Protein AF-A0A933ZPY0-F1 (afdb_monomer)

Sequence (881 aa):
MPQLWRAPANLLLAVTLLSCSQNVPHQPPVSADPLRFASFPVLHASAGERWSYRPVLDLSGKTEWTLAAAPDGAQVIDGVVSWTPGEQPAAAGEAFKLQARLGDRSAEQSFEVLVARHRVQAQTVVDPRRSDGTTVAVDAPLSPIHGAAVHLPADALSSSAGTVELRISSVENAPVPLSAKLAGLSASDLRPVELGPTGLAFRRPARLVLPVTPAVLATGSLVVQTFDFATGRWLSLVPRSVDSAAGLVVVEVSHFSTYVATPAVQGHAVCAADHLRVACDAIAAVPLAETCNGIDDDCNGTVDDQEPTTTGDVDNCGQCGLACPTAPNALAACVQGGCTLACAAGFANPNASTADGCECSLAEGGLEDCNGRDDDCDGQTDEGLDSQALYRGPPATAGIGECRIGERDCLVAGWVPVAPEVFPQPEQCDGLDNDCNGLTDDGNACPVTLADGGAVPHEYEYPCDDGLDGDHDGRTDCLDADCSGGEVYSRSCRVAGAPGFCTPGGTCVTCAAGASCGPGCTCHEAGLPAETDCADGLDNDFNGKVDCGEQECRGAPCHALTGPGICGVHFECVDCAAAADGTDCGPGCACAGGLRTEVFCGGGADDDGDGLTDCLDPDCAFQPCQGAGPGLCDDQGACLPNPLNCSPEGSSCGVGCTCVWGAMIEVDCTDGIDNNDNGKADCADRACFDKDCGPLCRCVQGVALELHCTDGLDNDRDQLADCADSDCDGHDCGAPGAGTFCAAGACLDCATAPDRASCGPSCYCFDGEKHEMDCTDGVDNDRNGVTDCVDPDCEGYQSLVEGWRCSNGVRAEVLCGDGLDNDGDGATDCLDSDCPCPEICHSGEDEDSDGLTDCADPDCEGVRCSQDPLEACHAGVCTTG

Mean predicted aligned error: 24.41 Å

Radius of gyration: 44.77 Å; Cα contacts (8 Å, |Δi|>4): 1896; chains: 1; bounding box: 102×98×114 Å

pLDDT: mean 73.52, std 14.95, range [20.89, 96.88]

Solvent-accessible surface area (backbone atoms only — not comparable to full-atom values): 50254 Å² total; per-residue (Å²): 139,88,89,86,91,83,87,84,92,83,93,91,88,91,83,84,95,76,87,86,81,81,90,84,87,90,82,86,92,89,79,80,86,77,52,44,72,67,51,80,81,78,49,64,41,48,50,74,40,84,40,74,46,72,75,41,55,75,65,91,75,81,62,51,73,45,77,78,38,59,58,88,81,51,47,72,57,96,63,26,40,36,33,53,45,64,90,70,90,65,99,57,57,53,54,37,27,41,35,41,33,50,84,96,39,63,28,75,50,74,52,52,29,33,60,23,38,79,44,80,68,33,72,50,80,44,57,35,82,43,82,68,52,50,76,52,62,26,81,50,86,84,45,91,47,38,66,23,29,40,38,39,49,54,58,17,42,61,66,87,50,69,72,44,65,42,33,39,21,40,46,45,66,49,86,71,52,65,49,29,48,75,71,72,46,54,65,88,52,49,47,41,38,30,37,37,60,70,81,46,69,39,78,38,63,27,41,37,35,40,34,45,40,73,70,35,56,72,62,64,51,63,33,32,36,36,48,40,82,89,80,73,41,74,42,66,40,57,57,74,46,75,39,80,89,81,27,35,37,32,32,75,39,52,56,32,37,40,36,31,58,30,33,55,60,80,63,46,85,35,70,33,99,82,64,83,44,77,32,68,78,55,72,75,80,72,68,47,75,32,51,86,73,89,42,52,54,48,66,81,86,52,66,46,76,56,64,85,61,22,31,58,33,42,60,23,21,54,41,64,77,38,48,41,74,76,35,58,55,34,40,52,37,24,56,82,28,39,70,43,77,42,52,36,94,60,31,37,52,63,85,73,52,77,87,72,24,17,77,31,59,69,83,60,65,47,74,62,52,71,62,58,42,47,47,48,63,81,57,55,64,38,60,94,64,76,70,43,84,44,69,91,56,66,82,88,30,66,66,25,57,67,14,33,63,12,32,29,36,68,56,92,56,28,79,38,76,78,36,76,59,36,60,66,37,82,48,50,78,78,79,43,16,37,48,13,81,74,56,61,47,81,47,97,78,72,81,90,91,88,88,86,93,91,90,91,91,76,91,62,65,74,71,70,64,74,76,57,48,59,54,67,84,80,48,41,35,79,68,34,74,87,76,69,80,75,87,94,81,71,61,60,32,59,62,95,85,41,67,22,34,58,43,101,85,53,45,73,47,71,46,55,56,76,38,71,71,46,84,41,13,36,13,41,88,86,23,45,57,33,57,68,44,33,57,76,78,47,48,48,44,70,82,83,48,45,26,22,54,39,82,79,21,50,55,33,63,21,72,30,100,87,45,78,16,17,6,12,90,86,36,39,54,35,35,33,75,78,48,58,70,71,39,59,46,18,75,43,17,26,15,47,95,46,33,64,29,41,73,49,26,45,73,82,47,47,53,47,67,86,80,44,39,20,25,63,21,80,68,16,53,70,33,63,17,55,68,106,50,76,21,30,12,38,100,84,34,43,70,38,74,52,95,87,56,67,81,64,90,82,48,71,76,48,82,39,20,39,44,55,97,45,42,62,37,44,69,43,25,58,78,78,45,45,48,49,72,79,85,40,34,21,25,56,23,77,68,20,54,78,33,60,38,46,79,59,15,39,10,53,97,48,37,55,34,37,71,56,25,60,75,79,46,47,46,45,67,84,81,40,37,18,21,56,21,77,65,18,54,28,35,56,32,80,52,102,57,96,24,30,17,8,48,95,57,32,73,44,40,20,72,76,48,59,74,67,39,70,41,26,76,50,14,26,17,50,99,35,32,54,30,48,66,52,53,76,78,75,47,50,51,47,66,85,84,45,38,18,27,54,21,79,68,24,58,69,44,67,44,84,88,61,26,20,25,20,52,95,48,33,61,28,35,69,49,52,76,76,83,47,51,49,47,68,87,79,41,41,19,50,72,23,90,58,20,88,36,80,62,56,22,62,71,77,48,49,45,67,68,85,81,44,39,19,22,57,23,79,88,16,59,71,37,58,33,53,95,49,93,62,28,20,10,52,94,52,34,68,38,74,120

Secondary structure (DSSP, 8-state):
--------------S---------------S-PPP-B-SPPP-EEETTSPEEE---BSS-S-EEEEEEE--TT-EEETTEEEE---SSPPSS-EEEEEEEEETTEEEEEEEEEEEEEEEEEEEEEE-TT-SS-EEEE---TT-TTTT-EEEE-TT-S-TTS--EEEEEEEEETPPPPHHHHHTT--GGG---EEEESTT-EEEEEEEEEEE--HHHHTTS-EEEEEEETTTTEEEEE-EEEEETTTTEEEEEEEE--EEEEEE-PPP-EEE-TTSSSEEES--SS-PPPP-SSSS-SS-SSSTT---GGGGT-SSSSSSTT-PPPP-TTEEEEEETTEEEEEEPTTEE-SS--TTT-S-EETTS-----SSSS-SS-SSSSSTT---EEE--S-TTTTTSTT---EEEEE-SSSEEEEEPPPPP-PPPSSSS-SS-SS-SS-STT------------------TTSS--SS-SS--GGG-SGGG-SSSS--EEEETTEEEEE-TTS-EE---TT-EEETTEEE-TTS-EEE--TTSSS-SS-SS--GGGSSTTTT-EEEETTEEEEE-TTSSEE-TTTSPTT-B-STTEEEETTEEEE--TTSSS-SSSSS--GGGSGGGTT-EEEESEEEEE-TTS-EEEPTT---STT---BTTEEEETTEEEE---SSSS-TT-SS--GGGSGGGTTSEEETTEEEETTEEEE--TTSSS-SSSSS--GGGSSTTTTS----SSTTEEEETTEEEETTTSPTT-EEETTEEEETTEEEE--SSSS--SS-SS--GGGSGGGTT-EETTTTEEEETTEEEE--TTSSS-SSSSS--GGGSTT--PPP-TTSSS-SS-SS--GGGSGGGBTSB-SSSTTEEEETTEEEE-

Foldseek 3Di:
DDDDDDDDDDDDDDDDDDAPDDDDDDDDDDDDDAKEWPDDDDAEDEAQDKDKDAIDIPDDDDKDKDWPDWDPQWDADPRMIIDHHHPDDDVFFTKTKMKMDDPPHIYIDIHGHFYKYWAFQWKDKAQLPDQQWDKIARCPPPDLWHGKMKIGHRQQADNPDGIDMKTKIWIDRDDDAPLCVVLVHDPVQKTKIFIDDFDDWTPFWMKIKTAHGPSQVVLPAKWKWWADPRVRHIATFAFPDDDSVRRMTIGTHGGTTIMIMHHDDQFDQDQPPVSPGTDTSDDDDAQDFADLPQDNSRPPPDHQDGDPPLAWDQCAALHRRPRQDDAPQWDWTGHGRDIAIHGHPQFADLQRDSPHHRPGGNPQQDDADLAQDPSNSPSDHRPPDDKDWAEPEDPLLDPAWPFHTWIWDRDHGDTHTPGDGQYQDAADQPQTRRNSPNDHRPDPDDDDDDDDDDDDDDADDPDLADQDPRRPPPDGHLGDPRVVDDDDPDLWYDDVNQIFGQDPVSDTDFADDQDAPDVQWGAHNSRQIDGRPLAPQDPRRPSPAGRLQDPVQFQPWYADPVGIFGRFPVSDGDQLLPDDFQPGRGVQWTRDPRAIAGQAQADQDPSRPPPAGRLRDPSQQQHWYDDVHIAGRHPVSDGDRHPLWDDDAPDDLDPQWHHDPGATAGRQLADQDPSRPPPAGRLLDPSQAQHDNAPQWHRHPNFIAHRDQAPQDPGRPPPAGRLLDPSQQLPAHPPPAQQWGRDPRDIDWLLPDDFQDRSHVQWTRDPRAIAGRPLDPQDPSRPPPDGRLLDPSQQQPDDPPLAWGRHPNATAGHNQPPQDPSRPPPAGRLSGQSHPDQAPQAPQDPSNPPPAHHLLDPSQDQPAHDPPPQWGRHPRDTDGD

Nearest PDB structures (foldseek):
  2kxs-assembly1_A  TM=6.446E-01  e=4.195E-05  Homo sapiens
  4oia-assembly1_A  TM=3.778E-01  e=1.079E-03  Homo sapiens
  7y9a-assembly1_A-2  TM=3.844E-01  e=1.272E-03  Chelicerata
  6fwx-assembly2_B  TM=3.186E-01  e=1.204E-03  Homo sapiens
  6dld-assembly2_C  TM=2.608E-01  e=5.367E-02  Homo sapiens

Structure (mmCIF, N/CA/C/O backbone):
data_AF-A0A933ZPY0-F1
#
_entry.id   AF-A0A933ZPY0-F1
#
loop_
_atom_site.group_PDB
_atom_site.id
_atom_site.type_symbol
_atom_site.label_atom_id
_atom_site.label_alt_id
_atom_site.label_comp_id
_atom_site.label_asym_id
_atom_site.label_entity_id
_atom_site.label_seq_id
_atom_site.pdbx_PDB_ins_code
_atom_site.Cartn_x
_atom_site.Cartn_y
_atom_site.Cartn_z
_atom_site.occupancy
_atom_site.B_iso_or_equiv
_atom_site.auth_seq_id
_atom_site.auth_comp_id
_atom_site.auth_asym_id
_atom_site.auth_atom_id
_atom_site.pdbx_PDB_model_num
ATOM 1 N N . MET A 1 1 ? -29.623 -4.542 26.012 1.00 21.50 1 MET A N 1
ATOM 2 C CA . MET A 1 1 ? -29.787 -3.214 26.655 1.00 21.50 1 MET A CA 1
ATOM 3 C C . MET A 1 1 ? -28.677 -3.035 27.686 1.00 21.50 1 MET A C 1
ATOM 5 O O . MET A 1 1 ? -28.411 -3.995 28.394 1.00 21.50 1 MET A O 1
ATOM 9 N N . PRO A 1 2 ? -28.019 -1.866 27.723 1.00 43.31 2 PRO A N 1
ATOM 10 C CA . PRO A 1 2 ? -26.689 -1.710 27.110 1.00 43.31 2 PRO A CA 1
ATOM 11 C C . PRO A 1 2 ? -25.679 -0.933 27.993 1.00 43.31 2 PRO A C 1
ATOM 13 O O . PRO A 1 2 ? -26.022 -0.563 29.113 1.00 43.31 2 PRO A O 1
ATOM 16 N N . GLN A 1 3 ? -24.519 -0.608 27.389 1.00 27.08 3 GLN A N 1
ATOM 17 C CA . GLN A 1 3 ? -23.587 0.520 27.645 1.00 27.08 3 GLN A CA 1
ATOM 18 C C . GLN A 1 3 ? -22.258 0.172 28.342 1.00 27.08 3 GLN A C 1
ATOM 20 O O . GLN A 1 3 ? -22.283 -0.504 29.359 1.00 27.08 3 GLN A O 1
ATOM 25 N N . LEU A 1 4 ? -21.071 0.679 27.971 1.00 23.70 4 LEU A N 1
ATOM 26 C CA . LEU A 1 4 ? -20.461 1.383 26.815 1.00 23.70 4 LEU A CA 1
ATOM 27 C C . LEU A 1 4 ? -19.043 1.809 27.326 1.00 23.70 4 LEU A C 1
ATOM 29 O O . LEU A 1 4 ? -18.942 2.188 28.491 1.00 23.70 4 LEU A O 1
ATOM 33 N N . TRP A 1 5 ? -18.021 1.826 26.447 1.00 22.45 5 TRP A N 1
ATOM 34 C CA . TRP A 1 5 ? -16.805 2.697 26.423 1.00 22.45 5 TRP A CA 1
ATOM 35 C C . TRP A 1 5 ? -15.392 2.198 26.856 1.00 22.45 5 TRP A C 1
ATOM 37 O O . TRP A 1 5 ? -15.130 1.996 28.038 1.00 22.45 5 TRP A O 1
ATOM 47 N N . ARG A 1 6 ? -14.482 2.297 25.848 1.00 22.11 6 ARG A N 1
ATOM 48 C CA . ARG A 1 6 ? -13.057 2.763 25.783 1.00 22.11 6 ARG A CA 1
ATOM 49 C C . ARG A 1 6 ? -11.867 1.766 25.884 1.00 22.11 6 ARG A C 1
ATOM 51 O O . ARG A 1 6 ? -11.531 1.347 26.984 1.00 22.11 6 ARG A O 1
ATOM 58 N N . ALA A 1 7 ? -11.233 1.483 24.721 1.00 24.78 7 ALA A N 1
ATOM 59 C CA . ALA A 1 7 ? -9.877 1.857 24.189 1.00 24.78 7 ALA A CA 1
ATOM 60 C C . ALA A 1 7 ? -8.703 2.152 25.178 1.00 24.78 7 ALA A C 1
ATOM 62 O O . ALA A 1 7 ? -9.030 2.585 26.287 1.00 24.78 7 ALA A O 1
ATOM 63 N N . PRO A 1 8 ? -7.374 2.093 24.811 1.00 37.00 8 PRO A N 1
ATOM 64 C CA . PRO A 1 8 ? -6.778 2.402 23.469 1.00 37.00 8 PRO A CA 1
ATOM 65 C C . PRO A 1 8 ? -5.405 1.755 23.012 1.00 37.00 8 PRO A C 1
ATOM 67 O O . PRO A 1 8 ? -4.689 1.214 23.841 1.00 37.00 8 PRO A O 1
ATOM 70 N N . ALA A 1 9 ? -5.037 1.963 21.717 1.00 27.86 9 ALA A N 1
ATOM 71 C CA . ALA A 1 9 ? -3.733 2.393 21.091 1.00 27.86 9 ALA A CA 1
ATOM 72 C C . ALA A 1 9 ? -2.393 1.616 21.320 1.00 27.86 9 ALA A C 1
ATOM 74 O O . ALA A 1 9 ? -2.123 1.250 22.453 1.00 27.86 9 ALA A O 1
ATOM 75 N N . ASN A 1 10 ? -1.388 1.486 20.418 1.00 27.72 10 ASN A N 1
ATOM 76 C CA . ASN A 1 10 ? -1.059 1.948 19.040 1.00 27.72 10 ASN A CA 1
ATOM 77 C C . ASN A 1 10 ? 0.332 1.370 18.581 1.00 27.72 10 ASN A C 1
ATOM 79 O O . ASN A 1 10 ? 1.282 1.532 19.340 1.00 27.72 10 ASN A O 1
ATOM 83 N N . LEU A 1 11 ? 0.440 0.872 17.330 1.00 23.89 11 LEU A N 1
ATOM 84 C CA . LEU A 1 11 ? 1.402 1.149 16.211 1.00 23.89 11 LEU A CA 1
ATOM 85 C C . LEU A 1 11 ? 2.968 1.139 16.371 1.00 23.89 11 LEU A C 1
ATOM 87 O O . LEU A 1 11 ? 3.465 1.886 17.218 1.00 23.89 11 LEU A O 1
ATOM 91 N N . LEU A 1 12 ? 3.685 0.495 15.392 1.00 26.00 12 LEU A N 1
ATOM 92 C CA . LEU A 1 12 ? 4.885 0.917 14.555 1.00 26.00 12 LEU A CA 1
ATOM 93 C C . LEU A 1 12 ? 6.113 -0.052 14.522 1.00 26.00 12 LEU A C 1
ATOM 95 O O . LEU A 1 12 ? 6.401 -0.632 15.556 1.00 26.00 12 LEU A O 1
ATOM 99 N N . LEU A 1 13 ? 6.947 -0.257 13.468 1.00 24.09 13 LEU A N 1
ATOM 100 C CA . LEU A 1 13 ? 7.345 0.435 12.203 1.00 24.09 13 LEU A CA 1
ATOM 101 C C . LEU A 1 13 ? 8.231 -0.511 11.320 1.00 24.09 13 LEU A C 1
ATOM 103 O O . LEU A 1 13 ? 8.953 -1.309 11.909 1.00 24.09 13 LEU A O 1
ATOM 107 N N . ALA A 1 14 ? 8.384 -0.282 9.997 1.00 22.39 14 ALA A N 1
ATOM 108 C CA . ALA A 1 14 ? 9.712 -0.354 9.335 1.00 22.39 14 ALA A CA 1
ATOM 109 C C . ALA A 1 14 ? 9.839 0.516 8.053 1.00 22.39 14 ALA A C 1
ATOM 111 O O . ALA A 1 14 ? 9.242 0.186 7.041 1.00 22.39 14 ALA A O 1
ATOM 112 N N . VAL A 1 15 ? 10.671 1.575 8.084 1.00 20.89 15 VAL A N 1
ATOM 113 C CA . VAL A 1 15 ? 11.518 2.059 6.963 1.00 20.89 15 VAL A CA 1
ATOM 114 C C . VAL A 1 15 ? 12.810 2.638 7.572 1.00 20.89 15 VAL A C 1
ATOM 116 O O . VAL A 1 15 ? 12.760 3.501 8.446 1.00 20.89 15 VAL A O 1
ATOM 119 N N . THR A 1 16 ? 13.941 2.073 7.133 1.00 23.84 16 THR A N 1
ATOM 120 C CA . THR A 1 16 ? 15.375 2.427 7.278 1.00 23.84 16 THR A CA 1
ATOM 121 C C . THR A 1 16 ? 15.908 3.126 8.543 1.00 23.84 16 THR A C 1
ATOM 123 O O . THR A 1 16 ? 15.573 4.252 8.906 1.00 23.84 16 THR A O 1
ATOM 126 N N . LEU A 1 17 ? 16.897 2.455 9.139 1.00 31.16 17 LEU A N 1
ATOM 127 C CA . LEU A 1 17 ? 17.724 2.851 10.278 1.00 31.16 17 LEU A CA 1
ATOM 128 C C . LEU A 1 17 ? 18.525 4.153 10.055 1.00 31.16 17 LEU A C 1
ATOM 130 O O . LEU A 1 17 ? 19.536 4.151 9.357 1.00 31.16 17 LEU A O 1
ATOM 134 N N . LEU A 1 18 ? 18.198 5.210 10.807 1.00 26.81 18 LEU A N 1
ATOM 135 C CA . LEU A 1 18 ? 19.181 6.191 11.293 1.00 26.81 18 LEU A CA 1
ATOM 136 C C . LEU A 1 18 ? 18.946 6.475 12.788 1.00 26.81 18 LEU A C 1
ATOM 138 O O . LEU A 1 18 ? 17.935 7.040 13.199 1.00 26.81 18 LEU A O 1
ATOM 142 N N . SER A 1 19 ? 19.888 6.040 13.629 1.00 31.17 19 SER A N 1
ATOM 143 C CA . SER A 1 19 ? 19.777 6.053 15.093 1.00 31.17 19 SER A CA 1
ATOM 144 C C . SER A 1 19 ? 19.835 7.458 15.722 1.00 31.17 19 SER A C 1
ATOM 146 O O . SER A 1 19 ? 20.788 8.211 15.529 1.00 31.17 19 SER A O 1
ATOM 148 N N . CYS A 1 20 ? 18.874 7.757 16.603 1.00 26.64 20 CYS A N 1
ATOM 149 C CA . CYS A 1 20 ? 18.792 8.956 17.452 1.00 26.64 20 CYS A CA 1
ATOM 150 C C . CYS A 1 20 ? 19.506 8.680 18.804 1.00 26.64 20 CYS A C 1
ATOM 152 O O . CYS A 1 20 ? 18.873 8.308 19.788 1.00 26.64 20 CYS A O 1
ATOM 154 N N . SER A 1 21 ? 20.846 8.764 18.865 1.00 32.59 21 SER A N 1
ATOM 155 C CA . SER A 1 21 ? 21.636 8.365 20.056 1.00 32.59 21 SER A CA 1
ATOM 156 C C . SER A 1 21 ? 22.007 9.528 20.992 1.00 32.59 21 SER A C 1
ATOM 158 O O . SER A 1 21 ? 22.633 10.502 20.569 1.00 32.59 21 SER A O 1
ATOM 160 N N . GLN A 1 22 ? 21.742 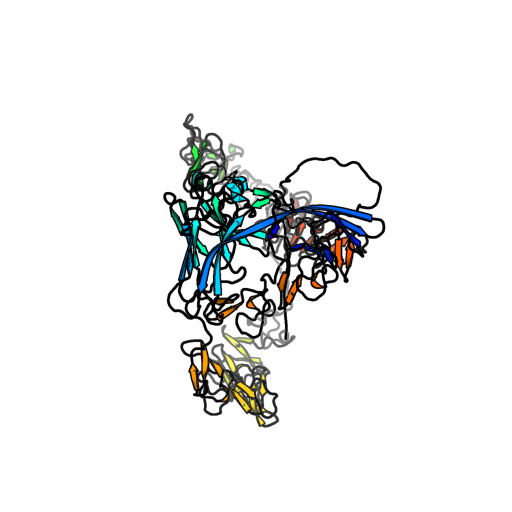9.373 22.301 1.00 29.62 22 GLN A N 1
ATOM 161 C CA . GLN A 1 22 ? 22.549 9.985 23.369 1.00 29.62 22 GLN A CA 1
ATOM 162 C C . GLN A 1 22 ? 22.972 8.954 24.439 1.00 29.62 22 GLN A C 1
ATOM 164 O O . GLN A 1 22 ? 22.213 8.599 25.333 1.00 29.62 22 GLN A O 1
ATOM 169 N N . ASN A 1 23 ? 24.231 8.515 24.318 1.00 28.88 23 ASN A N 1
ATOM 170 C CA . ASN A 1 23 ? 25.191 8.034 25.329 1.00 28.88 23 ASN A CA 1
ATOM 171 C C . ASN A 1 23 ? 24.744 7.877 26.803 1.00 28.88 23 ASN A C 1
ATOM 173 O O . ASN A 1 23 ? 24.579 8.897 27.462 1.00 28.88 23 ASN A O 1
ATOM 177 N N . VAL A 1 24 ? 24.841 6.650 27.361 1.00 26.58 24 VAL A N 1
ATOM 178 C CA . VAL A 1 24 ? 25.554 6.277 28.626 1.00 26.58 24 VAL A CA 1
ATOM 179 C C . VAL A 1 24 ? 25.913 4.759 28.576 1.00 26.58 24 VAL A C 1
ATOM 181 O O . VAL A 1 24 ? 25.113 3.987 28.057 1.00 26.58 24 VAL A O 1
ATOM 184 N N . PRO A 1 25 ? 27.096 4.301 29.061 1.00 30.88 25 PRO A N 1
ATOM 185 C CA . PRO A 1 25 ? 27.708 3.022 28.664 1.00 30.88 25 PRO A CA 1
ATOM 186 C C . PRO A 1 25 ? 27.317 1.789 29.505 1.00 30.88 25 PRO A C 1
ATOM 188 O O . PRO A 1 25 ? 27.103 1.877 30.714 1.00 30.88 25 PRO A O 1
ATOM 191 N N . HIS A 1 26 ? 27.341 0.616 28.858 1.00 28.20 26 HIS A N 1
ATOM 192 C CA . HIS A 1 26 ? 27.188 -0.716 29.458 1.00 28.20 26 HIS A CA 1
ATOM 193 C C . HIS A 1 26 ? 28.440 -1.193 30.229 1.00 28.20 26 HIS A C 1
ATOM 195 O O . HIS A 1 26 ? 29.573 -1.042 29.771 1.00 28.20 26 HIS A O 1
ATOM 201 N N . GLN A 1 27 ? 28.215 -1.867 31.365 1.00 29.44 27 GLN A N 1
ATOM 202 C CA . GLN A 1 27 ? 29.125 -2.850 31.981 1.00 29.44 27 GLN A CA 1
ATOM 203 C C . GLN A 1 27 ? 28.376 -4.187 32.218 1.00 29.44 27 GLN A C 1
ATOM 205 O O . GLN A 1 27 ? 27.147 -4.159 32.293 1.00 29.44 27 GLN A O 1
ATOM 210 N N . PRO A 1 28 ? 29.074 -5.344 32.315 1.00 32.03 28 PRO A N 1
ATOM 211 C CA . PRO A 1 28 ? 28.488 -6.683 32.138 1.00 32.03 28 PRO A CA 1
ATOM 212 C C . PRO A 1 28 ? 28.188 -7.394 33.496 1.00 32.03 28 PRO A C 1
ATOM 214 O O . PRO A 1 28 ? 28.361 -6.778 34.550 1.00 32.03 28 PRO A O 1
ATOM 217 N N . PRO A 1 29 ? 27.666 -8.643 33.509 1.00 49.94 29 PRO A N 1
ATOM 218 C CA . PRO A 1 29 ? 26.384 -9.025 34.108 1.00 49.94 29 PRO A CA 1
ATOM 219 C C . PRO A 1 29 ? 26.478 -9.520 35.566 1.00 49.94 29 PRO A C 1
ATOM 221 O O . PRO A 1 29 ? 27.530 -9.984 35.988 1.00 49.94 29 PRO A O 1
ATOM 224 N N . VAL A 1 30 ? 25.358 -9.459 36.305 1.00 37.59 30 VAL A N 1
ATOM 225 C CA . VAL A 1 30 ? 24.802 -10.450 37.267 1.00 37.59 30 VAL A CA 1
ATOM 226 C C . VAL A 1 30 ? 23.598 -9.787 37.962 1.00 37.59 30 VAL A C 1
ATOM 228 O O . VAL A 1 30 ? 23.767 -8.722 38.550 1.00 37.59 30 VAL A O 1
ATOM 231 N N . SER A 1 31 ? 22.443 -10.474 37.972 1.00 38.69 31 SER A N 1
ATOM 232 C CA . SER A 1 31 ? 21.227 -10.271 38.800 1.00 38.69 31 SER A CA 1
ATOM 233 C C . SER A 1 31 ? 19.970 -9.962 37.980 1.00 38.69 31 SER A C 1
ATOM 235 O O . SER A 1 31 ? 19.943 -8.978 37.258 1.00 38.69 31 SER A O 1
ATOM 237 N N . ALA A 1 32 ? 18.943 -10.799 38.179 1.00 51.31 32 ALA A N 1
ATOM 238 C CA . ALA A 1 32 ? 17.551 -10.688 37.729 1.00 51.31 32 ALA A CA 1
ATOM 239 C C . ALA A 1 32 ? 17.081 -9.275 37.341 1.00 51.31 32 ALA A C 1
ATOM 241 O O . ALA A 1 32 ? 17.255 -8.341 38.128 1.00 51.31 32 ALA A O 1
ATOM 242 N N . ASP A 1 33 ? 16.416 -9.163 36.186 1.00 57.84 33 ASP A N 1
ATOM 243 C CA . ASP A 1 33 ? 15.955 -7.882 35.648 1.00 57.84 33 ASP A CA 1
ATOM 244 C C . ASP A 1 33 ? 15.131 -7.085 36.676 1.00 57.84 33 ASP A C 1
ATOM 246 O O . ASP A 1 33 ? 14.178 -7.614 37.276 1.00 57.84 33 ASP A O 1
ATOM 250 N N . PRO A 1 34 ? 15.513 -5.823 36.948 1.00 72.12 34 PRO A N 1
ATOM 251 C CA . PRO A 1 34 ? 14.782 -4.977 37.877 1.00 72.12 34 PRO A CA 1
ATOM 252 C C . PRO A 1 34 ? 13.421 -4.622 37.275 1.00 72.12 34 PRO A C 1
ATOM 254 O O . PRO A 1 34 ? 13.359 -4.262 36.110 1.00 72.12 34 PRO A O 1
ATOM 257 N N . LEU A 1 35 ? 12.360 -4.679 38.087 1.00 80.81 35 LEU A N 1
ATOM 258 C CA . LEU A 1 35 ? 11.010 -4.244 37.709 1.00 80.81 35 LEU A CA 1
ATOM 259 C C . LEU A 1 35 ? 11.024 -2.758 37.308 1.00 80.81 35 LEU A C 1
ATOM 261 O O . LEU A 1 35 ? 11.547 -1.930 38.064 1.00 80.81 35 LEU A O 1
ATOM 265 N N . ARG A 1 36 ? 10.421 -2.410 36.170 1.00 82.62 36 ARG A N 1
ATOM 266 C CA . ARG A 1 36 ? 10.315 -1.035 35.651 1.00 82.62 36 ARG A CA 1
ATOM 267 C C . ARG A 1 36 ? 8.892 -0.724 35.203 1.00 82.62 36 ARG A C 1
ATOM 269 O O . ARG A 1 36 ? 8.067 -1.599 34.978 1.00 82.62 36 ARG A O 1
ATOM 276 N N . PHE A 1 37 ? 8.610 0.567 35.078 1.00 77.44 37 PHE A N 1
ATOM 277 C CA . PHE A 1 37 ? 7.400 1.044 34.421 1.00 77.44 37 PHE A CA 1
ATOM 278 C C . PHE A 1 37 ? 7.626 1.102 32.911 1.00 77.44 37 PHE A C 1
ATOM 280 O O . PHE A 1 37 ? 8.591 1.728 32.478 1.00 77.44 37 PHE A O 1
ATOM 287 N N . ALA A 1 38 ? 6.728 0.486 32.145 1.00 69.81 38 ALA A N 1
ATOM 288 C CA . ALA A 1 38 ? 6.700 0.527 30.684 1.00 69.81 38 ALA A CA 1
ATOM 289 C C . ALA A 1 38 ? 5.769 1.634 30.149 1.00 69.81 38 ALA A C 1
ATOM 291 O O . ALA A 1 38 ? 5.954 2.121 29.040 1.00 69.81 38 ALA A O 1
ATOM 292 N N . SER A 1 39 ? 4.786 2.081 30.941 1.00 61.69 39 SER A N 1
ATOM 293 C CA . SER A 1 39 ? 3.880 3.165 30.542 1.00 61.69 39 SER A CA 1
ATOM 294 C C . SER A 1 39 ? 4.465 4.553 30.787 1.00 61.69 39 SER A C 1
ATOM 296 O O . SER A 1 39 ? 5.048 4.825 31.844 1.00 61.69 39 SER A O 1
ATOM 298 N N . PHE A 1 40 ? 4.179 5.480 29.874 1.00 63.62 40 PHE A N 1
ATOM 299 C CA . PHE A 1 40 ? 4.427 6.904 30.080 1.00 63.62 40 PHE A CA 1
ATOM 300 C C . PHE A 1 40 ? 3.226 7.597 30.749 1.00 63.62 40 PHE A C 1
ATOM 302 O O . PHE A 1 40 ? 2.074 7.300 30.426 1.00 63.62 40 PHE A O 1
ATOM 309 N N . PRO A 1 41 ? 3.466 8.532 31.680 1.00 64.75 41 PRO A N 1
ATOM 310 C CA . PRO A 1 41 ? 2.409 9.212 32.413 1.00 64.75 41 PRO A CA 1
ATOM 311 C C . PRO A 1 41 ? 1.679 10.259 31.569 1.00 64.75 41 PRO A C 1
ATOM 313 O O . PRO A 1 41 ? 2.288 11.007 30.807 1.00 64.75 41 PRO A O 1
ATOM 316 N N . VAL A 1 42 ? 0.363 10.371 31.766 1.00 64.12 42 VAL A N 1
ATOM 317 C CA . VAL A 1 42 ? -0.439 11.469 31.208 1.00 64.12 42 VAL A CA 1
ATOM 318 C C . VAL A 1 42 ? -0.135 12.744 31.996 1.00 64.12 42 VAL A C 1
ATOM 320 O O . VAL A 1 42 ? -0.370 12.808 33.199 1.00 64.12 42 VAL A O 1
ATOM 323 N N . LEU A 1 43 ? 0.385 13.773 31.328 1.00 69.69 43 LEU A N 1
ATOM 324 C CA . LEU A 1 43 ? 0.907 14.977 31.993 1.00 69.69 43 LEU A CA 1
ATOM 325 C C . LEU A 1 43 ? -0.086 16.151 32.049 1.00 69.69 43 LEU A C 1
ATOM 327 O O . LEU A 1 43 ? 0.327 17.283 32.287 1.00 69.69 43 LEU A O 1
ATOM 331 N N . HIS A 1 44 ? -1.380 15.928 31.807 1.00 72.00 44 HIS A N 1
ATOM 332 C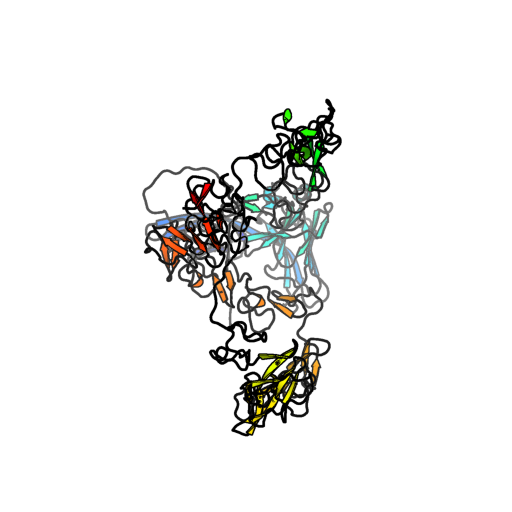 CA . HIS A 1 44 ? -2.387 16.995 31.802 1.00 72.00 44 HIS A CA 1
ATOM 333 C C . HIS A 1 44 ? -3.740 16.552 32.381 1.00 72.00 44 HIS A C 1
ATOM 335 O O . HIS A 1 44 ? -4.108 15.382 32.285 1.00 72.00 44 HIS A O 1
ATOM 341 N N . ALA A 1 45 ? -4.476 17.497 32.975 1.00 72.75 45 ALA A N 1
ATOM 342 C CA . ALA A 1 45 ? -5.818 17.316 33.534 1.00 72.75 45 ALA A CA 1
ATOM 343 C C . ALA A 1 45 ? -6.630 18.625 33.490 1.00 72.75 45 ALA A C 1
ATOM 345 O O . ALA A 1 45 ? -6.050 19.709 33.477 1.00 72.75 45 ALA A O 1
ATOM 346 N N . SER A 1 46 ? -7.961 18.538 33.547 1.00 75.31 46 SER A N 1
ATOM 347 C CA . SER A 1 46 ? -8.858 19.699 33.674 1.00 75.31 46 SER A CA 1
ATOM 348 C C . SER A 1 46 ? -9.327 19.870 35.121 1.00 75.31 46 SER A C 1
ATOM 350 O O . SER A 1 46 ? -9.689 18.898 35.790 1.00 75.31 46 SER A O 1
ATOM 352 N N . ALA A 1 47 ? -9.355 21.106 35.623 1.00 78.56 47 ALA A N 1
ATOM 353 C CA . ALA A 1 47 ? -9.861 21.390 36.966 1.00 78.56 47 ALA A CA 1
ATOM 354 C C . ALA A 1 47 ? -11.340 20.990 37.119 1.00 78.56 47 ALA A C 1
ATOM 356 O O . ALA A 1 47 ? -12.180 21.379 36.312 1.00 78.56 47 ALA A O 1
ATOM 357 N N . GLY A 1 48 ? -11.662 20.242 38.180 1.00 74.81 48 GLY A N 1
ATOM 358 C CA . GLY A 1 48 ? -13.019 19.768 38.471 1.00 74.81 48 GLY A CA 1
ATOM 359 C C . GLY A 1 48 ? -13.450 18.495 37.731 1.00 74.81 48 GLY A C 1
ATOM 360 O O . GLY A 1 48 ? -14.489 17.933 38.079 1.00 74.81 48 GLY A O 1
ATOM 361 N N . GLU A 1 49 ? -12.663 17.997 36.773 1.00 77.12 49 GLU A N 1
ATOM 362 C CA . GLU A 1 49 ? -12.947 16.750 36.054 1.00 77.12 49 GLU A CA 1
ATOM 363 C C . GLU A 1 49 ? -12.170 15.567 36.643 1.00 77.12 49 GLU A C 1
ATOM 365 O O . GLU A 1 49 ? -11.078 15.715 37.194 1.00 77.12 49 GLU A O 1
ATOM 370 N N . ARG A 1 50 ? -12.737 14.357 36.558 1.00 81.00 50 ARG A N 1
ATOM 371 C CA . ARG A 1 50 ? -12.040 13.157 37.035 1.00 81.00 50 ARG A CA 1
ATOM 372 C C . ARG A 1 50 ? -10.920 12.801 36.061 1.00 81.00 50 ARG A C 1
ATOM 374 O O . ARG A 1 50 ? -11.183 12.417 34.929 1.00 81.00 50 ARG A O 1
ATOM 381 N N . TRP A 1 51 ? -9.693 12.845 36.555 1.00 83.38 51 TRP A N 1
ATOM 382 C CA . TRP A 1 51 ? -8.491 12.387 35.878 1.00 83.38 51 TRP A CA 1
ATOM 383 C C . TRP A 1 51 ? -8.159 10.942 36.279 1.00 83.38 51 TRP A C 1
ATOM 385 O O . TRP A 1 51 ? -8.373 10.538 37.432 1.00 83.38 51 TRP A O 1
ATOM 395 N N . SER A 1 52 ? -7.646 10.152 35.334 1.00 82.44 52 SER A N 1
ATOM 396 C CA . SER A 1 52 ? -7.240 8.762 35.563 1.00 82.44 52 SER A CA 1
ATOM 397 C C . SER A 1 52 ? -6.005 8.370 34.753 1.00 82.44 52 SER A C 1
ATOM 399 O O . SER A 1 52 ? -5.912 8.723 33.582 1.00 82.44 52 SER A O 1
ATOM 401 N N . TYR A 1 53 ? -5.114 7.576 35.348 1.00 82.06 53 TYR A N 1
ATOM 402 C CA . TYR A 1 53 ? -3.906 7.039 34.719 1.00 82.06 53 TYR A CA 1
ATOM 403 C C . TYR A 1 53 ? -3.709 5.566 35.089 1.00 82.06 53 TYR A C 1
ATOM 405 O O . TYR A 1 53 ? -3.694 5.222 36.273 1.00 82.06 53 TYR A O 1
ATOM 413 N N . ARG A 1 54 ? -3.553 4.697 34.082 1.00 84.31 54 ARG A N 1
ATOM 414 C CA . ARG A 1 54 ? -3.265 3.269 34.264 1.00 84.31 54 ARG A CA 1
ATOM 415 C C . ARG A 1 54 ? -1.775 2.997 33.989 1.00 84.31 54 ARG A C 1
ATOM 417 O O . ARG A 1 54 ? -1.391 2.931 32.827 1.00 84.31 54 ARG A O 1
ATOM 424 N N . PRO A 1 55 ? -0.936 2.857 35.025 1.00 80.00 55 PRO A N 1
ATOM 425 C CA . PRO A 1 55 ? 0.446 2.411 34.882 1.00 80.00 55 PRO A CA 1
ATOM 426 C C . PRO A 1 55 ? 0.564 0.974 34.338 1.00 80.00 55 PRO A C 1
ATOM 428 O O . PRO A 1 55 ? -0.216 0.100 34.715 1.00 80.00 55 PRO A O 1
ATOM 431 N N . VAL A 1 56 ? 1.595 0.722 33.531 1.00 80.38 56 VAL A N 1
ATOM 432 C CA . VAL A 1 56 ? 1.996 -0.593 33.000 1.00 80.38 56 VAL A CA 1
ATOM 433 C C . VAL A 1 56 ? 3.434 -0.882 33.435 1.00 80.38 56 VAL A C 1
ATOM 435 O O . VAL 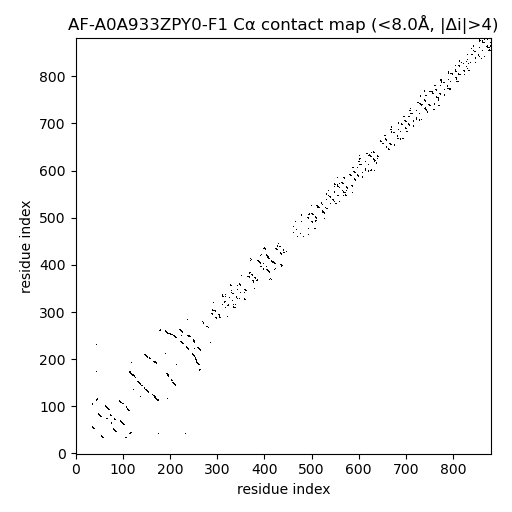A 1 56 ? 4.270 0.025 33.455 1.00 80.38 56 VAL A O 1
ATOM 438 N N . LEU A 1 57 ? 3.718 -2.129 33.817 1.00 80.31 57 LEU A N 1
ATOM 439 C CA . LEU A 1 57 ? 5.057 -2.602 34.187 1.00 80.31 57 LEU A CA 1
ATOM 440 C C . LEU A 1 57 ? 5.628 -3.492 33.085 1.00 80.31 57 LEU A C 1
ATOM 442 O O . LEU A 1 57 ? 4.871 -4.102 32.342 1.00 80.31 57 LEU A O 1
ATOM 446 N N . ASP A 1 58 ? 6.951 -3.591 33.038 1.00 78.69 58 ASP A N 1
ATOM 447 C CA . ASP A 1 58 ? 7.688 -4.490 32.140 1.00 78.69 58 ASP A CA 1
ATOM 448 C C . ASP A 1 58 ? 7.500 -5.986 32.456 1.00 78.69 58 ASP A C 1
ATOM 450 O O . ASP A 1 58 ? 7.833 -6.839 31.641 1.00 78.69 58 ASP A O 1
ATOM 454 N N . LEU A 1 59 ? 6.959 -6.317 33.634 1.00 80.19 59 LEU A N 1
ATOM 455 C CA . LEU A 1 59 ? 6.668 -7.684 34.057 1.00 80.19 59 LEU A CA 1
ATOM 456 C C . LEU A 1 59 ? 5.216 -7.826 34.525 1.00 80.19 59 LEU A C 1
ATOM 458 O O . LEU A 1 59 ? 4.741 -7.086 35.395 1.00 80.19 59 LEU A O 1
ATOM 462 N N . SER A 1 60 ? 4.541 -8.848 34.004 1.00 76.88 60 SER A N 1
ATOM 463 C CA . SER A 1 60 ? 3.158 -9.192 34.339 1.00 76.88 60 SER A CA 1
ATOM 464 C C . SER A 1 60 ? 3.060 -9.991 35.643 1.00 76.88 60 SER A C 1
ATOM 466 O O . SER A 1 60 ? 3.829 -10.919 35.895 1.00 76.88 60 SER A O 1
ATOM 468 N N . GLY A 1 61 ? 2.077 -9.670 36.488 1.00 79.75 61 GLY A N 1
ATOM 469 C CA . GLY A 1 61 ? 1.757 -10.469 37.671 1.00 79.75 61 GLY A CA 1
ATOM 470 C C . GLY A 1 61 ? 0.943 -9.728 38.733 1.00 79.75 61 GLY A C 1
ATOM 471 O O . GLY A 1 61 ? 0.445 -8.625 38.516 1.00 79.75 61 GLY A O 1
ATOM 472 N N . LYS A 1 62 ? 0.766 -10.359 39.905 1.00 82.56 62 LYS A N 1
ATOM 473 C CA . LYS A 1 62 ? 0.028 -9.762 41.032 1.00 82.56 62 LYS A CA 1
ATOM 474 C C . LYS A 1 62 ? 0.826 -8.619 41.656 1.00 82.56 62 LYS A C 1
ATOM 476 O O . LYS A 1 62 ? 1.703 -8.858 42.484 1.00 82.56 62 LYS A O 1
ATOM 481 N N . THR A 1 63 ? 0.464 -7.399 41.286 1.00 85.94 63 THR A N 1
ATOM 482 C CA . THR A 1 63 ? 1.172 -6.184 41.687 1.00 85.94 63 THR A CA 1
ATOM 483 C C . THR A 1 63 ? 0.424 -5.422 42.777 1.00 85.94 63 THR A C 1
ATOM 485 O O . THR A 1 63 ? -0.767 -5.135 42.653 1.00 85.94 63 THR A O 1
ATOM 488 N N . GLU A 1 64 ? 1.137 -5.044 43.834 1.00 90.12 64 GLU A N 1
ATOM 489 C CA . GLU A 1 64 ? 0.661 -4.079 44.822 1.00 90.12 64 GLU A CA 1
ATOM 490 C C . GLU A 1 64 ? 1.013 -2.655 44.377 1.00 90.12 64 GLU A C 1
ATOM 492 O O . GLU A 1 64 ? 2.174 -2.352 44.092 1.00 90.12 64 GLU A O 1
ATOM 497 N N . TRP A 1 65 ? 0.015 -1.769 44.349 1.00 90.69 65 TRP A N 1
ATOM 498 C CA . TRP A 1 65 ? 0.165 -0.380 43.917 1.00 90.69 65 TRP A CA 1
ATOM 499 C C . TRP A 1 65 ? -0.020 0.586 45.084 1.00 90.69 65 TRP A C 1
ATOM 501 O O . TRP A 1 65 ? -1.010 0.512 45.813 1.00 90.69 65 TRP A O 1
ATOM 511 N N . THR A 1 66 ? 0.904 1.531 45.244 1.00 91.81 66 THR A N 1
ATOM 512 C CA . THR A 1 66 ? 0.837 2.548 46.303 1.00 91.81 66 THR A CA 1
ATOM 513 C C . THR A 1 66 ? 1.245 3.921 45.789 1.00 91.81 66 THR A C 1
ATOM 515 O O . THR A 1 66 ? 2.259 4.056 45.106 1.00 91.81 66 THR A O 1
ATOM 518 N N . LEU A 1 67 ? 0.485 4.958 46.149 1.00 89.88 67 LEU A N 1
ATOM 519 C CA . LEU A 1 67 ? 0.897 6.347 45.939 1.00 89.88 67 LEU A CA 1
ATOM 520 C C . LEU A 1 67 ? 1.883 6.740 47.040 1.00 89.88 67 LEU A C 1
ATOM 522 O O . LEU A 1 67 ? 1.507 6.858 48.205 1.00 89.88 67 LEU A O 1
ATOM 526 N N . ALA A 1 68 ? 3.146 6.928 46.670 1.00 85.62 68 ALA A N 1
ATOM 527 C CA . ALA A 1 68 ? 4.197 7.391 47.571 1.00 85.62 68 ALA A CA 1
ATOM 528 C C . ALA A 1 68 ? 4.147 8.916 47.781 1.00 85.62 68 ALA A C 1
ATOM 530 O O . ALA A 1 68 ? 4.532 9.409 48.840 1.00 85.62 68 ALA A O 1
ATOM 531 N N . ALA A 1 69 ? 3.658 9.659 46.788 1.00 88.81 69 ALA A N 1
ATOM 532 C CA . ALA A 1 69 ? 3.285 11.067 46.888 1.00 88.81 69 ALA A CA 1
ATOM 533 C C . ALA A 1 69 ? 2.210 11.361 45.838 1.00 88.81 69 ALA A C 1
ATOM 535 O O . ALA A 1 69 ? 2.304 10.881 44.712 1.00 88.81 69 ALA A O 1
ATOM 536 N N . ALA A 1 70 ? 1.181 12.114 46.198 1.00 87.69 70 ALA A N 1
ATOM 537 C CA . ALA A 1 70 ? 0.144 12.535 45.269 1.00 87.69 70 ALA A CA 1
ATOM 538 C C . ALA A 1 70 ? -0.605 13.746 45.847 1.00 87.69 70 ALA A C 1
ATOM 540 O O . ALA A 1 70 ? -0.519 13.986 47.057 1.00 87.69 70 ALA A O 1
ATOM 541 N N . PRO A 1 71 ? -1.351 14.484 45.016 1.00 85.31 71 PRO A N 1
ATOM 542 C CA . PRO A 1 71 ? -2.266 15.524 45.463 1.00 85.31 71 PRO A CA 1
ATOM 543 C C . PRO A 1 71 ? -3.360 15.032 46.412 1.00 85.31 71 PRO A C 1
ATOM 545 O O . PRO A 1 71 ? -3.738 13.856 46.410 1.00 85.31 71 PRO A O 1
ATOM 548 N N . ASP A 1 72 ? -3.931 15.960 47.182 1.00 83.31 72 ASP A N 1
ATOM 549 C CA . ASP A 1 72 ? -5.045 15.667 48.083 1.00 83.31 72 ASP A CA 1
ATOM 550 C C . ASP A 1 72 ? -6.238 15.071 47.310 1.00 83.31 72 ASP A C 1
ATOM 552 O O . ASP A 1 72 ? -6.710 15.621 46.313 1.00 83.31 72 ASP A O 1
ATOM 556 N N . GLY A 1 73 ? -6.739 13.927 47.785 1.00 84.19 73 GLY A N 1
ATOM 557 C CA . GLY A 1 73 ? -7.863 13.209 47.173 1.00 84.19 73 GLY A CA 1
ATOM 558 C C . GLY A 1 73 ? -7.489 12.256 46.033 1.00 84.19 73 GLY A C 1
ATOM 559 O O . GLY A 1 73 ? -8.379 11.594 45.499 1.00 84.19 73 GLY A O 1
ATOM 560 N N . ALA A 1 74 ? -6.208 12.149 45.667 1.00 88.06 74 ALA A N 1
ATOM 561 C CA . ALA A 1 74 ? -5.740 11.124 44.741 1.00 88.06 74 ALA A CA 1
ATOM 562 C C . ALA A 1 74 ? -5.749 9.730 45.390 1.00 88.06 74 ALA A C 1
ATOM 564 O O . ALA A 1 74 ? -5.379 9.558 46.552 1.00 88.06 74 ALA A O 1
ATOM 565 N N . GLN A 1 75 ? -6.144 8.720 44.622 1.00 92.12 75 GLN A N 1
ATOM 566 C CA . GLN A 1 75 ? -6.225 7.328 45.063 1.00 92.12 75 GLN A CA 1
ATOM 567 C C . GLN A 1 75 ? -5.811 6.374 43.942 1.00 92.12 75 GLN A C 1
ATOM 569 O O . GLN A 1 75 ? -5.882 6.731 42.772 1.00 92.12 75 GLN A O 1
ATOM 574 N N . VAL A 1 76 ? -5.402 5.154 44.291 1.00 89.19 76 VAL A N 1
ATOM 575 C CA . VAL A 1 76 ? -5.210 4.066 43.322 1.00 89.19 76 VAL A CA 1
ATOM 576 C C . VAL A 1 76 ? -6.256 2.994 43.581 1.00 89.19 76 VAL A C 1
ATOM 578 O O . VAL A 1 76 ? -6.346 2.485 44.696 1.00 89.19 76 VAL A O 1
ATOM 581 N N . ILE A 1 77 ? -7.049 2.676 42.560 1.00 84.44 77 ILE A N 1
ATOM 582 C CA . ILE A 1 77 ? -8.099 1.652 42.591 1.00 84.44 77 ILE A CA 1
ATOM 583 C C . ILE A 1 77 ? -7.827 0.700 41.426 1.00 84.44 77 ILE A C 1
ATOM 585 O O . ILE A 1 77 ? -7.727 1.151 40.289 1.00 84.44 77 ILE A O 1
ATOM 589 N N . ASP A 1 78 ? -7.659 -0.593 41.707 1.00 82.00 78 ASP A N 1
ATOM 590 C CA . ASP A 1 78 ? -7.422 -1.646 40.702 1.00 82.00 78 ASP A CA 1
ATOM 591 C C . ASP A 1 78 ? -6.289 -1.329 39.705 1.00 82.00 78 ASP A C 1
ATOM 593 O O . ASP A 1 78 ? -6.398 -1.530 38.493 1.00 82.00 78 ASP A O 1
ATOM 597 N N . GLY A 1 79 ? -5.186 -0.786 40.232 1.00 79.62 79 GLY A N 1
ATOM 598 C CA . GLY A 1 79 ? -4.018 -0.405 39.436 1.00 79.62 79 GLY A CA 1
ATOM 599 C C . GLY A 1 79 ? -4.216 0.851 38.586 1.00 79.62 79 GLY A C 1
ATOM 600 O O . GLY A 1 79 ? -3.377 1.130 37.743 1.00 79.62 79 GLY A O 1
ATOM 601 N N . VAL A 1 80 ? -5.287 1.622 38.801 1.00 85.88 80 VAL A N 1
ATOM 602 C CA . VAL A 1 80 ? -5.535 2.914 38.144 1.00 85.88 80 VAL A CA 1
ATOM 603 C C . VAL A 1 80 ? -5.420 4.037 39.167 1.00 85.88 80 VAL A C 1
ATOM 605 O O . VAL A 1 80 ? -6.153 4.065 40.157 1.00 85.88 80 VAL A O 1
ATOM 608 N N . VAL A 1 81 ? -4.520 4.988 38.925 1.00 87.50 81 VAL A N 1
ATOM 609 C CA . VAL A 1 81 ? -4.464 6.252 39.667 1.00 87.50 81 VAL A CA 1
ATOM 610 C C . VAL A 1 81 ? -5.668 7.091 39.250 1.00 87.50 81 VAL A C 1
ATOM 612 O O . VAL A 1 81 ? -5.872 7.318 38.064 1.00 87.50 81 VAL A O 1
ATOM 615 N N . SER A 1 82 ? -6.462 7.573 40.200 1.00 87.50 82 SER A N 1
ATOM 616 C CA . SER A 1 82 ? -7.588 8.471 39.955 1.00 87.50 82 SER A CA 1
ATOM 617 C C . SER A 1 82 ? -7.538 9.671 40.888 1.00 87.50 82 SER A C 1
ATOM 619 O O . SER A 1 82 ? -7.250 9.540 42.079 1.00 87.50 82 SER A O 1
ATOM 621 N N . TRP A 1 83 ? -7.834 10.846 40.343 1.00 89.31 83 TRP A N 1
ATOM 622 C CA . TRP A 1 83 ? -7.810 12.109 41.067 1.00 89.31 83 TRP A CA 1
ATOM 623 C C . TRP A 1 83 ? -8.789 13.111 40.440 1.00 89.31 83 TRP A C 1
ATOM 625 O O . TRP A 1 83 ? -9.174 12.982 39.283 1.00 89.31 83 TRP A O 1
ATOM 635 N N . THR A 1 84 ? -9.260 14.092 41.206 1.00 86.75 84 THR A N 1
ATOM 636 C CA . THR A 1 84 ? -10.115 15.179 40.705 1.00 86.75 84 THR A CA 1
ATOM 637 C C . THR A 1 84 ? -9.477 16.500 41.124 1.00 86.75 84 THR A C 1
ATOM 639 O O . THR A 1 84 ? -9.514 16.815 42.317 1.00 86.75 84 THR A O 1
ATOM 642 N N . PRO A 1 85 ? -8.863 17.252 40.192 1.00 82.06 85 PRO A N 1
ATOM 643 C CA . PRO A 1 85 ? -8.126 18.459 40.531 1.00 82.06 85 PRO A CA 1
ATOM 644 C C . PRO A 1 85 ? -9.028 19.547 41.108 1.00 82.06 85 PRO A C 1
ATOM 646 O O . PRO A 1 85 ? -10.122 19.804 40.600 1.00 82.06 85 PRO A O 1
ATOM 649 N N . GLY A 1 86 ? -8.561 20.206 42.168 1.00 74.69 86 GLY A N 1
ATOM 650 C CA . GLY A 1 86 ? -9.278 21.310 42.804 1.00 74.69 86 GLY A CA 1
ATOM 651 C C . GLY A 1 86 ? -9.141 22.639 42.049 1.00 74.69 86 GLY A C 1
ATOM 652 O O . GLY A 1 86 ? -8.217 22.855 41.271 1.00 74.69 86 GLY A O 1
ATOM 653 N N . GLU A 1 87 ? -10.033 23.593 42.331 1.00 66.25 87 GLU A N 1
ATOM 654 C CA . GLU A 1 87 ? -10.016 24.922 41.691 1.00 66.25 87 GLU A CA 1
ATOM 655 C C . GLU A 1 87 ? -8.929 25.883 42.236 1.00 66.25 87 GLU A C 1
ATOM 657 O O . GLU A 1 87 ? -8.717 26.958 41.672 1.00 66.25 87 GLU A O 1
ATOM 662 N N . GLN A 1 88 ? -8.223 25.534 43.322 1.00 58.44 88 GLN A N 1
ATOM 663 C CA . GLN A 1 88 ? -7.211 26.381 43.987 1.00 58.44 88 GLN A CA 1
ATOM 664 C C . GLN A 1 88 ? -5.838 26.357 43.270 1.00 58.44 88 GLN A C 1
ATOM 666 O O . GLN A 1 88 ? -5.519 25.380 42.591 1.00 58.44 88 GLN A O 1
ATOM 671 N N . PRO A 1 89 ? -5.023 27.428 43.356 1.00 49.88 89 PRO A N 1
ATOM 672 C CA . PRO A 1 89 ? -3.854 27.615 42.498 1.00 49.88 89 PRO A CA 1
ATOM 673 C C . PRO A 1 89 ? -2.668 26.730 42.907 1.00 49.88 89 PRO A C 1
ATOM 675 O O . PRO A 1 89 ? -2.084 26.930 43.969 1.00 49.88 89 PRO A O 1
ATOM 678 N N . ALA A 1 90 ? -2.239 25.842 42.014 1.00 51.09 90 ALA A N 1
ATOM 679 C CA . ALA A 1 90 ? -0.856 25.392 41.961 1.00 51.09 90 ALA A CA 1
ATOM 680 C C . ALA A 1 90 ? -0.200 26.159 40.803 1.00 51.09 90 ALA A C 1
ATOM 682 O O . ALA A 1 90 ? -0.680 26.125 39.670 1.00 51.09 90 ALA A O 1
ATOM 683 N N . ALA A 1 91 ? 0.825 26.955 41.115 1.00 49.22 91 ALA A N 1
ATOM 684 C CA . ALA A 1 91 ? 1.594 27.728 40.133 1.00 49.22 91 ALA A CA 1
ATOM 685 C C . ALA A 1 91 ? 2.579 26.852 39.324 1.00 49.22 91 ALA A C 1
ATOM 687 O O . ALA A 1 91 ? 3.220 27.344 38.402 1.00 49.22 91 ALA A O 1
ATOM 688 N N . ALA A 1 92 ? 2.687 25.575 39.690 1.00 58.25 92 ALA A N 1
ATOM 689 C CA . ALA A 1 92 ? 3.434 24.504 39.042 1.00 58.25 92 ALA A CA 1
ATOM 690 C C . ALA A 1 92 ? 2.504 23.281 38.960 1.00 58.25 92 ALA A C 1
ATOM 692 O O . ALA A 1 92 ? 1.491 23.249 39.666 1.00 58.25 92 ALA A O 1
ATOM 693 N N . GLY A 1 93 ? 2.796 22.321 38.087 1.00 67.19 93 GLY A N 1
ATOM 694 C CA . GLY A 1 93 ? 1.993 21.113 37.965 1.00 67.19 93 GLY A CA 1
ATOM 695 C C . GLY A 1 93 ? 1.981 20.286 39.251 1.00 67.19 93 GLY A C 1
ATOM 696 O O . GLY A 1 93 ? 2.743 20.500 40.198 1.00 67.19 93 GLY A O 1
ATOM 697 N N . GLU A 1 94 ? 1.042 19.353 39.304 1.00 81.00 94 GLU A N 1
ATOM 698 C CA . GLU A 1 94 ? 0.778 18.541 40.479 1.00 81.00 94 GLU A CA 1
ATOM 699 C C . GLU A 1 94 ? 1.541 17.218 40.388 1.00 81.00 94 GLU A C 1
ATOM 701 O O . GLU A 1 94 ? 1.336 16.417 39.476 1.00 81.00 94 GLU A O 1
ATOM 706 N N . ALA A 1 95 ? 2.478 17.015 41.314 1.00 85.25 95 ALA A N 1
ATOM 707 C CA . ALA A 1 95 ? 3.405 15.894 41.268 1.00 85.25 95 ALA A CA 1
ATOM 708 C C . ALA A 1 95 ? 2.792 14.610 41.844 1.00 85.25 95 ALA A C 1
ATOM 710 O O . ALA A 1 95 ? 2.275 14.585 42.964 1.00 85.25 95 ALA A O 1
ATOM 711 N N . PHE A 1 96 ? 2.946 13.523 41.097 1.00 87.38 96 PHE A N 1
ATOM 712 C CA . PHE A 1 96 ? 2.618 12.166 41.498 1.00 87.38 96 PHE A CA 1
ATOM 713 C C . PHE A 1 96 ? 3.880 11.324 41.584 1.00 87.38 96 PHE A C 1
ATOM 715 O O . PHE A 1 96 ? 4.831 11.473 40.816 1.00 87.38 96 PHE A O 1
ATOM 722 N N . LYS A 1 97 ? 3.857 10.395 42.527 1.00 90.19 97 LYS A N 1
ATOM 723 C CA . LYS A 1 97 ? 4.893 9.409 42.752 1.00 90.19 97 LYS A CA 1
ATOM 724 C C . LYS A 1 97 ? 4.228 8.081 43.060 1.00 90.19 97 LYS A C 1
ATOM 726 O O . LYS A 1 97 ? 3.607 7.910 44.111 1.00 90.19 97 LYS A O 1
ATOM 731 N N . LEU A 1 98 ? 4.344 7.154 42.126 1.00 91.75 98 LEU A N 1
ATOM 732 C CA . LEU A 1 98 ? 3.713 5.849 42.168 1.00 91.75 98 LEU A CA 1
ATOM 733 C C . LEU A 1 98 ? 4.770 4.779 42.418 1.00 91.75 98 LEU A C 1
ATOM 735 O O . LEU A 1 98 ? 5.819 4.769 41.780 1.00 91.75 98 LEU A O 1
ATOM 739 N N . GLN A 1 99 ? 4.476 3.866 43.335 1.00 91.50 99 GLN A N 1
ATOM 740 C CA . GLN A 1 99 ? 5.312 2.715 43.631 1.00 91.50 99 GLN A CA 1
ATOM 741 C C . GLN A 1 99 ? 4.534 1.431 43.351 1.00 91.50 99 GLN A C 1
ATOM 743 O O . GLN A 1 99 ? 3.393 1.283 43.798 1.00 91.50 99 GLN A O 1
ATOM 748 N N . ALA A 1 100 ? 5.176 0.509 42.637 1.00 91.19 100 ALA A N 1
ATOM 749 C CA . ALA A 1 100 ? 4.647 -0.806 42.315 1.00 91.19 100 ALA A CA 1
ATOM 750 C C . ALA A 1 100 ? 5.524 -1.898 42.934 1.00 91.19 100 ALA A C 1
ATOM 752 O O . ALA A 1 100 ? 6.753 -1.780 42.924 1.00 91.19 100 ALA A O 1
ATOM 753 N N . ARG A 1 101 ? 4.913 -2.953 43.478 1.00 90.56 101 ARG A N 1
ATOM 754 C CA . ARG A 1 101 ? 5.620 -4.125 44.015 1.00 90.56 101 ARG A CA 1
ATOM 755 C C . ARG A 1 101 ? 5.078 -5.413 43.422 1.00 90.56 101 ARG A C 1
ATOM 757 O O . ARG A 1 101 ? 3.881 -5.663 43.505 1.00 90.56 101 ARG A O 1
ATOM 764 N N . LEU A 1 102 ? 5.973 -6.241 42.894 1.00 88.75 102 LEU A N 1
ATOM 765 C CA . LEU A 1 102 ? 5.678 -7.562 42.346 1.00 88.75 102 LEU A CA 1
ATOM 766 C C . LEU A 1 102 ? 6.599 -8.582 43.034 1.00 88.75 102 LEU A C 1
ATOM 768 O O . LEU A 1 102 ? 7.791 -8.666 42.731 1.00 88.75 102 LEU A O 1
ATOM 772 N N . GLY A 1 103 ? 6.066 -9.319 44.013 1.00 86.31 103 GLY A N 1
ATOM 773 C CA . GLY A 1 103 ? 6.875 -10.183 44.884 1.00 86.31 103 GLY A CA 1
ATOM 774 C C . GLY A 1 103 ? 7.924 -9.383 45.670 1.00 86.31 103 GLY A C 1
ATOM 775 O O . GLY A 1 103 ? 7.583 -8.419 46.353 1.00 86.31 103 GLY A O 1
ATOM 776 N N . ASP A 1 104 ? 9.200 -9.760 45.545 1.00 84.06 104 ASP A N 1
ATOM 777 C CA . ASP A 1 104 ? 10.334 -9.070 46.186 1.00 84.06 104 ASP A CA 1
ATOM 778 C C . ASP A 1 104 ? 10.876 -7.878 45.367 1.00 84.06 104 ASP A C 1
ATOM 780 O O . ASP A 1 104 ? 11.807 -7.195 45.800 1.00 84.06 104 ASP A O 1
ATOM 784 N N . ARG A 1 105 ? 10.319 -7.614 44.176 1.00 85.75 105 ARG A N 1
ATOM 785 C CA . ARG A 1 105 ? 10.764 -6.532 43.282 1.00 85.75 105 ARG A CA 1
ATOM 786 C C . ARG A 1 105 ? 9.892 -5.291 43.460 1.00 85.75 105 ARG A C 1
ATOM 788 O O . ARG A 1 105 ? 8.686 -5.397 43.679 1.00 85.75 105 ARG A O 1
ATOM 795 N N . SER A 1 106 ? 10.487 -4.105 43.331 1.00 88.56 106 SER A N 1
ATOM 796 C CA . SER A 1 106 ? 9.755 -2.835 43.397 1.00 88.56 106 SER A CA 1
ATOM 797 C C . SER A 1 106 ? 10.243 -1.829 42.364 1.00 88.56 106 SER A C 1
ATOM 799 O O . SER A 1 106 ? 11.452 -1.675 42.207 1.00 88.56 106 SER A O 1
ATOM 801 N N . ALA A 1 107 ? 9.312 -1.096 41.759 1.00 88.81 107 ALA A N 1
ATOM 802 C CA . ALA A 1 107 ? 9.570 -0.007 40.825 1.00 88.81 107 ALA A CA 1
ATOM 803 C C . ALA A 1 107 ? 8.941 1.295 41.335 1.00 88.81 107 ALA A C 1
ATOM 805 O O . ALA A 1 107 ? 7.956 1.271 42.079 1.00 88.81 107 ALA A O 1
ATOM 806 N N . GLU A 1 108 ? 9.476 2.437 40.905 1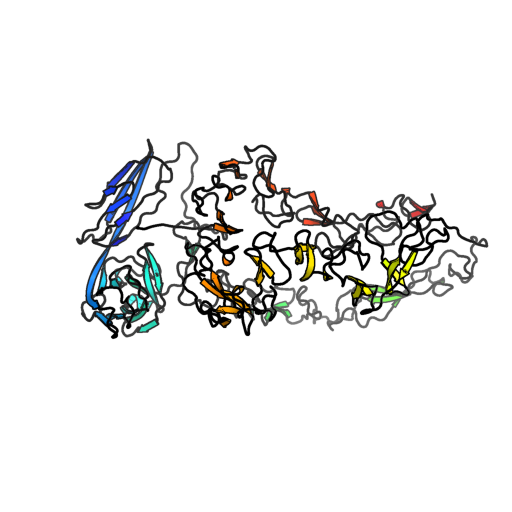.00 90.81 108 GLU A N 1
ATOM 807 C CA . GLU A 1 108 ? 8.950 3.761 41.240 1.00 90.81 108 GLU A CA 1
ATOM 808 C C . GLU A 1 108 ? 8.907 4.660 39.998 1.00 90.81 108 GLU A C 1
ATOM 810 O O . GLU A 1 108 ? 9.873 4.712 39.240 1.00 90.81 108 GLU A O 1
ATOM 815 N N . GLN A 1 109 ? 7.805 5.385 39.806 1.00 87.44 109 GLN A N 1
ATOM 816 C CA . GLN A 1 109 ? 7.635 6.362 38.732 1.00 87.44 109 GLN A CA 1
ATOM 817 C C . GLN A 1 109 ? 7.178 7.698 39.317 1.00 87.44 109 GLN A C 1
ATOM 819 O O . GLN A 1 109 ? 6.240 7.747 40.113 1.00 87.44 109 GLN A O 1
ATOM 824 N N . SER A 1 110 ? 7.848 8.783 38.926 1.00 87.31 110 SER A N 1
ATOM 825 C CA . SER A 1 110 ? 7.484 10.154 39.302 1.00 87.31 110 SER A CA 1
ATOM 826 C C . SER A 1 110 ? 7.103 10.947 38.060 1.00 87.31 110 SER A C 1
ATOM 828 O O . SER A 1 110 ? 7.774 10.828 37.037 1.00 87.31 110 SER A O 1
ATOM 830 N N . PHE A 1 111 ? 6.051 11.753 38.151 1.00 78.62 111 PHE A N 1
ATOM 831 C CA . PHE A 1 111 ? 5.584 12.592 37.050 1.00 78.62 111 PHE A CA 1
ATOM 832 C C . PHE A 1 111 ? 4.789 13.795 37.550 1.00 78.62 111 PHE A C 1
ATOM 834 O O . PHE A 1 111 ? 4.358 13.830 38.699 1.00 78.62 111 PHE A O 1
ATOM 841 N N . GLU A 1 112 ? 4.611 14.793 36.690 1.00 82.06 112 GLU A N 1
ATOM 842 C CA . GLU A 1 112 ? 3.942 16.052 37.016 1.00 82.06 112 GLU A CA 1
ATOM 843 C C . GLU A 1 112 ? 2.754 16.272 36.075 1.00 82.06 112 GLU A C 1
ATOM 845 O O . GLU A 1 112 ? 2.900 16.208 34.857 1.00 82.06 112 GLU A O 1
ATOM 850 N N . VAL A 1 113 ? 1.569 16.519 36.638 1.00 78.19 113 VAL A N 1
ATOM 851 C CA . VAL A 1 113 ? 0.328 16.728 35.882 1.00 78.19 113 VAL A CA 1
ATOM 852 C C . VAL A 1 113 ? 0.000 18.218 35.833 1.00 78.19 113 VAL A C 1
ATOM 854 O O . VAL A 1 113 ? -0.242 18.851 36.860 1.00 78.19 113 VAL A O 1
ATOM 857 N N . LEU A 1 114 ? -0.040 18.798 34.635 1.00 76.12 114 LEU A N 1
ATOM 858 C CA . LEU A 1 114 ? -0.457 20.181 34.417 1.00 76.12 114 LEU A CA 1
ATOM 859 C C . LEU A 1 114 ? -1.986 20.293 34.451 1.00 76.12 114 LEU A C 1
ATOM 861 O O . LEU A 1 114 ? -2.681 19.653 33.666 1.00 76.12 114 LEU A O 1
ATOM 865 N N . VAL A 1 115 ? -2.515 21.132 35.342 1.00 78.69 115 VAL A N 1
ATOM 866 C CA . VAL A 1 115 ? -3.965 21.336 35.485 1.00 78.69 115 VAL A CA 1
ATOM 867 C C . VAL A 1 115 ? -4.411 22.581 34.716 1.00 78.69 115 VAL A C 1
ATOM 869 O O . VAL A 1 115 ? -4.118 23.710 35.132 1.00 78.69 115 VAL A O 1
ATOM 872 N N . ALA A 1 116 ? -5.149 22.369 33.626 1.00 78.62 116 ALA A N 1
ATOM 873 C CA . ALA A 1 116 ? -5.806 23.415 32.854 1.00 78.62 116 ALA A CA 1
ATOM 874 C C . ALA A 1 116 ? -7.067 23.916 33.579 1.00 78.62 116 ALA A C 1
ATOM 876 O O . ALA A 1 116 ? -7.821 23.140 34.174 1.00 78.62 116 ALA A O 1
ATOM 877 N N . ARG A 1 117 ? -7.301 25.233 33.551 1.00 79.12 117 ARG A N 1
ATOM 878 C CA . ARG A 1 117 ? -8.480 25.862 34.171 1.00 79.12 117 ARG A CA 1
ATOM 879 C C . ARG A 1 117 ? -9.270 26.644 33.145 1.00 79.12 117 ARG A C 1
ATOM 881 O O . ARG A 1 117 ? -8.710 27.438 32.396 1.00 79.12 117 ARG A O 1
ATOM 888 N N . HIS A 1 118 ? -10.582 26.505 33.207 1.00 84.56 118 HIS A N 1
ATOM 889 C CA . HIS A 1 118 ? -11.494 27.085 32.237 1.00 84.56 118 HIS A CA 1
ATOM 890 C C . HIS A 1 118 ? -12.286 28.214 32.898 1.00 84.56 118 HIS A C 1
ATOM 892 O O . HIS A 1 118 ? -13.005 28.000 33.874 1.00 84.56 118 HIS A O 1
ATOM 898 N N . ARG A 1 119 ? -12.148 29.444 32.394 1.00 86.00 119 ARG A N 1
ATOM 899 C CA . ARG A 1 119 ? -12.960 30.587 32.842 1.00 86.00 119 ARG A CA 1
ATOM 900 C C . ARG A 1 119 ? -13.926 30.991 31.748 1.00 86.00 119 ARG A C 1
ATOM 902 O O . ARG A 1 119 ? -13.489 31.497 30.718 1.00 86.00 119 ARG A O 1
ATOM 909 N N . VAL A 1 120 ? -15.221 30.835 32.005 1.00 89.38 120 VAL A N 1
ATOM 910 C CA . VAL A 1 120 ? -16.285 31.261 31.085 1.00 89.38 120 VAL A CA 1
ATOM 911 C C . VAL A 1 120 ? -16.219 32.776 30.878 1.00 89.38 120 VAL A C 1
ATOM 913 O O . VAL A 1 120 ? -16.280 33.545 31.837 1.00 89.38 120 VAL A O 1
ATOM 916 N N . GLN A 1 121 ? -16.101 33.199 29.622 1.00 92.75 121 GLN A N 1
ATOM 917 C CA . GLN A 1 121 ? -16.027 34.603 29.202 1.00 92.75 121 GLN A CA 1
ATOM 918 C C . GLN A 1 121 ? -17.324 35.069 28.532 1.00 92.75 121 GLN A C 1
ATOM 920 O O . GLN A 1 121 ? -17.718 36.223 28.685 1.00 92.75 121 GLN A O 1
ATOM 925 N N . ALA A 1 122 ? -18.009 34.167 27.827 1.00 91.75 122 ALA A N 1
ATOM 926 C CA . ALA A 1 122 ? -19.341 34.385 27.275 1.00 91.75 122 ALA A CA 1
ATOM 927 C C . ALA A 1 122 ? -20.143 33.080 27.318 1.00 91.75 122 ALA A C 1
ATOM 929 O O . ALA A 1 122 ? -19.578 31.995 27.187 1.00 91.75 122 ALA A O 1
ATOM 930 N N . GLN A 1 123 ? -21.460 33.177 27.494 1.00 91.38 123 GLN A N 1
ATOM 931 C CA . GLN A 1 123 ? -22.351 32.018 27.454 1.00 91.38 123 GLN A CA 1
ATOM 932 C C . GLN A 1 123 ? -23.746 32.402 26.962 1.00 91.38 123 GLN A C 1
ATOM 934 O O . GLN A 1 123 ? -24.210 33.519 27.201 1.00 91.38 123 GLN A O 1
ATOM 939 N N . THR A 1 124 ? -24.422 31.469 26.300 1.00 90.06 124 THR A N 1
ATOM 940 C CA . THR A 1 124 ? -25.825 31.609 25.898 1.00 90.06 124 THR A CA 1
ATOM 941 C C . THR A 1 124 ? -26.513 30.249 25.853 1.00 90.06 124 THR A C 1
ATOM 943 O O . THR A 1 124 ? -25.861 29.211 25.771 1.00 90.06 124 THR A O 1
ATOM 946 N N . VAL A 1 125 ? -27.843 30.253 25.850 1.00 87.88 125 VAL A N 1
ATOM 947 C CA . VAL A 1 125 ? -28.646 29.046 25.637 1.00 87.88 125 VAL A CA 1
ATOM 948 C C . VAL A 1 125 ? -29.156 29.045 24.200 1.00 87.88 125 VAL A C 1
ATOM 950 O O . VAL A 1 125 ? -29.868 29.963 23.788 1.00 87.88 125 VAL A O 1
ATOM 953 N N . VAL A 1 126 ? -28.795 28.011 23.446 1.00 83.88 126 VAL A N 1
ATOM 954 C CA . VAL A 1 126 ? -29.163 27.813 22.041 1.00 83.88 126 VAL A CA 1
ATOM 955 C C . VAL A 1 126 ? -30.297 26.793 21.965 1.00 83.88 126 VAL A C 1
ATOM 957 O O . VAL A 1 126 ? -30.210 25.720 22.559 1.00 83.88 126 VAL A O 1
ATOM 960 N N . ASP A 1 127 ? -31.373 27.119 21.244 1.00 82.00 127 ASP A N 1
ATOM 961 C CA . ASP A 1 127 ? -32.443 26.166 20.921 1.00 82.00 127 ASP A CA 1
ATOM 962 C C . ASP A 1 127 ? -32.194 25.602 19.512 1.00 82.00 127 ASP A C 1
ATOM 964 O O . ASP A 1 127 ? -32.345 26.354 18.547 1.00 82.00 127 ASP A O 1
ATOM 968 N N . PRO A 1 128 ? -31.837 24.311 19.360 1.00 73.06 128 PRO A N 1
ATOM 969 C CA . PRO A 1 128 ? -31.545 23.704 18.057 1.00 73.06 128 PRO A CA 1
ATOM 970 C C . PRO A 1 128 ? -32.721 23.724 17.070 1.00 73.06 128 PRO A C 1
ATOM 972 O O . PRO A 1 128 ? -32.533 23.467 15.888 1.00 73.06 128 PRO A O 1
ATOM 975 N N . ARG A 1 129 ? -33.946 23.999 17.542 1.00 75.06 129 ARG A N 1
ATOM 976 C CA . ARG A 1 129 ? -35.171 24.025 16.721 1.00 75.06 129 ARG A CA 1
ATOM 977 C C . ARG A 1 129 ? -35.424 25.379 16.060 1.00 75.06 129 ARG A C 1
ATOM 979 O O . ARG A 1 129 ? -36.417 25.543 15.350 1.00 75.06 129 ARG A O 1
ATOM 986 N N . ARG A 1 130 ? -34.588 26.373 16.349 1.00 69.50 130 ARG A N 1
ATOM 987 C CA . ARG A 1 130 ? -34.669 27.698 15.745 1.00 69.50 130 ARG A CA 1
ATOM 988 C C . ARG A 1 130 ? -33.974 27.717 14.387 1.00 69.50 130 ARG A C 1
ATOM 990 O O . ARG A 1 130 ? -32.880 27.190 14.231 1.00 69.50 130 ARG A O 1
ATOM 997 N N . SER A 1 131 ? -34.625 28.345 13.411 1.00 63.75 131 SER A N 1
ATOM 998 C CA . SER A 1 131 ? -34.117 28.476 12.041 1.00 63.75 131 SER A CA 1
ATOM 999 C C . SER A 1 131 ? -33.107 29.617 11.875 1.00 63.75 131 SER A C 1
ATOM 1001 O O . SER A 1 131 ? -32.516 29.763 10.808 1.00 63.75 131 SER A O 1
ATOM 1003 N N . ASP A 1 132 ? -32.945 30.474 12.884 1.00 71.25 132 ASP A N 1
ATOM 1004 C CA . ASP A 1 132 ? -31.940 31.528 12.929 1.00 71.25 132 ASP A CA 1
ATOM 1005 C C . ASP A 1 132 ? -30.643 31.005 13.566 1.00 71.25 132 ASP A C 1
ATOM 1007 O O . ASP A 1 132 ? -30.629 30.519 14.695 1.00 71.25 132 ASP A O 1
ATOM 1011 N N . GLY A 1 133 ? -29.534 31.094 12.823 1.00 78.00 133 GLY A N 1
ATOM 1012 C CA . GLY A 1 133 ? -28.203 30.805 13.360 1.00 78.00 133 GLY A CA 1
ATOM 1013 C C . GLY A 1 133 ? -27.875 31.699 14.562 1.00 78.00 133 GLY A C 1
ATOM 1014 O O . GLY A 1 133 ? -28.428 32.788 14.718 1.00 78.00 133 GLY A O 1
ATOM 1015 N N . THR A 1 134 ? -26.961 31.255 15.420 1.00 87.44 134 THR A N 1
ATOM 1016 C CA . THR A 1 134 ? -26.610 31.954 16.665 1.00 87.44 134 THR A CA 1
ATOM 1017 C C . THR A 1 134 ? -25.154 32.402 16.643 1.00 87.44 134 THR A C 1
ATOM 1019 O O . THR A 1 134 ? -24.266 31.610 16.347 1.00 87.44 134 THR A O 1
ATOM 1022 N N . THR A 1 135 ? -24.896 33.658 17.012 1.00 89.88 135 THR A N 1
ATOM 1023 C CA . THR A 1 135 ? -23.536 34.172 17.225 1.00 89.88 135 THR A CA 1
ATOM 1024 C C . THR A 1 135 ? -23.327 34.493 18.698 1.00 89.88 135 THR A C 1
ATOM 1026 O O . THR A 1 135 ? -24.159 35.164 19.310 1.00 89.88 135 THR A O 1
ATOM 1029 N N . VAL A 1 136 ? -22.201 34.052 19.252 1.00 91.06 136 VAL A N 1
ATOM 1030 C CA . VAL A 1 136 ? -21.744 34.397 20.603 1.00 91.06 136 VAL A CA 1
ATOM 1031 C C . VAL A 1 136 ? -20.354 34.993 20.489 1.00 91.06 136 VAL A C 1
ATOM 1033 O O . VAL A 1 136 ? -19.502 34.410 19.828 1.00 91.06 136 VAL A O 1
ATOM 1036 N N . ALA A 1 137 ? -20.124 36.142 21.117 1.00 92.62 137 ALA A N 1
ATOM 1037 C CA . ALA A 1 137 ? -18.851 36.851 21.066 1.00 92.62 137 ALA A CA 1
ATOM 1038 C C . ALA A 1 137 ? -18.409 37.300 22.462 1.00 92.62 137 ALA A C 1
ATOM 1040 O O . ALA A 1 137 ? -19.231 37.549 23.348 1.00 92.62 137 ALA A O 1
ATOM 1041 N N . VAL A 1 138 ? -17.096 37.396 22.649 1.00 93.12 138 VAL A N 1
ATOM 1042 C CA . VAL A 1 138 ? -16.459 37.923 23.853 1.00 93.12 138 VAL A CA 1
ATOM 1043 C C . VAL A 1 138 ? -16.110 39.394 23.624 1.00 93.12 138 VAL A C 1
ATOM 1045 O O . VAL A 1 138 ? -15.022 39.729 23.156 1.00 93.12 138 VAL A O 1
ATOM 1048 N N . ASP A 1 139 ? -17.032 40.276 24.010 1.00 88.12 139 ASP A N 1
ATOM 1049 C CA . ASP A 1 139 ? -16.890 41.733 23.843 1.00 88.12 139 ASP A CA 1
ATOM 1050 C C . ASP A 1 139 ? -16.223 42.426 25.047 1.00 88.12 139 ASP A C 1
ATOM 1052 O O . ASP A 1 139 ? -16.047 43.644 25.065 1.00 88.12 139 ASP A O 1
ATOM 1056 N N . ALA A 1 140 ? -15.873 41.677 26.098 1.00 87.12 140 ALA A N 1
ATOM 1057 C CA . ALA A 1 140 ? -15.279 42.231 27.311 1.00 87.12 140 ALA A CA 1
ATOM 1058 C C . ALA A 1 140 ? -13.829 42.700 27.045 1.00 87.12 140 ALA A C 1
ATOM 1060 O O . ALA A 1 140 ? -12.957 41.850 26.860 1.00 87.12 140 ALA A O 1
ATOM 1061 N N . PRO A 1 141 ? -13.508 44.013 27.097 1.00 81.12 141 PRO A N 1
ATOM 1062 C CA . PRO A 1 141 ? -12.204 44.532 26.650 1.00 81.12 141 PRO A CA 1
ATOM 1063 C C . PRO A 1 141 ? -11.005 44.080 27.491 1.00 81.12 141 PRO A C 1
ATOM 1065 O O . PRO A 1 141 ? -9.864 44.168 27.054 1.00 81.12 141 PRO A O 1
ATOM 1068 N N . LEU A 1 142 ? -11.261 43.641 28.726 1.00 85.88 142 LEU A N 1
ATOM 1069 C CA . LEU A 1 142 ? -10.245 43.116 29.641 1.00 85.88 142 LEU A CA 1
ATOM 1070 C C . LEU A 1 142 ? -10.142 41.585 29.589 1.00 85.88 142 LEU A C 1
ATOM 1072 O O . LEU A 1 142 ? -9.363 41.007 30.345 1.00 85.88 142 LEU A O 1
ATOM 1076 N N . SER A 1 143 ? -10.945 40.922 28.751 1.00 89.56 143 SER A N 1
ATOM 1077 C CA . SER A 1 143 ? -10.870 39.475 28.594 1.00 89.56 143 SER A CA 1
ATOM 1078 C C . SER A 1 143 ? -9.556 39.092 27.911 1.00 89.56 143 SER A C 1
ATOM 1080 O O . SER A 1 143 ? -9.189 39.718 26.913 1.00 89.56 143 SER A O 1
ATOM 1082 N N . PRO A 1 144 ? -8.855 38.045 28.383 1.00 87.19 144 PRO A N 1
ATOM 1083 C CA . PRO A 1 144 ? -7.648 37.558 27.718 1.00 87.19 144 PRO A CA 1
ATOM 1084 C C . PRO A 1 144 ? -7.922 37.055 26.294 1.00 87.19 144 PRO A C 1
ATOM 1086 O O . PRO A 1 144 ? -6.997 37.011 25.490 1.00 87.19 144 PRO A O 1
ATOM 1089 N N . ILE A 1 145 ? -9.177 36.710 25.986 1.00 92.75 145 ILE A N 1
ATOM 1090 C CA . ILE A 1 145 ? -9.629 36.238 24.673 1.00 92.75 145 ILE A CA 1
ATOM 1091 C C . ILE A 1 145 ? -10.625 37.215 24.021 1.00 92.75 145 ILE A C 1
ATOM 1093 O O . ILE A 1 145 ? -11.535 36.801 23.306 1.00 92.75 145 ILE A O 1
ATOM 1097 N N . HIS A 1 146 ? -10.493 38.517 24.296 1.00 92.19 146 HIS A N 1
ATOM 1098 C CA . HIS A 1 146 ? -11.317 39.550 23.663 1.00 92.19 146 HIS A CA 1
ATOM 1099 C C . HIS A 1 146 ? -11.299 39.422 22.130 1.00 92.19 146 HIS A C 1
ATOM 1101 O O . HIS A 1 146 ? -10.234 39.292 21.528 1.00 92.19 146 HIS A O 1
ATOM 1107 N N . GLY A 1 147 ? -12.480 39.476 21.509 1.00 89.44 147 GLY A N 1
ATOM 1108 C CA . GLY A 1 147 ? -12.654 39.264 20.070 1.00 89.44 147 GLY A CA 1
ATOM 1109 C C . GLY A 1 147 ? -12.894 37.805 19.664 1.00 89.44 147 GLY A C 1
ATOM 1110 O O . GLY A 1 147 ? -13.255 37.562 18.515 1.00 89.44 147 GLY A O 1
ATOM 1111 N N . ALA A 1 148 ? -12.766 36.840 20.587 1.00 95.56 148 ALA A N 1
ATOM 1112 C CA . ALA A 1 148 ? -13.186 35.465 20.334 1.00 95.56 148 ALA A CA 1
ATOM 1113 C C . ALA A 1 148 ? -14.698 35.404 20.080 1.00 95.56 148 ALA A C 1
ATOM 1115 O O . ALA A 1 148 ? -15.485 35.975 20.840 1.00 95.56 148 ALA A O 1
ATOM 1116 N N . ALA A 1 149 ? -15.117 34.692 19.038 1.00 95.00 149 ALA A N 1
ATOM 1117 C CA . ALA A 1 149 ? -16.528 34.546 18.703 1.00 95.00 149 ALA A CA 1
ATOM 1118 C C . ALA A 1 149 ? -16.810 33.216 18.011 1.00 95.00 149 ALA A C 1
ATOM 1120 O O . ALA A 1 149 ? -15.987 32.719 17.255 1.00 95.00 149 ALA A O 1
ATOM 1121 N N . VAL A 1 150 ? -18.000 32.660 18.212 1.00 94.50 150 VAL A N 1
ATOM 1122 C CA . VAL A 1 150 ? -18.486 31.494 17.472 1.00 94.50 150 VAL A CA 1
ATOM 1123 C C . VAL A 1 150 ? -19.800 31.833 16.789 1.00 94.50 150 VAL A C 1
ATOM 1125 O O . VAL A 1 150 ? -20.700 32.425 17.388 1.00 94.50 150 VAL A O 1
ATOM 1128 N N . HIS A 1 151 ? -19.909 31.455 15.523 1.00 92.75 151 HIS A N 1
ATOM 1129 C CA . HIS A 1 151 ? -21.125 31.533 14.738 1.00 92.75 151 HIS A CA 1
ATOM 1130 C C . HIS A 1 151 ? -21.591 30.122 14.382 1.00 92.75 151 HIS A C 1
ATOM 1132 O O . HIS A 1 151 ? -20.969 29.426 13.576 1.00 92.75 151 HIS A O 1
ATOM 1138 N N . LEU A 1 152 ? -22.710 29.729 14.979 1.00 89.69 152 LEU A N 1
ATOM 1139 C CA . LEU A 1 152 ? -23.412 28.485 14.710 1.00 89.69 152 LEU A CA 1
ATOM 1140 C C . LEU A 1 152 ? -24.444 28.722 13.596 1.00 89.69 152 LEU A C 1
ATOM 1142 O O . LEU A 1 152 ? -25.378 29.504 13.810 1.00 89.69 152 LEU A O 1
ATOM 1146 N N . PRO A 1 153 ? -24.316 28.085 12.416 1.00 88.31 153 PRO A N 1
ATOM 1147 C CA . PRO A 1 153 ? -25.357 28.157 11.396 1.00 88.31 153 PRO A CA 1
ATOM 1148 C C . PRO A 1 153 ? -26.644 27.448 11.852 1.00 88.31 153 PRO A C 1
ATOM 1150 O O . PRO A 1 153 ? -26.643 26.667 12.806 1.00 88.31 153 PRO A O 1
ATOM 1153 N N . ALA A 1 154 ? -27.754 27.709 11.156 1.00 82.06 154 ALA A N 1
ATOM 1154 C CA . ALA A 1 154 ? -28.988 26.952 11.362 1.00 82.06 154 ALA A CA 1
ATOM 1155 C C . ALA A 1 154 ? -28.736 25.451 11.124 1.00 82.06 154 ALA A C 1
ATOM 1157 O O . ALA A 1 154 ? -27.972 25.078 10.225 1.00 82.06 154 ALA A O 1
ATOM 1158 N N . ASP A 1 155 ? -29.359 24.610 11.949 1.00 80.06 155 ASP A N 1
ATOM 1159 C CA . ASP A 1 155 ? -29.213 23.147 11.945 1.00 80.06 155 ASP A CA 1
ATOM 1160 C C . ASP A 1 155 ? -27.807 22.622 12.307 1.00 80.06 155 ASP A C 1
ATOM 1162 O O . ASP A 1 155 ? -27.522 21.439 12.123 1.00 80.06 155 ASP A O 1
ATOM 1166 N N . ALA A 1 156 ? -26.913 23.464 12.849 1.00 82.06 156 ALA A N 1
ATOM 1167 C CA . ALA A 1 156 ? -25.591 23.015 13.310 1.00 82.06 156 ALA A CA 1
ATOM 1168 C C . ALA A 1 156 ? -25.670 22.008 14.470 1.00 82.06 156 ALA A C 1
ATOM 1170 O O . ALA A 1 156 ? -24.785 21.170 14.626 1.00 82.06 156 ALA A O 1
ATOM 1171 N N . LEU A 1 157 ? -26.729 22.077 15.280 1.00 79.81 157 LEU A N 1
ATOM 1172 C CA . LEU A 1 157 ? -26.982 21.189 16.414 1.00 79.81 157 LEU A CA 1
ATOM 1173 C C . LEU A 1 157 ? -28.170 20.269 16.106 1.00 79.81 157 LEU A C 1
ATOM 1175 O O . LEU A 1 157 ? -29.106 20.659 15.413 1.00 79.81 157 LEU A O 1
ATOM 1179 N N . SER A 1 158 ? -28.155 19.045 16.640 1.00 71.00 158 SER A N 1
ATOM 1180 C CA . SER A 1 158 ? -29.242 18.079 16.429 1.00 71.00 158 SER A CA 1
ATOM 1181 C C . SER A 1 158 ? -30.576 18.583 16.997 1.00 71.00 158 SER A C 1
ATOM 1183 O O . SER A 1 158 ? -30.656 18.912 18.178 1.00 71.00 158 SER A O 1
ATOM 1185 N N . SER A 1 159 ? -31.644 18.553 16.193 1.00 58.94 159 SER A N 1
ATOM 1186 C CA . SER A 1 159 ? -33.009 18.953 16.592 1.00 58.94 159 SER A CA 1
ATOM 1187 C C . SER A 1 159 ? -33.649 18.039 17.647 1.00 58.94 159 SER A C 1
ATOM 1189 O O . SER A 1 159 ? -34.647 18.411 18.266 1.00 58.94 159 SER A O 1
ATOM 1191 N N . SER A 1 160 ? -33.069 16.854 17.867 1.00 57.56 160 SER A N 1
ATOM 1192 C CA . SER A 1 160 ? -33.438 15.914 18.931 1.00 57.56 160 SER A CA 1
ATOM 1193 C C . SER A 1 160 ? -32.883 16.292 20.309 1.00 57.56 160 SER A C 1
ATOM 1195 O O . SER A 1 160 ? -33.382 15.795 21.319 1.00 57.56 160 SER A O 1
ATOM 1197 N N . ALA A 1 161 ? -31.868 17.161 20.371 1.00 55.31 161 ALA A N 1
ATOM 1198 C CA . ALA A 1 161 ? -31.332 17.666 21.626 1.00 55.31 161 ALA A CA 1
ATOM 1199 C C . ALA A 1 161 ? -32.248 18.771 22.177 1.00 55.31 161 ALA A C 1
ATOM 1201 O O . ALA A 1 161 ? -32.813 19.571 21.429 1.00 55.31 161 ALA A O 1
ATOM 1202 N N . GLY A 1 162 ? -32.400 18.831 23.502 1.00 71.50 162 GLY A N 1
ATOM 1203 C CA . GLY A 1 162 ? -32.994 19.996 24.157 1.00 71.50 162 GLY A CA 1
ATOM 1204 C C . GLY A 1 162 ? -32.161 21.267 23.930 1.00 71.50 162 GLY A C 1
ATOM 1205 O O . GLY A 1 162 ? -31.232 21.304 23.128 1.00 71.50 162 GLY A O 1
ATOM 1206 N N . THR A 1 163 ? -32.463 22.333 24.666 1.00 79.25 163 THR A N 1
ATOM 1207 C CA . THR A 1 163 ? -31.631 23.544 24.637 1.00 79.25 163 THR A CA 1
ATOM 1208 C C . THR A 1 163 ? -30.195 23.239 25.085 1.00 79.25 163 THR A C 1
ATOM 1210 O O . THR A 1 163 ? -30.016 22.626 26.138 1.00 79.25 163 THR A O 1
ATOM 1213 N N . VAL A 1 164 ? -29.194 23.697 24.329 1.00 81.94 164 VAL A N 1
ATOM 1214 C CA . VAL A 1 164 ? -27.759 23.508 24.613 1.00 81.94 164 VAL A CA 1
ATOM 1215 C C . VAL A 1 164 ? -27.177 24.806 25.168 1.00 81.94 164 VAL A C 1
ATOM 1217 O O . VAL A 1 164 ? -27.385 25.876 24.599 1.00 81.94 164 VAL A O 1
ATOM 1220 N N . GLU A 1 165 ? -26.444 24.736 26.278 1.00 84.44 165 GLU A N 1
ATOM 1221 C CA . GLU A 1 165 ? -25.726 25.890 26.826 1.00 84.44 165 GLU A CA 1
ATOM 1222 C C . GLU A 1 165 ? -24.346 26.009 26.169 1.00 84.44 165 GLU A C 1
ATOM 1224 O O . GLU A 1 165 ? -23.431 25.259 26.495 1.00 84.44 165 GLU A O 1
ATOM 1229 N N . LEU A 1 166 ? -24.202 26.953 25.241 1.00 87.25 166 LEU A N 1
ATOM 1230 C CA . LEU A 1 166 ? -22.942 27.245 24.564 1.00 87.25 166 LEU A CA 1
ATOM 1231 C C . LEU A 1 166 ? -22.088 28.168 25.440 1.00 87.25 166 LEU A C 1
ATOM 1233 O O . LEU A 1 166 ? -22.558 29.232 25.856 1.00 87.25 166 LEU A O 1
ATOM 1237 N N . ARG A 1 167 ? -20.824 27.797 25.665 1.00 89.25 167 ARG A N 1
ATOM 1238 C CA . ARG A 1 167 ? -19.858 28.573 26.460 1.00 89.25 167 ARG A CA 1
ATOM 1239 C C . ARG A 1 167 ? -18.578 28.827 25.671 1.00 89.25 167 ARG A C 1
ATOM 1241 O O . ARG A 1 167 ? -18.075 27.921 25.016 1.00 89.25 167 ARG A O 1
ATOM 1248 N N . ILE A 1 168 ? -18.049 30.045 25.775 1.00 94.06 168 ILE A N 1
ATOM 1249 C CA . ILE A 1 168 ? -16.708 30.415 25.313 1.00 94.06 168 ILE A CA 1
ATOM 1250 C C . ILE A 1 168 ? -15.869 30.694 26.554 1.00 94.06 168 ILE A C 1
ATOM 1252 O O . ILE A 1 168 ? -16.168 31.632 27.303 1.00 94.06 168 ILE A O 1
ATOM 1256 N N . SER A 1 169 ? -14.832 29.894 26.772 1.00 91.88 169 SER A N 1
ATOM 1257 C CA . SER A 1 169 ? -13.968 29.977 27.947 1.00 91.88 169 SER A CA 1
ATOM 1258 C C . SER A 1 169 ? -12.531 30.303 27.556 1.00 91.88 169 SER A C 1
ATOM 1260 O O . SER A 1 169 ? -12.022 29.827 26.545 1.00 91.88 169 SER A O 1
ATOM 1262 N N . SER A 1 170 ? -11.849 31.096 28.379 1.00 91.50 170 SER A N 1
ATOM 1263 C CA . SER A 1 170 ? -10.390 31.216 28.323 1.00 91.50 170 SER A CA 1
ATOM 1264 C C . SER A 1 170 ? -9.755 30.087 29.124 1.00 91.50 170 SER A C 1
ATOM 1266 O O . SER A 1 170 ? -10.216 29.825 30.241 1.00 91.50 170 SER A O 1
ATOM 1268 N N . VAL A 1 171 ? -8.678 29.495 28.608 1.00 87.94 171 VAL A N 1
ATOM 1269 C CA . VAL A 1 171 ? -7.969 28.404 29.292 1.00 87.94 171 VAL A CA 1
ATOM 1270 C C . VAL A 1 171 ? -6.662 28.909 29.912 1.00 87.94 171 VAL A C 1
ATOM 1272 O O . VAL A 1 171 ? -5.768 29.387 29.216 1.00 87.94 171 VAL A O 1
ATOM 1275 N N . GLU A 1 172 ? -6.542 28.822 31.234 1.00 82.31 172 GLU A N 1
ATOM 1276 C CA . GLU A 1 172 ? -5.293 29.065 31.966 1.00 82.31 172 GLU A CA 1
ATOM 1277 C C . GLU A 1 172 ? -4.505 27.751 32.072 1.00 82.31 172 GLU A C 1
ATOM 1279 O O . GLU A 1 172 ? -5.100 26.700 32.305 1.00 82.31 172 GLU A O 1
ATOM 1284 N N . ASN A 1 173 ? -3.174 27.807 31.931 1.00 75.94 173 ASN A N 1
ATOM 1285 C CA . ASN A 1 173 ? -2.281 26.635 31.942 1.00 75.94 173 ASN A CA 1
ATOM 1286 C C . ASN A 1 173 ? -2.641 25.557 30.901 1.00 75.94 173 ASN A C 1
ATOM 1288 O O . ASN A 1 173 ? -2.471 24.365 31.158 1.00 75.94 173 ASN A O 1
ATOM 1292 N N . ALA A 1 174 ? -3.144 25.961 29.731 1.00 76.94 174 ALA A N 1
ATOM 1293 C CA . ALA A 1 174 ? -3.399 25.016 28.650 1.00 76.94 174 ALA A CA 1
ATOM 1294 C C . ALA A 1 174 ? -2.100 24.312 28.211 1.00 76.94 174 ALA A C 1
ATOM 1296 O O . ALA A 1 174 ? -1.033 24.943 28.226 1.00 76.94 174 ALA A O 1
ATOM 1297 N N . PRO A 1 175 ? -2.176 23.044 27.769 1.00 77.06 175 PRO A N 1
ATOM 1298 C CA . PRO A 1 175 ? -1.055 22.378 27.121 1.00 77.06 175 PRO A CA 1
ATOM 1299 C C . PRO A 1 175 ? -0.516 23.233 25.968 1.00 77.06 175 PRO A C 1
ATOM 1301 O O . PRO A 1 175 ? -1.282 23.746 25.159 1.00 77.06 175 PRO A O 1
ATOM 1304 N N . VAL A 1 176 ? 0.801 23.410 25.880 1.00 83.50 176 VAL A N 1
ATOM 1305 C CA . VAL A 1 176 ? 1.406 24.188 24.787 1.00 83.50 176 VAL A CA 1
ATOM 1306 C C . VAL A 1 176 ? 1.584 23.267 23.573 1.00 83.50 176 VAL A C 1
ATOM 1308 O O . VAL A 1 176 ? 2.283 22.256 23.724 1.00 83.50 176 VAL A O 1
ATOM 1311 N N . PRO A 1 177 ? 0.999 23.584 22.400 1.00 84.25 177 PRO A N 1
ATOM 1312 C CA . PRO A 1 177 ? 1.214 22.814 21.177 1.00 84.25 177 PRO A CA 1
ATOM 1313 C C . PRO A 1 177 ? 2.697 22.745 20.806 1.00 84.25 177 PRO A C 1
ATOM 1315 O O . PRO A 1 177 ? 3.449 23.690 21.057 1.00 84.25 177 PRO A O 1
ATOM 1318 N N . LEU A 1 178 ? 3.122 21.636 20.199 1.00 76.31 178 LEU A N 1
ATOM 1319 C CA . LEU A 1 178 ? 4.520 21.438 19.809 1.00 76.31 178 LEU A CA 1
ATOM 1320 C C . LEU A 1 178 ? 4.987 22.502 18.804 1.00 76.31 178 LEU A C 1
ATOM 1322 O O . LEU A 1 178 ? 6.051 23.082 19.000 1.00 76.31 178 LEU A O 1
ATOM 1326 N N . SER A 1 179 ? 4.135 22.862 17.840 1.00 75.56 179 SER A N 1
ATOM 1327 C CA . SER A 1 179 ? 4.376 23.946 16.876 1.00 75.56 179 SER A CA 1
ATOM 1328 C C . SER A 1 179 ? 4.734 25.279 17.542 1.00 75.56 179 SER A C 1
ATOM 1330 O O . SER A 1 179 ? 5.662 25.973 17.130 1.00 75.56 179 SER A O 1
ATOM 1332 N N . ALA A 1 180 ? 4.050 25.625 18.634 1.00 81.81 180 ALA A N 1
ATOM 1333 C CA . ALA A 1 180 ? 4.362 26.813 19.417 1.00 81.81 180 ALA A CA 1
ATOM 1334 C C . ALA A 1 180 ? 5.699 26.669 20.162 1.00 81.81 180 ALA A C 1
ATOM 1336 O O . ALA A 1 180 ? 6.491 27.609 20.164 1.00 81.81 180 ALA A O 1
ATOM 1337 N N . LYS A 1 181 ? 5.984 25.496 20.748 1.00 80.62 181 LYS A N 1
ATOM 1338 C CA . LYS A 1 181 ? 7.263 25.239 21.437 1.00 80.62 181 LYS A CA 1
ATOM 1339 C C . LYS A 1 181 ? 8.459 25.354 20.490 1.00 80.62 181 LYS A C 1
ATOM 1341 O O . LYS A 1 181 ? 9.454 25.967 20.866 1.00 80.62 181 LYS A O 1
ATOM 1346 N N . LEU A 1 182 ? 8.357 24.801 19.281 1.00 74.94 182 LEU A N 1
ATOM 1347 C CA . LEU A 1 182 ? 9.414 24.868 18.265 1.00 74.94 182 LEU A CA 1
ATOM 1348 C C . LEU A 1 182 ? 9.650 26.290 17.762 1.00 74.94 182 LEU A C 1
ATOM 1350 O O . LEU A 1 182 ? 10.792 26.699 17.577 1.00 74.94 182 LEU A O 1
ATOM 1354 N N . ALA A 1 183 ? 8.588 27.088 17.660 1.00 76.19 183 ALA A N 1
ATOM 1355 C CA . ALA A 1 183 ? 8.691 28.518 17.386 1.00 76.19 183 ALA A CA 1
ATOM 1356 C C . ALA A 1 183 ? 9.207 29.347 18.587 1.00 76.19 183 ALA A C 1
ATOM 1358 O O . ALA A 1 183 ? 9.204 30.578 18.537 1.00 76.19 183 ALA A O 1
ATOM 1359 N N . GLY A 1 184 ? 9.627 28.702 19.683 1.00 82.94 184 GLY A N 1
ATOM 1360 C CA . GLY A 1 184 ? 10.135 29.359 20.888 1.00 82.94 184 GLY A CA 1
ATOM 1361 C C . GLY A 1 184 ? 9.062 30.071 21.717 1.00 82.94 184 GLY A C 1
ATOM 1362 O O . GLY A 1 184 ? 9.399 30.890 22.573 1.00 82.94 184 GLY A O 1
ATOM 1363 N N . LEU A 1 185 ? 7.781 29.782 21.475 1.00 85.62 185 LEU A N 1
ATOM 1364 C CA . LEU A 1 185 ? 6.658 30.372 22.195 1.00 85.62 185 LEU A CA 1
ATOM 1365 C C . LEU A 1 185 ? 6.326 29.578 23.461 1.00 85.62 185 LEU A C 1
ATOM 1367 O O . LEU A 1 185 ? 6.407 28.349 23.520 1.00 85.62 185 LEU A O 1
ATOM 1371 N N . SER A 1 186 ? 5.898 30.303 24.488 1.00 84.44 186 SER A N 1
ATOM 1372 C CA . SER A 1 186 ? 5.478 29.760 25.778 1.00 84.44 186 SER A CA 1
ATOM 1373 C C . SER A 1 186 ? 3.958 29.837 25.955 1.00 84.44 186 SER A C 1
ATOM 1375 O O . SER A 1 186 ? 3.255 30.497 25.191 1.00 84.44 186 SER A O 1
ATOM 1377 N N . ALA A 1 187 ? 3.422 29.218 27.012 1.00 81.94 187 ALA A N 1
ATOM 1378 C CA . ALA A 1 187 ? 1.988 29.283 27.321 1.00 81.94 187 ALA A CA 1
ATOM 1379 C C . ALA A 1 187 ? 1.455 30.727 27.438 1.00 81.94 187 ALA A C 1
ATOM 1381 O O . ALA A 1 187 ? 0.309 30.992 27.080 1.00 81.94 187 ALA A O 1
ATOM 1382 N N . SER A 1 188 ? 2.276 31.681 27.899 1.00 83.81 188 SER A N 1
ATOM 1383 C CA . SER A 1 188 ? 1.878 33.093 28.007 1.00 83.81 188 SER A CA 1
ATOM 1384 C C . SER A 1 188 ? 1.757 33.814 26.665 1.00 83.81 188 SER A C 1
ATOM 1386 O O . SER A 1 188 ? 1.086 34.849 26.591 1.00 83.81 188 SER A O 1
ATOM 1388 N N . ASP A 1 189 ? 2.359 33.270 25.610 1.00 89.69 189 ASP A N 1
ATOM 1389 C CA . ASP A 1 189 ? 2.317 33.831 24.258 1.00 89.69 189 ASP A CA 1
ATOM 1390 C C . ASP A 1 189 ? 1.084 33.366 23.478 1.00 89.69 189 ASP A C 1
ATOM 1392 O O . ASP A 1 189 ? 0.788 33.896 22.409 1.00 89.69 189 ASP A O 1
ATOM 1396 N N . LEU A 1 190 ? 0.323 32.420 24.031 1.00 91.56 190 LEU A N 1
ATOM 1397 C CA . LEU A 1 190 ? -0.854 31.825 23.411 1.00 91.56 190 LEU A CA 1
ATOM 1398 C C . LEU A 1 190 ? -2.153 32.303 24.070 1.00 91.56 190 LEU A C 1
ATOM 1400 O O . LEU A 1 190 ? -2.172 32.759 25.217 1.00 91.56 190 LEU A O 1
ATOM 1404 N N . ARG A 1 191 ? -3.264 32.214 23.333 1.00 93.31 191 ARG A N 1
ATOM 1405 C CA . ARG A 1 191 ? -4.620 32.531 23.817 1.00 93.31 191 ARG A CA 1
ATOM 1406 C C . ARG A 1 191 ? -5.593 31.401 23.470 1.00 93.31 191 ARG A C 1
ATOM 1408 O O . ARG A 1 191 ? -6.381 31.547 22.541 1.00 93.31 191 ARG A O 1
ATOM 1415 N N . PRO A 1 192 ? -5.520 30.266 24.182 1.00 93.00 192 PRO A N 1
ATOM 1416 C CA . PRO A 1 192 ? -6.429 29.146 23.973 1.00 93.00 192 PRO A CA 1
ATOM 1417 C C . PRO A 1 192 ? -7.870 29.520 24.353 1.00 93.00 192 PRO A C 1
ATOM 1419 O O . PRO A 1 192 ? -8.128 30.098 25.416 1.00 93.00 192 PRO A O 1
ATOM 1422 N N . VAL A 1 193 ? -8.802 29.167 23.472 1.00 94.50 193 VAL A N 1
ATOM 1423 C CA . VAL A 1 193 ? -10.246 29.357 23.607 1.00 94.50 193 VAL A CA 1
ATOM 1424 C C . VAL A 1 193 ? -10.907 27.992 23.600 1.00 94.50 193 VAL A C 1
ATOM 1426 O O . VAL A 1 193 ? -10.776 27.238 22.644 1.00 94.50 193 VAL A O 1
ATOM 1429 N N . GLU A 1 194 ? -11.661 27.685 24.639 1.00 91.56 194 GLU A N 1
ATOM 1430 C CA . GLU A 1 194 ? -12.478 26.480 24.683 1.00 91.56 194 GLU A CA 1
ATOM 1431 C C . GLU A 1 194 ? -13.928 26.808 24.324 1.00 91.56 194 GLU A C 1
ATOM 1433 O O . GLU A 1 194 ? -14.515 27.765 24.843 1.00 91.56 194 GLU A O 1
ATOM 1438 N N . LEU A 1 195 ? -14.499 25.987 23.444 1.00 90.38 195 LEU A N 1
ATOM 1439 C CA . LEU A 1 195 ? -15.923 25.955 23.147 1.00 90.38 195 LEU A CA 1
ATOM 1440 C C . LEU A 1 195 ? -16.562 24.766 23.862 1.00 90.38 195 LEU A C 1
ATOM 1442 O O . LEU A 1 195 ? -16.260 23.622 23.535 1.00 90.38 195 LEU A O 1
ATOM 1446 N N . GLY A 1 196 ? -17.476 25.042 24.794 1.00 81.56 196 GLY A N 1
ATOM 1447 C CA . GLY A 1 196 ? -18.208 24.024 25.555 1.00 81.56 196 GLY A CA 1
ATOM 1448 C C . GLY A 1 196 ? -19.700 23.939 25.189 1.00 81.56 196 GLY A C 1
ATOM 1449 O O . GLY A 1 196 ? -20.264 24.942 24.729 1.00 81.56 196 GLY A O 1
ATOM 1450 N N . PRO A 1 197 ? -20.351 22.780 25.425 1.00 74.25 197 PRO A N 1
ATOM 1451 C CA . PRO A 1 197 ? -19.846 21.637 26.197 1.00 74.25 197 PRO A CA 1
ATOM 1452 C C . PRO A 1 197 ? -19.037 20.637 25.351 1.00 74.25 197 PRO A C 1
ATOM 1454 O O . PRO A 1 197 ? -19.427 20.296 24.238 1.00 74.25 197 PRO A O 1
ATOM 1457 N N . THR A 1 198 ? -17.926 20.151 25.902 1.00 63.38 198 THR A N 1
ATOM 1458 C CA . THR A 1 198 ? -16.970 19.245 25.245 1.00 63.38 198 THR A CA 1
ATOM 1459 C C . THR A 1 198 ? -17.615 17.916 24.831 1.00 63.38 198 THR A C 1
ATOM 1461 O O . THR A 1 198 ? -18.464 17.380 25.543 1.00 63.38 198 THR A O 1
ATOM 1464 N N . GLY A 1 199 ? -17.206 17.367 23.682 1.00 53.84 199 GLY A N 1
ATOM 1465 C CA . GLY A 1 199 ? -17.624 16.033 23.221 1.00 53.84 199 GLY A CA 1
ATOM 1466 C C . GLY A 1 199 ? -18.924 15.977 22.410 1.00 53.84 199 GLY A C 1
ATOM 1467 O O . GLY A 1 199 ? -19.340 14.895 22.004 1.00 53.84 199 GLY A O 1
ATOM 1468 N N . LEU A 1 200 ? -19.564 17.116 22.134 1.00 66.94 200 LEU A N 1
ATOM 1469 C CA . LEU A 1 200 ? -20.612 17.194 21.114 1.00 66.94 200 LEU A CA 1
ATOM 1470 C C . LEU A 1 200 ? -19.989 17.464 19.731 1.00 66.94 200 LEU A C 1
ATOM 1472 O O . LEU A 1 200 ? -19.011 18.203 19.610 1.00 66.94 200 LEU A O 1
ATOM 1476 N N . ALA A 1 201 ? -20.576 16.890 18.682 1.00 74.75 201 ALA A N 1
ATOM 1477 C CA . ALA A 1 201 ? -20.239 17.190 17.291 1.00 74.75 201 ALA A CA 1
ATOM 1478 C C . ALA A 1 201 ? -21.327 18.068 16.654 1.00 74.75 201 ALA A C 1
ATOM 1480 O O . ALA A 1 201 ? -22.513 17.965 16.992 1.00 74.75 201 ALA A O 1
ATOM 1481 N N . PHE A 1 202 ? -20.932 18.935 15.726 1.00 81.44 202 PHE A N 1
ATOM 1482 C CA . PHE A 1 202 ? -21.845 19.736 14.925 1.00 81.44 202 PHE A CA 1
ATOM 1483 C C . PHE A 1 202 ? -22.246 18.971 13.658 1.00 81.44 202 PHE A C 1
ATOM 1485 O O . PHE A 1 202 ? -21.404 18.394 12.980 1.00 81.44 202 PHE A O 1
ATOM 1492 N N . ARG A 1 203 ? -23.528 19.023 13.278 1.00 81.62 203 ARG A N 1
ATOM 1493 C CA . ARG A 1 203 ? -24.011 18.498 11.982 1.00 81.62 203 ARG A CA 1
ATOM 1494 C C . ARG A 1 203 ? -23.581 19.364 10.797 1.00 81.62 203 ARG A C 1
ATOM 1496 O O . ARG A 1 203 ? -23.584 18.910 9.659 1.00 81.62 203 ARG A O 1
ATOM 1503 N N . ARG A 1 204 ? -23.263 20.631 11.064 1.00 82.62 204 ARG A N 1
ATOM 1504 C CA . ARG A 1 204 ? -22.681 21.573 10.108 1.00 82.62 204 ARG A CA 1
ATOM 1505 C C . ARG A 1 204 ? -21.549 22.335 10.782 1.00 82.62 204 ARG A C 1
ATOM 1507 O O . ARG A 1 204 ? -21.747 22.753 11.923 1.00 82.62 204 ARG A O 1
ATOM 1514 N N . PRO A 1 205 ? -20.423 22.579 10.094 1.00 86.94 205 PRO A N 1
ATOM 1515 C CA . PRO A 1 205 ? -19.297 23.288 10.681 1.00 86.94 205 PRO A CA 1
ATOM 1516 C C . PRO A 1 205 ? -19.696 24.650 11.258 1.00 86.94 205 PRO A C 1
ATOM 1518 O O . PRO A 1 205 ? -20.389 25.451 10.620 1.00 86.94 205 PRO A O 1
ATOM 1521 N N . ALA A 1 206 ? -19.251 24.917 12.481 1.00 90.06 206 ALA A N 1
ATOM 1522 C CA . ALA A 1 206 ? -19.352 26.225 13.105 1.00 90.06 206 ALA A CA 1
ATOM 1523 C C . ALA A 1 206 ? -18.175 27.099 12.665 1.00 90.06 206 ALA A C 1
ATOM 1525 O O . ALA A 1 206 ? -17.064 26.608 12.484 1.00 90.06 206 ALA A O 1
ATOM 1526 N N . ARG A 1 207 ? -18.387 28.411 12.535 1.00 94.38 207 ARG A N 1
ATOM 1527 C CA . ARG A 1 207 ? -17.285 29.354 12.295 1.00 94.38 207 ARG A CA 1
ATOM 1528 C C . ARG A 1 207 ? -16.785 29.904 13.616 1.00 94.38 207 ARG A C 1
ATOM 1530 O O . ARG A 1 207 ? -17.551 30.552 14.327 1.00 94.38 207 ARG A O 1
ATOM 1537 N N . LEU A 1 208 ? -15.514 29.683 13.914 1.00 95.94 208 LEU A N 1
ATOM 1538 C CA . LEU A 1 208 ? -14.849 30.165 15.116 1.00 95.94 208 LEU A CA 1
ATOM 1539 C C . LEU A 1 208 ? -13.857 31.271 14.755 1.00 95.94 208 LEU A C 1
ATOM 1541 O O . LEU A 1 208 ? -13.078 31.142 13.815 1.00 95.94 208 LEU A O 1
ATOM 1545 N N . VAL A 1 209 ? -13.903 32.358 15.513 1.00 96.69 209 VAL A N 1
ATOM 1546 C CA . VAL A 1 209 ? -12.966 33.477 15.475 1.00 96.69 209 VAL A CA 1
ATOM 1547 C C . VAL A 1 209 ? -12.106 33.392 16.727 1.00 96.69 209 VAL A C 1
ATOM 1549 O O . VAL A 1 209 ? -12.638 33.381 17.839 1.00 96.69 209 VAL A O 1
ATOM 1552 N N . LEU A 1 210 ? -10.790 33.333 16.549 1.00 96.88 210 LEU A N 1
ATOM 1553 C CA . LEU A 1 210 ? -9.815 33.248 17.632 1.00 96.88 210 LEU A CA 1
ATOM 1554 C C . LEU A 1 210 ? -8.913 34.486 17.646 1.00 96.88 210 LEU A C 1
ATOM 1556 O O . LEU A 1 210 ? -8.500 34.950 16.581 1.00 96.88 210 LEU A O 1
ATOM 1560 N N . PRO A 1 211 ? -8.561 35.001 18.834 1.00 94.62 211 PRO A N 1
ATOM 1561 C CA . PRO A 1 211 ? -7.552 36.035 18.970 1.00 94.62 211 PRO A CA 1
ATOM 1562 C C . PRO A 1 211 ? -6.151 35.458 18.755 1.00 94.62 211 PRO A C 1
ATOM 1564 O O . PRO A 1 211 ? -5.809 34.392 19.267 1.00 94.62 211 PRO A O 1
ATOM 1567 N N . VAL A 1 212 ? -5.318 36.206 18.039 1.00 93.44 212 VAL A N 1
ATOM 1568 C CA . VAL A 1 212 ? -3.920 35.880 17.757 1.00 93.44 212 VAL A CA 1
ATOM 1569 C C . VAL A 1 212 ? -3.037 36.921 18.433 1.00 93.44 212 VAL A C 1
ATOM 1571 O O . VAL A 1 212 ? -3.254 38.127 18.308 1.00 93.44 212 VAL A O 1
ATOM 1574 N N . THR A 1 213 ? -2.036 36.471 19.186 1.00 91.75 213 THR A N 1
ATOM 1575 C CA . THR A 1 213 ? -1.118 37.392 19.861 1.00 91.75 213 THR A CA 1
ATOM 1576 C C . THR A 1 213 ? -0.109 37.980 18.871 1.00 91.75 213 THR A C 1
ATOM 1578 O O . THR A 1 213 ? 0.220 37.345 17.868 1.00 91.75 213 THR A O 1
ATOM 1581 N N . PRO A 1 214 ? 0.470 39.161 19.160 1.00 91.19 214 PRO A N 1
ATOM 1582 C CA . PRO A 1 214 ? 1.551 39.713 18.344 1.00 91.19 214 PRO A CA 1
ATOM 1583 C C . PRO A 1 214 ? 2.762 38.779 18.212 1.00 91.19 214 PRO A C 1
ATOM 1585 O O . PRO A 1 214 ? 3.430 38.806 17.186 1.00 91.19 214 PRO A O 1
ATOM 1588 N N . ALA A 1 215 ? 3.029 37.948 19.228 1.00 89.44 215 ALA A N 1
ATOM 1589 C CA . ALA A 1 215 ? 4.106 36.961 19.198 1.00 89.44 215 ALA A CA 1
ATOM 1590 C C . ALA A 1 215 ? 3.856 35.870 18.145 1.00 89.44 215 ALA A C 1
ATOM 1592 O O . ALA A 1 215 ? 4.769 35.537 17.399 1.00 89.44 215 ALA A O 1
ATOM 1593 N N . VAL A 1 216 ? 2.617 35.376 18.033 1.00 90.12 216 VAL A N 1
ATOM 1594 C CA . VAL A 1 216 ? 2.231 34.404 16.996 1.00 90.12 216 VAL A CA 1
ATOM 1595 C C . VAL A 1 216 ? 2.156 35.064 15.615 1.00 90.12 216 VAL A C 1
ATOM 1597 O O . VAL A 1 216 ? 2.593 34.480 14.639 1.00 90.12 216 VAL A O 1
ATOM 1600 N N . LEU A 1 217 ? 1.667 36.304 15.500 1.00 89.06 217 LEU A N 1
ATOM 1601 C CA . LEU A 1 217 ? 1.632 37.008 14.205 1.00 89.06 217 LEU A CA 1
ATOM 1602 C C . LEU A 1 217 ? 3.031 37.304 13.645 1.00 89.06 217 LEU A C 1
ATOM 1604 O O . LEU A 1 217 ? 3.211 37.367 12.431 1.00 89.06 217 LEU A O 1
ATOM 1608 N N . ALA A 1 218 ? 4.022 37.503 14.518 1.00 85.69 218 ALA A N 1
ATOM 1609 C CA . ALA A 1 218 ? 5.391 37.813 14.114 1.00 85.69 218 ALA A CA 1
ATOM 1610 C C . ALA A 1 218 ? 6.099 36.650 13.398 1.00 85.69 218 ALA A C 1
ATOM 1612 O O . ALA A 1 218 ? 7.110 36.889 12.741 1.00 85.69 218 ALA A O 1
ATOM 1613 N N . THR A 1 219 ? 5.582 35.420 13.489 1.00 80.31 219 THR A N 1
ATOM 1614 C CA . THR A 1 219 ? 6.158 34.249 12.808 1.00 80.31 219 THR A CA 1
ATOM 1615 C C . THR A 1 219 ? 5.732 34.133 11.343 1.00 80.31 219 THR A C 1
ATOM 1617 O O . THR A 1 219 ? 6.245 33.280 10.628 1.00 80.31 219 THR A O 1
ATOM 1620 N N . GLY A 1 220 ? 4.813 34.986 10.875 1.00 78.81 220 GLY A N 1
ATOM 1621 C CA . GLY A 1 220 ? 4.318 34.972 9.499 1.00 78.81 220 GLY A CA 1
ATOM 1622 C C . GLY A 1 220 ? 3.115 34.046 9.331 1.00 78.81 220 GLY A C 1
ATOM 1623 O O . GLY A 1 220 ? 1.986 34.454 9.603 1.00 78.81 220 GLY A O 1
ATOM 1624 N N . SER A 1 221 ? 3.348 32.820 8.859 1.00 80.75 221 SER A N 1
ATOM 1625 C CA . SER A 1 221 ? 2.288 31.830 8.632 1.00 80.75 221 SER A CA 1
ATOM 1626 C C . SER A 1 221 ? 1.772 31.258 9.953 1.00 80.75 221 SER A C 1
ATOM 1628 O O . SER A 1 221 ? 2.538 31.048 10.896 1.00 80.75 221 SER A O 1
ATOM 1630 N N . LEU A 1 222 ? 0.465 31.000 10.028 1.00 86.06 222 LEU A N 1
ATOM 1631 C CA . LEU A 1 222 ? -0.189 30.474 11.225 1.00 86.06 222 LEU A CA 1
ATOM 1632 C C . LEU A 1 222 ? -1.211 29.392 10.884 1.00 86.06 222 LEU A C 1
ATOM 1634 O O . LEU A 1 222 ? -1.802 29.405 9.808 1.00 86.06 222 LEU A O 1
ATOM 1638 N N . VAL A 1 223 ? -1.423 28.486 11.831 1.00 88.88 223 VAL A N 1
ATOM 1639 C CA . VAL A 1 223 ? -2.442 27.430 11.812 1.00 88.88 223 VAL A CA 1
ATOM 1640 C C . VAL A 1 223 ? -3.291 27.526 13.078 1.00 88.88 223 VAL A C 1
ATOM 1642 O O . VAL A 1 223 ? -2.902 28.173 14.057 1.00 88.88 223 VAL A O 1
ATOM 1645 N N . VAL A 1 224 ? -4.462 26.892 13.082 1.00 91.69 224 VAL A N 1
ATOM 1646 C CA . VAL A 1 224 ? -5.230 26.695 14.317 1.00 91.69 224 VAL A CA 1
ATOM 1647 C C . VAL A 1 224 ? -5.004 25.273 14.804 1.00 91.69 224 VAL A C 1
ATOM 1649 O O . VAL A 1 224 ? -5.005 24.345 14.016 1.00 91.69 224 VAL A O 1
ATOM 1652 N N . GLN A 1 225 ? -4.811 25.093 16.101 1.00 89.94 225 GLN A N 1
ATOM 1653 C CA . GLN A 1 225 ? -4.694 23.792 16.746 1.00 89.94 225 GLN A CA 1
ATOM 1654 C C . GLN A 1 225 ? -5.980 23.510 17.525 1.00 89.94 225 GLN A C 1
ATOM 1656 O O . GLN A 1 225 ? -6.479 24.409 18.206 1.00 89.94 225 GLN A O 1
ATOM 1661 N N . THR A 1 226 ? -6.506 22.291 17.448 1.00 89.56 226 THR A N 1
ATOM 1662 C CA . THR A 1 226 ? -7.615 21.781 18.265 1.00 89.56 226 THR A CA 1
ATOM 1663 C C . THR A 1 226 ? -7.134 20.658 19.178 1.00 89.56 226 THR A C 1
ATOM 1665 O O . THR A 1 226 ? -6.269 19.882 18.788 1.00 89.56 226 THR A O 1
ATOM 1668 N N . PHE A 1 227 ? -7.622 20.592 20.414 1.00 83.00 227 PHE A N 1
ATOM 1669 C CA . PHE A 1 227 ? -7.161 19.606 21.392 1.00 83.00 227 PHE A CA 1
ATOM 1670 C C . PHE A 1 227 ? -8.058 18.367 21.401 1.00 83.00 227 PHE A C 1
ATOM 1672 O O . PHE A 1 227 ? -9.241 18.448 21.731 1.00 83.00 227 PHE A O 1
ATOM 1679 N N . ASP A 1 228 ? -7.503 17.206 21.084 1.00 78.00 228 ASP A N 1
ATOM 1680 C CA . ASP A 1 228 ? -8.195 15.939 21.263 1.00 78.00 228 ASP A CA 1
ATOM 1681 C C . ASP A 1 228 ? -8.031 15.460 22.711 1.00 78.00 228 ASP A C 1
ATOM 1683 O O . ASP A 1 228 ? -6.972 14.997 23.132 1.00 78.00 228 ASP A O 1
ATOM 1687 N N . PHE A 1 229 ? -9.113 15.557 23.483 1.00 67.44 229 PHE A N 1
ATOM 1688 C CA . PHE A 1 229 ? -9.157 15.129 24.881 1.00 67.44 229 PHE A CA 1
ATOM 1689 C C . PHE A 1 229 ? -9.085 13.604 25.067 1.00 67.44 229 PHE A C 1
ATOM 1691 O O . PHE A 1 229 ? -8.837 13.154 26.186 1.00 67.44 229 PHE A O 1
ATOM 1698 N N . ALA A 1 230 ? -9.328 12.799 24.026 1.00 59.50 230 ALA A N 1
ATOM 1699 C CA . ALA A 1 230 ? -9.219 11.343 24.110 1.00 59.50 230 ALA A CA 1
ATOM 1700 C C . ALA A 1 230 ? -7.758 10.891 24.037 1.00 59.50 230 ALA A C 1
ATOM 1702 O O . ALA A 1 230 ? -7.334 10.054 24.833 1.00 59.50 230 ALA A O 1
ATOM 1703 N N . THR A 1 231 ? -6.991 11.470 23.112 1.00 61.22 231 THR A N 1
ATOM 1704 C CA . THR A 1 231 ? -5.576 11.131 22.895 1.00 61.22 231 THR A CA 1
ATOM 1705 C C . THR A 1 231 ? -4.608 12.064 23.627 1.00 61.22 231 THR A C 1
ATOM 1707 O O . THR A 1 231 ? -3.429 11.742 23.775 1.00 61.22 231 THR A O 1
ATOM 1710 N N . GLY A 1 232 ? -5.082 13.219 24.102 1.00 66.00 232 GLY A N 1
ATOM 1711 C CA . GLY A 1 232 ? -4.266 14.248 24.743 1.00 66.00 232 GLY A CA 1
ATOM 1712 C C . GLY A 1 232 ? -3.359 15.012 23.774 1.00 66.00 232 GLY A C 1
ATOM 1713 O O . GLY A 1 232 ? -2.355 15.591 24.203 1.00 66.00 232 GLY A O 1
ATOM 1714 N N . ARG A 1 233 ? -3.662 14.969 22.471 1.00 72.12 233 ARG A N 1
ATOM 1715 C CA . ARG A 1 233 ? -2.844 15.547 21.395 1.00 72.12 233 ARG A CA 1
ATOM 1716 C C . ARG A 1 233 ? -3.497 16.791 20.798 1.00 72.12 233 ARG A C 1
ATOM 1718 O O . ARG A 1 233 ? -4.708 16.973 20.862 1.00 72.12 233 ARG A O 1
ATOM 1725 N N . TRP A 1 234 ? -2.674 17.651 20.206 1.00 79.62 234 TRP A N 1
ATOM 1726 C CA . TRP A 1 234 ? -3.146 18.755 19.372 1.00 79.62 234 TRP A CA 1
ATOM 1727 C C . TRP A 1 234 ? -3.244 18.292 17.917 1.00 79.62 234 TRP A C 1
ATOM 1729 O O . TRP A 1 234 ? -2.355 17.590 17.442 1.00 79.62 234 TRP A O 1
ATOM 1739 N N . LEU A 1 235 ? -4.312 18.689 17.232 1.00 79.12 235 LEU A N 1
ATOM 1740 C CA . LEU A 1 235 ? -4.562 18.444 15.815 1.00 79.12 235 LEU A CA 1
ATOM 1741 C C . LEU A 1 235 ? -4.619 19.783 15.076 1.00 79.12 235 LEU A C 1
ATOM 1743 O O . LEU A 1 235 ? -5.191 20.750 15.581 1.00 79.12 235 LEU A O 1
ATOM 1747 N N . SER A 1 236 ? -4.065 19.844 13.870 1.00 79.69 236 SER A N 1
ATOM 1748 C CA . SER A 1 236 ? -4.048 21.066 13.062 1.00 79.69 236 SER A CA 1
ATOM 1749 C C . SER A 1 236 ? -5.356 21.258 12.293 1.00 79.69 236 SER A C 1
ATOM 1751 O O . SER A 1 236 ? -5.938 20.320 11.760 1.00 79.69 236 SER A O 1
ATOM 1753 N N . LEU A 1 237 ? -5.804 22.505 12.209 1.00 83.31 237 LEU A N 1
ATOM 1754 C CA . LEU A 1 237 ? -6.930 22.972 11.415 1.00 83.31 237 LEU A CA 1
ATOM 1755 C C . LEU A 1 237 ? -6.467 24.128 10.535 1.00 83.31 237 LEU A C 1
ATOM 1757 O O . LEU A 1 237 ? -5.805 25.066 10.998 1.00 83.31 237 LEU A O 1
ATOM 1761 N N . VAL A 1 238 ? -6.878 24.086 9.271 1.00 80.88 238 VAL A N 1
ATOM 1762 C CA . VAL A 1 238 ? -6.544 25.122 8.296 1.00 80.88 238 VAL A CA 1
ATOM 1763 C C . VAL A 1 238 ? -7.364 26.384 8.580 1.00 80.88 238 VAL A C 1
ATOM 1765 O O . VAL A 1 238 ? -8.600 26.333 8.592 1.00 80.88 238 VAL A O 1
ATOM 1768 N N . PRO A 1 239 ? -6.719 27.542 8.800 1.00 87.56 239 PRO A N 1
ATOM 1769 C CA . PRO A 1 239 ? -7.425 28.808 8.887 1.00 87.56 239 PRO A CA 1
ATOM 1770 C C . PRO A 1 239 ? -8.176 29.110 7.594 1.00 87.56 239 PRO A C 1
ATOM 1772 O O . PRO A 1 239 ? -7.618 29.056 6.503 1.00 87.56 239 PRO A O 1
ATOM 1775 N N . ARG A 1 240 ? -9.428 29.538 7.715 1.00 88.81 240 ARG A N 1
ATOM 1776 C CA . ARG A 1 240 ? -10.206 30.034 6.579 1.00 88.81 240 ARG A CA 1
ATOM 1777 C C . ARG A 1 240 ? -9.778 31.439 6.159 1.00 88.81 240 ARG A C 1
ATOM 1779 O O . ARG A 1 240 ? -9.827 31.781 4.982 1.00 88.81 240 ARG A O 1
ATOM 1786 N N . SER A 1 241 ? -9.409 32.277 7.124 1.00 90.88 241 SER A N 1
ATOM 1787 C CA . SER A 1 241 ? -8.882 33.620 6.867 1.00 90.88 241 SER A CA 1
ATOM 1788 C C . SER A 1 241 ? -8.139 34.163 8.078 1.00 90.88 241 SER A C 1
ATOM 1790 O O . SER A 1 241 ? -8.532 33.893 9.214 1.00 90.88 241 SER A O 1
ATOM 1792 N N . VAL A 1 242 ? -7.134 35.002 7.837 1.00 90.25 242 VAL A N 1
ATOM 1793 C CA . VAL A 1 242 ? -6.349 35.681 8.873 1.00 90.25 242 VAL A CA 1
ATOM 1794 C C . VAL A 1 242 ? -6.473 37.191 8.691 1.00 90.25 242 VAL A C 1
ATOM 1796 O O . VAL A 1 242 ? -6.179 37.712 7.618 1.00 90.25 242 VAL A O 1
ATOM 1799 N N . ASP A 1 243 ? -6.875 37.897 9.744 1.00 90.06 243 ASP A N 1
ATOM 1800 C CA . ASP A 1 243 ? -6.815 39.356 9.826 1.00 90.06 243 ASP A CA 1
ATOM 1801 C C . ASP A 1 243 ? -5.689 39.747 10.789 1.00 90.06 243 ASP A C 1
ATOM 1803 O O . ASP A 1 243 ? -5.865 39.833 12.007 1.00 90.06 243 ASP A O 1
ATOM 1807 N N . SER A 1 244 ? -4.497 39.966 10.234 1.00 84.56 244 SER A N 1
ATOM 1808 C CA . SER A 1 244 ? -3.304 40.331 11.003 1.00 84.56 244 SER A CA 1
ATOM 1809 C C . SER A 1 244 ? -3.375 41.739 11.602 1.00 84.56 244 SER A C 1
ATOM 1811 O O . SER A 1 244 ? -2.691 42.010 12.588 1.00 84.56 244 SER A O 1
ATOM 1813 N N . ALA A 1 245 ? -4.214 42.629 11.057 1.00 86.31 245 ALA A N 1
ATOM 1814 C CA . ALA A 1 245 ? -4.399 43.983 11.577 1.00 86.31 245 ALA A CA 1
ATOM 1815 C C . ALA A 1 245 ? -5.317 43.992 12.806 1.00 86.31 245 ALA A C 1
ATOM 1817 O O . ALA A 1 245 ? -5.056 44.721 13.765 1.00 86.31 245 ALA A O 1
ATOM 1818 N N . ALA A 1 246 ? -6.372 43.172 12.789 1.00 85.69 246 ALA A N 1
ATOM 1819 C CA . ALA A 1 246 ? -7.252 42.961 13.936 1.00 85.69 246 ALA A CA 1
ATOM 1820 C C . ALA A 1 246 ? -6.689 41.948 14.949 1.00 85.69 246 ALA A C 1
ATOM 1822 O O . ALA A 1 246 ? -7.157 41.902 16.087 1.00 85.69 246 ALA A O 1
ATOM 1823 N N . GLY A 1 247 ? -5.697 41.149 14.547 1.00 91.50 247 GLY A N 1
ATOM 1824 C CA . GLY A 1 247 ? -5.149 40.057 15.346 1.00 91.50 247 GLY A CA 1
ATOM 1825 C C . GLY A 1 247 ? -6.155 38.929 15.545 1.00 91.50 247 GLY A C 1
ATOM 1826 O O . GLY A 1 247 ? -6.300 38.423 16.655 1.00 91.50 247 GLY A O 1
ATOM 1827 N N . LEU A 1 248 ? -6.881 38.566 14.486 1.00 93.44 248 LEU A N 1
ATOM 1828 C CA . LEU A 1 248 ? -7.930 37.550 14.514 1.00 93.44 248 LEU A CA 1
ATOM 1829 C C . LEU A 1 248 ? -7.696 36.499 13.428 1.00 93.44 248 LEU A C 1
ATOM 1831 O O . LEU A 1 248 ? -7.270 36.814 12.318 1.00 93.44 248 LEU A O 1
ATOM 1835 N N . VAL A 1 249 ? -8.037 35.251 13.728 1.00 94.81 249 VAL A N 1
ATOM 1836 C CA . VAL A 1 249 ? -8.081 34.154 12.756 1.00 94.81 249 VAL A CA 1
ATOM 1837 C C . VAL A 1 249 ? -9.465 33.519 12.752 1.00 94.81 249 VAL A C 1
ATOM 1839 O O . VAL A 1 249 ? -10.080 33.360 13.805 1.00 94.81 249 VAL A O 1
ATOM 1842 N N . VAL A 1 250 ? -9.965 33.172 11.568 1.00 95.00 250 VAL A N 1
ATOM 1843 C CA . VAL A 1 250 ? -11.251 32.492 11.383 1.00 95.00 250 VAL A CA 1
ATOM 1844 C C . VAL A 1 250 ? -10.992 31.068 10.915 1.00 95.00 250 VAL A C 1
ATOM 1846 O O . VAL A 1 250 ? -10.226 30.866 9.977 1.00 95.00 250 VAL A O 1
ATOM 1849 N N . VAL A 1 251 ? -11.658 30.094 11.527 1.00 94.19 251 VAL A N 1
ATOM 1850 C CA . VAL A 1 251 ? -11.554 28.660 11.213 1.00 94.19 251 VAL A CA 1
ATOM 1851 C C . VAL A 1 251 ? -12.941 28.013 11.247 1.00 94.19 251 VAL A C 1
ATOM 1853 O O . VAL A 1 251 ? -13.844 28.503 11.931 1.00 94.19 251 VAL A O 1
ATOM 1856 N N . GLU A 1 252 ? -13.133 26.935 10.489 1.00 93.19 252 GLU A N 1
ATOM 1857 C CA . GLU A 1 252 ? -14.342 26.108 10.567 1.00 93.19 252 GLU A CA 1
ATOM 1858 C C . GLU A 1 252 ? -14.088 24.888 11.450 1.00 93.19 252 GLU A C 1
ATOM 1860 O O . GLU A 1 252 ? -13.062 24.227 11.329 1.00 93.19 252 GLU A O 1
ATOM 1865 N N . VAL A 1 253 ? -15.008 24.621 12.378 1.00 89.56 253 VAL A N 1
ATOM 1866 C CA . VAL A 1 253 ? -14.851 23.581 13.399 1.00 89.56 253 VAL A CA 1
ATOM 1867 C C . VAL A 1 253 ? -16.063 22.658 13.426 1.00 89.56 253 VAL A C 1
ATOM 1869 O O . VAL A 1 253 ? -17.206 23.105 13.306 1.00 89.56 253 VAL A O 1
ATOM 1872 N N . SER A 1 254 ? -15.818 21.359 13.587 1.00 86.06 254 SER A N 1
ATOM 1873 C CA . SER A 1 254 ? -16.841 20.305 13.532 1.00 86.06 254 SER A CA 1
ATOM 1874 C C . SER A 1 254 ? -17.284 19.796 14.904 1.00 86.06 254 SER A C 1
ATOM 1876 O O . SER A 1 254 ? -18.249 19.043 14.984 1.00 86.06 254 SER A O 1
ATOM 1878 N N . HIS A 1 255 ? -16.639 20.216 15.993 1.00 83.62 255 HIS A N 1
ATOM 1879 C CA . HIS A 1 255 ? -16.959 19.746 17.341 1.00 83.62 255 HIS A CA 1
ATOM 1880 C C . HIS A 1 255 ? -16.592 20.769 18.425 1.00 83.62 255 HIS A C 1
ATOM 1882 O O . HIS A 1 255 ? -15.966 21.801 18.171 1.00 83.62 255 HIS A O 1
ATOM 1888 N N . PHE A 1 256 ? -17.013 20.506 19.656 1.00 84.75 256 PHE A N 1
ATOM 1889 C CA . PHE A 1 256 ? -16.656 21.309 20.825 1.00 84.75 256 PHE A CA 1
ATOM 1890 C C . PHE A 1 256 ? -15.300 20.859 21.381 1.00 84.75 256 PHE A C 1
ATOM 1892 O O . PHE A 1 256 ? -15.132 19.684 21.711 1.00 84.75 256 PHE A O 1
ATOM 1899 N N . SER A 1 257 ? -14.338 21.781 21.464 1.00 89.31 257 SER A N 1
ATOM 1900 C CA . SER A 1 257 ? -12.960 21.508 21.889 1.00 89.31 257 SER A CA 1
ATOM 1901 C C . SER A 1 257 ? -12.244 22.787 22.368 1.00 89.31 257 SER A C 1
ATOM 1903 O O . SER A 1 257 ? -12.832 23.873 22.394 1.00 89.31 257 SER A O 1
ATOM 1905 N N . THR A 1 258 ? -10.973 22.663 22.758 1.00 89.62 258 THR A N 1
ATOM 1906 C CA . THR A 1 258 ? -10.042 23.779 22.947 1.00 89.62 258 THR A CA 1
ATOM 1907 C C . THR A 1 258 ? -9.310 24.083 21.650 1.00 89.62 258 THR A C 1
ATOM 1909 O O . THR A 1 258 ? -8.784 23.184 21.005 1.00 89.62 258 THR A O 1
ATOM 1912 N N . TYR A 1 259 ? -9.239 25.364 21.305 1.00 93.56 259 TYR A N 1
ATOM 1913 C CA . TYR A 1 259 ? -8.640 25.867 20.082 1.00 93.56 259 TYR A CA 1
ATOM 1914 C C . TYR A 1 259 ? -7.611 26.951 20.375 1.00 93.56 259 TYR A C 1
ATOM 1916 O O . TYR A 1 259 ? -7.827 27.806 21.234 1.00 93.56 259 TYR A O 1
ATOM 1924 N N . VAL A 1 260 ? -6.500 26.966 19.646 1.00 94.56 260 VAL A N 1
ATOM 1925 C CA . VAL A 1 260 ? -5.467 27.997 19.800 1.00 94.56 260 VAL A CA 1
ATOM 1926 C C . VAL A 1 260 ? -4.770 28.269 18.474 1.00 94.56 260 VAL A C 1
ATOM 1928 O O . VAL A 1 260 ? -4.495 27.347 17.716 1.00 94.56 260 VAL A O 1
ATOM 1931 N N . ALA A 1 261 ? -4.485 29.535 18.177 1.00 93.81 261 ALA A N 1
ATOM 1932 C CA . ALA A 1 261 ? -3.668 29.891 17.021 1.00 93.81 261 ALA A CA 1
ATOM 1933 C C . ALA A 1 261 ? -2.181 29.705 17.350 1.00 93.81 261 ALA A C 1
ATOM 1935 O O . ALA A 1 261 ? -1.711 30.194 18.383 1.00 93.81 261 ALA A O 1
ATOM 1936 N N . THR A 1 262 ? -1.443 29.041 16.466 1.00 91.38 262 THR A N 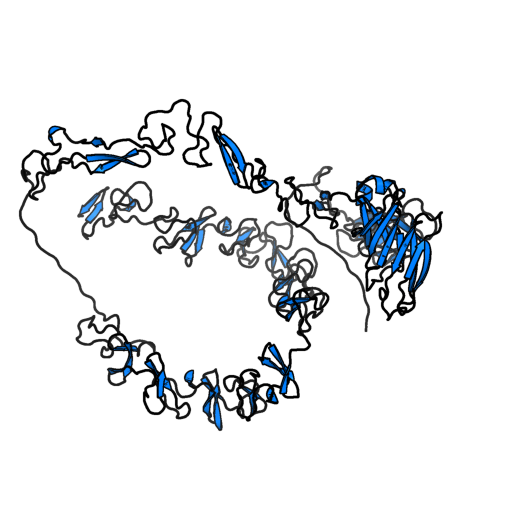1
ATOM 1937 C CA . THR A 1 262 ? 0.008 28.848 16.580 1.00 91.38 262 THR A CA 1
ATOM 1938 C C . THR A 1 262 ? 0.698 29.191 15.267 1.00 91.38 262 THR A C 1
ATOM 1940 O O . THR A 1 262 ? 0.049 29.191 14.221 1.00 91.38 262 THR A O 1
ATOM 1943 N N . PRO A 1 263 ? 2.015 29.441 15.284 1.00 86.50 263 PRO A N 1
ATOM 1944 C CA . PRO A 1 263 ? 2.810 29.492 14.066 1.00 86.50 263 PRO A CA 1
ATOM 1945 C C . PRO A 1 263 ? 2.623 28.222 13.238 1.00 86.50 263 PRO A C 1
ATOM 1947 O O . PRO A 1 263 ? 2.508 27.126 13.795 1.00 86.50 263 PRO A O 1
ATOM 1950 N N . ALA A 1 264 ? 2.595 28.380 11.919 1.00 74.38 264 ALA A N 1
ATOM 1951 C CA . ALA A 1 264 ? 2.830 27.275 11.011 1.00 74.38 264 ALA A CA 1
ATOM 1952 C C . ALA A 1 264 ? 4.337 27.009 11.044 1.00 74.38 264 ALA A C 1
ATOM 1954 O O . ALA A 1 264 ? 5.128 27.891 10.707 1.00 74.38 264 ALA A O 1
ATOM 1955 N N . VAL A 1 265 ? 4.727 25.835 11.520 1.00 60.41 265 VAL A N 1
ATOM 1956 C CA . VAL A 1 265 ? 6.110 25.361 11.447 1.00 60.41 265 VAL A CA 1
ATOM 1957 C C . VAL A 1 265 ? 6.182 24.322 10.333 1.00 60.41 265 VAL A C 1
ATOM 1959 O O . VAL A 1 265 ? 5.226 23.567 10.156 1.00 60.41 265 VAL A O 1
ATOM 1962 N N . GLN A 1 266 ? 7.272 24.325 9.562 1.00 53.03 266 GLN A N 1
ATOM 1963 C CA . GLN A 1 266 ? 7.590 23.214 8.659 1.00 53.03 266 GLN A CA 1
ATOM 1964 C C . GLN A 1 266 ? 7.719 21.940 9.500 1.00 53.03 266 GLN A C 1
ATOM 1966 O O . GLN A 1 266 ? 8.235 22.011 10.622 1.00 53.03 266 GLN A O 1
ATOM 1971 N N . GLY A 1 267 ? 7.214 20.818 8.987 1.00 50.19 267 GLY A N 1
ATOM 1972 C CA . GLY A 1 267 ? 7.380 19.526 9.642 1.00 50.19 267 GLY A CA 1
ATOM 1973 C C . GLY A 1 267 ? 8.866 19.243 9.811 1.00 50.19 267 GLY A C 1
ATOM 1974 O O . GLY A 1 267 ? 9.642 19.393 8.873 1.00 50.19 267 GLY A O 1
ATOM 1975 N N . HIS A 1 268 ? 9.281 18.920 11.028 1.00 44.28 268 HIS A N 1
ATOM 1976 C CA . HIS A 1 268 ? 10.625 18.431 11.282 1.00 44.28 268 HIS A CA 1
ATOM 1977 C C . HIS A 1 268 ? 10.545 16.937 11.561 1.00 44.28 268 HIS A C 1
ATOM 1979 O O . HIS A 1 268 ? 9.665 16.465 12.282 1.00 44.28 268 HIS A O 1
ATOM 1985 N N . ALA A 1 269 ? 11.533 16.211 11.046 1.00 43.53 269 ALA A N 1
ATOM 1986 C CA . ALA A 1 269 ? 11.879 14.886 11.520 1.00 43.53 269 ALA A CA 1
ATOM 1987 C C . ALA A 1 269 ? 12.179 14.955 13.028 1.00 43.53 269 ALA A C 1
ATOM 1989 O O . ALA A 1 269 ? 13.267 15.357 13.449 1.00 43.53 269 ALA A O 1
ATOM 1990 N N . VAL A 1 270 ? 11.203 14.595 13.861 1.00 46.09 270 VAL A N 1
ATOM 1991 C CA . VAL A 1 270 ? 11.385 14.454 15.307 1.00 46.09 270 VAL A CA 1
ATOM 1992 C C . VAL A 1 270 ? 11.421 12.978 15.656 1.00 46.09 270 VAL A C 1
ATOM 1994 O O . VAL A 1 270 ? 10.728 12.164 15.055 1.00 46.09 270 VAL A O 1
ATOM 1997 N N . CYS A 1 271 ? 12.217 12.603 16.653 1.00 43.16 271 CYS A N 1
ATOM 1998 C CA . CYS A 1 271 ? 12.144 11.245 17.177 1.00 43.16 271 CYS A CA 1
ATOM 1999 C C . CYS A 1 271 ? 10.737 11.082 17.777 1.00 43.16 271 CYS A C 1
ATOM 2001 O O . CYS A 1 271 ? 10.295 11.907 18.585 1.00 43.16 271 CYS A O 1
ATOM 2003 N N . ALA A 1 272 ? 9.995 10.084 17.300 1.00 45.66 272 ALA A N 1
ATOM 2004 C CA . ALA A 1 272 ? 8.650 9.825 17.784 1.00 45.66 272 ALA A CA 1
ATOM 2005 C C . ALA A 1 272 ? 8.676 9.564 19.295 1.00 45.66 272 ALA A C 1
ATOM 2007 O O . ALA A 1 272 ? 9.726 9.306 19.883 1.00 45.66 272 ALA A O 1
ATOM 2008 N N . ALA A 1 273 ? 7.514 9.645 19.946 1.00 39.69 273 ALA A N 1
ATOM 2009 C CA . ALA A 1 273 ? 7.416 9.549 21.405 1.00 39.69 273 ALA A CA 1
ATOM 2010 C C . ALA A 1 273 ? 8.014 8.255 22.001 1.00 39.69 273 ALA A C 1
ATOM 2012 O O . ALA A 1 273 ? 8.287 8.207 23.196 1.00 39.69 273 ALA A O 1
ATOM 2013 N N . ASP A 1 274 ? 8.221 7.226 21.183 1.00 42.69 274 ASP A N 1
ATOM 2014 C CA . ASP A 1 274 ? 8.833 5.951 21.542 1.00 42.69 274 ASP A CA 1
ATOM 2015 C C . ASP A 1 274 ? 10.339 5.860 21.233 1.00 42.69 274 ASP A C 1
ATOM 2017 O O . ASP A 1 274 ? 10.961 4.857 21.554 1.00 42.69 274 ASP A O 1
ATOM 2021 N N . HIS A 1 275 ? 10.948 6.906 20.666 1.00 41.44 275 HIS A N 1
ATOM 2022 C CA . HIS A 1 275 ? 12.377 7.014 20.345 1.00 41.44 275 HIS A CA 1
ATOM 2023 C C . HIS A 1 275 ? 12.927 5.964 19.359 1.00 41.44 275 HIS A C 1
ATOM 2025 O O . HIS A 1 275 ? 14.140 5.911 19.153 1.00 41.44 275 HIS A O 1
ATOM 2031 N N . LEU A 1 276 ? 12.063 5.168 18.724 1.00 39.12 276 LEU A N 1
ATOM 2032 C CA . LEU A 1 276 ? 12.448 4.077 17.819 1.00 39.12 276 LEU A CA 1
ATOM 2033 C C . LEU A 1 276 ? 12.344 4.453 16.334 1.00 39.12 276 LEU A C 1
ATOM 2035 O O . LEU A 1 276 ? 12.837 3.724 15.481 1.00 39.12 276 LEU A O 1
ATOM 2039 N N . ARG A 1 277 ? 11.737 5.604 16.021 1.00 41.59 277 ARG A N 1
ATOM 2040 C CA . ARG A 1 277 ? 11.521 6.083 14.649 1.00 41.59 277 ARG A CA 1
ATOM 2041 C C . ARG A 1 277 ? 11.603 7.598 14.534 1.00 41.59 277 ARG A C 1
ATOM 2043 O O . ARG A 1 277 ? 11.424 8.318 15.522 1.00 41.59 277 ARG A O 1
ATOM 2050 N N . VAL A 1 278 ? 11.759 8.069 13.305 1.00 38.41 278 VAL A N 1
ATOM 2051 C CA . VAL A 1 278 ? 11.512 9.460 12.925 1.00 38.41 278 VAL A CA 1
ATOM 2052 C C . VAL A 1 278 ? 10.018 9.619 12.615 1.00 38.41 278 VAL A C 1
ATOM 2054 O O . VAL A 1 278 ? 9.446 8.811 11.894 1.00 38.41 278 VAL A O 1
ATOM 2057 N N . ALA A 1 279 ? 9.364 10.618 13.201 1.00 46.25 279 ALA A N 1
ATOM 2058 C CA . ALA A 1 279 ? 7.994 11.019 12.893 1.00 46.25 279 ALA A CA 1
ATOM 2059 C C . ALA A 1 279 ? 7.978 12.480 12.438 1.00 46.25 279 ALA A C 1
ATOM 2061 O O . ALA A 1 279 ? 8.722 13.304 12.971 1.00 46.25 279 ALA A O 1
ATOM 2062 N N . CYS A 1 280 ? 7.107 12.800 11.484 1.00 48.31 280 CYS A N 1
ATOM 2063 C CA . CYS A 1 280 ? 6.807 14.182 11.134 1.00 48.31 280 CYS A CA 1
ATOM 2064 C C . CYS A 1 280 ? 5.897 14.779 12.214 1.00 48.31 280 CYS A C 1
ATOM 2066 O O . CYS A 1 280 ? 4.907 14.167 12.625 1.00 48.31 280 CYS A O 1
ATOM 2068 N N . ASP A 1 281 ? 6.237 15.961 12.719 1.00 57.56 281 ASP A N 1
ATOM 2069 C CA . ASP A 1 281 ? 5.458 16.629 13.760 1.00 57.56 281 ASP A CA 1
ATOM 2070 C C . ASP A 1 281 ? 4.349 17.559 13.232 1.00 57.56 281 ASP A C 1
ATOM 2072 O O . ASP A 1 281 ? 3.681 18.231 14.025 1.00 57.56 281 ASP A O 1
ATOM 2076 N N . ALA A 1 282 ? 4.099 17.562 11.918 1.00 44.59 282 ALA A N 1
ATOM 2077 C CA . ALA A 1 282 ? 3.032 18.321 11.266 1.00 44.59 282 ALA A CA 1
ATOM 2078 C C . ALA A 1 282 ? 2.227 17.445 10.289 1.00 44.59 282 ALA A C 1
ATOM 2080 O O . ALA A 1 282 ? 2.828 16.649 9.585 1.00 44.59 282 ALA A O 1
ATOM 2081 N N . ILE A 1 283 ? 0.894 17.632 10.193 1.00 41.81 283 ILE A N 1
ATOM 2082 C CA . ILE A 1 283 ? 0.085 17.178 9.037 1.00 41.81 283 ILE A CA 1
ATOM 2083 C C . ILE A 1 283 ? -1.046 18.181 8.690 1.00 41.81 283 ILE A C 1
ATOM 2085 O O . ILE A 1 283 ? -1.744 18.684 9.577 1.00 41.81 283 ILE A O 1
ATOM 2089 N N . ALA A 1 284 ? -1.187 18.401 7.370 1.00 41.66 284 ALA A N 1
ATOM 2090 C CA . ALA A 1 284 ? -2.240 19.026 6.549 1.00 41.66 284 ALA A CA 1
ATOM 2091 C C . ALA A 1 284 ? -2.608 20.505 6.793 1.00 41.66 284 ALA A C 1
ATOM 2093 O O . ALA A 1 284 ? -3.578 20.830 7.480 1.00 41.66 284 ALA A O 1
ATOM 2094 N N . ALA A 1 285 ? -1.918 21.416 6.094 1.00 41.62 285 ALA A N 1
ATOM 2095 C CA . ALA A 1 285 ? -2.540 22.690 5.715 1.00 41.62 285 ALA A CA 1
ATOM 2096 C C . ALA A 1 285 ? -2.124 23.240 4.346 1.00 41.62 285 ALA A C 1
ATOM 2098 O O . ALA A 1 285 ? -2.937 23.937 3.749 1.00 41.62 285 ALA A O 1
ATOM 2099 N N . VAL A 1 286 ? -0.941 22.916 3.819 1.00 41.06 286 VAL A N 1
ATOM 2100 C CA . VAL A 1 286 ? -0.604 23.078 2.394 1.00 41.06 286 VAL A CA 1
ATOM 2101 C C . VAL A 1 286 ? 0.555 22.111 2.102 1.00 41.06 286 VAL A C 1
ATOM 2103 O O . VAL A 1 286 ? 1.586 22.295 2.746 1.00 41.06 286 VAL A O 1
ATOM 2106 N N . PRO A 1 287 ? 0.424 21.100 1.222 1.00 45.00 287 PRO A N 1
ATOM 2107 C CA . PRO A 1 287 ? 1.607 20.462 0.648 1.00 45.00 287 PRO A CA 1
ATOM 2108 C C . PRO A 1 287 ? 2.410 21.547 -0.081 1.00 45.00 287 PRO A C 1
ATOM 2110 O O . PRO A 1 287 ? 1.847 22.301 -0.885 1.00 45.00 287 PRO A O 1
ATOM 2113 N N . LEU A 1 288 ? 3.678 21.726 0.283 1.00 52.78 288 LEU A N 1
ATOM 2114 C CA . LEU A 1 288 ? 4.595 22.511 -0.543 1.00 52.78 288 LEU A CA 1
ATOM 2115 C C . LEU A 1 288 ? 4.990 21.635 -1.743 1.00 52.78 288 LEU A C 1
ATOM 2117 O O . LEU A 1 288 ? 4.802 20.432 -1.693 1.00 52.78 288 LEU A O 1
ATOM 2121 N N . ALA A 1 289 ? 5.438 22.233 -2.847 1.00 55.19 289 ALA A N 1
ATOM 2122 C CA . ALA A 1 289 ? 6.037 21.431 -3.916 1.00 55.19 289 ALA A CA 1
ATOM 2123 C C . ALA A 1 289 ? 7.345 20.818 -3.390 1.00 55.19 289 ALA A C 1
ATOM 2125 O O . ALA A 1 289 ? 8.036 21.501 -2.624 1.00 55.19 289 ALA A O 1
ATOM 2126 N N . GLU A 1 290 ? 7.643 19.581 -3.794 1.00 65.38 290 GLU A N 1
ATOM 2127 C CA . GLU A 1 290 ? 8.847 18.846 -3.393 1.00 65.38 290 GLU A CA 1
ATOM 2128 C C . GLU A 1 290 ? 10.131 19.641 -3.691 1.00 65.38 290 GLU A C 1
ATOM 2130 O O . GLU A 1 290 ? 10.150 20.597 -4.462 1.00 65.38 290 GLU A O 1
ATOM 2135 N N . THR A 1 291 ? 11.254 19.306 -3.072 1.00 63.59 291 THR A N 1
ATOM 2136 C CA . THR A 1 291 ? 12.569 19.842 -3.453 1.00 63.59 291 THR A CA 1
ATOM 2137 C C . THR A 1 291 ? 13.593 18.770 -3.152 1.00 63.59 291 THR A C 1
ATOM 2139 O O . THR A 1 291 ? 13.626 18.381 -2.003 1.00 63.59 291 THR A O 1
ATOM 2142 N N . CYS A 1 292 ? 14.479 18.396 -4.096 1.00 67.81 292 CYS A N 1
ATOM 2143 C CA . CYS A 1 292 ? 15.504 17.347 -3.914 1.00 67.81 292 CYS A CA 1
ATOM 2144 C C . CYS A 1 292 ? 16.442 17.608 -2.717 1.00 67.81 292 CYS A C 1
ATOM 2146 O O . CYS A 1 292 ? 17.575 18.085 -2.860 1.00 67.81 292 CYS A O 1
ATOM 2148 N N . ASN A 1 293 ? 15.964 17.338 -1.513 1.00 64.19 293 ASN A N 1
ATOM 2149 C CA . ASN A 1 293 ? 16.618 17.648 -0.252 1.00 64.19 293 ASN A CA 1
ATOM 2150 C C . ASN A 1 293 ? 16.578 16.434 0.696 1.00 64.19 293 ASN A C 1
ATOM 2152 O O . ASN A 1 293 ? 17.126 16.519 1.801 1.00 64.19 293 ASN A O 1
ATOM 2156 N N . GLY A 1 294 ? 16.013 15.306 0.237 1.00 58.06 294 GLY A N 1
ATOM 2157 C CA . GLY A 1 294 ? 15.864 14.072 1.000 1.00 58.06 294 GLY A CA 1
ATOM 2158 C C . GLY A 1 294 ? 14.768 14.151 2.062 1.00 58.06 294 GLY A C 1
ATOM 2159 O O . GLY A 1 294 ? 14.845 13.435 3.065 1.00 58.06 294 GLY A O 1
ATOM 2160 N N . ILE A 1 295 ? 13.801 15.054 1.889 1.00 55.72 295 ILE A N 1
ATOM 2161 C CA . ILE A 1 295 ? 12.674 15.296 2.787 1.00 55.72 295 ILE A CA 1
ATOM 2162 C C . ILE A 1 295 ? 11.396 15.246 1.948 1.00 55.72 295 ILE A C 1
ATOM 2164 O O . ILE A 1 295 ? 11.309 15.878 0.911 1.00 55.72 295 ILE A O 1
ATOM 2168 N N . ASP A 1 296 ? 10.410 14.500 2.437 1.00 56.12 296 ASP A N 1
ATOM 2169 C CA . ASP A 1 296 ? 9.045 14.445 1.901 1.00 56.12 296 ASP A CA 1
ATOM 2170 C C . ASP A 1 296 ? 8.302 15.750 2.281 1.00 56.12 296 ASP A C 1
ATOM 2172 O O . ASP A 1 296 ? 7.749 15.874 3.385 1.00 56.12 296 ASP A O 1
ATOM 2176 N N . ASP A 1 297 ? 8.420 16.774 1.425 1.00 61.53 297 ASP A N 1
ATOM 2177 C CA . ASP A 1 297 ? 7.990 18.167 1.656 1.00 61.53 297 ASP A CA 1
ATOM 2178 C C . ASP A 1 297 ? 6.454 18.350 1.531 1.00 61.53 297 ASP A C 1
ATOM 2180 O O . ASP A 1 297 ? 5.873 19.296 2.093 1.00 61.53 297 ASP A O 1
ATOM 2184 N N . ASP A 1 298 ? 5.787 17.432 0.834 1.00 59.78 298 ASP A N 1
ATOM 2185 C CA . ASP A 1 298 ? 4.352 17.370 0.570 1.00 59.78 298 ASP A CA 1
ATOM 2186 C C . ASP A 1 298 ? 3.632 16.262 1.371 1.00 59.78 298 ASP A C 1
ATOM 2188 O O . ASP A 1 298 ? 2.405 16.320 1.548 1.00 59.78 298 ASP A O 1
ATOM 2192 N N . CYS A 1 299 ? 4.411 15.369 1.990 1.00 51.84 299 CYS A N 1
ATOM 2193 C CA . CYS A 1 299 ? 4.001 14.316 2.916 1.00 51.84 299 CYS A CA 1
ATOM 2194 C C . CYS A 1 299 ? 3.091 13.252 2.289 1.00 51.84 299 CYS A C 1
ATOM 2196 O O . CYS A 1 299 ? 2.166 12.762 2.953 1.00 51.84 299 CYS A O 1
ATOM 2198 N N . ASN A 1 300 ? 3.317 12.904 1.025 1.00 55.94 300 ASN A N 1
ATOM 2199 C CA . ASN A 1 300 ? 2.552 11.875 0.326 1.00 55.94 300 ASN A CA 1
ATOM 2200 C C . ASN A 1 300 ? 3.095 10.444 0.533 1.00 55.94 300 ASN A C 1
ATOM 2202 O O . ASN A 1 300 ? 2.463 9.483 0.087 1.00 55.94 300 ASN A O 1
ATOM 2206 N N . GLY A 1 301 ? 4.193 10.286 1.283 1.00 52.75 301 GLY A N 1
ATOM 2207 C CA . GLY A 1 301 ? 4.796 8.992 1.602 1.00 52.75 301 GLY A CA 1
ATOM 2208 C C . GLY A 1 301 ? 5.887 8.557 0.625 1.00 52.75 301 GLY A C 1
ATOM 2209 O O . GLY A 1 301 ? 6.481 7.494 0.819 1.00 52.75 301 GLY A O 1
ATOM 2210 N N . THR A 1 302 ? 6.185 9.375 -0.382 1.00 53.00 302 THR A N 1
ATOM 2211 C CA . THR A 1 302 ? 7.331 9.222 -1.274 1.00 53.00 302 THR A CA 1
ATOM 2212 C C . THR A 1 302 ? 8.208 10.463 -1.174 1.00 53.00 302 THR A C 1
ATOM 2214 O O . THR A 1 302 ? 7.757 11.568 -1.421 1.00 53.00 302 THR A O 1
ATOM 2217 N N . VAL A 1 303 ? 9.467 10.287 -0.768 1.00 60.56 303 VAL A N 1
ATOM 2218 C CA . VAL A 1 303 ? 10.435 11.392 -0.686 1.00 60.56 303 VAL A CA 1
ATOM 2219 C C . VAL A 1 303 ? 10.779 11.858 -2.105 1.00 60.56 303 VAL A C 1
ATOM 2221 O O . VAL A 1 303 ? 11.201 11.024 -2.909 1.00 60.56 303 VAL A O 1
ATOM 2224 N N . ASP A 1 304 ? 10.678 13.165 -2.376 1.00 62.59 304 ASP A N 1
ATOM 2225 C CA . ASP A 1 304 ? 11.173 13.825 -3.590 1.00 62.59 304 ASP A CA 1
ATOM 2226 C C . ASP A 1 304 ? 10.465 13.410 -4.922 1.00 62.59 304 ASP A C 1
ATOM 2228 O O . ASP A 1 304 ? 11.117 13.256 -5.961 1.00 62.59 304 ASP A O 1
ATOM 2232 N N . ASP A 1 305 ? 9.136 13.220 -4.940 1.00 63.09 305 ASP A N 1
ATOM 2233 C CA . ASP A 1 305 ? 8.399 12.569 -6.049 1.00 63.09 305 ASP A CA 1
ATOM 2234 C C . ASP A 1 305 ? 7.742 13.498 -7.101 1.00 63.09 305 ASP A C 1
ATOM 2236 O O . ASP A 1 305 ? 7.404 13.040 -8.198 1.00 63.09 305 ASP A O 1
ATOM 2240 N N . GLN A 1 306 ? 7.574 14.799 -6.834 1.00 57.75 306 GLN A N 1
ATOM 2241 C CA . GLN A 1 306 ? 6.946 15.733 -7.785 1.00 57.75 306 GLN A CA 1
ATOM 2242 C C . GLN A 1 306 ? 7.614 17.116 -7.849 1.00 57.75 306 GLN A C 1
ATOM 2244 O O . GLN A 1 306 ? 7.214 18.051 -7.157 1.00 57.75 306 GLN A O 1
ATOM 2249 N N . GLU A 1 307 ? 8.555 17.300 -8.790 1.00 64.44 307 GLU A N 1
ATOM 2250 C CA . GLU A 1 307 ? 9.214 18.597 -9.035 1.00 64.44 307 GLU A CA 1
ATOM 2251 C C . GLU A 1 307 ? 9.349 18.997 -10.529 1.00 64.44 307 GLU A C 1
ATOM 2253 O O . GLU A 1 307 ? 9.726 18.173 -11.365 1.00 64.44 307 GLU A O 1
ATOM 2258 N N . PRO A 1 308 ? 9.115 20.280 -10.902 1.00 53.19 308 PRO A N 1
ATOM 2259 C CA . PRO A 1 308 ? 9.462 20.845 -12.216 1.00 53.19 308 PRO A CA 1
ATOM 2260 C C . PRO A 1 308 ? 10.968 21.110 -12.454 1.00 53.19 308 PRO A C 1
ATOM 2262 O O . PRO A 1 308 ? 11.352 21.402 -13.595 1.00 53.19 308 PRO A O 1
ATOM 2265 N N . THR A 1 309 ? 11.831 21.053 -11.431 1.00 57.34 309 THR A N 1
ATOM 2266 C CA . THR A 1 309 ? 13.267 21.409 -11.537 1.00 57.34 309 THR A CA 1
ATOM 2267 C C . THR A 1 309 ? 14.176 20.325 -12.120 1.00 57.34 309 THR A C 1
ATOM 2269 O O . THR A 1 309 ? 15.276 20.645 -12.581 1.00 57.34 309 THR A O 1
ATOM 2272 N N . THR A 1 310 ? 13.691 19.089 -12.256 1.00 61.97 310 THR A N 1
ATOM 2273 C CA . THR A 1 310 ? 14.431 17.979 -12.884 1.00 61.97 310 THR A CA 1
ATOM 2274 C C . THR A 1 310 ? 14.716 18.196 -14.372 1.00 61.97 310 THR A C 1
ATOM 2276 O O . THR A 1 310 ? 15.453 17.431 -14.984 1.00 61.97 310 THR A O 1
ATOM 2279 N N . THR A 1 311 ? 14.159 19.247 -14.987 1.00 66.94 311 THR A N 1
ATOM 2280 C CA . THR A 1 311 ? 14.305 19.519 -16.423 1.00 66.94 311 THR A CA 1
ATOM 2281 C C . THR A 1 311 ? 15.586 20.252 -16.828 1.00 66.94 311 THR A C 1
ATOM 2283 O O . THR A 1 311 ? 15.883 20.301 -18.027 1.00 66.94 311 THR A O 1
ATOM 2286 N N . GLY A 1 312 ? 16.332 20.819 -15.872 1.00 68.00 312 GLY A N 1
ATOM 2287 C CA . GLY A 1 312 ? 17.540 21.610 -16.146 1.00 68.00 312 GLY A CA 1
ATOM 2288 C C . GLY A 1 312 ? 18.633 21.564 -15.075 1.00 68.00 312 GLY A C 1
ATOM 2289 O O . GLY A 1 312 ? 19.671 22.200 -15.264 1.00 68.00 312 GLY A O 1
ATOM 2290 N N . ASP A 1 313 ? 18.422 20.838 -13.976 1.00 76.81 313 ASP A N 1
ATOM 2291 C CA . ASP A 1 313 ? 19.435 20.615 -12.944 1.00 76.81 313 ASP A CA 1
ATOM 2292 C C . ASP A 1 313 ? 20.308 19.405 -13.302 1.00 76.81 313 ASP A C 1
ATOM 2294 O O . ASP A 1 313 ? 19.807 18.317 -13.562 1.00 76.81 313 ASP A O 1
ATOM 2298 N N . VAL A 1 314 ? 21.623 19.607 -13.347 1.00 76.81 314 VAL A N 1
ATOM 2299 C CA . VAL A 1 314 ? 22.599 18.583 -13.749 1.00 76.81 314 VAL A CA 1
ATOM 2300 C C . VAL A 1 314 ? 22.850 17.572 -12.629 1.00 76.81 314 VAL A C 1
ATOM 2302 O O . VAL A 1 314 ? 23.264 16.454 -12.918 1.00 76.81 314 VAL A O 1
ATOM 2305 N N . ASP A 1 315 ? 22.570 17.945 -11.378 1.00 78.56 315 ASP A N 1
ATOM 2306 C CA . ASP A 1 315 ? 22.750 17.084 -10.206 1.00 78.56 315 ASP A CA 1
ATOM 2307 C C . ASP A 1 315 ? 21.463 16.300 -9.849 1.00 78.56 315 ASP A C 1
ATOM 2309 O O . ASP A 1 315 ? 21.509 15.398 -9.015 1.00 78.56 315 ASP A O 1
ATOM 2313 N N . ASN A 1 316 ? 20.330 16.611 -10.499 1.00 73.25 316 ASN A N 1
ATOM 2314 C CA . ASN A 1 316 ? 19.001 16.021 -10.262 1.00 73.25 316 ASN A CA 1
ATOM 2315 C C . ASN A 1 316 ? 18.190 15.890 -11.571 1.00 73.25 316 ASN A C 1
ATOM 2317 O O . ASN A 1 316 ? 17.036 16.319 -11.656 1.00 73.25 316 ASN A O 1
ATOM 2321 N N . CYS A 1 317 ? 18.810 15.394 -12.642 1.00 77.38 317 CYS A N 1
ATOM 2322 C CA . CYS A 1 317 ? 18.212 15.441 -13.974 1.00 77.38 317 CYS A CA 1
ATOM 2323 C C . CYS A 1 317 ? 17.231 14.289 -14.197 1.00 77.38 317 CYS A C 1
ATOM 2325 O O . CYS A 1 317 ? 17.605 13.130 -14.077 1.00 77.38 317 CYS A O 1
ATOM 2327 N N . GLY A 1 318 ? 15.980 14.588 -14.538 1.00 72.81 318 GLY A N 1
ATOM 2328 C CA . GLY A 1 318 ? 14.918 13.589 -14.733 1.00 72.81 318 GLY A CA 1
ATOM 2329 C C . GLY A 1 318 ? 14.343 12.992 -13.444 1.00 72.81 318 GLY A C 1
ATOM 2330 O O . GLY A 1 318 ? 13.139 12.770 -13.382 1.00 72.81 318 GLY A O 1
ATOM 2331 N N . GLN A 1 319 ? 15.165 12.810 -12.408 1.00 76.56 319 GLN A N 1
ATOM 2332 C CA . GLN A 1 319 ? 14.770 12.373 -11.063 1.00 76.56 319 GLN A CA 1
ATOM 2333 C C . GLN A 1 319 ? 15.772 12.885 -10.010 1.00 76.56 319 GLN A C 1
ATOM 2335 O O . GLN A 1 319 ? 16.934 13.160 -10.334 1.00 76.56 319 GLN A O 1
ATOM 2340 N N . CYS A 1 320 ? 15.351 13.005 -8.749 1.00 68.38 320 CYS A N 1
ATOM 2341 C CA . CYS A 1 320 ? 16.234 13.460 -7.672 1.00 68.38 320 CYS A CA 1
ATOM 2342 C C . CYS A 1 320 ? 17.396 12.484 -7.430 1.00 68.38 320 CYS A C 1
ATOM 2344 O O . CYS A 1 320 ? 17.236 11.265 -7.477 1.00 68.38 320 CYS A O 1
ATOM 2346 N N . GLY A 1 321 ? 18.598 13.028 -7.215 1.00 69.12 321 GLY A N 1
ATOM 2347 C CA . GLY A 1 321 ? 19.825 12.247 -7.028 1.00 69.12 321 GLY A CA 1
ATOM 2348 C C . GLY A 1 321 ? 20.425 11.641 -8.304 1.00 69.12 321 GLY A C 1
ATOM 2349 O O . GLY A 1 321 ? 21.529 11.093 -8.244 1.00 69.12 321 GLY A O 1
ATOM 2350 N N . LEU A 1 322 ? 19.765 11.764 -9.465 1.00 76.06 322 LEU A N 1
ATOM 2351 C CA . LEU A 1 322 ? 20.350 11.392 -10.754 1.00 76.06 322 LEU A CA 1
ATOM 2352 C C . LEU A 1 322 ? 21.254 12.520 -11.262 1.00 76.06 322 LEU A C 1
ATOM 2354 O O . LEU A 1 322 ? 20.880 13.332 -12.112 1.00 76.06 322 LEU A O 1
ATOM 2358 N N . ALA A 1 323 ? 22.469 12.562 -10.718 1.00 78.69 323 ALA A N 1
ATOM 2359 C CA . ALA A 1 323 ? 23.523 13.414 -11.239 1.00 78.69 323 ALA A CA 1
ATOM 2360 C C . ALA A 1 323 ? 23.941 12.913 -12.624 1.00 78.69 323 ALA A C 1
ATOM 2362 O O . ALA A 1 323 ? 24.321 11.749 -12.788 1.00 78.69 323 ALA A O 1
ATOM 2363 N N . CYS A 1 324 ? 23.880 13.786 -13.628 1.00 78.62 324 CYS A N 1
ATOM 2364 C CA . CYS A 1 324 ? 24.249 13.399 -14.976 1.00 78.62 324 CYS A CA 1
ATOM 2365 C C . CYS A 1 324 ? 25.722 12.976 -15.024 1.00 78.62 324 CYS A C 1
ATOM 2367 O O . CYS A 1 324 ? 26.595 13.726 -14.569 1.00 78.62 324 CYS A O 1
ATOM 2369 N N . PRO A 1 325 ? 26.017 11.794 -15.593 1.00 73.88 325 PRO A N 1
ATOM 2370 C CA . PRO A 1 325 ? 27.366 11.263 -15.621 1.00 73.88 325 PRO A CA 1
ATOM 2371 C C . PRO A 1 325 ? 28.293 12.222 -16.368 1.00 73.88 325 PRO A C 1
ATOM 2373 O O . PRO A 1 325 ? 28.005 12.698 -17.467 1.00 73.88 325 PRO A O 1
ATOM 2376 N N . THR A 1 326 ? 29.436 12.519 -15.758 1.00 74.88 326 THR A N 1
ATOM 2377 C CA . THR A 1 326 ? 30.505 13.263 -16.419 1.00 74.88 326 THR A CA 1
ATOM 2378 C C . THR A 1 326 ? 31.310 12.309 -17.288 1.00 74.88 326 THR A C 1
ATOM 2380 O O . THR A 1 326 ? 31.861 11.336 -16.773 1.00 74.88 326 THR A O 1
ATOM 2383 N N . ALA A 1 327 ? 31.431 12.618 -18.575 1.00 74.56 327 ALA A N 1
ATOM 2384 C CA . ALA A 1 327 ? 32.205 11.829 -19.526 1.00 74.56 327 ALA A CA 1
ATOM 2385 C C . ALA A 1 327 ? 33.472 12.585 -19.984 1.00 74.56 327 ALA A C 1
ATOM 2387 O O . ALA A 1 327 ? 33.541 13.816 -19.862 1.00 74.56 327 ALA A O 1
ATOM 2388 N N . PRO A 1 328 ? 34.504 11.885 -20.492 1.00 77.56 328 PRO A N 1
ATOM 2389 C CA . PRO A 1 328 ? 35.733 12.516 -20.963 1.00 77.56 328 PRO A CA 1
ATOM 2390 C C . PRO A 1 328 ? 35.477 13.597 -22.026 1.00 77.56 328 PRO A C 1
ATOM 2392 O O . PRO A 1 328 ? 34.673 13.421 -22.937 1.00 77.56 328 PRO A O 1
ATOM 2395 N N . ASN A 1 329 ? 36.187 14.726 -21.901 1.00 77.94 329 ASN A N 1
ATOM 2396 C CA . ASN A 1 329 ? 36.133 15.885 -22.809 1.00 77.94 329 ASN A CA 1
ATOM 2397 C C . ASN A 1 329 ? 34.744 16.516 -23.000 1.00 77.94 329 ASN A C 1
ATOM 2399 O O . ASN A 1 329 ? 34.489 17.198 -23.996 1.00 77.94 329 ASN A O 1
ATOM 2403 N N . ALA A 1 330 ? 33.860 16.347 -22.022 1.00 80.81 330 ALA A N 1
ATOM 2404 C CA . ALA A 1 330 ? 32.493 16.808 -22.113 1.00 80.81 330 ALA A CA 1
ATOM 2405 C C . ALA A 1 330 ? 31.959 17.368 -20.789 1.00 80.81 330 ALA A C 1
ATOM 2407 O O . ALA A 1 330 ? 32.466 17.073 -19.707 1.00 80.81 330 ALA A O 1
ATOM 2408 N N . LEU A 1 331 ? 30.947 18.225 -20.887 1.00 82.00 331 LEU A N 1
ATOM 2409 C CA . LEU A 1 331 ? 30.218 18.806 -19.768 1.00 82.00 331 LEU A CA 1
ATOM 2410 C C . LEU A 1 331 ? 28.837 18.157 -19.704 1.00 82.00 331 LEU A C 1
ATOM 2412 O O . LEU A 1 331 ? 28.120 18.123 -20.704 1.00 82.00 331 LEU A O 1
ATOM 2416 N N . ALA A 1 332 ? 28.464 17.664 -18.527 1.00 79.75 332 ALA A N 1
ATOM 2417 C CA . ALA A 1 332 ? 27.121 17.163 -18.278 1.00 79.75 332 ALA A CA 1
ATOM 2418 C C . ALA A 1 332 ? 26.096 18.309 -18.399 1.00 79.75 332 ALA A C 1
ATOM 2420 O O . ALA A 1 332 ? 26.353 19.433 -17.956 1.00 79.75 332 ALA A O 1
ATOM 2421 N N . ALA A 1 333 ? 24.950 18.040 -19.021 1.00 81.38 333 ALA A N 1
ATOM 2422 C CA . ALA A 1 333 ? 23.875 19.006 -19.216 1.00 81.38 333 ALA A CA 1
ATOM 2423 C C . ALA A 1 333 ? 22.511 18.329 -19.056 1.00 81.38 333 ALA A C 1
ATOM 2425 O O . ALA A 1 333 ? 22.289 17.250 -19.588 1.00 81.38 333 ALA A O 1
ATOM 2426 N N . CYS A 1 334 ? 21.565 18.975 -18.382 1.00 81.75 334 CYS A N 1
ATOM 2427 C CA . CYS A 1 334 ? 20.200 18.469 -18.270 1.00 81.75 334 CYS A CA 1
ATOM 2428 C C . CYS A 1 334 ? 19.266 19.261 -19.188 1.00 81.75 334 CYS A C 1
ATOM 2430 O O . CYS A 1 334 ? 19.197 20.490 -19.089 1.00 81.75 334 CYS A O 1
ATOM 2432 N N . VAL A 1 335 ? 18.570 18.582 -20.102 1.00 81.75 335 VAL A N 1
ATOM 2433 C CA . VAL A 1 335 ? 17.630 19.225 -21.031 1.00 81.75 335 VAL A CA 1
ATOM 2434 C C . VAL A 1 335 ? 16.335 18.424 -21.070 1.00 81.75 335 VAL A C 1
ATOM 2436 O O . VAL A 1 335 ? 16.323 17.280 -21.507 1.00 81.75 335 VAL A O 1
ATOM 2439 N N . GLN A 1 336 ? 15.227 19.042 -20.640 1.00 80.81 336 GLN A N 1
ATOM 2440 C CA . GLN A 1 336 ? 13.889 18.420 -20.613 1.00 80.81 336 GLN A CA 1
ATOM 2441 C C . GLN A 1 336 ? 13.819 17.130 -19.773 1.00 80.81 336 GLN A C 1
ATOM 2443 O O . GLN A 1 336 ? 13.006 16.258 -20.053 1.00 80.81 336 GLN A O 1
ATOM 2448 N N . GLY A 1 337 ? 14.656 17.012 -18.741 1.00 76.56 337 GLY A N 1
ATOM 2449 C CA . GLY A 1 337 ? 14.653 15.858 -17.835 1.00 76.56 337 GLY A CA 1
ATOM 2450 C C . GLY A 1 337 ? 15.456 14.666 -18.344 1.00 76.56 337 GLY A C 1
ATOM 2451 O O . GLY A 1 337 ? 15.496 13.638 -17.685 1.00 76.56 337 GLY A O 1
ATOM 2452 N N . GLY A 1 338 ? 16.117 14.797 -19.496 1.00 81.12 338 GLY A N 1
ATOM 2453 C CA . GLY A 1 338 ? 17.108 13.837 -19.966 1.00 81.12 338 GLY A CA 1
ATOM 2454 C C . GLY A 1 338 ? 18.521 14.346 -19.710 1.00 81.12 338 GLY A C 1
ATOM 2455 O O . GLY A 1 338 ? 18.830 15.510 -19.998 1.00 81.12 338 GLY A O 1
ATOM 2456 N N . CYS A 1 339 ? 19.392 13.468 -19.209 1.00 81.06 339 CYS A N 1
ATOM 2457 C CA . CYS A 1 339 ? 20.821 13.740 -19.202 1.00 81.06 339 CYS A CA 1
ATOM 2458 C C . CYS A 1 339 ? 21.335 13.801 -20.638 1.00 81.06 339 CYS A C 1
ATOM 2460 O O . CYS A 1 339 ? 21.170 12.881 -21.431 1.00 81.06 339 CYS A O 1
ATOM 2462 N N . THR A 1 340 ? 21.963 14.919 -20.960 1.00 78.81 340 THR A N 1
ATOM 2463 C CA . THR A 1 340 ? 22.593 15.208 -22.242 1.00 78.81 340 THR A CA 1
ATOM 2464 C C . THR A 1 340 ? 24.043 15.608 -22.006 1.00 78.81 340 THR A C 1
ATOM 2466 O O . THR A 1 340 ? 24.468 15.908 -20.887 1.00 78.81 340 THR A O 1
ATOM 2469 N N . LEU A 1 341 ? 24.819 15.619 -23.078 1.00 80.62 341 LEU A N 1
ATOM 2470 C CA . LEU A 1 341 ? 26.238 15.903 -23.033 1.00 80.62 341 LEU A CA 1
ATOM 2471 C C . LEU A 1 341 ? 26.552 17.099 -23.940 1.00 80.62 341 LEU A C 1
ATOM 2473 O O . LEU A 1 341 ? 26.109 17.150 -25.085 1.00 80.62 341 LEU A O 1
ATOM 2477 N N . ALA A 1 342 ? 27.321 18.068 -23.442 1.00 80.56 342 ALA A N 1
ATOM 2478 C CA . ALA A 1 342 ? 27.835 19.186 -24.228 1.00 80.56 342 ALA A CA 1
ATOM 2479 C C . ALA A 1 342 ? 29.362 19.095 -24.335 1.00 80.56 342 ALA A C 1
ATOM 2481 O O . ALA A 1 342 ? 30.066 19.211 -23.332 1.00 80.56 342 ALA A O 1
ATOM 2482 N N . CYS A 1 343 ? 29.895 18.920 -25.544 1.00 81.06 343 CYS A N 1
ATOM 2483 C CA . CYS A 1 343 ? 31.337 18.766 -25.729 1.00 81.06 343 CYS A CA 1
ATOM 2484 C C . CYS A 1 343 ? 32.138 19.992 -25.290 1.00 81.06 343 CYS A C 1
ATOM 2486 O O . CYS A 1 343 ? 31.767 21.142 -25.551 1.00 81.06 343 CYS A O 1
ATOM 2488 N N . ALA A 1 344 ? 33.273 19.740 -24.633 1.00 81.06 344 ALA A N 1
ATOM 2489 C CA . ALA A 1 344 ? 34.237 20.780 -24.323 1.00 81.06 344 ALA A CA 1
ATOM 2490 C C . ALA A 1 344 ? 34.782 21.386 -25.627 1.00 81.06 344 ALA A C 1
ATOM 2492 O O . ALA A 1 344 ? 34.877 20.726 -26.660 1.00 81.06 344 ALA A O 1
ATOM 2493 N N . ALA A 1 345 ? 35.149 22.668 -25.595 1.00 77.94 345 ALA A N 1
ATOM 2494 C CA . ALA A 1 345 ? 35.613 23.369 -26.789 1.00 77.94 345 ALA A CA 1
ATOM 2495 C C . ALA A 1 345 ? 36.811 22.650 -27.443 1.00 77.94 345 ALA A C 1
ATOM 2497 O O . ALA A 1 345 ? 37.857 22.499 -26.812 1.00 77.94 345 ALA A O 1
ATOM 2498 N N . GLY A 1 346 ? 36.659 22.262 -28.713 1.00 75.00 346 GLY A N 1
ATOM 2499 C CA . GLY A 1 346 ? 37.654 21.487 -29.463 1.00 75.00 346 GLY A CA 1
ATOM 2500 C C . GLY A 1 346 ? 37.366 19.986 -29.539 1.00 75.00 346 GLY A C 1
ATOM 2501 O O . GLY A 1 346 ? 38.159 19.283 -30.153 1.00 75.00 346 GLY A O 1
ATOM 2502 N N . PHE A 1 347 ? 36.252 19.517 -28.972 1.00 76.19 347 PHE A N 1
ATOM 2503 C CA . PHE A 1 347 ? 35.818 18.125 -29.040 1.00 76.19 347 PHE A CA 1
ATOM 2504 C C . PHE A 1 347 ? 34.420 17.993 -29.655 1.00 76.19 347 PHE A C 1
ATOM 2506 O O . PHE A 1 347 ? 33.611 18.920 -29.555 1.00 76.19 347 PHE A O 1
ATOM 2513 N N . ALA A 1 348 ? 34.151 16.856 -30.289 1.00 76.44 348 ALA A N 1
ATOM 2514 C CA . ALA A 1 348 ? 32.864 16.482 -30.864 1.00 76.44 348 ALA A CA 1
ATOM 2515 C C . ALA A 1 348 ? 32.457 15.076 -30.396 1.00 76.44 348 ALA A C 1
ATOM 2517 O O . ALA A 1 348 ? 33.310 14.279 -30.013 1.00 76.44 348 ALA A O 1
ATOM 2518 N N . ASN A 1 349 ? 31.150 14.822 -30.422 1.00 75.19 349 ASN A N 1
ATOM 2519 C CA . ASN A 1 349 ? 30.515 13.527 -30.190 1.00 75.19 349 ASN A CA 1
ATOM 2520 C C . ASN A 1 349 ? 29.711 13.212 -31.465 1.00 75.19 349 ASN A C 1
ATOM 2522 O O . ASN A 1 349 ? 28.569 13.674 -31.591 1.00 75.19 349 ASN A O 1
ATOM 2526 N N . PRO A 1 350 ? 30.345 12.592 -32.474 1.00 72.75 350 PRO A N 1
ATOM 2527 C CA . PRO A 1 350 ? 29.721 12.345 -33.770 1.00 72.75 350 PRO A CA 1
ATOM 2528 C C . PRO A 1 350 ? 28.690 11.207 -33.730 1.00 72.75 350 PRO A C 1
ATOM 2530 O O . PRO A 1 350 ? 27.690 11.276 -34.445 1.00 72.75 350 PRO A O 1
ATOM 2533 N N . ASN A 1 351 ? 28.883 10.205 -32.862 1.00 71.62 351 ASN A N 1
ATOM 2534 C CA . ASN A 1 351 ? 28.000 9.036 -32.749 1.00 71.62 351 ASN A CA 1
ATOM 2535 C C . ASN A 1 351 ? 26.744 9.279 -31.875 1.00 71.62 351 ASN A C 1
ATOM 2537 O O . ASN A 1 351 ? 25.867 8.418 -31.795 1.00 71.62 351 ASN A O 1
ATOM 2541 N N . ALA A 1 352 ? 26.641 10.451 -31.237 1.00 70.00 352 ALA A N 1
ATOM 2542 C CA . ALA A 1 352 ? 25.590 10.856 -30.299 1.00 70.00 352 ALA A CA 1
ATOM 2543 C C . ALA A 1 352 ? 25.428 9.943 -29.064 1.00 70.00 352 ALA A C 1
ATOM 2545 O O . ALA A 1 352 ? 24.413 10.029 -28.364 1.00 70.00 352 ALA A O 1
ATOM 2546 N N . SER A 1 353 ? 26.416 9.096 -28.767 1.00 73.50 353 SER A N 1
ATOM 2547 C CA . SER A 1 353 ? 26.425 8.221 -27.596 1.00 73.50 353 SER A CA 1
ATOM 2548 C C . SER A 1 353 ? 26.858 8.998 -26.356 1.00 73.50 353 SER A C 1
ATOM 2550 O O . SER A 1 353 ? 27.859 9.708 -26.334 1.00 73.50 353 SER A O 1
ATOM 2552 N N . THR A 1 354 ? 26.097 8.872 -25.273 1.00 68.88 354 THR A N 1
ATOM 2553 C CA . THR A 1 354 ? 26.425 9.519 -23.995 1.00 68.88 354 THR A CA 1
ATOM 2554 C C . THR A 1 354 ? 27.384 8.695 -23.132 1.00 68.88 354 THR A C 1
ATOM 2556 O O . THR A 1 354 ? 27.855 9.205 -22.116 1.00 68.88 354 THR A O 1
ATOM 2559 N N . ALA A 1 355 ? 27.653 7.434 -23.494 1.00 70.38 355 ALA A N 1
ATOM 2560 C CA . ALA A 1 355 ? 28.411 6.485 -22.673 1.00 70.38 355 ALA A CA 1
ATOM 2561 C C . ALA A 1 355 ? 29.937 6.688 -22.748 1.00 70.38 355 ALA A C 1
ATOM 2563 O O . ALA A 1 355 ? 30.642 6.488 -21.760 1.00 70.38 355 ALA A O 1
ATOM 2564 N N . ASP A 1 356 ? 30.445 7.115 -23.901 1.00 73.12 356 ASP A N 1
ATOM 2565 C CA . ASP A 1 356 ? 31.868 7.261 -24.229 1.00 73.12 356 ASP A CA 1
ATOM 2566 C C . ASP A 1 356 ? 32.348 8.726 -24.295 1.00 73.12 356 ASP A C 1
ATOM 2568 O O . ASP A 1 356 ? 33.552 8.985 -24.213 1.00 73.12 356 ASP A O 1
ATOM 2572 N N . GLY A 1 357 ? 31.430 9.698 -24.279 1.00 78.75 357 GLY A N 1
ATOM 2573 C CA . GLY A 1 357 ? 31.730 11.113 -24.033 1.00 78.75 357 GLY A CA 1
ATOM 2574 C C . GLY A 1 357 ? 31.830 11.968 -25.293 1.00 78.75 357 GLY A C 1
ATOM 2575 O O . GLY A 1 357 ? 30.937 11.928 -26.121 1.00 78.75 357 GLY A O 1
ATOM 2576 N N . CYS A 1 358 ? 32.821 12.863 -25.369 1.00 82.19 358 CYS A N 1
ATOM 2577 C CA . CYS A 1 358 ? 33.152 13.581 -26.608 1.00 82.19 358 CYS A CA 1
ATOM 2578 C C . CYS A 1 358 ? 34.541 13.144 -27.061 1.00 82.19 358 CYS A C 1
ATOM 2580 O O . CYS A 1 358 ? 35.571 13.739 -26.729 1.00 82.19 358 CYS A O 1
ATOM 2582 N N . GLU A 1 359 ? 34.536 12.020 -27.748 1.00 77.81 359 GLU A N 1
ATOM 2583 C CA . GLU A 1 359 ? 35.657 11.181 -28.117 1.00 77.81 359 GLU A CA 1
ATOM 2584 C C . GLU A 1 359 ? 36.506 11.773 -29.247 1.00 77.81 359 GLU A C 1
ATOM 2586 O O . GLU A 1 359 ? 37.700 11.478 -29.322 1.00 77.81 359 GLU A O 1
ATOM 2591 N N . CYS A 1 360 ? 35.946 12.676 -30.060 1.00 72.75 360 CYS A N 1
ATOM 2592 C CA . CYS A 1 360 ? 36.629 13.210 -31.236 1.00 72.75 360 CYS A CA 1
ATOM 2593 C C . CYS A 1 360 ? 37.299 14.559 -30.952 1.00 72.75 360 CYS A C 1
ATOM 2595 O O . CYS A 1 360 ? 36.645 15.520 -30.549 1.00 72.75 360 CYS A O 1
ATOM 2597 N N . SER A 1 361 ? 38.613 14.665 -31.170 1.00 70.88 361 SER A N 1
ATOM 2598 C CA . SER A 1 361 ? 39.389 15.900 -30.984 1.00 70.88 361 SER A CA 1
ATOM 2599 C C . SER A 1 361 ? 39.525 16.666 -32.305 1.00 70.88 361 SER A C 1
ATOM 2601 O O . SER A 1 361 ? 40.369 16.342 -33.137 1.00 70.88 361 SER A O 1
ATOM 2603 N N . LEU A 1 362 ? 38.808 17.784 -32.448 1.00 66.56 362 LEU A N 1
ATOM 2604 C CA . LEU A 1 362 ? 38.775 18.647 -33.645 1.00 66.56 362 LEU A CA 1
ATOM 2605 C C . LEU A 1 362 ? 40.111 19.360 -33.962 1.00 66.56 362 LEU A C 1
ATOM 2607 O O . LEU A 1 362 ? 40.186 20.179 -34.881 1.00 66.56 362 LEU A O 1
ATOM 2611 N N . ALA A 1 363 ? 41.160 19.123 -33.170 1.00 61.53 363 ALA A N 1
ATOM 2612 C CA . ALA A 1 363 ? 42.479 19.727 -33.340 1.00 61.53 363 ALA A CA 1
ATOM 2613 C C . ALA A 1 363 ? 43.377 18.993 -34.359 1.00 61.53 363 ALA A C 1
ATOM 2615 O O . ALA A 1 363 ? 44.349 19.593 -34.820 1.00 61.53 363 ALA A O 1
ATOM 2616 N N . GLU A 1 364 ? 43.056 17.744 -34.720 1.00 58.94 364 GLU A N 1
ATOM 2617 C CA . GLU A 1 364 ? 43.906 16.858 -35.537 1.00 58.94 364 GLU A CA 1
ATOM 2618 C C . GLU A 1 364 ? 43.110 16.150 -36.656 1.00 58.94 364 GLU A C 1
ATOM 2620 O O . GLU A 1 364 ? 43.395 14.996 -36.923 1.00 58.94 364 GLU A O 1
ATOM 2625 N N . GLY A 1 365 ? 42.130 16.806 -37.303 1.00 55.44 365 GLY A N 1
ATOM 2626 C CA . GLY A 1 365 ? 41.306 16.196 -38.370 1.00 55.44 365 GLY A CA 1
ATOM 2627 C C . GLY A 1 365 ? 42.144 15.453 -39.422 1.00 55.44 365 GLY A C 1
ATOM 2628 O O . GLY A 1 365 ? 42.796 16.092 -40.262 1.00 55.44 365 GLY A O 1
ATOM 2629 N N . GLY A 1 366 ? 42.187 14.127 -39.276 1.00 62.09 366 GLY A N 1
ATOM 2630 C CA . GLY A 1 366 ? 43.079 13.210 -39.968 1.00 62.09 366 GLY A CA 1
ATOM 2631 C C . GLY A 1 366 ? 42.530 12.769 -41.317 1.00 62.09 366 GLY A C 1
ATOM 2632 O O . GLY A 1 366 ? 41.582 13.338 -41.833 1.00 62.09 366 GLY A O 1
ATOM 2633 N N . LEU A 1 367 ? 43.211 11.808 -41.935 1.00 64.19 367 LEU A N 1
ATOM 2634 C CA . LEU A 1 367 ? 42.663 10.973 -43.005 1.00 64.19 367 LEU A CA 1
ATOM 2635 C C . LEU A 1 367 ? 42.250 9.658 -42.334 1.00 64.19 367 LEU A C 1
ATOM 2637 O O . LEU A 1 367 ? 43.046 9.172 -41.531 1.00 64.19 367 LEU A O 1
ATOM 2641 N N . GLU A 1 368 ? 41.096 9.103 -42.699 1.00 70.19 368 GLU A N 1
ATOM 2642 C CA . GLU A 1 368 ? 40.567 7.843 -42.153 1.00 70.19 368 GLU A CA 1
ATOM 2643 C C . GLU A 1 368 ? 41.574 6.678 -42.208 1.00 70.19 368 GLU A C 1
ATOM 2645 O O . GLU A 1 368 ? 42.224 6.443 -43.237 1.00 70.19 368 GLU A O 1
ATOM 2650 N N . ASP A 1 369 ? 41.679 5.922 -41.110 1.00 75.44 369 ASP A N 1
ATOM 2651 C CA . ASP A 1 369 ? 42.413 4.658 -41.001 1.00 75.44 369 ASP A CA 1
ATOM 2652 C C . ASP A 1 369 ? 41.434 3.560 -40.552 1.00 75.44 369 ASP A C 1
ATOM 2654 O O . ASP A 1 369 ? 40.827 3.708 -39.508 1.00 75.44 369 ASP A O 1
ATOM 2658 N N . CYS A 1 370 ? 41.363 2.416 -41.255 1.00 77.06 370 CYS A N 1
ATOM 2659 C CA . CYS A 1 370 ? 40.449 1.296 -40.936 1.00 77.06 370 CYS A CA 1
ATOM 2660 C C . CYS A 1 370 ? 40.729 0.673 -39.551 1.00 77.06 370 CYS A C 1
ATOM 2662 O O . CYS A 1 370 ? 41.460 -0.324 -39.444 1.00 77.06 370 CYS A O 1
ATOM 2664 N N . ASN A 1 371 ? 40.205 1.280 -38.491 1.00 73.94 371 ASN A N 1
ATOM 2665 C CA . ASN A 1 371 ? 40.502 0.939 -37.104 1.00 73.94 371 ASN A CA 1
ATOM 2666 C C . ASN A 1 371 ? 39.274 1.028 -36.178 1.00 73.94 371 ASN A C 1
ATOM 2668 O O . ASN A 1 371 ? 39.398 0.746 -34.981 1.00 73.94 371 ASN A O 1
ATOM 2672 N N . GLY A 1 372 ? 38.097 1.339 -36.731 1.00 72.12 372 GLY A N 1
ATOM 2673 C CA . GLY A 1 372 ? 36.852 1.457 -35.979 1.00 72.12 372 GLY A CA 1
ATOM 2674 C C . GLY A 1 372 ? 36.737 2.769 -35.208 1.00 72.12 372 GLY A C 1
ATOM 2675 O O . GLY A 1 372 ? 36.030 2.815 -34.200 1.00 72.12 372 GLY A O 1
ATOM 2676 N N . ARG A 1 373 ? 37.453 3.815 -35.637 1.00 73.19 373 ARG A N 1
ATOM 2677 C CA . ARG A 1 373 ? 37.359 5.178 -35.099 1.00 73.19 373 ARG A CA 1
ATOM 2678 C C . ARG A 1 373 ? 37.090 6.142 -36.249 1.00 73.19 373 ARG A C 1
ATOM 2680 O O . ARG A 1 373 ? 37.616 5.955 -37.331 1.00 73.19 373 ARG A O 1
ATOM 2687 N N . ASP A 1 374 ? 36.271 7.147 -35.973 1.00 70.75 374 ASP A N 1
ATOM 2688 C CA . ASP A 1 374 ? 36.037 8.306 -36.841 1.00 70.75 374 ASP A CA 1
ATOM 2689 C C . ASP A 1 374 ? 37.238 9.262 -36.675 1.00 70.75 374 ASP A C 1
ATOM 2691 O O . ASP A 1 374 ? 37.316 10.009 -35.691 1.00 70.75 374 ASP A O 1
ATOM 2695 N N . ASP A 1 375 ? 38.252 9.124 -37.538 1.00 74.06 375 ASP A N 1
ATOM 2696 C CA . ASP A 1 375 ? 39.554 9.800 -37.401 1.00 74.06 375 ASP A CA 1
ATOM 2697 C C . ASP A 1 375 ? 39.539 11.246 -37.953 1.00 74.06 375 ASP A C 1
ATOM 2699 O O . ASP A 1 375 ? 40.410 12.067 -37.613 1.00 74.06 375 ASP A O 1
ATOM 2703 N N . ASP A 1 376 ? 38.543 11.595 -38.768 1.00 73.50 376 ASP A N 1
ATOM 2704 C CA . ASP A 1 376 ? 38.330 12.920 -39.348 1.00 73.50 376 ASP A CA 1
ATOM 2705 C C . ASP A 1 376 ? 37.103 13.678 -38.788 1.00 73.50 376 ASP A C 1
ATOM 2707 O O . ASP A 1 376 ? 36.952 14.890 -39.023 1.00 73.50 376 ASP A O 1
ATOM 2711 N N . CYS A 1 377 ? 36.351 13.030 -37.896 1.00 73.62 377 CYS A N 1
ATOM 2712 C CA . CYS A 1 377 ? 35.192 13.536 -37.165 1.00 73.62 377 CYS A CA 1
ATOM 2713 C C . CYS A 1 377 ? 34.000 13.921 -38.065 1.00 73.62 377 CYS A C 1
ATOM 2715 O O . CYS A 1 377 ? 33.282 14.881 -37.730 1.00 73.62 377 CYS A O 1
ATOM 2717 N N . ASP A 1 378 ? 33.789 13.255 -39.205 1.00 72.94 378 ASP A N 1
ATOM 2718 C CA . ASP A 1 378 ? 32.671 13.550 -40.111 1.00 72.94 378 ASP A CA 1
ATOM 2719 C C . ASP A 1 378 ? 31.339 12.871 -39.729 1.00 72.94 378 ASP A C 1
ATOM 2721 O O . ASP A 1 378 ? 30.278 13.239 -40.259 1.00 72.94 378 ASP A O 1
ATOM 2725 N N . GLY A 1 379 ? 31.363 11.989 -38.723 1.00 71.31 379 GLY A N 1
ATOM 2726 C CA . GLY A 1 379 ? 30.203 11.248 -38.232 1.00 71.31 379 GLY A CA 1
ATOM 2727 C C . GLY A 1 379 ? 29.960 9.921 -38.944 1.00 71.31 379 GLY A C 1
ATOM 2728 O O . GLY A 1 379 ? 28.939 9.276 -38.688 1.00 71.31 379 GLY A O 1
ATOM 2729 N N . GLN A 1 380 ? 30.863 9.510 -39.825 1.00 73.25 380 GLN A N 1
ATOM 2730 C CA . GLN A 1 380 ? 30.971 8.150 -40.328 1.00 73.25 380 GLN A CA 1
ATOM 2731 C C . GLN A 1 380 ? 32.229 7.504 -39.730 1.00 73.25 380 GLN A C 1
ATOM 2733 O O . GLN A 1 380 ? 33.054 8.161 -39.113 1.00 73.25 380 GLN A O 1
ATOM 2738 N N . THR A 1 381 ? 32.293 6.176 -39.746 1.00 74.25 381 THR A N 1
ATOM 2739 C CA . THR A 1 381 ? 33.446 5.440 -39.216 1.00 74.25 381 THR A CA 1
ATOM 2740 C C . THR A 1 381 ? 34.086 4.686 -40.365 1.00 74.25 381 THR A C 1
ATOM 2742 O O . THR A 1 381 ? 33.394 3.899 -41.021 1.00 74.25 381 THR A O 1
ATOM 2745 N N . ASP A 1 382 ? 35.389 4.893 -40.564 1.00 72.25 382 ASP A N 1
ATOM 2746 C CA . ASP A 1 382 ? 36.212 4.242 -41.583 1.00 72.25 382 ASP A CA 1
ATOM 2747 C C . ASP A 1 382 ? 35.716 4.469 -43.041 1.00 72.25 382 ASP A C 1
ATOM 2749 O O . ASP A 1 382 ? 35.826 3.585 -43.904 1.00 72.25 382 ASP A O 1
ATOM 2753 N N . GLU A 1 383 ? 35.142 5.635 -43.356 1.00 74.94 383 GLU A N 1
ATOM 2754 C CA . GLU A 1 383 ? 34.609 5.953 -44.685 1.00 74.94 383 GLU A CA 1
ATOM 2755 C C . GLU A 1 383 ? 35.678 6.371 -45.711 1.00 74.94 383 GLU A C 1
ATOM 2757 O O . GLU A 1 383 ? 36.803 6.759 -45.418 1.00 74.94 383 GLU A O 1
ATOM 2762 N N . GLY A 1 384 ? 35.346 6.250 -47.001 1.00 69.62 384 GLY A N 1
ATOM 2763 C CA . GLY A 1 384 ? 36.261 6.649 -48.080 1.00 69.62 384 GLY A CA 1
ATOM 2764 C C . GLY A 1 384 ? 37.489 5.743 -48.269 1.00 69.62 384 GLY A C 1
ATOM 2765 O O . GLY A 1 384 ? 38.367 6.076 -49.071 1.00 69.62 384 GLY A O 1
ATOM 2766 N N . LEU A 1 385 ? 37.543 4.591 -47.593 1.00 74.00 385 LEU A N 1
ATOM 2767 C CA . LEU A 1 385 ? 38.571 3.568 -47.771 1.00 74.00 385 LEU A CA 1
ATOM 2768 C C . LEU A 1 385 ? 38.181 2.593 -48.898 1.00 74.00 385 LEU A C 1
ATOM 2770 O O . LEU A 1 385 ? 37.256 1.803 -48.762 1.00 74.00 385 LEU A O 1
ATOM 2774 N N . ASP A 1 386 ? 38.888 2.653 -50.034 1.00 68.50 386 ASP A N 1
ATOM 2775 C CA . ASP A 1 386 ? 38.666 1.742 -51.171 1.00 68.50 386 ASP A CA 1
ATOM 2776 C C . ASP A 1 386 ? 39.084 0.291 -50.841 1.00 68.50 386 ASP A C 1
ATOM 2778 O O . ASP A 1 386 ? 40.077 0.051 -50.139 1.00 68.50 386 ASP A O 1
ATOM 2782 N N . SER A 1 387 ? 38.390 -0.685 -51.441 1.00 68.06 387 SER A N 1
ATOM 2783 C CA . SER A 1 387 ? 38.701 -2.111 -51.317 1.00 68.06 387 SER A CA 1
ATOM 2784 C C . SER A 1 387 ? 40.125 -2.449 -51.788 1.00 68.06 387 SER A C 1
ATOM 2786 O O . SER A 1 387 ? 40.641 -1.938 -52.790 1.00 68.06 387 SER A O 1
ATOM 2788 N N . GLN A 1 388 ? 40.804 -3.329 -51.046 1.00 74.50 388 GLN A N 1
ATOM 2789 C CA . GLN A 1 388 ? 42.198 -3.697 -51.304 1.00 74.50 388 GLN A CA 1
ATOM 2790 C C . GLN A 1 388 ? 42.318 -5.145 -51.787 1.00 74.50 388 GLN A C 1
ATOM 2792 O O . GLN A 1 388 ? 41.803 -6.074 -51.167 1.00 74.50 388 GLN A O 1
ATOM 2797 N N . ALA A 1 389 ? 43.071 -5.361 -52.869 1.00 73.69 389 ALA A N 1
ATOM 2798 C CA . ALA A 1 389 ? 43.396 -6.704 -53.345 1.00 73.69 389 ALA A CA 1
ATOM 2799 C C . ALA A 1 389 ? 44.433 -7.374 -52.427 1.00 73.69 389 ALA A C 1
ATOM 2801 O O . ALA A 1 389 ? 45.490 -6.797 -52.148 1.00 73.69 389 ALA A O 1
ATOM 2802 N N . LEU A 1 390 ? 44.159 -8.608 -52.001 1.00 74.75 390 LEU A N 1
ATOM 2803 C CA . LEU A 1 390 ? 45.026 -9.393 -51.128 1.00 74.75 390 LEU A CA 1
ATOM 2804 C C . LEU A 1 390 ? 45.225 -10.803 -51.706 1.00 74.75 390 LEU A C 1
ATOM 2806 O O . LEU A 1 390 ? 44.277 -11.474 -52.098 1.00 74.75 390 LEU A O 1
ATOM 2810 N N . TYR A 1 391 ? 46.480 -11.245 -51.797 1.00 80.00 391 TYR A N 1
ATOM 2811 C CA . TYR A 1 391 ? 46.818 -12.624 -52.151 1.00 80.00 391 TYR A CA 1
ATOM 2812 C C . TYR A 1 391 ? 48.038 -13.070 -51.355 1.00 80.00 391 TYR A C 1
ATOM 2814 O O . TYR A 1 391 ? 49.153 -12.590 -51.580 1.00 80.00 391 TYR A O 1
ATOM 2822 N N . ARG A 1 392 ? 47.818 -13.964 -50.393 1.00 80.81 392 ARG A N 1
ATOM 2823 C CA . ARG A 1 392 ? 48.843 -14.460 -49.463 1.00 80.81 392 ARG A CA 1
ATOM 2824 C C . ARG A 1 392 ? 49.515 -15.751 -49.935 1.00 80.81 392 ARG A C 1
ATOM 2826 O O . ARG A 1 392 ? 50.452 -16.220 -49.291 1.00 80.81 392 ARG A O 1
ATOM 2833 N N . GLY A 1 393 ? 49.062 -16.313 -51.057 1.00 78.81 393 GLY A N 1
ATOM 2834 C CA . GLY A 1 393 ? 49.688 -17.462 -51.701 1.00 78.81 393 GLY A CA 1
ATOM 2835 C C . GLY A 1 393 ? 51.022 -17.106 -52.375 1.00 78.81 393 GLY A C 1
ATOM 2836 O O . GLY A 1 393 ? 51.374 -15.929 -52.504 1.00 78.81 393 GLY A O 1
ATOM 2837 N N . PRO A 1 394 ? 51.795 -18.106 -52.837 1.00 83.75 394 PRO A N 1
ATOM 2838 C CA . PRO A 1 394 ? 52.998 -17.862 -53.625 1.00 83.75 394 PRO A CA 1
ATOM 2839 C C . PRO A 1 394 ? 52.688 -16.931 -54.812 1.00 83.75 394 PRO A C 1
ATOM 2841 O O . PRO A 1 394 ? 51.802 -17.246 -55.599 1.00 83.75 394 PRO A O 1
ATOM 2844 N N . PRO A 1 395 ? 53.419 -15.820 -55.025 1.00 82.25 395 PRO A N 1
ATOM 2845 C CA . PRO A 1 395 ? 53.060 -14.828 -56.049 1.00 82.25 395 PRO A CA 1
ATOM 2846 C C . PRO A 1 395 ? 52.945 -15.383 -57.476 1.00 82.25 395 PRO A C 1
ATOM 2848 O O . PRO A 1 395 ? 52.326 -14.764 -58.333 1.00 82.25 395 PRO A O 1
ATOM 2851 N N . ALA A 1 396 ? 53.570 -16.535 -57.738 1.00 83.62 396 ALA A N 1
ATOM 2852 C CA . ALA A 1 396 ? 53.537 -17.211 -59.026 1.00 83.62 396 ALA A CA 1
ATOM 2853 C C . ALA A 1 396 ? 52.224 -17.959 -59.313 1.00 83.62 396 ALA A C 1
ATOM 2855 O O . ALA A 1 396 ? 52.017 -18.295 -60.470 1.00 83.62 396 ALA A O 1
ATOM 2856 N N . THR A 1 397 ? 51.371 -18.215 -58.315 1.00 86.31 397 THR A N 1
ATOM 2857 C CA . THR A 1 397 ? 50.093 -18.938 -58.482 1.00 86.31 397 THR A CA 1
ATOM 2858 C C . THR A 1 397 ? 48.877 -18.005 -58.517 1.00 86.31 397 THR A C 1
ATOM 2860 O O . THR A 1 397 ? 47.761 -18.446 -58.762 1.00 86.31 397 THR A O 1
ATOM 2863 N N . ALA A 1 398 ? 49.077 -16.702 -58.287 1.00 86.94 398 ALA A N 1
ATOM 2864 C CA . ALA A 1 398 ? 48.004 -15.713 -58.233 1.00 86.94 398 ALA A CA 1
ATOM 2865 C C . ALA A 1 398 ? 47.260 -15.606 -59.575 1.00 86.94 398 ALA A C 1
ATOM 2867 O O . ALA A 1 398 ? 47.844 -15.178 -60.574 1.00 86.94 398 ALA A O 1
ATOM 2868 N N . GLY A 1 399 ? 45.968 -15.948 -59.594 1.00 83.06 399 GLY A N 1
ATOM 2869 C CA . GLY A 1 399 ? 45.135 -15.872 -60.798 1.00 83.06 399 GLY A CA 1
ATOM 2870 C C . GLY A 1 399 ? 45.399 -16.974 -61.832 1.00 83.06 399 GLY A C 1
ATOM 2871 O O . GLY A 1 399 ? 45.061 -16.783 -63.001 1.00 83.06 399 GLY A O 1
ATOM 2872 N N . ILE A 1 400 ? 46.041 -18.080 -61.436 1.00 87.81 400 ILE A N 1
ATOM 2873 C CA . ILE A 1 400 ? 46.282 -19.268 -62.269 1.00 87.81 400 ILE A CA 1
ATOM 2874 C C . ILE A 1 400 ? 45.397 -20.408 -61.759 1.00 87.81 400 ILE A C 1
ATOM 2876 O O . ILE A 1 400 ? 45.295 -20.596 -60.551 1.00 87.81 400 ILE A O 1
ATOM 2880 N N . GLY A 1 401 ? 44.766 -21.155 -62.668 1.00 86.88 401 GLY A N 1
ATOM 2881 C CA . GLY A 1 401 ? 43.830 -22.218 -62.295 1.00 86.88 401 GLY A CA 1
ATOM 2882 C C . GLY A 1 401 ? 42.653 -21.671 -61.489 1.00 86.88 401 GLY A C 1
ATOM 2883 O O . GLY A 1 401 ? 42.103 -20.619 -61.828 1.00 86.88 401 GLY A O 1
ATOM 2884 N N . GLU A 1 402 ? 42.305 -22.356 -60.403 1.00 87.44 402 GLU A N 1
ATOM 2885 C CA . GLU A 1 402 ? 41.248 -21.923 -59.479 1.00 87.44 402 GLU A CA 1
ATOM 2886 C C . GLU A 1 402 ? 41.721 -20.875 -58.454 1.00 87.44 402 GLU A C 1
ATOM 2888 O O . GLU A 1 402 ? 40.901 -20.298 -57.733 1.00 87.44 402 GLU A O 1
ATOM 2893 N N . CYS A 1 403 ? 43.023 -20.561 -58.399 1.00 89.44 403 CYS A N 1
ATOM 2894 C CA . CYS A 1 403 ? 43.553 -19.606 -57.432 1.00 89.44 403 CYS A CA 1
ATOM 2895 C C . CYS A 1 403 ? 43.097 -18.178 -57.716 1.00 89.44 403 CYS A C 1
ATOM 2897 O O . CYS A 1 403 ? 43.434 -17.566 -58.735 1.00 89.44 403 CYS A O 1
ATOM 2899 N N . ARG A 1 404 ? 42.393 -17.597 -56.746 1.00 86.06 404 ARG A N 1
ATOM 2900 C CA . ARG A 1 404 ? 41.814 -16.257 -56.819 1.00 86.06 404 ARG A CA 1
ATOM 2901 C C . ARG A 1 404 ? 42.520 -15.315 -55.861 1.00 86.06 404 ARG A C 1
ATOM 2903 O O . ARG A 1 404 ? 42.749 -15.643 -54.700 1.00 86.06 404 ARG A O 1
ATOM 2910 N N . ILE A 1 405 ? 42.834 -14.129 -56.376 1.00 82.44 405 ILE A N 1
ATOM 2911 C CA . ILE A 1 405 ? 43.197 -12.971 -55.560 1.00 82.44 405 ILE A CA 1
ATOM 2912 C C . ILE A 1 405 ? 41.923 -12.542 -54.838 1.00 82.44 405 ILE A C 1
ATOM 2914 O O . ILE A 1 405 ? 40.905 -12.311 -55.489 1.00 82.44 405 ILE A O 1
ATOM 2918 N N . GLY A 1 406 ? 41.981 -12.495 -53.514 1.00 80.19 406 GLY A N 1
ATOM 2919 C CA . GLY A 1 406 ? 40.876 -12.047 -52.687 1.00 80.19 406 GLY A CA 1
ATOM 2920 C C . GLY A 1 406 ? 40.814 -10.530 -52.628 1.00 80.19 406 GLY A C 1
ATOM 2921 O O . GLY A 1 406 ? 41.734 -9.809 -53.031 1.00 80.19 406 GLY A O 1
ATOM 2922 N N . GLU A 1 407 ? 39.705 -10.051 -52.098 1.00 83.38 407 GLU A N 1
ATOM 2923 C CA . GLU A 1 407 ? 39.419 -8.636 -51.922 1.00 83.38 407 GLU A CA 1
ATOM 2924 C C . GLU A 1 407 ? 39.005 -8.439 -50.472 1.00 83.38 407 GLU A C 1
ATOM 2926 O O . GLU A 1 407 ? 38.216 -9.225 -49.943 1.00 83.38 407 GLU A O 1
ATOM 2931 N N . ARG A 1 408 ? 39.587 -7.439 -49.811 1.00 74.56 408 ARG A N 1
ATOM 2932 C CA . ARG A 1 408 ? 39.199 -7.037 -48.461 1.00 74.56 408 ARG A CA 1
ATOM 2933 C C . ARG A 1 408 ? 38.596 -5.646 -48.491 1.00 74.56 408 ARG A C 1
ATOM 2935 O O . ARG A 1 408 ? 39.099 -4.773 -49.198 1.00 74.56 408 ARG A O 1
ATOM 2942 N N . ASP A 1 409 ? 37.553 -5.479 -47.706 1.00 79.62 409 ASP A N 1
ATOM 2943 C CA . ASP A 1 409 ? 36.825 -4.238 -47.511 1.00 79.62 409 ASP A CA 1
ATOM 2944 C C . ASP A 1 409 ? 36.923 -3.836 -46.041 1.00 79.62 409 ASP A C 1
ATOM 2946 O O . ASP A 1 409 ? 37.222 -4.677 -45.189 1.00 79.62 409 ASP A O 1
ATOM 2950 N N . CYS A 1 410 ? 36.742 -2.560 -45.731 1.00 73.25 410 CYS A N 1
ATOM 2951 C CA . CYS A 1 410 ? 36.741 -2.116 -44.341 1.00 73.25 410 CYS A CA 1
ATOM 2952 C C . CYS A 1 410 ? 35.302 -2.148 -43.812 1.00 73.25 410 CYS A C 1
ATOM 2954 O O . CYS A 1 410 ? 34.482 -1.339 -44.235 1.00 73.25 410 CYS A O 1
ATOM 2956 N N . LEU A 1 411 ? 34.972 -3.101 -42.928 1.00 70.75 411 LEU A N 1
ATOM 2957 C CA . LEU A 1 411 ? 33.655 -3.182 -42.282 1.00 70.75 411 LEU A CA 1
ATOM 2958 C C . LEU A 1 411 ? 33.830 -3.433 -40.779 1.00 70.75 411 LEU A C 1
ATOM 2960 O O . LEU A 1 411 ? 34.487 -4.393 -40.389 1.00 70.75 411 LEU A O 1
ATOM 2964 N N . VAL A 1 412 ? 33.204 -2.574 -39.965 1.00 57.28 412 VAL A N 1
ATOM 2965 C CA . VAL A 1 412 ? 33.055 -2.663 -38.498 1.00 57.28 412 VAL A CA 1
ATOM 2966 C C . VAL A 1 412 ? 34.360 -3.031 -37.771 1.00 57.28 412 VAL A C 1
ATOM 2968 O O . VAL A 1 412 ? 34.540 -4.149 -37.296 1.00 57.28 412 VAL A O 1
ATOM 2971 N N . ALA A 1 413 ? 35.260 -2.048 -37.659 1.00 60.72 413 ALA A N 1
ATOM 2972 C CA . ALA A 1 413 ? 36.496 -2.113 -36.870 1.00 60.72 413 ALA A CA 1
ATOM 2973 C C . ALA A 1 413 ? 37.583 -3.083 -37.382 1.00 60.72 413 ALA A C 1
ATOM 2975 O O . ALA A 1 413 ? 38.401 -3.591 -36.608 1.00 60.72 413 ALA A O 1
ATOM 2976 N N . GLY A 1 414 ? 37.653 -3.299 -38.700 1.00 67.88 414 GLY A N 1
ATOM 2977 C CA . GLY A 1 414 ? 38.783 -3.989 -39.315 1.00 67.88 414 GLY A CA 1
ATOM 2978 C C . GLY A 1 414 ? 38.616 -4.314 -40.798 1.00 67.88 414 GLY A C 1
ATOM 2979 O O . GLY A 1 414 ? 37.537 -4.234 -41.380 1.00 67.88 414 GLY A O 1
ATOM 2980 N N . TRP A 1 415 ? 39.725 -4.712 -41.426 1.00 75.38 415 TRP A N 1
ATOM 2981 C CA . TRP A 1 415 ? 39.706 -5.214 -42.798 1.00 75.38 415 TRP A CA 1
ATOM 2982 C C . TRP A 1 415 ? 39.093 -6.614 -42.846 1.00 75.38 415 TRP A C 1
ATOM 2984 O O . TRP A 1 415 ? 39.727 -7.580 -42.411 1.00 75.38 415 TRP A O 1
ATOM 2994 N N . VAL A 1 416 ? 37.918 -6.741 -43.454 1.00 70.31 416 VAL A N 1
ATOM 2995 C CA . VAL A 1 416 ? 37.223 -8.013 -43.652 1.00 70.31 416 VAL A CA 1
ATOM 2996 C C . VAL A 1 416 ? 37.366 -8.506 -45.095 1.00 70.31 416 VAL A C 1
ATOM 2998 O O . VAL A 1 416 ? 37.334 -7.711 -46.032 1.00 70.31 416 VAL A O 1
ATOM 3001 N N . PRO A 1 417 ? 37.547 -9.813 -45.333 1.00 70.06 417 PRO A N 1
ATOM 3002 C CA . PRO A 1 417 ? 37.566 -10.358 -46.685 1.00 70.06 417 PRO A CA 1
ATOM 3003 C C . PRO A 1 417 ? 36.148 -10.357 -47.284 1.00 70.06 417 PRO A C 1
ATOM 3005 O O . PRO A 1 417 ? 35.256 -11.019 -46.768 1.00 70.06 417 PRO A O 1
ATOM 3008 N N . VAL A 1 418 ? 35.949 -9.650 -48.397 1.00 76.06 418 VAL A N 1
ATOM 3009 C CA . VAL A 1 418 ? 34.682 -9.611 -49.158 1.00 76.06 418 VAL A CA 1
ATOM 3010 C C . VAL A 1 418 ? 34.688 -10.529 -50.377 1.00 76.06 418 VAL A C 1
ATOM 3012 O O . VAL A 1 418 ? 33.632 -10.911 -50.877 1.00 76.06 418 VAL A O 1
ATOM 3015 N N . ALA A 1 419 ? 35.872 -10.943 -50.830 1.00 78.38 419 ALA A N 1
ATOM 3016 C CA . ALA A 1 419 ? 36.020 -12.047 -51.764 1.00 78.38 419 ALA A CA 1
ATOM 3017 C C . ALA A 1 419 ? 37.074 -13.030 -51.238 1.00 78.38 419 ALA A C 1
ATOM 3019 O O . ALA A 1 419 ? 38.184 -12.604 -50.896 1.00 78.38 419 ALA A O 1
ATOM 3020 N N . PRO A 1 420 ? 36.760 -14.336 -51.182 1.00 69.19 420 PRO A N 1
ATOM 3021 C CA . PRO A 1 420 ? 37.690 -15.328 -50.671 1.00 69.19 420 PRO A CA 1
ATOM 3022 C C . PRO A 1 420 ? 38.916 -15.454 -51.582 1.00 69.19 420 PRO A C 1
ATOM 3024 O O . PRO A 1 420 ? 38.801 -15.578 -52.804 1.00 69.19 420 PRO A O 1
ATOM 3027 N N . GLU A 1 421 ? 40.099 -15.463 -50.966 1.00 83.25 421 GLU A N 1
ATOM 3028 C CA . GLU A 1 421 ? 41.326 -15.928 -51.613 1.00 83.25 421 GLU A CA 1
ATOM 3029 C C . GLU A 1 421 ? 41.211 -17.444 -51.828 1.00 83.25 421 GLU A C 1
ATOM 3031 O O . GLU A 1 421 ? 40.896 -18.178 -50.892 1.00 83.25 421 GLU A O 1
ATOM 3036 N N . VAL A 1 422 ? 41.485 -17.929 -53.040 1.00 86.94 422 VAL A N 1
ATOM 3037 C CA . VAL A 1 422 ? 41.622 -19.374 -53.286 1.00 86.94 422 VAL A CA 1
ATOM 3038 C C . VAL A 1 422 ? 43.108 -19.675 -53.416 1.00 86.94 422 VAL A C 1
ATOM 3040 O O . VAL A 1 422 ? 43.784 -19.104 -54.273 1.00 86.94 422 VAL A O 1
ATOM 3043 N N . PHE A 1 423 ? 43.615 -20.521 -52.521 1.00 83.69 423 PHE A N 1
ATOM 3044 C CA . PHE A 1 423 ? 45.019 -20.926 -52.470 1.00 83.69 423 PHE A CA 1
ATOM 3045 C C . PHE A 1 423 ? 45.262 -22.220 -53.254 1.00 83.69 423 PHE A C 1
ATOM 3047 O O . PHE A 1 423 ? 44.323 -22.996 -53.415 1.00 83.69 423 PHE A O 1
ATOM 3054 N N . PRO A 1 424 ? 46.518 -22.494 -53.658 1.00 85.38 424 PRO A N 1
ATOM 3055 C CA . PRO A 1 424 ? 46.901 -23.777 -54.239 1.00 85.38 424 PRO A CA 1
ATOM 3056 C C . PRO A 1 424 ? 46.547 -24.934 -53.303 1.00 85.38 424 PRO A C 1
ATOM 3058 O O . PRO A 1 424 ? 47.040 -24.985 -52.174 1.00 85.38 424 PRO A O 1
ATOM 3061 N N . GLN A 1 425 ? 45.721 -25.857 -53.775 1.00 82.19 425 GLN A N 1
ATOM 3062 C CA . GLN A 1 425 ? 45.359 -27.102 -53.106 1.00 82.19 425 GLN A CA 1
ATOM 3063 C C . GLN A 1 425 ? 45.978 -28.296 -53.835 1.00 82.19 425 GLN A C 1
ATOM 3065 O O . GLN A 1 425 ? 46.288 -28.198 -55.012 1.00 82.19 425 GLN A O 1
ATOM 3070 N N . PRO A 1 426 ? 46.181 -29.450 -53.184 1.00 79.38 426 PRO A N 1
ATOM 3071 C CA . PRO A 1 426 ? 46.552 -30.664 -53.901 1.00 79.38 426 PRO A CA 1
ATOM 3072 C C . PRO A 1 426 ? 45.512 -31.023 -54.973 1.00 79.38 426 PRO A C 1
ATOM 3074 O O . PRO A 1 426 ? 44.312 -30.943 -54.722 1.00 79.38 426 PRO A O 1
ATOM 3077 N N . GLU A 1 427 ? 45.983 -31.466 -56.138 1.00 77.50 427 GLU A N 1
ATOM 3078 C CA . GLU A 1 427 ? 45.145 -31.851 -57.276 1.00 77.50 427 GLU A CA 1
ATOM 3079 C C . GLU A 1 427 ? 44.048 -32.864 -56.917 1.00 77.50 427 GLU A C 1
ATOM 3081 O O . GLU A 1 427 ? 44.323 -33.987 -56.474 1.00 77.50 427 GLU A O 1
ATOM 3086 N N . GLN A 1 428 ? 42.803 -32.467 -57.174 1.00 77.12 428 GLN A N 1
ATOM 3087 C CA . GLN A 1 428 ? 41.630 -33.331 -57.224 1.00 77.12 428 GLN A CA 1
ATOM 3088 C C . GLN A 1 428 ? 41.313 -33.572 -58.699 1.00 77.12 428 GLN A C 1
ATOM 3090 O O . GLN A 1 428 ? 41.371 -32.633 -59.477 1.00 77.12 428 GLN A O 1
ATOM 3095 N N . CYS A 1 429 ? 40.985 -34.801 -59.111 1.00 77.75 429 CYS A N 1
ATOM 3096 C CA . CYS A 1 429 ? 40.643 -35.041 -60.522 1.00 77.75 429 CYS A CA 1
ATOM 3097 C C . CYS A 1 429 ? 39.201 -34.706 -60.844 1.00 77.75 429 CYS A C 1
ATOM 3099 O O . CYS A 1 429 ? 38.376 -35.581 -61.128 1.00 77.75 429 CYS A O 1
ATOM 3101 N N . ASP A 1 430 ? 38.926 -33.419 -60.771 1.00 80.25 430 ASP A N 1
ATOM 3102 C CA . ASP A 1 430 ? 37.657 -32.788 -61.073 1.00 80.25 430 ASP A CA 1
ATOM 3103 C C . ASP A 1 430 ? 37.704 -31.999 -62.393 1.00 80.25 430 ASP A C 1
ATOM 3105 O O . ASP A 1 430 ? 36.681 -31.458 -62.821 1.00 80.25 430 ASP A O 1
ATOM 3109 N N . GLY A 1 431 ? 38.840 -32.004 -63.101 1.00 77.69 431 GLY A N 1
ATOM 3110 C CA . GLY A 1 431 ? 39.014 -31.261 -64.343 1.00 77.69 431 GLY A CA 1
ATOM 3111 C C . GLY A 1 431 ? 39.366 -29.792 -64.124 1.00 77.69 431 GLY A C 1
ATOM 3112 O O . GLY A 1 431 ? 39.249 -29.010 -65.075 1.00 77.69 431 GLY A O 1
ATOM 3113 N N . LEU A 1 432 ? 39.795 -29.417 -62.916 1.00 84.62 432 LEU A N 1
ATOM 3114 C CA . LEU A 1 432 ? 40.267 -28.085 -62.548 1.00 84.62 432 LEU A CA 1
ATOM 3115 C C . LEU A 1 432 ? 41.762 -28.120 -62.171 1.00 84.62 432 LEU A C 1
ATOM 3117 O O . LEU A 1 432 ? 42.319 -29.157 -61.841 1.00 84.62 432 LEU A O 1
ATOM 3121 N N . ASP A 1 433 ? 42.440 -26.978 -62.302 1.00 83.81 433 ASP A N 1
ATOM 3122 C CA . ASP A 1 433 ? 43.842 -26.785 -61.882 1.00 83.81 433 ASP A CA 1
ATOM 3123 C C . ASP A 1 433 ? 43.819 -26.281 -60.433 1.00 83.81 433 ASP A C 1
ATOM 3125 O O . ASP A 1 433 ? 43.680 -25.077 -60.178 1.00 83.81 433 ASP A O 1
ATOM 3129 N N . ASN A 1 434 ? 43.819 -27.238 -59.503 1.00 85.75 434 ASN A N 1
ATOM 3130 C CA . ASN A 1 434 ? 43.588 -27.038 -58.073 1.00 85.75 434 ASN A CA 1
ATOM 3131 C C . ASN A 1 434 ? 44.866 -26.598 -57.353 1.00 85.75 434 ASN A C 1
ATOM 3133 O O . ASN A 1 434 ? 44.796 -25.824 -56.397 1.00 85.75 434 ASN A O 1
ATOM 3137 N N . ASP A 1 435 ? 46.033 -27.038 -57.825 1.00 85.06 435 ASP A N 1
ATOM 3138 C CA . ASP A 1 435 ? 47.342 -26.642 -57.301 1.00 85.06 435 ASP A CA 1
ATOM 3139 C C . ASP A 1 435 ? 47.901 -25.372 -57.963 1.00 85.06 435 ASP A C 1
ATOM 3141 O O . ASP A 1 435 ? 48.958 -24.854 -57.574 1.00 85.06 435 ASP A O 1
ATOM 3145 N N . CYS A 1 436 ? 47.143 -24.823 -58.915 1.00 89.81 436 CYS A N 1
ATOM 3146 C CA . CYS A 1 436 ? 47.365 -23.542 -59.568 1.00 89.81 436 CYS A CA 1
ATOM 3147 C C . CYS A 1 436 ? 48.747 -23.438 -60.220 1.00 89.81 436 CYS A C 1
ATOM 3149 O O . CYS A 1 436 ? 49.357 -22.357 -60.267 1.00 89.81 436 CYS A O 1
ATOM 3151 N N . ASN A 1 437 ? 49.271 -24.570 -60.693 1.00 84.94 437 ASN A N 1
ATOM 3152 C CA . ASN A 1 437 ? 50.561 -24.659 -61.360 1.00 84.94 437 ASN A CA 1
ATOM 3153 C C . ASN A 1 437 ? 50.455 -24.397 -62.879 1.00 84.94 437 ASN A C 1
ATOM 3155 O O . ASN A 1 437 ? 51.481 -24.213 -63.551 1.00 84.94 437 ASN A O 1
ATOM 3159 N N . GLY A 1 438 ? 49.227 -24.314 -63.408 1.00 84.00 438 GLY A N 1
ATOM 3160 C CA . GLY A 1 438 ? 48.913 -24.103 -64.818 1.00 84.00 438 GLY A CA 1
ATOM 3161 C C . GLY A 1 438 ? 48.554 -25.380 -65.586 1.00 84.00 438 GLY A C 1
ATOM 3162 O O . GLY A 1 438 ? 48.455 -25.318 -66.820 1.00 84.00 438 GLY A O 1
ATOM 3163 N N . LEU A 1 439 ? 48.408 -26.525 -64.911 1.00 80.19 439 LEU A N 1
ATOM 3164 C CA . LEU A 1 439 ? 48.085 -27.833 -65.482 1.00 80.19 439 LEU A CA 1
ATOM 3165 C C . LEU A 1 439 ? 46.897 -28.449 -64.730 1.00 80.19 439 LEU A C 1
ATOM 3167 O O . LEU A 1 439 ? 46.882 -28.493 -63.517 1.00 80.19 439 LEU A O 1
ATOM 3171 N N . THR A 1 440 ? 45.909 -28.953 -65.466 1.00 80.50 440 THR A N 1
ATOM 3172 C CA . THR A 1 440 ? 44.716 -29.604 -64.900 1.00 80.50 440 THR A CA 1
ATOM 3173 C C . THR A 1 440 ? 44.959 -31.094 -64.642 1.00 80.50 440 THR A C 1
ATOM 3175 O O . THR A 1 440 ? 45.395 -31.792 -65.567 1.00 80.50 440 THR A O 1
ATOM 3178 N N . ASP A 1 441 ? 44.596 -31.583 -63.453 1.00 71.50 441 ASP A N 1
ATOM 3179 C CA . ASP A 1 441 ? 44.575 -32.994 -63.041 1.00 71.50 441 ASP A CA 1
ATOM 3180 C C . ASP A 1 441 ? 45.944 -33.712 -63.146 1.00 71.50 441 ASP A C 1
ATOM 3182 O O . ASP A 1 441 ? 46.024 -34.879 -63.555 1.00 71.50 441 ASP A O 1
ATOM 3186 N N . ASP A 1 442 ? 47.056 -33.038 -62.821 1.00 74.88 442 ASP A N 1
ATOM 3187 C CA . ASP A 1 442 ? 48.416 -33.601 -62.958 1.00 74.88 442 ASP A CA 1
ATOM 3188 C C . ASP A 1 442 ? 48.931 -34.357 -61.710 1.00 74.88 442 ASP A C 1
ATOM 3190 O O . ASP A 1 442 ? 50.054 -34.881 -61.695 1.00 74.88 442 ASP A O 1
ATOM 3194 N N . GLY A 1 443 ? 48.071 -34.513 -60.696 1.00 64.75 443 GLY A N 1
ATOM 3195 C CA . GLY A 1 443 ? 48.337 -35.237 -59.453 1.00 64.75 443 GLY A CA 1
ATOM 3196 C C . GLY A 1 443 ? 48.230 -36.768 -59.543 1.00 64.75 443 GLY A C 1
ATOM 3197 O O . GLY A 1 443 ? 47.383 -37.349 -60.216 1.00 64.75 443 GLY A O 1
ATOM 3198 N N . ASN A 1 444 ? 49.064 -37.476 -58.773 1.00 57.88 444 ASN A N 1
ATOM 3199 C CA . ASN A 1 444 ? 49.136 -38.949 -58.762 1.00 57.88 444 ASN A CA 1
ATOM 3200 C C . ASN A 1 444 ? 47.932 -39.675 -58.093 1.00 57.88 444 ASN A C 1
ATOM 3202 O O . ASN A 1 444 ? 48.007 -40.891 -57.900 1.00 57.88 444 ASN A O 1
ATOM 3206 N N . ALA A 1 445 ? 46.855 -38.978 -57.704 1.00 56.44 445 ALA A N 1
ATOM 3207 C CA . ALA A 1 445 ? 45.831 -39.469 -56.766 1.00 56.44 445 ALA A CA 1
ATOM 3208 C C . ALA A 1 445 ? 44.463 -39.838 -57.379 1.00 56.44 445 ALA A C 1
ATOM 3210 O O . ALA A 1 445 ? 43.506 -40.037 -56.637 1.00 56.44 445 ALA A O 1
ATOM 3211 N N . CYS A 1 446 ? 44.346 -39.995 -58.700 1.00 53.91 446 CYS A N 1
ATOM 3212 C CA . CYS A 1 446 ? 43.031 -40.088 -59.343 1.00 53.91 446 CYS A CA 1
ATOM 3213 C C . CYS A 1 446 ? 42.695 -41.439 -59.994 1.00 53.91 446 CYS A C 1
ATOM 3215 O O . CYS A 1 446 ? 43.110 -41.716 -61.125 1.00 53.91 446 CYS A O 1
ATOM 3217 N N . PRO A 1 447 ? 41.911 -42.290 -59.310 1.00 51.41 447 PRO A N 1
ATOM 3218 C CA . PRO A 1 447 ? 41.267 -43.468 -59.881 1.00 51.41 447 PRO A CA 1
ATOM 3219 C C . PRO A 1 447 ? 39.764 -43.248 -60.172 1.00 51.41 447 PRO A C 1
ATOM 3221 O O . PRO A 1 447 ? 39.062 -42.513 -59.492 1.00 51.41 447 PRO A O 1
ATOM 3224 N N . VAL A 1 448 ? 39.261 -43.925 -61.206 1.00 43.78 448 VAL A N 1
ATOM 3225 C CA . VAL A 1 448 ? 37.917 -43.778 -61.803 1.00 43.78 448 VAL A CA 1
ATOM 3226 C C . VAL A 1 448 ? 36.793 -44.553 -61.064 1.00 43.78 448 VAL A C 1
ATOM 3228 O O . VAL A 1 448 ? 36.950 -45.749 -60.828 1.00 43.78 448 VAL A O 1
ATOM 3231 N N . THR A 1 449 ? 35.616 -43.903 -60.908 1.00 39.31 449 THR A N 1
ATOM 3232 C CA . THR A 1 449 ? 34.189 -44.388 -60.845 1.00 39.31 449 THR A CA 1
ATOM 3233 C C . THR A 1 449 ? 33.475 -44.798 -59.519 1.00 39.31 449 THR A C 1
ATOM 3235 O O . THR A 1 449 ? 33.999 -45.587 -58.743 1.00 39.31 449 THR A O 1
ATOM 3238 N N . LEU A 1 450 ? 32.222 -44.290 -59.352 1.00 39.94 450 LEU A N 1
ATOM 3239 C CA . LEU A 1 450 ? 31.207 -44.373 -58.251 1.00 39.94 450 LEU A CA 1
ATOM 3240 C C . LEU A 1 450 ? 30.016 -45.347 -58.533 1.00 39.94 450 LEU A C 1
ATOM 3242 O O . LEU A 1 450 ? 29.772 -45.604 -59.714 1.00 39.94 450 LEU A O 1
ATOM 3246 N N . ALA A 1 451 ? 29.237 -45.777 -57.499 1.00 33.84 451 ALA A N 1
ATOM 3247 C CA . ALA A 1 451 ? 27.735 -45.744 -57.434 1.00 33.84 451 ALA A CA 1
ATOM 3248 C C . ALA A 1 451 ? 27.045 -46.442 -56.200 1.00 33.84 451 ALA A C 1
ATOM 3250 O O . ALA A 1 451 ? 27.234 -47.638 -55.986 1.00 33.84 451 ALA A O 1
ATOM 3251 N N . ASP A 1 452 ? 26.178 -45.669 -55.510 1.00 41.44 452 ASP A N 1
ATOM 3252 C CA . ASP A 1 452 ? 24.800 -45.888 -54.958 1.00 41.44 452 ASP A CA 1
ATOM 3253 C C . ASP A 1 452 ? 24.392 -46.902 -53.835 1.00 41.44 452 ASP A C 1
ATOM 3255 O O . ASP A 1 452 ? 24.264 -48.099 -54.077 1.00 41.44 452 ASP A O 1
ATOM 3259 N N . GLY A 1 453 ? 24.021 -46.360 -52.646 1.00 49.41 453 GLY A N 1
ATOM 3260 C CA . GLY A 1 453 ? 22.663 -46.279 -52.010 1.00 49.41 453 GLY A CA 1
ATOM 3261 C C . GLY A 1 453 ? 21.835 -47.510 -51.526 1.00 49.41 453 GLY A C 1
ATOM 3262 O O . GLY A 1 453 ? 21.571 -48.425 -52.302 1.00 49.41 453 GLY A O 1
ATOM 3263 N N . GLY A 1 454 ? 21.266 -47.469 -50.293 1.00 34.00 454 GLY A N 1
ATOM 3264 C CA . GLY A 1 454 ? 20.216 -48.403 -49.789 1.00 34.00 454 GLY A CA 1
ATOM 3265 C C . GLY A 1 454 ? 19.528 -48.043 -48.434 1.00 34.00 454 GLY A C 1
ATOM 3266 O O . GLY A 1 454 ? 20.186 -47.509 -47.551 1.00 34.00 454 GLY A O 1
ATOM 3267 N N . ALA A 1 455 ? 18.218 -48.356 -48.292 1.00 36.44 455 ALA A N 1
ATOM 3268 C CA . ALA A 1 455 ? 17.210 -47.932 -47.274 1.00 36.44 455 ALA A CA 1
ATOM 3269 C C . ALA A 1 455 ? 16.772 -49.006 -46.215 1.00 36.44 455 ALA A C 1
ATOM 3271 O O . ALA A 1 455 ? 17.198 -50.156 -46.331 1.00 36.44 455 ALA A O 1
ATOM 3272 N N . VAL A 1 456 ? 15.871 -48.673 -45.248 1.00 33.88 456 VAL A N 1
ATOM 3273 C CA . VAL A 1 456 ? 15.207 -49.578 -44.238 1.00 33.88 456 VAL A CA 1
ATOM 3274 C C . VAL A 1 456 ? 13.711 -49.219 -43.904 1.00 33.88 456 VAL A C 1
ATOM 3276 O O . VAL A 1 456 ? 13.323 -48.099 -44.224 1.00 33.88 456 VAL A O 1
ATOM 3279 N N . PRO A 1 457 ? 12.866 -50.129 -43.315 1.00 45.28 457 PRO A N 1
ATOM 3280 C CA . PRO A 1 457 ? 11.371 -50.105 -43.317 1.00 45.28 457 PRO A CA 1
ATOM 3281 C C . PRO A 1 457 ? 10.661 -49.822 -41.952 1.00 45.28 457 PRO A C 1
ATOM 3283 O O . PRO A 1 457 ? 11.287 -50.006 -40.912 1.00 45.28 457 PRO A O 1
ATOM 3286 N N . HIS A 1 458 ? 9.352 -49.476 -41.934 1.00 45.22 458 HIS A N 1
ATOM 3287 C CA . HIS A 1 458 ? 8.500 -49.325 -40.720 1.00 45.22 458 HIS A CA 1
ATOM 3288 C C . HIS A 1 458 ? 7.105 -50.004 -40.839 1.00 45.22 458 HIS A C 1
ATOM 3290 O O . HIS A 1 458 ? 6.595 -50.150 -41.943 1.00 45.22 458 HIS A O 1
ATOM 3296 N N . GLU A 1 459 ? 6.545 -50.436 -39.693 1.00 50.78 459 GLU A N 1
ATOM 3297 C CA . GLU A 1 459 ? 5.456 -51.430 -39.480 1.00 50.78 459 GLU A CA 1
ATOM 3298 C C . GLU A 1 459 ? 4.101 -50.858 -38.944 1.00 50.78 459 GLU A C 1
ATOM 3300 O O . GLU A 1 459 ? 3.346 -51.612 -38.342 1.00 50.78 459 GLU A O 1
ATOM 3305 N N . TYR A 1 460 ? 3.765 -49.564 -39.098 1.00 58.62 460 TYR A N 1
ATOM 3306 C CA . TYR A 1 460 ? 2.493 -49.003 -38.570 1.00 58.62 460 TYR A CA 1
ATOM 3307 C C . TYR A 1 460 ? 1.879 -47.916 -39.474 1.00 58.62 460 TYR A C 1
ATOM 3309 O O . TYR A 1 460 ? 2.613 -47.053 -39.959 1.00 58.62 460 TYR A O 1
ATOM 3317 N N . GLU A 1 461 ? 0.547 -47.914 -39.635 1.00 59.44 461 GLU A N 1
ATOM 3318 C CA . GLU A 1 461 ? -0.220 -46.870 -40.338 1.00 59.44 461 GLU A CA 1
ATOM 3319 C C . GLU A 1 461 ? -0.561 -45.706 -39.379 1.00 59.44 461 GLU A C 1
ATOM 3321 O O . GLU A 1 461 ? -1.350 -45.838 -38.443 1.00 59.44 461 GLU A O 1
ATOM 3326 N N . TYR A 1 462 ? 0.094 -44.556 -39.567 1.00 58.25 462 TYR A N 1
ATOM 3327 C CA . TYR A 1 462 ? -0.189 -43.308 -38.851 1.00 58.25 462 TYR A CA 1
ATOM 3328 C C . TYR A 1 462 ? 0.102 -42.128 -39.788 1.00 58.25 462 TYR A C 1
ATOM 3330 O O . TYR A 1 462 ? 1.221 -42.067 -40.310 1.00 58.25 462 TYR A O 1
ATOM 3338 N N . PRO A 1 463 ? -0.822 -41.164 -39.975 1.00 56.94 463 PRO A N 1
ATOM 3339 C CA . PRO A 1 463 ? -2.094 -40.949 -39.261 1.00 56.94 463 PRO A CA 1
ATOM 3340 C C . PRO A 1 463 ? -3.335 -41.635 -39.889 1.00 56.94 463 PRO A C 1
ATOM 3342 O O . PRO A 1 463 ? -3.438 -41.756 -41.098 1.00 56.94 463 PRO A O 1
ATOM 3345 N N . CYS A 1 464 ? -4.325 -42.014 -39.064 1.00 65.25 464 CYS A N 1
ATOM 3346 C CA . CYS A 1 464 ? -5.557 -42.742 -39.458 1.00 65.25 464 CYS A CA 1
ATOM 3347 C C . CYS A 1 464 ? -6.638 -41.898 -40.195 1.00 65.25 464 CYS A C 1
ATOM 3349 O O . CYS A 1 464 ? -7.827 -42.233 -40.134 1.00 65.25 464 CYS A O 1
ATOM 3351 N N . ASP A 1 465 ? -6.286 -40.762 -40.805 1.00 64.75 465 ASP A N 1
ATOM 3352 C CA . ASP A 1 465 ? -7.251 -39.837 -41.424 1.00 64.75 465 ASP A CA 1
ATOM 3353 C C . ASP A 1 465 ? -6.783 -39.175 -42.735 1.00 64.75 465 ASP A C 1
ATOM 3355 O O . ASP A 1 465 ? -7.399 -38.196 -43.185 1.00 64.75 465 ASP A O 1
ATOM 3359 N N . ASP A 1 466 ? -5.729 -39.702 -43.366 1.00 65.25 466 ASP A N 1
ATOM 3360 C CA . ASP A 1 466 ? -5.085 -39.097 -44.538 1.00 65.25 466 ASP A CA 1
ATOM 3361 C C . ASP A 1 466 ? -5.306 -39.841 -45.871 1.00 65.25 466 ASP A C 1
ATOM 3363 O O . ASP A 1 466 ? -5.015 -39.282 -46.938 1.00 65.25 466 ASP A O 1
ATOM 3367 N N . GLY A 1 467 ? -5.895 -41.041 -45.854 1.00 62.25 467 GLY A N 1
ATOM 3368 C CA . GLY A 1 467 ? -6.179 -41.823 -47.056 1.00 62.25 467 GLY A CA 1
ATOM 3369 C C . GLY A 1 467 ? -4.977 -42.528 -47.677 1.00 62.25 467 GLY A C 1
ATOM 3370 O O . GLY A 1 467 ? -5.055 -42.874 -48.865 1.00 62.25 467 GLY A O 1
ATOM 3371 N N . LEU A 1 468 ? -3.882 -42.725 -46.934 1.00 63.47 468 LEU A N 1
ATOM 3372 C CA . LEU A 1 468 ? -2.669 -43.411 -47.385 1.00 63.47 468 LEU A CA 1
ATOM 3373 C C . LEU A 1 468 ? -2.418 -44.709 -46.616 1.00 63.47 468 LEU A C 1
ATOM 3375 O O . LEU A 1 468 ? -2.392 -44.700 -45.400 1.00 63.47 468 LEU A O 1
ATOM 3379 N N . ASP A 1 469 ? -2.146 -45.782 -47.363 1.00 64.12 469 ASP A N 1
ATOM 3380 C CA . ASP A 1 469 ? -1.812 -47.127 -46.865 1.00 64.12 469 ASP A CA 1
ATOM 3381 C C . ASP A 1 469 ? -0.376 -47.137 -46.306 1.00 64.12 469 ASP A C 1
ATOM 3383 O O . ASP A 1 469 ? 0.582 -47.489 -47.006 1.00 64.12 469 ASP A O 1
ATOM 3387 N N . GLY A 1 470 ? -0.208 -46.601 -45.094 1.00 63.47 470 GLY A N 1
ATOM 3388 C CA . GLY A 1 470 ? 1.091 -46.270 -44.494 1.00 63.47 470 GLY A CA 1
ATOM 3389 C C . GLY A 1 470 ? 1.989 -47.480 -44.214 1.00 63.47 470 GLY A C 1
ATOM 3390 O O . GLY A 1 470 ? 3.219 -47.365 -44.257 1.00 63.47 470 GLY A O 1
ATOM 3391 N N . ASP A 1 471 ? 1.395 -48.650 -43.999 1.00 64.19 471 ASP A N 1
ATOM 3392 C CA . ASP A 1 471 ? 2.081 -49.926 -43.783 1.00 64.19 471 ASP A CA 1
ATOM 3393 C C . ASP A 1 471 ? 2.000 -50.882 -44.999 1.00 64.19 471 ASP A C 1
ATOM 3395 O O . ASP A 1 471 ? 2.678 -51.916 -45.026 1.00 64.19 471 ASP A O 1
ATOM 3399 N N . HIS A 1 472 ? 1.304 -50.471 -46.065 1.00 65.12 472 HIS A N 1
ATOM 3400 C CA . HIS A 1 472 ? 1.169 -51.153 -47.357 1.00 65.12 472 HIS A CA 1
ATOM 3401 C C . HIS A 1 472 ? 0.439 -52.507 -47.301 1.00 65.12 472 HIS A C 1
ATOM 3403 O O . HIS A 1 472 ? 0.727 -53.413 -48.104 1.00 65.12 472 HIS A O 1
ATOM 3409 N N . ASP A 1 473 ? -0.498 -52.670 -46.370 1.00 68.56 473 ASP A N 1
ATOM 3410 C CA . ASP A 1 473 ? -1.312 -53.876 -46.214 1.00 68.56 473 ASP A CA 1
ATOM 3411 C C . ASP A 1 473 ? -2.476 -53.954 -47.237 1.00 68.56 473 ASP A C 1
ATOM 3413 O O . ASP A 1 473 ? -3.031 -55.034 -47.509 1.00 68.56 473 ASP A O 1
ATOM 3417 N N . GLY A 1 474 ? -2.778 -52.830 -47.897 1.00 64.00 474 GLY A N 1
ATOM 3418 C CA . GLY A 1 474 ? -3.806 -52.682 -48.923 1.00 64.00 474 GLY A CA 1
ATOM 3419 C C . GLY A 1 474 ? -5.143 -52.128 -48.424 1.00 64.00 474 GLY A C 1
ATOM 3420 O O . GLY A 1 474 ? -6.112 -52.129 -49.202 1.00 64.00 474 GLY A O 1
ATOM 3421 N N . ARG A 1 475 ? -5.233 -51.694 -47.166 1.00 64.88 475 ARG A N 1
ATOM 3422 C CA . ARG A 1 475 ? -6.374 -50.987 -46.567 1.00 64.88 475 ARG A CA 1
ATOM 3423 C C . ARG A 1 475 ? -5.964 -49.550 -46.239 1.00 64.88 475 ARG A C 1
ATOM 3425 O O . ARG A 1 475 ? -4.843 -49.150 -46.491 1.00 64.88 475 ARG A O 1
ATOM 3432 N N . THR A 1 476 ? -6.951 -48.723 -45.914 1.00 63.31 476 THR A N 1
ATOM 3433 C CA . THR A 1 476 ? -6.765 -47.297 -45.609 1.00 63.31 476 THR A CA 1
ATOM 3434 C C . THR A 1 476 ? -7.869 -46.840 -44.657 1.00 63.31 476 THR A C 1
ATOM 3436 O O . THR A 1 476 ? -9.042 -47.207 -44.835 1.00 63.31 476 THR A O 1
ATOM 3439 N N . ASP A 1 477 ? -7.515 -46.012 -43.676 1.00 67.56 477 ASP A N 1
ATOM 3440 C CA . ASP A 1 477 ? -8.414 -45.287 -42.761 1.00 67.56 477 ASP A CA 1
ATOM 3441 C C . ASP A 1 477 ? -9.528 -46.154 -42.099 1.00 67.56 477 ASP A C 1
ATOM 3443 O O . ASP A 1 477 ? -9.265 -47.174 -41.469 1.00 67.56 477 ASP A O 1
ATOM 3447 N N . CYS A 1 478 ? -10.820 -45.773 -42.248 1.00 61.81 478 CYS A N 1
ATOM 3448 C CA . CYS A 1 478 ? -12.012 -46.405 -41.638 1.00 61.81 478 CYS A CA 1
ATOM 3449 C C . CYS A 1 478 ? -12.186 -47.912 -41.980 1.00 61.81 478 CYS A C 1
ATOM 3451 O O . CYS A 1 478 ? -13.131 -48.536 -41.484 1.00 61.81 478 CYS A O 1
ATOM 3453 N N . LEU A 1 479 ? -11.382 -48.484 -42.888 1.00 59.56 479 LEU A N 1
ATOM 3454 C CA . LEU A 1 479 ? -11.414 -49.904 -43.273 1.00 59.56 479 LEU A CA 1
ATOM 3455 C C . LEU A 1 479 ? -10.221 -50.708 -42.726 1.00 59.56 479 LEU A C 1
ATOM 3457 O O . LEU A 1 479 ? -10.215 -51.942 -42.884 1.00 59.56 479 LEU A O 1
ATOM 3461 N N . ASP A 1 480 ? -9.266 -50.033 -42.085 1.00 63.25 480 ASP A N 1
ATOM 3462 C CA . ASP A 1 480 ? -8.104 -50.639 -41.450 1.00 63.25 480 ASP A CA 1
ATOM 3463 C C . ASP A 1 480 ? -8.428 -51.150 -40.033 1.00 63.25 480 ASP A C 1
ATOM 3465 O O . ASP A 1 480 ? -9.175 -50.535 -39.264 1.00 63.25 480 ASP A O 1
ATOM 3469 N N . ALA A 1 481 ? -7.922 -52.339 -39.701 1.00 62.19 481 ALA A N 1
ATOM 3470 C CA . ALA A 1 481 ? -8.117 -52.950 -38.390 1.00 62.19 481 ALA A CA 1
ATOM 3471 C C . ALA A 1 481 ? -7.183 -52.356 -37.324 1.00 62.19 481 ALA A C 1
ATOM 3473 O O . ALA A 1 481 ? -7.528 -52.394 -36.139 1.00 62.19 481 ALA A O 1
ATOM 3474 N N . ASP A 1 482 ? -6.053 -51.779 -37.716 1.00 64.31 482 ASP A N 1
ATOM 3475 C CA . ASP A 1 482 ? -5.045 -51.244 -36.808 1.00 64.31 482 ASP A CA 1
ATOM 3476 C C . ASP A 1 482 ? -5.437 -49.861 -36.255 1.00 64.31 482 ASP A C 1
ATOM 3478 O O . ASP A 1 482 ? -5.021 -49.491 -35.156 1.00 64.31 482 ASP A O 1
ATOM 3482 N N . CYS A 1 483 ? -6.411 -49.184 -36.879 1.00 64.12 483 CYS A N 1
ATOM 3483 C CA . CYS A 1 483 ? -7.064 -47.980 -36.345 1.00 64.12 483 CYS A CA 1
ATOM 3484 C C . CYS A 1 483 ? -8.220 -48.269 -35.348 1.00 64.12 483 CYS A C 1
ATOM 3486 O O . CYS A 1 483 ? -8.943 -47.353 -34.952 1.00 64.12 483 CYS A O 1
ATOM 3488 N N . SER A 1 484 ? -8.437 -49.524 -34.915 1.00 57.25 484 SER A N 1
ATOM 3489 C CA . SER A 1 484 ? -9.617 -49.923 -34.111 1.00 57.25 484 SER A CA 1
ATOM 3490 C C . SER A 1 484 ? -9.382 -50.145 -32.601 1.00 57.25 484 SER A C 1
ATOM 3492 O O . SER A 1 484 ? -10.268 -50.645 -31.898 1.00 57.25 484 SER A O 1
ATOM 3494 N N . GLY A 1 485 ? -8.222 -49.748 -32.066 1.00 46.47 485 GLY A N 1
ATOM 3495 C CA . GLY A 1 485 ? -7.831 -49.989 -30.671 1.00 46.47 485 GLY A CA 1
ATOM 3496 C C . GLY A 1 485 ? -7.656 -48.737 -29.803 1.00 46.47 485 GLY A C 1
ATOM 3497 O O . GLY A 1 485 ? -6.524 -48.350 -29.546 1.00 46.47 485 GLY A O 1
ATOM 3498 N N . GLY A 1 486 ? -8.742 -48.165 -29.260 1.00 40.50 486 GLY A N 1
ATOM 3499 C CA . GLY A 1 486 ? -8.659 -47.228 -28.121 1.00 40.50 486 GLY A CA 1
ATOM 3500 C C . GLY A 1 486 ? -9.757 -46.156 -28.059 1.00 40.50 486 GLY A C 1
ATOM 3501 O O . GLY A 1 486 ? -9.786 -45.247 -28.868 1.00 40.50 486 GLY A O 1
ATOM 3502 N N . GLU A 1 487 ? -10.668 -46.297 -27.096 1.00 39.69 487 GLU A N 1
ATOM 3503 C CA . GLU A 1 487 ? -11.644 -45.330 -26.546 1.00 39.69 487 GLU A CA 1
ATOM 3504 C C . GLU A 1 487 ? -11.957 -44.002 -27.312 1.00 39.69 487 GLU A C 1
ATOM 3506 O O . GLU A 1 487 ? -11.294 -42.982 -27.186 1.00 39.69 487 GLU A O 1
ATOM 3511 N N . VAL A 1 488 ? -13.110 -44.006 -28.002 1.00 45.31 488 VAL A N 1
ATOM 3512 C CA . VAL A 1 488 ? -14.125 -42.924 -28.145 1.00 45.31 488 VAL A CA 1
ATOM 3513 C C . VAL A 1 488 ? -13.798 -41.610 -28.899 1.00 45.31 488 VAL A C 1
ATOM 3515 O O . VAL A 1 488 ? -14.745 -40.893 -29.202 1.00 45.31 488 VAL A O 1
ATOM 3518 N N . TYR A 1 489 ? -12.587 -41.311 -29.376 1.00 41.72 489 TYR A N 1
ATOM 3519 C CA . TYR A 1 489 ? -12.357 -40.068 -30.161 1.00 41.72 489 TYR A CA 1
ATOM 3520 C C . TYR A 1 489 ? -11.684 -40.253 -31.533 1.00 41.72 489 TYR A C 1
ATOM 3522 O O . TYR A 1 489 ? -10.658 -39.653 -31.815 1.00 41.72 489 TYR A O 1
ATOM 3530 N N . SER A 1 490 ? -12.309 -41.013 -32.438 1.00 47.75 490 SER A N 1
ATOM 3531 C CA . SER A 1 490 ? -12.135 -40.828 -33.897 1.00 47.75 490 SER A CA 1
ATOM 3532 C C . SER A 1 490 ? -13.158 -41.640 -34.702 1.00 47.75 490 SER A C 1
ATOM 3534 O O . SER A 1 490 ? -12.841 -42.541 -35.469 1.00 47.75 490 SER A O 1
ATOM 3536 N N . ARG A 1 491 ? -14.445 -41.286 -34.589 1.00 54.53 491 ARG A N 1
ATOM 3537 C CA . ARG A 1 491 ? -15.403 -41.589 -35.677 1.00 54.53 491 ARG A CA 1
ATOM 3538 C C . ARG A 1 491 ? -15.347 -40.544 -36.789 1.00 54.53 491 ARG A C 1
ATOM 3540 O O . ARG A 1 491 ? -16.224 -40.540 -37.643 1.00 54.53 491 ARG A O 1
ATOM 3547 N N . SER A 1 492 ? -14.352 -39.665 -36.754 1.00 55.72 492 SER A N 1
ATOM 3548 C CA . SER A 1 492 ? -14.148 -38.565 -37.685 1.00 55.72 492 SER A CA 1
ATOM 3549 C C . SER A 1 492 ? -13.363 -39.057 -38.896 1.00 55.72 492 SER A C 1
ATOM 3551 O O . SER A 1 492 ? -12.338 -39.707 -38.748 1.00 55.72 492 SER A O 1
ATOM 3553 N N . CYS A 1 493 ? -13.832 -38.734 -40.091 1.00 61.22 493 CYS A N 1
ATOM 3554 C CA . CYS A 1 493 ? -13.149 -38.997 -41.355 1.00 61.22 493 CYS A CA 1
ATOM 3555 C C . CYS A 1 493 ? -13.212 -37.737 -42.227 1.00 61.22 493 CYS A C 1
ATOM 3557 O O . CYS A 1 493 ? -13.962 -36.809 -41.917 1.00 61.22 493 CYS A O 1
ATOM 3559 N N . ARG A 1 494 ? -12.447 -37.662 -43.322 1.00 57.38 494 ARG A N 1
ATOM 3560 C CA . ARG A 1 494 ? -12.516 -36.526 -44.256 1.00 57.38 494 ARG A CA 1
ATOM 3561 C C . ARG A 1 494 ? -12.918 -36.973 -45.654 1.00 57.38 494 ARG A C 1
ATOM 3563 O O . ARG A 1 494 ? -12.313 -37.864 -46.235 1.00 57.38 494 ARG A O 1
ATOM 3570 N N . VAL A 1 495 ? -13.903 -36.294 -46.244 1.00 57.94 495 VAL A N 1
ATOM 3571 C CA . VAL A 1 495 ? -14.227 -36.434 -47.674 1.00 57.94 495 VAL A CA 1
ATOM 3572 C C . VAL A 1 495 ? -13.835 -35.142 -48.376 1.00 57.94 495 VAL A C 1
ATOM 3574 O O . VAL A 1 495 ? -14.452 -34.103 -48.156 1.00 57.94 495 VAL A O 1
ATOM 3577 N N . ALA A 1 496 ? -12.802 -35.194 -49.222 1.00 55.72 496 ALA A N 1
ATOM 3578 C CA . ALA A 1 496 ? -12.295 -34.035 -49.969 1.00 55.72 496 ALA A CA 1
ATOM 3579 C C . ALA A 1 496 ? -11.956 -32.816 -49.076 1.00 55.72 496 ALA A C 1
ATOM 3581 O O . ALA A 1 496 ? -12.247 -31.674 -49.429 1.00 55.72 496 ALA A O 1
ATOM 3582 N N . GLY A 1 497 ? -11.365 -33.068 -47.902 1.00 56.28 497 GLY A N 1
ATOM 3583 C CA . GLY A 1 497 ? -10.963 -32.042 -46.933 1.00 56.28 497 GLY A CA 1
ATOM 3584 C C . GLY A 1 497 ? -12.057 -31.600 -45.950 1.00 56.28 497 GLY A C 1
ATOM 3585 O O . GLY A 1 497 ? -11.728 -30.971 -44.944 1.00 56.28 497 GLY A O 1
ATOM 3586 N N . ALA A 1 498 ? -13.326 -31.963 -46.176 1.00 53.97 498 ALA A N 1
ATOM 3587 C CA . ALA A 1 498 ? -14.428 -31.664 -45.259 1.00 53.97 498 ALA A CA 1
ATOM 3588 C C . ALA A 1 498 ? -14.579 -32.754 -44.177 1.00 53.97 498 ALA A C 1
ATOM 3590 O O . ALA A 1 498 ? -14.500 -33.936 -44.524 1.00 53.97 498 ALA A O 1
ATOM 3591 N N . PRO A 1 499 ? -14.808 -32.387 -42.900 1.00 58.34 499 PRO A N 1
ATOM 3592 C CA . PRO A 1 499 ? -15.047 -33.351 -41.827 1.00 58.34 499 PRO A CA 1
ATOM 3593 C C . PRO A 1 499 ? -16.348 -34.141 -42.064 1.00 58.34 499 PRO A C 1
ATOM 3595 O O . PRO A 1 499 ? -17.350 -33.592 -42.522 1.00 58.34 499 PRO A O 1
ATOM 3598 N N . GLY A 1 500 ? -16.321 -35.438 -41.770 1.00 62.38 500 GLY A N 1
ATOM 3599 C CA . GLY A 1 500 ? -17.420 -36.399 -41.882 1.00 62.38 500 GLY A CA 1
ATOM 3600 C C . GLY A 1 500 ? -17.286 -37.507 -40.834 1.00 62.38 500 GLY A C 1
ATOM 3601 O O . GLY A 1 500 ? -16.385 -37.449 -39.997 1.00 62.38 500 GLY A O 1
ATOM 3602 N N . PHE A 1 501 ? -18.164 -38.516 -40.868 1.00 64.56 501 PHE A N 1
ATOM 3603 C CA . PHE A 1 501 ? -18.139 -39.621 -39.898 1.00 64.56 501 PHE A CA 1
ATOM 3604 C C . PHE A 1 501 ? -18.235 -41.025 -40.521 1.00 64.56 501 PHE A C 1
ATOM 3606 O O . PHE A 1 501 ? -18.890 -41.215 -41.553 1.00 64.56 501 PHE A O 1
ATOM 3613 N N . CYS A 1 502 ? -17.584 -42.024 -39.902 1.00 61.06 502 CYS A N 1
ATOM 3614 C CA . CYS A 1 502 ? -17.617 -43.418 -40.369 1.00 61.06 502 CYS A CA 1
ATOM 3615 C C . CYS A 1 502 ? -18.949 -44.093 -39.950 1.00 61.06 502 CYS A C 1
ATOM 3617 O O . CYS A 1 502 ? -19.259 -44.250 -38.768 1.00 61.06 502 CYS A O 1
ATOM 3619 N N . THR A 1 503 ? -19.743 -44.543 -40.925 1.00 59.81 503 THR A N 1
ATOM 3620 C CA . THR A 1 503 ? -20.960 -45.350 -40.689 1.00 59.81 503 THR A CA 1
ATOM 3621 C C . THR A 1 503 ? -20.623 -46.795 -40.281 1.00 59.81 503 THR A C 1
ATOM 3623 O O . THR A 1 503 ? -19.548 -47.285 -40.629 1.00 59.81 503 THR A O 1
ATOM 3626 N N . PRO A 1 504 ? -21.550 -47.559 -39.659 1.00 52.84 504 PRO A N 1
ATOM 3627 C CA . PRO A 1 504 ? -21.340 -48.981 -39.332 1.00 52.84 504 PRO A CA 1
ATOM 3628 C C . PRO A 1 504 ? -21.005 -49.892 -40.531 1.00 52.84 504 PRO A C 1
ATOM 3630 O O . PRO A 1 504 ? -20.610 -51.039 -40.343 1.00 52.84 504 PRO A O 1
ATOM 3633 N N . GLY A 1 505 ? -21.189 -49.406 -41.764 1.00 56.97 505 GLY A N 1
ATOM 3634 C CA . GLY A 1 505 ? -20.800 -50.083 -43.003 1.00 56.97 505 GLY A CA 1
ATOM 3635 C C . GLY A 1 505 ? -19.401 -49.731 -43.527 1.00 56.97 505 GLY A C 1
ATOM 3636 O O . GLY A 1 505 ? -19.076 -50.161 -44.630 1.00 56.97 505 GLY A O 1
ATOM 3637 N N . GLY A 1 506 ? -18.600 -48.948 -42.791 1.00 56.50 506 GLY A N 1
ATOM 3638 C CA . GLY A 1 506 ? -17.246 -48.535 -43.195 1.00 56.50 506 GLY A CA 1
ATOM 3639 C C . GLY A 1 506 ? -17.210 -47.396 -44.220 1.00 56.50 506 GLY A C 1
ATOM 3640 O O . GLY A 1 506 ? -16.189 -47.163 -44.856 1.00 56.50 506 GLY A O 1
ATOM 3641 N N . THR A 1 507 ? -18.328 -46.692 -44.420 1.00 58.44 507 THR A N 1
ATOM 3642 C CA . THR A 1 507 ? -18.428 -45.557 -45.354 1.00 58.44 507 THR A CA 1
ATOM 3643 C C . THR A 1 507 ? -18.363 -44.228 -44.613 1.00 58.44 507 THR A C 1
ATOM 3645 O O . THR A 1 507 ? -19.162 -44.013 -43.699 1.00 58.44 507 THR A O 1
ATOM 3648 N N . CYS A 1 508 ? -17.468 -43.337 -45.045 1.00 61.56 508 CYS A N 1
ATOM 3649 C CA . CYS A 1 508 ? -17.388 -41.951 -44.587 1.00 61.56 508 CYS A CA 1
ATOM 3650 C C . CYS A 1 508 ? -18.502 -41.102 -45.227 1.00 61.56 508 CYS A C 1
ATOM 3652 O O . CYS A 1 508 ? -18.626 -41.072 -46.456 1.00 61.56 508 CYS A O 1
ATOM 3654 N N . VAL A 1 509 ? -19.330 -40.435 -44.416 1.00 62.78 509 VAL A N 1
ATOM 3655 C CA . VAL A 1 509 ? -20.457 -39.603 -44.881 1.00 62.78 509 VAL A CA 1
ATOM 3656 C C . VAL A 1 509 ? -20.307 -38.172 -44.358 1.00 62.78 509 VAL A C 1
ATOM 3658 O O . VAL A 1 509 ? -19.950 -37.966 -43.202 1.00 62.78 509 VAL A O 1
ATOM 3661 N N . THR A 1 510 ? -20.595 -37.181 -45.208 1.00 62.94 510 THR A N 1
ATOM 3662 C CA . THR A 1 510 ? -20.679 -35.759 -44.840 1.00 62.94 510 THR A CA 1
ATOM 3663 C C . THR A 1 510 ? -22.133 -35.292 -44.893 1.00 62.94 510 THR A C 1
ATOM 3665 O O . THR A 1 510 ? -22.890 -35.702 -45.778 1.00 62.94 510 THR A O 1
ATOM 3668 N N . CYS A 1 511 ? -22.544 -34.439 -43.951 1.00 63.84 511 CYS A N 1
ATOM 3669 C CA . CYS A 1 511 ? -23.878 -33.845 -43.946 1.00 63.84 511 CYS A CA 1
ATOM 3670 C C . CYS A 1 511 ? -23.814 -32.342 -44.247 1.00 63.84 511 CYS A C 1
ATOM 3672 O O . CYS A 1 511 ? -22.933 -31.637 -43.764 1.00 63.84 511 CYS A O 1
ATOM 3674 N N . ALA A 1 512 ? -24.743 -31.839 -45.064 1.00 65.38 512 ALA A N 1
ATOM 3675 C CA . ALA A 1 512 ? -24.838 -30.413 -45.365 1.00 65.38 512 ALA A CA 1
ATOM 3676 C C . ALA A 1 512 ? -25.623 -29.684 -44.262 1.00 65.38 512 ALA A C 1
ATOM 3678 O O . ALA A 1 512 ? -26.665 -30.175 -43.831 1.00 65.38 512 ALA A O 1
ATOM 3679 N N . ALA A 1 513 ? -25.158 -28.503 -43.849 1.00 66.25 513 ALA A N 1
ATOM 3680 C CA . ALA A 1 513 ? -25.834 -27.670 -42.855 1.00 66.25 513 ALA A CA 1
ATOM 3681 C C . ALA A 1 513 ? -27.323 -27.460 -43.198 1.00 66.25 513 ALA A C 1
ATOM 3683 O O . ALA A 1 513 ? -27.668 -27.074 -44.320 1.00 66.25 513 ALA A O 1
ATOM 3684 N N . GLY A 1 514 ? -28.207 -27.747 -42.241 1.00 63.84 514 GLY A N 1
ATOM 3685 C CA . GLY A 1 514 ? -29.662 -27.669 -42.387 1.00 63.84 514 GLY A CA 1
ATOM 3686 C C . GLY A 1 514 ? -30.315 -28.844 -43.129 1.00 63.84 514 GLY A C 1
ATOM 3687 O O . GLY A 1 514 ? -31.532 -28.838 -43.319 1.00 63.84 514 GLY A O 1
ATOM 3688 N N . ALA A 1 515 ? -29.552 -29.852 -43.564 1.00 74.00 515 ALA A N 1
ATOM 3689 C CA . ALA A 1 515 ? -30.115 -31.087 -44.102 1.00 74.00 515 ALA A CA 1
ATOM 3690 C C . ALA A 1 515 ? -30.577 -32.020 -42.970 1.00 74.00 515 ALA A C 1
ATOM 3692 O O . ALA A 1 515 ? -29.979 -32.068 -41.896 1.00 74.00 515 ALA A O 1
ATOM 3693 N N . SER A 1 516 ? -31.640 -32.787 -43.224 1.00 72.25 516 SER A N 1
ATOM 3694 C CA . SER A 1 516 ? -32.056 -33.874 -42.333 1.00 72.25 516 SER A CA 1
ATOM 3695 C C . SER A 1 516 ? -31.076 -35.046 -42.464 1.00 72.25 516 SER A C 1
ATOM 3697 O O . SER A 1 516 ? -30.839 -35.524 -43.577 1.00 72.25 516 SER A O 1
ATOM 3699 N N . CYS A 1 517 ? -30.526 -35.503 -41.335 1.00 64.88 517 CYS A N 1
ATOM 3700 C CA . CYS A 1 517 ? -29.693 -36.712 -41.221 1.00 64.88 517 CYS A CA 1
ATOM 3701 C C . CYS A 1 517 ? -30.527 -37.990 -41.013 1.00 64.88 517 CYS A C 1
ATOM 3703 O O . CYS A 1 517 ? -30.005 -39.098 -41.101 1.00 64.88 517 CYS A O 1
ATOM 3705 N N . GLY A 1 518 ? -31.836 -37.838 -40.806 1.00 71.75 518 GLY A N 1
ATOM 3706 C CA . GLY A 1 518 ? -32.802 -38.900 -40.548 1.00 71.75 518 GLY A CA 1
ATOM 3707 C C . GLY A 1 518 ? -34.062 -38.331 -39.882 1.00 71.75 518 GLY A C 1
ATOM 3708 O O . GLY A 1 518 ? -34.116 -37.129 -39.602 1.00 71.75 518 GLY A O 1
ATOM 3709 N N . PRO A 1 519 ? -35.102 -39.152 -39.646 1.00 72.75 519 PRO A N 1
ATOM 3710 C CA . PRO A 1 519 ? -36.158 -38.802 -38.695 1.00 72.75 519 PRO A CA 1
ATOM 3711 C C . PRO A 1 519 ? -35.517 -38.458 -37.345 1.00 72.75 519 PRO A C 1
ATOM 3713 O O . PRO A 1 519 ? -34.632 -39.185 -36.919 1.00 72.75 519 PRO A O 1
ATOM 3716 N N . GLY A 1 520 ? -35.914 -37.342 -36.734 1.00 72.69 520 GLY A N 1
ATOM 3717 C CA . GLY A 1 520 ? -35.368 -36.911 -35.446 1.00 72.69 520 GLY A CA 1
ATOM 3718 C C . GLY A 1 520 ? -33.961 -36.308 -35.478 1.00 72.69 520 GLY A C 1
ATOM 3719 O O . GLY A 1 520 ? -33.431 -36.007 -34.419 1.00 72.69 520 GLY A O 1
ATOM 3720 N N . CYS A 1 521 ? -33.371 -36.032 -36.651 1.00 77.75 521 CYS A N 1
ATOM 3721 C CA . CYS A 1 521 ? -32.014 -35.475 -36.757 1.00 77.75 521 CYS A CA 1
ATOM 3722 C C . CYS A 1 521 ? -31.881 -34.374 -37.831 1.00 77.75 521 CYS A C 1
ATOM 3724 O O . CYS A 1 521 ? -32.356 -34.530 -38.969 1.00 77.75 521 CYS A O 1
ATOM 3726 N N . THR A 1 522 ? -31.154 -33.292 -37.516 1.00 82.31 522 THR A N 1
ATOM 3727 C CA . THR A 1 522 ? -30.718 -32.259 -38.483 1.00 82.31 522 THR A CA 1
ATOM 3728 C C . THR A 1 522 ? -29.252 -31.875 -38.303 1.00 82.31 522 THR A C 1
ATOM 3730 O O . THR A 1 522 ? -28.721 -31.954 -37.208 1.00 82.31 522 THR A O 1
ATOM 3733 N N . CYS A 1 523 ? -28.578 -31.457 -39.373 1.00 76.12 523 CYS A N 1
ATOM 3734 C CA . CYS A 1 523 ? -27.145 -31.161 -39.319 1.00 76.12 523 CYS A CA 1
ATOM 3735 C C . CYS A 1 523 ? -26.856 -29.674 -39.052 1.00 76.12 523 CYS A C 1
ATOM 3737 O O . CYS A 1 523 ? -27.379 -28.810 -39.763 1.00 76.12 523 CYS A O 1
ATOM 3739 N N . HIS A 1 524 ? -25.990 -29.372 -38.079 1.00 70.62 524 HIS A N 1
ATOM 3740 C CA . HIS A 1 524 ? -25.553 -28.004 -37.756 1.00 70.62 524 HIS A CA 1
ATOM 3741 C C . HIS A 1 524 ? -24.586 -27.422 -38.800 1.00 70.62 524 HIS A C 1
ATOM 3743 O O . HIS A 1 524 ? -24.111 -28.115 -39.703 1.00 70.62 524 HIS A O 1
ATOM 3749 N N . GLU A 1 525 ? -24.263 -26.128 -38.672 1.00 61.72 525 GLU A N 1
ATOM 3750 C CA . GLU A 1 525 ? -23.368 -25.404 -39.592 1.00 61.72 525 GLU A CA 1
ATOM 3751 C C . GLU A 1 525 ? -21.962 -26.021 -39.715 1.00 61.72 525 GLU A C 1
ATOM 3753 O O . GLU A 1 525 ? -21.324 -25.871 -40.754 1.00 61.72 525 GLU A O 1
ATOM 3758 N N . ALA A 1 526 ? -21.517 -26.789 -38.713 1.00 60.12 526 ALA A N 1
ATOM 3759 C CA . ALA A 1 526 ? -20.250 -27.525 -38.723 1.00 60.12 526 ALA A CA 1
ATOM 3760 C C . ALA A 1 526 ? -20.294 -28.875 -39.481 1.00 60.12 526 ALA A C 1
ATOM 3762 O O . ALA A 1 526 ? -19.281 -29.565 -39.554 1.00 60.12 526 ALA A O 1
ATOM 3763 N N . GLY A 1 527 ? -21.445 -29.269 -40.044 1.00 61.28 527 GLY A N 1
ATOM 3764 C CA . GLY A 1 527 ? -21.605 -30.528 -40.788 1.00 61.28 527 GLY A CA 1
ATOM 3765 C C . GLY A 1 527 ? -21.806 -31.774 -39.917 1.00 61.28 527 GLY A C 1
ATOM 3766 O O . GLY A 1 527 ? -21.798 -32.890 -40.442 1.00 61.28 527 GLY A O 1
ATOM 3767 N N . LEU A 1 528 ? -22.009 -31.589 -38.610 1.00 67.06 528 LEU A N 1
ATOM 3768 C CA . LEU A 1 528 ? -22.294 -32.654 -37.649 1.00 67.06 528 LEU A CA 1
ATOM 3769 C C . LEU A 1 528 ? -23.813 -32.869 -37.512 1.00 67.06 528 LEU A C 1
ATOM 3771 O O . LEU A 1 528 ? -24.551 -31.876 -37.498 1.00 67.06 528 LEU A O 1
ATOM 3775 N N . PRO A 1 529 ? -24.287 -34.128 -37.451 1.00 69.81 529 PRO A N 1
ATOM 3776 C CA . PRO A 1 529 ? -25.675 -34.435 -37.119 1.00 69.81 529 PRO A CA 1
ATOM 3777 C C . PRO A 1 529 ? -25.979 -34.006 -35.676 1.00 69.81 529 PRO A C 1
ATOM 3779 O O . PRO A 1 529 ? -25.103 -34.088 -34.822 1.00 69.81 529 PRO A O 1
ATOM 3782 N N . ALA A 1 530 ? -27.197 -33.529 -35.437 1.00 78.25 530 ALA A N 1
ATOM 3783 C CA . ALA A 1 530 ? -27.709 -33.206 -34.114 1.00 78.25 530 ALA A CA 1
ATOM 3784 C C . ALA A 1 530 ? -29.154 -33.659 -33.955 1.00 78.25 530 ALA A C 1
ATOM 3786 O O . ALA A 1 530 ? -29.973 -33.574 -34.885 1.00 78.25 530 ALA A O 1
ATOM 3787 N N . GLU A 1 531 ? -29.442 -34.127 -32.751 1.00 79.69 531 GLU A N 1
ATOM 3788 C CA . GLU A 1 531 ? -30.749 -34.608 -32.347 1.00 79.69 531 GLU A CA 1
ATOM 3789 C C . GLU A 1 531 ? -31.793 -33.479 -32.351 1.00 79.69 531 GLU A C 1
ATOM 3791 O O . GLU A 1 531 ? -31.535 -32.335 -31.981 1.00 79.69 531 GLU A O 1
ATOM 3796 N N . THR A 1 532 ? -32.990 -33.791 -32.843 1.00 77.06 532 THR A N 1
ATOM 3797 C CA . THR A 1 532 ? -34.132 -32.861 -32.918 1.00 77.06 532 THR A CA 1
ATOM 3798 C C . THR A 1 532 ? -35.440 -33.465 -32.414 1.00 77.06 532 THR A C 1
ATOM 3800 O O . THR A 1 532 ? -36.413 -32.728 -32.254 1.00 77.06 532 THR A O 1
ATOM 3803 N N . ASP A 1 533 ? -35.485 -34.777 -32.166 1.00 80.31 533 ASP A N 1
ATOM 3804 C CA . ASP A 1 533 ? -36.608 -35.459 -31.513 1.00 80.31 533 ASP A CA 1
ATOM 3805 C C . ASP A 1 533 ? -36.164 -35.968 -30.139 1.00 80.31 533 ASP A C 1
ATOM 3807 O O . ASP A 1 533 ? -35.874 -37.139 -29.957 1.00 80.31 533 ASP A O 1
ATOM 3811 N N . CYS A 1 534 ? -36.089 -35.045 -29.181 1.00 80.44 534 CYS A N 1
ATOM 3812 C CA . CYS A 1 534 ? -35.500 -35.240 -27.852 1.00 80.44 534 CYS A CA 1
ATOM 3813 C C . CYS A 1 534 ? -36.391 -36.020 -26.859 1.00 80.44 534 CYS A C 1
ATOM 3815 O O . CYS A 1 534 ? -36.387 -35.736 -25.655 1.00 80.44 534 CYS A O 1
ATOM 3817 N N . ALA A 1 535 ? -37.251 -36.912 -27.352 1.00 77.69 535 ALA A N 1
ATOM 3818 C CA . ALA A 1 535 ? -38.184 -37.675 -26.521 1.00 77.69 535 ALA A CA 1
ATOM 3819 C C . ALA A 1 535 ? -38.525 -39.073 -27.060 1.00 77.69 535 ALA A C 1
ATOM 3821 O O . ALA A 1 535 ? -39.444 -39.718 -26.530 1.00 77.69 535 ALA A O 1
ATOM 3822 N N . ASP A 1 536 ? -37.871 -39.526 -28.131 1.00 78.56 536 ASP A N 1
ATOM 3823 C CA . ASP A 1 536 ? -38.204 -40.787 -28.795 1.00 78.56 536 ASP A CA 1
ATOM 3824 C C . ASP A 1 536 ? -37.386 -41.982 -28.272 1.00 78.56 536 ASP A C 1
ATOM 3826 O O . ASP A 1 536 ? -37.740 -43.138 -28.554 1.00 78.56 536 ASP A O 1
ATOM 3830 N N . GLY A 1 537 ? -36.380 -41.728 -27.428 1.00 75.19 537 GLY A N 1
ATOM 3831 C CA . GLY A 1 537 ? -35.541 -42.755 -26.823 1.00 75.19 537 GLY A CA 1
ATOM 3832 C C . GLY A 1 537 ? -34.492 -43.328 -27.770 1.00 75.19 537 GLY A C 1
ATOM 3833 O O . GLY A 1 537 ? -34.020 -44.447 -27.519 1.00 75.19 537 GLY A O 1
ATOM 3834 N N . LEU A 1 538 ? -34.166 -42.636 -28.865 1.00 77.81 538 LEU A N 1
ATOM 3835 C CA . LEU A 1 538 ? -33.209 -43.067 -29.881 1.00 77.81 538 LEU A CA 1
ATOM 3836 C C . LEU A 1 538 ? -32.063 -42.059 -30.021 1.00 77.81 538 LEU A C 1
ATOM 3838 O O . LEU A 1 538 ? -32.300 -40.876 -30.144 1.00 77.81 538 LEU A O 1
ATOM 3842 N N . ASP A 1 539 ? -30.829 -42.562 -30.104 1.00 75.94 539 ASP A N 1
ATOM 3843 C CA . ASP A 1 539 ? -29.636 -41.787 -30.487 1.00 75.94 539 ASP A CA 1
ATOM 3844 C C . ASP A 1 539 ? -29.706 -41.479 -31.993 1.00 75.94 539 ASP A C 1
ATOM 3846 O O . ASP A 1 539 ? -29.265 -42.282 -32.831 1.00 75.94 539 ASP A O 1
ATOM 3850 N N . ASN A 1 540 ? -30.377 -40.384 -32.352 1.00 76.31 540 ASN A N 1
ATOM 3851 C CA . ASN A 1 540 ? -30.718 -40.064 -33.738 1.00 76.31 540 ASN A CA 1
ATOM 3852 C C . ASN A 1 540 ? -29.544 -39.417 -34.497 1.00 76.31 540 ASN A C 1
ATOM 3854 O O . ASN A 1 540 ? -29.544 -39.416 -35.737 1.00 76.31 540 ASN A O 1
ATOM 3858 N N . ASP A 1 541 ? -28.536 -38.908 -33.781 1.00 71.81 541 ASP A N 1
ATOM 3859 C CA . ASP A 1 541 ? -27.292 -38.360 -34.338 1.00 71.81 541 ASP A CA 1
ATOM 3860 C C . ASP A 1 541 ? -26.074 -39.311 -34.240 1.00 71.81 541 ASP A C 1
ATOM 3862 O O . ASP A 1 541 ? -25.031 -39.057 -34.852 1.00 71.81 541 ASP A O 1
ATOM 3866 N N . PHE A 1 542 ? -26.253 -40.468 -33.593 1.00 71.56 542 PHE A N 1
ATOM 3867 C CA . PHE A 1 542 ? -25.291 -41.562 -33.419 1.00 71.56 542 PHE A CA 1
ATOM 3868 C C . PHE A 1 542 ? -24.032 -41.186 -32.629 1.00 71.56 542 PHE A C 1
ATOM 3870 O O . PHE A 1 542 ? -22.971 -41.806 -32.814 1.00 71.56 542 PHE A O 1
ATOM 3877 N N . ASN A 1 543 ? -24.125 -40.178 -31.761 1.00 71.00 543 ASN A N 1
ATOM 3878 C CA . ASN A 1 543 ? -23.012 -39.716 -30.938 1.00 71.00 543 ASN A CA 1
ATOM 3879 C C . ASN A 1 543 ? -22.836 -40.542 -29.639 1.00 71.00 543 ASN A C 1
ATOM 3881 O O . ASN A 1 543 ? -21.847 -40.368 -28.920 1.00 71.00 543 ASN A O 1
ATOM 3885 N N . GLY A 1 544 ? -23.736 -41.497 -29.375 1.00 71.88 544 GLY A N 1
ATOM 3886 C CA . GLY A 1 544 ? -23.730 -42.375 -28.205 1.00 71.88 544 GLY A CA 1
ATOM 3887 C C . GLY A 1 544 ? -24.537 -41.851 -27.017 1.00 71.88 544 GLY A C 1
ATOM 3888 O O . GLY A 1 544 ? -24.534 -42.495 -25.962 1.00 71.88 544 GLY A O 1
ATOM 3889 N N . LYS A 1 545 ? -25.207 -40.712 -27.171 1.00 78.56 545 LYS A N 1
ATOM 3890 C CA . LYS A 1 545 ? -26.134 -40.136 -26.203 1.00 78.56 545 LYS A CA 1
ATOM 3891 C C . LYS A 1 545 ? -27.567 -40.197 -26.770 1.00 78.56 545 LYS A C 1
ATOM 3893 O O . LYS A 1 545 ? -27.748 -40.538 -27.928 1.00 78.56 545 LYS A O 1
ATOM 3898 N N . VAL A 1 546 ? -28.573 -40.075 -25.908 1.00 79.94 546 VAL A N 1
ATOM 3899 C CA . VAL A 1 546 ? -29.989 -40.236 -26.275 1.00 79.94 546 VAL A CA 1
ATOM 3900 C C . VAL A 1 546 ? -30.798 -39.126 -25.605 1.00 79.94 546 VAL A C 1
ATOM 3902 O O . VAL A 1 546 ? -30.672 -38.942 -24.384 1.00 79.94 546 VAL A O 1
ATOM 3905 N N . ASP A 1 547 ? -31.694 -38.482 -26.352 1.00 80.06 547 ASP A N 1
ATOM 3906 C CA . ASP A 1 547 ? -32.621 -37.448 -25.899 1.00 80.06 547 ASP A CA 1
ATOM 3907 C C . ASP A 1 547 ? -31.944 -36.334 -25.053 1.00 80.06 547 ASP A C 1
ATOM 3909 O O . ASP A 1 547 ? -31.246 -35.445 -25.529 1.00 80.06 547 ASP A O 1
ATOM 3913 N N . CYS A 1 548 ? -32.160 -36.326 -23.730 1.00 81.56 548 CYS A N 1
ATOM 3914 C CA . CYS A 1 548 ? -31.615 -35.295 -22.844 1.00 81.56 548 CYS A CA 1
ATOM 3915 C C . CYS A 1 548 ? -30.102 -35.401 -22.634 1.00 81.56 548 CYS A C 1
ATOM 3917 O O . CYS A 1 548 ? -29.530 -34.502 -22.023 1.00 81.56 548 CYS A O 1
ATOM 3919 N N . GLY A 1 549 ? -29.455 -36.470 -23.110 1.00 76.44 549 GLY A N 1
ATOM 3920 C CA . GLY A 1 549 ? -28.001 -36.621 -23.067 1.00 76.44 549 GLY A CA 1
ATOM 3921 C C . GLY A 1 549 ? -27.258 -35.534 -23.858 1.00 76.44 549 GLY A C 1
ATOM 3922 O O . GLY A 1 549 ? -26.077 -35.260 -23.593 1.00 76.44 549 GLY A O 1
ATOM 3923 N N . GLU A 1 550 ? -27.949 -34.888 -24.797 1.00 74.50 550 GLU A N 1
ATOM 3924 C CA . GLU A 1 550 ? -27.388 -33.951 -25.757 1.00 74.50 550 GLU A CA 1
ATOM 3925 C C . GLU A 1 550 ? -27.602 -32.502 -25.314 1.00 74.50 550 GLU A C 1
ATOM 3927 O O . GLU A 1 550 ? -28.596 -32.130 -24.685 1.00 74.50 550 GLU A O 1
ATOM 3932 N N . GLN A 1 551 ? -26.637 -31.644 -25.640 1.00 78.44 551 GLN A N 1
ATOM 3933 C CA . GLN A 1 551 ? -26.708 -30.231 -25.278 1.00 78.44 551 GLN A CA 1
ATOM 3934 C C . GLN A 1 551 ? -27.797 -29.507 -26.079 1.00 78.44 551 GLN A C 1
ATOM 3936 O O . GLN A 1 551 ? -28.420 -28.567 -25.584 1.00 78.44 551 GLN A O 1
ATOM 3941 N N . GLU A 1 552 ? -28.030 -29.975 -27.298 1.00 77.62 552 GLU A N 1
ATOM 3942 C CA . GLU A 1 552 ? -28.985 -29.485 -28.282 1.00 77.62 552 GLU A CA 1
ATOM 3943 C C . GLU A 1 552 ? -30.437 -29.750 -27.857 1.00 77.62 552 GLU A C 1
ATOM 3945 O O . GLU A 1 552 ? -31.339 -29.016 -28.257 1.00 77.62 552 GLU A O 1
ATOM 3950 N N . CYS A 1 553 ? -30.647 -30.736 -26.981 1.00 77.62 553 CYS A N 1
ATOM 3951 C CA . CYS A 1 553 ? -31.950 -31.100 -26.439 1.00 77.62 553 CYS A CA 1
ATOM 3952 C C . CYS A 1 553 ? -32.317 -30.375 -25.136 1.00 77.62 553 CYS A C 1
ATOM 3954 O O . CYS A 1 553 ? -33.405 -30.586 -24.601 1.00 77.62 553 CYS A O 1
ATOM 3956 N N . ARG A 1 554 ? -31.467 -29.475 -24.618 1.00 79.00 554 ARG A N 1
ATOM 3957 C CA . ARG A 1 554 ? -31.771 -28.678 -23.414 1.00 79.00 554 ARG A CA 1
ATOM 3958 C C . ARG A 1 554 ? -33.037 -27.836 -23.595 1.00 79.00 554 ARG A C 1
ATOM 3960 O O . ARG A 1 554 ? -33.175 -27.101 -24.568 1.00 79.00 554 ARG A O 1
ATOM 3967 N N . GLY A 1 555 ? -33.950 -27.917 -22.628 1.00 71.19 555 GLY A N 1
ATOM 3968 C CA . GLY A 1 555 ? -35.249 -27.240 -22.678 1.00 71.19 555 GLY A CA 1
ATOM 3969 C C . GLY A 1 555 ? -36.301 -27.933 -23.556 1.00 71.19 555 GLY A C 1
ATOM 3970 O O . GLY A 1 555 ? -37.448 -27.488 -23.585 1.00 71.19 555 GLY A O 1
ATOM 3971 N N . ALA A 1 556 ? -35.960 -29.029 -24.246 1.00 78.75 556 ALA A N 1
ATOM 3972 C CA . ALA A 1 556 ? -36.930 -29.807 -25.006 1.00 78.75 556 ALA A CA 1
ATOM 3973 C C . ALA A 1 556 ? -37.817 -30.657 -24.074 1.00 78.75 556 ALA A C 1
ATOM 3975 O O . ALA A 1 556 ? -37.360 -31.109 -23.017 1.00 78.75 556 ALA A O 1
ATOM 3976 N N . PRO A 1 557 ? -39.090 -30.891 -24.448 1.00 75.31 557 PRO A N 1
ATOM 3977 C CA . PRO A 1 557 ? -39.946 -31.813 -23.720 1.00 75.31 557 PRO A CA 1
ATOM 3978 C C . PRO A 1 557 ? -39.390 -33.232 -23.834 1.00 75.31 557 PRO A C 1
ATOM 3980 O O . PRO A 1 557 ? -39.045 -33.671 -24.923 1.00 75.31 557 PRO A O 1
ATOM 3983 N N . CYS A 1 558 ? -39.377 -33.955 -22.723 1.00 76.81 558 CYS A N 1
ATOM 3984 C CA . CYS A 1 558 ? -38.937 -35.342 -22.634 1.00 76.81 558 CYS A CA 1
ATOM 3985 C C . CYS A 1 558 ? -39.943 -36.171 -21.822 1.00 76.81 558 CYS A C 1
ATOM 3987 O O . CYS A 1 558 ? -40.871 -35.648 -21.194 1.00 76.81 558 CYS A O 1
ATOM 3989 N N . HIS A 1 559 ? -39.784 -37.494 -21.825 1.00 73.50 559 HIS A N 1
ATOM 3990 C CA . HIS A 1 559 ? -40.616 -38.399 -21.032 1.00 73.50 559 HIS A CA 1
ATOM 3991 C C . HIS A 1 559 ? -39.829 -38.983 -19.855 1.00 73.50 559 HIS A C 1
ATOM 3993 O O . HIS A 1 559 ? -39.091 -39.956 -19.997 1.00 73.50 559 HIS A O 1
ATOM 3999 N N . ALA A 1 560 ? -40.036 -38.421 -18.663 1.00 64.06 560 ALA A N 1
ATOM 4000 C CA . ALA A 1 560 ? -39.525 -38.987 -17.423 1.00 64.06 560 ALA A CA 1
ATOM 4001 C C . ALA A 1 560 ? -40.322 -40.247 -17.035 1.00 64.06 560 ALA A C 1
ATOM 4003 O O . ALA A 1 560 ? -41.475 -40.445 -17.428 1.00 64.06 560 ALA A O 1
ATOM 4004 N N . LEU A 1 561 ? -39.741 -41.097 -16.183 1.00 60.25 561 LEU A N 1
ATOM 4005 C CA . LEU A 1 561 ? -40.405 -42.308 -15.670 1.00 60.25 561 LEU A CA 1
ATOM 4006 C C . LEU A 1 561 ? -41.720 -42.013 -14.918 1.00 60.25 561 LEU A C 1
ATOM 4008 O O . LEU A 1 561 ? -42.547 -42.910 -14.740 1.00 60.25 561 LEU A O 1
ATOM 4012 N N . THR A 1 562 ? -41.899 -40.772 -14.464 1.00 61.09 562 THR A N 1
ATOM 4013 C CA . THR A 1 562 ? -43.024 -40.293 -13.655 1.00 61.09 562 THR A CA 1
ATOM 4014 C C . THR A 1 562 ? -44.036 -39.444 -14.430 1.00 61.09 562 THR A C 1
ATOM 4016 O O . THR A 1 562 ? -45.154 -39.274 -13.939 1.00 61.09 562 THR A O 1
ATOM 4019 N N . GLY A 1 563 ? -43.722 -38.989 -15.650 1.00 65.56 563 GLY A N 1
ATOM 4020 C CA . GLY A 1 563 ? -44.579 -38.068 -16.400 1.00 65.56 563 GLY A CA 1
ATOM 4021 C C . GLY A 1 563 ? -43.867 -37.332 -17.545 1.00 65.56 563 GLY A C 1
ATOM 4022 O O . GLY A 1 563 ? -42.761 -37.707 -17.929 1.00 65.56 563 GLY A O 1
ATOM 4023 N N . PRO A 1 564 ? -44.510 -36.310 -18.141 1.00 69.81 564 PRO A N 1
ATOM 4024 C CA . PRO A 1 564 ? -43.831 -35.368 -19.028 1.00 69.81 564 PRO A CA 1
ATOM 4025 C C . PRO A 1 564 ? -42.810 -34.551 -18.221 1.00 69.81 564 PRO A C 1
ATOM 4027 O O . PRO A 1 564 ? -43.160 -34.021 -17.171 1.00 69.81 564 PRO A O 1
ATOM 4030 N N . GLY A 1 565 ? -41.579 -34.460 -18.712 1.00 72.50 565 GLY A N 1
ATOM 4031 C CA . GLY A 1 565 ? -40.493 -33.674 -18.126 1.00 72.50 565 GLY A CA 1
ATOM 4032 C C . GLY A 1 565 ? -39.826 -32.781 -19.171 1.00 72.50 565 GLY A C 1
ATOM 4033 O O . GLY A 1 565 ? -40.280 -32.717 -20.316 1.00 72.50 565 GLY A O 1
ATOM 4034 N N . ILE A 1 566 ? -38.756 -32.091 -18.781 1.00 78.00 566 ILE A N 1
ATOM 4035 C CA . ILE A 1 566 ? -37.936 -31.255 -19.672 1.00 78.00 566 ILE A CA 1
ATOM 4036 C C . ILE A 1 566 ? -36.455 -31.570 -19.455 1.00 78.00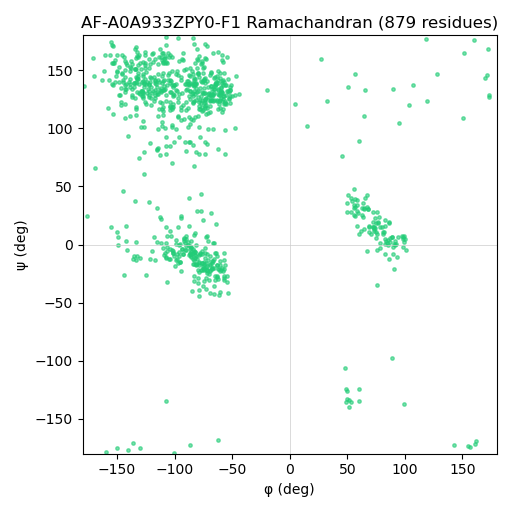 566 ILE A C 1
ATOM 4038 O O . ILE A 1 566 ? -36.036 -31.836 -18.329 1.00 78.00 566 ILE A O 1
ATOM 4042 N N . CYS A 1 567 ? -35.662 -31.559 -20.523 1.00 78.81 567 CYS A N 1
ATOM 4043 C CA . CYS A 1 567 ? -34.224 -31.792 -20.428 1.00 78.81 567 CYS A CA 1
ATOM 4044 C C . CYS A 1 567 ? -33.510 -30.619 -19.729 1.00 78.81 567 CYS A C 1
ATOM 4046 O O . CYS A 1 567 ? -33.471 -29.505 -20.260 1.00 78.81 567 CYS A O 1
ATOM 4048 N N . GLY A 1 568 ? -32.940 -30.874 -18.547 1.00 71.94 568 GLY A N 1
ATOM 4049 C CA . GLY A 1 568 ? -32.198 -29.891 -17.746 1.00 71.94 568 GLY A CA 1
ATOM 4050 C C . GLY A 1 568 ? -30.725 -29.741 -18.154 1.00 71.94 568 GLY A C 1
ATOM 4051 O O . GLY A 1 568 ? -30.213 -30.450 -19.024 1.00 71.94 568 GLY A O 1
ATOM 4052 N N . VAL A 1 569 ? -29.992 -28.832 -17.501 1.00 69.25 569 VAL A N 1
ATOM 4053 C CA . VAL A 1 569 ? -28.572 -28.554 -17.823 1.00 69.25 569 VAL A CA 1
ATOM 4054 C C . VAL A 1 569 ? -27.614 -29.706 -17.505 1.00 69.25 569 VAL A C 1
ATOM 4056 O O . VAL A 1 569 ? -26.532 -29.782 -18.092 1.00 69.25 569 VAL A O 1
ATOM 4059 N N . HIS A 1 570 ? -28.021 -30.621 -16.623 1.00 70.69 570 HIS A N 1
ATOM 4060 C CA . HIS A 1 570 ? -27.273 -31.825 -16.253 1.00 70.69 570 HIS A CA 1
ATOM 4061 C C . HIS A 1 570 ? -27.552 -33.033 -17.158 1.00 70.69 570 HIS A C 1
ATOM 4063 O O . HIS A 1 570 ? -27.171 -34.150 -16.819 1.00 70.69 570 HIS A O 1
ATOM 4069 N N . PHE A 1 571 ? -28.151 -32.799 -18.329 1.00 72.00 571 PHE A N 1
ATOM 4070 C CA . PHE A 1 571 ? -28.396 -33.815 -19.353 1.00 72.00 571 PHE A CA 1
ATOM 4071 C C . PHE A 1 571 ? -29.365 -34.928 -18.907 1.00 72.00 571 PHE A C 1
ATOM 4073 O O . PHE A 1 571 ? -29.260 -36.086 -19.311 1.00 72.00 571 PHE A O 1
ATOM 4080 N N . GLU A 1 572 ? -30.315 -34.578 -18.036 1.00 76.69 572 GLU A N 1
ATOM 4081 C CA . GLU A 1 572 ? -31.335 -35.480 -17.502 1.00 76.69 572 GLU A CA 1
ATOM 4082 C C . GLU A 1 572 ? -32.745 -34.921 -17.722 1.00 76.69 572 GLU A C 1
ATOM 4084 O O . GLU A 1 572 ? -32.948 -33.709 -17.808 1.00 76.69 572 GLU A O 1
ATOM 4089 N N . CYS A 1 573 ? -33.729 -35.817 -17.824 1.00 79.44 573 CYS A N 1
ATOM 4090 C CA . CYS A 1 573 ? -35.133 -35.444 -17.960 1.00 79.44 573 CYS A CA 1
ATOM 4091 C C . CYS A 1 573 ? -35.728 -35.122 -16.580 1.00 79.44 573 CYS A C 1
ATOM 4093 O O . CYS A 1 573 ? -35.924 -36.026 -15.762 1.00 79.44 573 CYS A O 1
ATOM 4095 N N . VAL A 1 574 ? -36.025 -33.846 -16.326 1.00 81.62 574 VAL A N 1
ATOM 4096 C CA . VAL A 1 574 ? -36.497 -33.340 -15.029 1.00 81.62 574 VAL A CA 1
ATOM 4097 C C . VAL A 1 574 ? -38.022 -33.215 -15.020 1.00 81.62 574 VAL A C 1
ATOM 4099 O O . VAL A 1 574 ? -38.616 -32.553 -15.870 1.00 81.62 574 VAL A O 1
ATOM 4102 N N . ASP A 1 575 ? -38.660 -33.841 -14.029 1.00 85.44 575 ASP A N 1
ATOM 4103 C CA . ASP A 1 575 ? -40.087 -33.702 -13.715 1.00 85.44 575 ASP A CA 1
ATOM 4104 C C . ASP A 1 575 ? -40.234 -32.957 -12.381 1.00 85.44 575 ASP A C 1
ATOM 4106 O O . ASP A 1 575 ? -39.994 -33.534 -11.316 1.00 85.44 575 ASP A O 1
ATOM 4110 N N . CYS A 1 576 ? -40.640 -31.681 -12.420 1.00 79.94 576 CYS A N 1
ATOM 4111 C CA . CYS A 1 576 ? -40.768 -30.864 -11.210 1.00 79.94 576 CYS A CA 1
ATOM 4112 C C . CYS A 1 576 ? -41.774 -31.421 -10.199 1.00 79.94 576 CYS A C 1
ATOM 4114 O O . CYS A 1 576 ? -41.618 -31.158 -9.012 1.00 79.94 576 CYS A O 1
ATOM 4116 N N . ALA A 1 577 ? -42.745 -32.249 -10.608 1.00 80.31 577 ALA A N 1
ATOM 4117 C CA . ALA A 1 577 ? -43.665 -32.884 -9.665 1.00 80.31 577 ALA A CA 1
ATOM 4118 C C . ALA A 1 577 ? -42.970 -33.922 -8.760 1.00 80.31 577 ALA A C 1
ATOM 4120 O O . ALA A 1 577 ? -43.506 -34.281 -7.706 1.00 80.31 577 ALA A O 1
ATOM 4121 N N . ALA A 1 578 ? -41.798 -34.416 -9.171 1.00 78.88 578 ALA A N 1
ATOM 4122 C CA . ALA A 1 578 ? -40.983 -35.387 -8.445 1.00 78.88 578 ALA A CA 1
ATOM 4123 C C . ALA A 1 578 ? -39.604 -34.844 -8.017 1.00 78.88 578 ALA A C 1
ATOM 4125 O O . ALA A 1 578 ? -38.941 -35.484 -7.195 1.00 78.88 578 ALA A O 1
ATOM 4126 N N . ALA A 1 579 ? -39.174 -33.699 -8.555 1.00 78.19 579 ALA A N 1
ATOM 4127 C CA . ALA A 1 579 ? -37.901 -33.059 -8.241 1.00 78.19 579 ALA A CA 1
ATOM 4128 C C . ALA A 1 579 ? -37.951 -32.253 -6.929 1.00 78.19 579 ALA A C 1
ATOM 4130 O O . ALA A 1 579 ? -39.018 -31.885 -6.437 1.00 78.19 579 ALA A O 1
ATOM 4131 N N . ALA A 1 580 ? -36.780 -31.995 -6.342 1.00 82.69 580 ALA A N 1
ATOM 4132 C CA . ALA A 1 580 ? -36.660 -31.129 -5.171 1.00 82.69 580 ALA A CA 1
ATOM 4133 C C . ALA A 1 580 ? -36.746 -29.647 -5.574 1.00 82.69 580 ALA A C 1
ATOM 4135 O O . ALA A 1 580 ? -36.398 -29.286 -6.700 1.00 82.69 580 ALA A O 1
ATOM 4136 N N . ASP A 1 581 ? -37.155 -28.785 -4.644 1.00 83.44 581 ASP A N 1
ATOM 4137 C CA . ASP A 1 581 ? -37.146 -27.338 -4.877 1.00 83.44 581 ASP A CA 1
ATOM 4138 C C . ASP A 1 581 ? -35.722 -26.852 -5.215 1.00 83.44 581 ASP A C 1
ATOM 4140 O O . ASP A 1 581 ? -34.747 -27.282 -4.593 1.00 83.44 581 ASP A O 1
ATOM 4144 N N . GLY A 1 582 ? -35.603 -25.970 -6.208 1.00 78.69 582 GLY A N 1
ATOM 4145 C CA . GLY A 1 582 ? -34.337 -25.465 -6.744 1.00 78.69 582 GLY A CA 1
ATOM 4146 C C . GLY A 1 582 ? -33.681 -26.353 -7.807 1.00 78.69 582 GLY A C 1
ATOM 4147 O O . GLY A 1 582 ? -32.604 -26.010 -8.285 1.00 78.69 582 GLY A O 1
ATOM 4148 N N . THR A 1 583 ? -34.297 -27.479 -8.190 1.00 82.75 583 THR A N 1
ATOM 4149 C CA . THR A 1 583 ? -33.796 -28.301 -9.307 1.00 82.75 583 THR A CA 1
ATOM 4150 C C . THR A 1 583 ? -33.969 -27.541 -10.625 1.00 82.75 583 THR A C 1
ATOM 4152 O O . THR A 1 583 ? -35.068 -27.075 -10.913 1.00 82.75 583 THR A O 1
ATOM 4155 N N . ASP A 1 584 ? -32.906 -27.424 -11.419 1.00 78.12 584 ASP A N 1
ATOM 4156 C CA . ASP A 1 584 ? -32.934 -26.792 -12.746 1.00 78.12 584 ASP A CA 1
ATOM 4157 C C . ASP A 1 584 ? -33.899 -27.547 -13.685 1.00 78.12 584 ASP A C 1
ATOM 4159 O O . ASP A 1 584 ? -33.767 -28.759 -13.867 1.00 78.12 584 ASP A O 1
ATOM 4163 N N . CYS A 1 585 ? -34.879 -26.838 -14.258 1.00 75.94 585 CYS A N 1
ATOM 4164 C CA . CYS A 1 585 ? -35.882 -27.384 -15.185 1.00 75.94 585 CYS A CA 1
ATOM 4165 C C . CYS A 1 585 ? -35.754 -26.854 -16.619 1.00 75.94 585 CYS A C 1
ATOM 4167 O O . CYS A 1 585 ? -36.732 -26.870 -17.375 1.00 75.94 585 CYS A O 1
ATOM 4169 N N . GLY A 1 586 ? -34.559 -26.392 -16.990 1.00 71.06 586 GLY A N 1
ATOM 4170 C CA . GLY A 1 586 ? -34.232 -25.803 -18.283 1.00 71.06 586 GLY A CA 1
ATOM 4171 C C . GLY A 1 586 ? -33.768 -24.343 -18.174 1.00 71.06 586 GLY A C 1
ATOM 4172 O O . GLY A 1 586 ? -33.766 -23.760 -17.089 1.00 71.06 586 GLY A O 1
ATOM 4173 N N . PRO A 1 587 ? -33.380 -23.725 -19.306 1.00 72.44 587 PRO A N 1
ATOM 4174 C CA . PRO A 1 587 ? -32.960 -22.324 -19.341 1.00 72.44 587 PRO A CA 1
ATOM 4175 C C . PRO A 1 587 ? -34.017 -21.416 -18.700 1.00 72.44 587 PRO A C 1
ATOM 4177 O O . PRO A 1 587 ? -35.179 -21.483 -19.080 1.00 72.44 587 PRO A O 1
ATOM 4180 N N . GLY A 1 588 ? -33.615 -20.615 -17.709 1.00 73.50 588 GLY A N 1
ATOM 4181 C CA . GLY A 1 588 ? -34.497 -19.649 -17.041 1.00 73.50 588 GLY A CA 1
ATOM 4182 C C . GLY A 1 588 ? -35.518 -20.228 -16.051 1.00 73.50 588 GLY A C 1
ATOM 4183 O O . GLY A 1 588 ? -36.301 -19.466 -15.491 1.00 73.50 588 GLY A O 1
ATOM 4184 N N . CYS A 1 589 ? -35.481 -21.539 -15.769 1.00 79.25 589 CYS A N 1
ATOM 4185 C CA . CYS A 1 589 ? -36.487 -22.261 -14.979 1.00 79.25 589 CYS A CA 1
ATOM 4186 C C . CYS A 1 589 ? -35.874 -23.011 -13.782 1.00 79.25 589 CYS A C 1
ATOM 4188 O O . CYS A 1 589 ? -34.876 -23.720 -13.928 1.00 79.25 589 CYS A O 1
ATOM 4190 N N . ALA A 1 590 ? -36.528 -22.960 -12.617 1.00 86.31 590 ALA A N 1
ATOM 4191 C CA . ALA A 1 590 ? -36.264 -23.870 -11.496 1.00 86.31 590 ALA A CA 1
ATOM 4192 C C . ALA A 1 590 ? -37.555 -24.513 -10.964 1.00 86.31 590 ALA A C 1
ATOM 4194 O O . ALA A 1 590 ? -38.635 -23.939 -11.048 1.00 86.31 590 ALA A O 1
ATOM 4195 N N . CYS A 1 591 ? -37.470 -25.721 -10.410 1.00 85.19 591 CYS A N 1
ATOM 4196 C CA . CYS A 1 591 ? -38.619 -26.363 -9.782 1.00 85.19 591 CYS A CA 1
ATOM 4197 C C . CYS A 1 591 ? -38.898 -25.730 -8.413 1.00 85.19 591 CYS A C 1
ATOM 4199 O O . CYS A 1 591 ? -37.994 -25.656 -7.579 1.00 85.19 591 CYS A O 1
ATOM 4201 N N . ALA A 1 592 ? -40.143 -25.351 -8.132 1.00 83.50 592 ALA A N 1
ATOM 4202 C CA . ALA A 1 592 ? -40.578 -24.954 -6.797 1.00 83.50 592 ALA A CA 1
ATOM 4203 C C . ALA A 1 592 ? -42.006 -25.441 -6.518 1.00 83.50 592 ALA A C 1
ATOM 4205 O O . ALA A 1 592 ? -42.923 -25.293 -7.324 1.00 83.50 592 ALA A O 1
ATOM 4206 N N . GLY A 1 593 ? -42.217 -26.077 -5.365 1.00 82.44 593 GLY A N 1
ATOM 4207 C CA . GLY A 1 593 ? -43.543 -26.525 -4.938 1.00 82.44 593 GLY A CA 1
ATOM 4208 C C . GLY A 1 593 ? -44.180 -27.582 -5.848 1.00 82.44 593 GLY A C 1
ATOM 4209 O O . GLY A 1 593 ? -45.404 -27.726 -5.855 1.00 82.44 593 GLY A O 1
ATOM 4210 N N . GLY A 1 594 ? -43.371 -28.331 -6.601 1.00 80.38 594 GLY A N 1
ATOM 4211 C CA . GLY A 1 594 ? -43.851 -29.327 -7.559 1.00 80.38 594 GLY A CA 1
ATOM 4212 C C . GLY A 1 594 ? -44.192 -28.773 -8.949 1.00 80.38 594 GLY A C 1
ATOM 4213 O O . GLY A 1 594 ? -44.713 -29.516 -9.782 1.00 80.38 594 GLY A O 1
ATOM 4214 N N . LEU A 1 595 ? -43.949 -27.483 -9.185 1.00 81.56 595 LEU A N 1
ATOM 4215 C CA . LEU A 1 595 ? -44.204 -26.776 -10.438 1.00 81.56 595 LEU A CA 1
ATOM 4216 C C . LEU A 1 595 ? -42.895 -26.212 -10.997 1.00 81.56 595 LEU A C 1
ATOM 4218 O O . LEU A 1 595 ? -41.879 -26.175 -10.304 1.00 81.56 595 LEU A O 1
ATOM 4222 N N . ARG A 1 596 ? -42.925 -25.837 -12.275 1.00 81.50 596 ARG A N 1
ATOM 4223 C CA . ARG A 1 596 ? -41.882 -25.020 -12.899 1.00 81.50 596 ARG A CA 1
ATOM 4224 C C . ARG A 1 596 ? -42.096 -23.576 -12.443 1.00 81.50 596 ARG A C 1
ATOM 4226 O O . ARG A 1 596 ? -43.251 -23.181 -12.335 1.00 81.50 596 ARG A O 1
ATOM 4233 N N . THR A 1 597 ? -41.010 -22.867 -12.169 1.00 84.25 597 THR A N 1
ATOM 4234 C CA . THR A 1 597 ? -41.008 -21.491 -11.666 1.00 84.25 597 THR A CA 1
ATOM 4235 C C . THR A 1 597 ? -39.943 -20.703 -12.414 1.00 84.25 597 THR A C 1
ATOM 4237 O O . THR A 1 597 ? -38.786 -21.137 -12.500 1.00 84.25 597 THR A O 1
ATOM 4240 N N . GLU A 1 598 ? -40.334 -19.558 -12.960 1.00 80.50 598 GLU A N 1
ATOM 4241 C CA . GLU A 1 598 ? -39.436 -18.648 -13.665 1.00 80.50 598 GLU A CA 1
ATOM 4242 C C . GLU A 1 598 ? -38.400 -18.021 -12.712 1.00 80.50 598 GLU A C 1
ATOM 4244 O O . GLU A 1 598 ? -38.722 -17.482 -11.652 1.00 80.50 598 GLU A O 1
ATOM 4249 N N . VAL A 1 599 ? -37.116 -18.105 -13.077 1.00 79.50 599 VAL A N 1
ATOM 4250 C CA . VAL A 1 599 ? -35.999 -17.511 -12.310 1.00 79.50 599 VAL A CA 1
ATOM 4251 C C . VAL A 1 599 ? -35.210 -16.474 -13.111 1.00 79.50 599 VAL A C 1
ATOM 4253 O O . VAL A 1 599 ? -34.327 -15.813 -12.560 1.00 79.50 599 VAL A O 1
ATOM 4256 N N . PHE A 1 600 ? -35.516 -16.304 -14.402 1.00 81.19 600 PHE A N 1
ATOM 4257 C CA . PHE A 1 600 ? -34.864 -15.336 -15.282 1.00 81.19 600 PHE A CA 1
ATOM 4258 C C . PHE A 1 600 ? -35.829 -14.242 -15.761 1.00 81.19 600 PHE A C 1
ATOM 4260 O O . PHE A 1 600 ? -36.317 -14.236 -16.881 1.00 81.19 600 PHE A O 1
ATOM 4267 N N . CYS A 1 601 ? -36.043 -13.242 -14.910 1.00 79.69 601 CYS A N 1
ATOM 4268 C CA . CYS A 1 601 ? -37.131 -12.270 -15.050 1.00 79.69 601 CYS A CA 1
ATOM 4269 C C . CYS A 1 601 ? -36.801 -11.041 -15.925 1.00 79.69 601 CYS A C 1
ATOM 4271 O O . CYS A 1 601 ? -37.138 -9.901 -15.582 1.00 79.69 601 CYS A O 1
ATOM 4273 N N . GLY A 1 602 ? -36.083 -11.235 -17.035 1.00 73.50 602 GLY A N 1
ATOM 4274 C CA . GLY A 1 602 ? -35.699 -10.149 -17.951 1.00 73.50 602 GLY A CA 1
ATOM 4275 C C . GLY A 1 602 ? -35.412 -10.568 -19.395 1.00 73.50 602 GLY A C 1
ATOM 4276 O O . GLY A 1 602 ? -34.777 -9.804 -20.125 1.00 73.50 602 GLY A O 1
ATOM 4277 N N . GLY A 1 603 ? -35.819 -11.774 -19.791 1.00 72.19 603 GLY A N 1
ATOM 4278 C CA . GLY A 1 603 ? -35.556 -12.360 -21.106 1.00 72.19 603 GLY A CA 1
ATOM 4279 C C . GLY A 1 603 ? -36.674 -12.161 -22.130 1.00 72.19 603 GLY A C 1
ATOM 4280 O O . GLY A 1 603 ? -36.434 -12.344 -23.327 1.00 72.19 603 GLY A O 1
ATOM 4281 N N . GLY A 1 604 ? -37.880 -11.771 -21.703 1.00 73.75 604 GLY A N 1
ATOM 4282 C CA . GLY A 1 604 ? -39.066 -11.718 -22.563 1.00 73.75 604 GLY A CA 1
ATOM 4283 C C . GLY A 1 604 ? -39.630 -13.095 -22.917 1.00 73.75 604 GLY A C 1
ATOM 4284 O O . GLY A 1 604 ? -40.415 -13.194 -23.866 1.00 73.75 604 GLY A O 1
ATOM 4285 N N . ALA A 1 605 ? -39.188 -14.139 -22.216 1.00 77.75 605 ALA A N 1
ATOM 4286 C CA . ALA A 1 605 ? -39.619 -15.518 -22.382 1.00 77.75 605 ALA A CA 1
ATOM 4287 C C . ALA A 1 605 ? -40.613 -15.901 -21.273 1.00 77.75 605 ALA A C 1
ATOM 4289 O O . ALA A 1 605 ? -40.753 -15.175 -20.300 1.00 77.75 605 ALA A O 1
ATOM 4290 N N . ASP A 1 606 ? -41.363 -16.974 -21.515 1.00 79.19 606 ASP A N 1
ATOM 4291 C CA . ASP A 1 606 ? -42.263 -17.638 -20.561 1.00 79.19 606 ASP A CA 1
ATOM 4292 C C . ASP A 1 606 ? -41.552 -18.943 -20.198 1.00 79.19 606 ASP A C 1
ATOM 4294 O O . ASP A 1 606 ? -41.766 -19.982 -20.840 1.00 79.19 606 ASP A O 1
ATOM 4298 N N . ASP A 1 607 ? -40.552 -18.843 -19.318 1.00 79.38 607 ASP A N 1
ATOM 4299 C CA . ASP A 1 607 ? -39.583 -19.924 -19.133 1.00 79.38 607 ASP A CA 1
ATOM 4300 C C . ASP A 1 607 ? -40.183 -21.113 -18.362 1.00 79.38 607 ASP A C 1
ATOM 4302 O O . ASP A 1 607 ? -39.723 -22.249 -18.530 1.00 79.38 607 ASP A O 1
ATOM 4306 N N . ASP A 1 608 ? -41.261 -20.918 -17.595 1.00 77.19 608 ASP A N 1
ATOM 4307 C CA . ASP A 1 608 ? -41.994 -21.983 -16.901 1.00 77.19 608 ASP A CA 1
ATOM 4308 C C . ASP A 1 608 ? -43.256 -22.486 -17.639 1.00 77.19 608 ASP A C 1
ATOM 4310 O O . ASP A 1 608 ? -43.697 -23.623 -17.397 1.00 77.19 608 ASP A O 1
ATOM 4314 N N . GLY A 1 609 ? -43.715 -21.765 -18.666 1.00 74.81 609 GLY A N 1
ATOM 4315 C CA . GLY A 1 609 ? -44.767 -22.169 -19.598 1.00 74.81 609 GLY A CA 1
ATOM 4316 C C . GLY A 1 609 ? -46.189 -21.931 -19.084 1.00 74.81 609 GLY A C 1
ATOM 4317 O O . GLY A 1 609 ? -47.119 -22.610 -19.550 1.00 74.81 609 GLY A O 1
ATOM 4318 N N . ASP A 1 610 ? -46.371 -21.045 -18.107 1.00 77.62 610 ASP A N 1
ATOM 4319 C CA . ASP A 1 610 ? -47.667 -20.733 -17.503 1.00 77.62 610 ASP A CA 1
ATOM 4320 C C . ASP A 1 610 ? -48.482 -19.686 -18.303 1.00 77.62 610 ASP A C 1
ATOM 4322 O O . ASP A 1 610 ? -49.710 -19.569 -18.139 1.00 77.62 610 ASP A O 1
ATOM 4326 N N . GLY A 1 611 ? -47.832 -19.018 -19.263 1.00 80.12 611 GLY A N 1
ATOM 4327 C CA . GLY A 1 611 ? -48.406 -18.015 -20.156 1.00 80.12 611 GLY A CA 1
ATOM 4328 C C . GLY A 1 611 ? -48.133 -16.562 -19.760 1.00 80.12 611 GLY A C 1
ATOM 4329 O O . GLY A 1 611 ? -48.690 -15.663 -20.414 1.00 80.12 611 GLY A O 1
ATOM 4330 N N . LEU A 1 612 ? -47.339 -16.316 -18.718 1.00 81.69 612 LEU A N 1
ATOM 4331 C CA . LEU A 1 612 ? -46.833 -15.009 -18.301 1.00 81.69 612 LEU A CA 1
ATOM 4332 C C . LEU A 1 612 ? -45.318 -14.925 -18.574 1.00 81.69 612 LEU A C 1
ATOM 4334 O O . LEU A 1 612 ? -44.703 -15.889 -18.998 1.00 81.69 612 LEU A O 1
ATOM 4338 N N . THR A 1 613 ? -44.755 -13.716 -18.540 1.00 84.31 613 THR A N 1
ATOM 4339 C CA . THR A 1 613 ? -43.346 -13.485 -18.912 1.00 84.31 613 THR A CA 1
ATOM 4340 C C . THR A 1 613 ? -42.732 -12.423 -18.011 1.00 84.31 613 THR A C 1
ATOM 4342 O O . THR A 1 613 ? -43.311 -11.329 -17.882 1.00 84.31 613 THR A O 1
ATOM 4345 N N . ASP A 1 614 ? -41.529 -12.670 -17.505 1.00 82.81 614 ASP A N 1
ATOM 4346 C CA . ASP A 1 614 ? -40.728 -11.742 -16.708 1.00 82.81 614 ASP A CA 1
ATOM 4347 C C . ASP A 1 614 ? -41.519 -11.154 -15.521 1.00 82.81 614 ASP A C 1
ATOM 4349 O O . ASP A 1 614 ? -42.251 -11.837 -14.827 1.00 82.81 614 ASP A O 1
ATOM 4353 N N . CYS A 1 615 ? -41.456 -9.839 -15.280 1.00 83.56 615 CYS A N 1
ATOM 4354 C CA . CYS A 1 615 ? -42.174 -9.205 -14.174 1.00 83.56 615 CYS A CA 1
ATOM 4355 C C . CYS A 1 615 ? -43.700 -9.363 -14.223 1.00 83.56 615 CYS A C 1
ATOM 4357 O O . CYS A 1 615 ? -44.351 -9.126 -13.211 1.00 83.56 615 CYS A O 1
ATOM 4359 N N . LEU A 1 616 ? -44.298 -9.709 -15.369 1.00 82.31 616 LEU A N 1
ATOM 4360 C CA . LEU A 1 616 ? -45.733 -10.009 -15.411 1.00 82.31 616 LEU A CA 1
ATOM 4361 C C . LEU A 1 616 ? -46.055 -11.376 -14.796 1.00 82.31 616 LEU A C 1
ATOM 4363 O O . LEU A 1 616 ? -47.226 -11.631 -14.503 1.00 82.31 616 LEU A O 1
ATOM 4367 N N . ASP A 1 617 ? -45.033 -12.202 -14.602 1.00 82.06 617 ASP A N 1
ATOM 4368 C CA . ASP A 1 617 ? -45.088 -13.472 -13.913 1.00 82.06 617 ASP A CA 1
ATOM 4369 C C . ASP A 1 617 ? -45.061 -13.285 -12.376 1.00 82.06 617 ASP A C 1
ATOM 4371 O O . ASP A 1 617 ? -44.193 -12.584 -11.838 1.00 82.06 617 ASP A O 1
ATOM 4375 N N . PRO A 1 618 ? -46.021 -13.864 -11.627 1.00 82.94 618 PRO A N 1
ATOM 4376 C CA . PRO A 1 618 ? -46.017 -13.864 -10.166 1.00 82.94 618 PRO A CA 1
ATOM 4377 C C . PRO A 1 618 ? -44.766 -14.481 -9.535 1.00 82.94 618 PRO A C 1
ATOM 4379 O O . PRO A 1 618 ? -44.399 -14.074 -8.427 1.00 82.94 618 PRO A O 1
ATOM 4382 N N . ASP A 1 619 ? -44.128 -15.431 -10.213 1.00 81.56 619 ASP A N 1
ATOM 4383 C CA . ASP A 1 619 ? -42.927 -16.116 -9.739 1.00 81.56 619 ASP A CA 1
ATOM 4384 C C . ASP A 1 619 ? -41.697 -15.191 -9.790 1.00 81.56 619 ASP A C 1
ATOM 4386 O O . ASP A 1 619 ? -40.779 -15.299 -8.971 1.00 81.56 619 ASP A O 1
ATOM 4390 N N . CYS A 1 620 ? -41.759 -14.157 -10.631 1.00 78.88 620 CYS A N 1
ATOM 4391 C CA . CYS A 1 620 ? -40.759 -13.103 -10.761 1.00 78.88 620 CYS A CA 1
ATOM 4392 C C . CYS A 1 620 ? -40.917 -11.930 -9.785 1.00 78.88 620 CYS A C 1
ATOM 4394 O O . CYS A 1 620 ? -40.147 -10.964 -9.839 1.00 78.88 620 CYS A O 1
ATOM 4396 N N . ALA A 1 621 ? -41.882 -11.972 -8.863 1.00 77.94 621 ALA A N 1
ATOM 4397 C CA . ALA A 1 621 ? -42.077 -10.896 -7.896 1.00 77.94 621 ALA A CA 1
ATOM 4398 C C . ALA A 1 621 ? -40.806 -10.651 -7.058 1.00 77.94 621 ALA A C 1
ATOM 4400 O O . ALA A 1 621 ? -40.287 -11.551 -6.395 1.00 77.94 621 ALA A O 1
ATOM 4401 N N . PHE A 1 622 ? -40.324 -9.402 -7.055 1.00 69.12 622 PHE A N 1
ATOM 4402 C CA . PHE A 1 622 ? -39.082 -8.976 -6.393 1.00 69.12 622 PHE A CA 1
ATOM 4403 C C . PHE A 1 622 ? -37.795 -9.633 -6.918 1.00 69.12 622 PHE A C 1
ATOM 4405 O O . PHE A 1 622 ? -36.745 -9.475 -6.292 1.00 69.12 622 PHE A O 1
ATOM 4412 N N . GLN A 1 623 ? -37.847 -10.327 -8.056 1.00 77.25 623 GLN A N 1
ATOM 4413 C CA . GLN A 1 623 ? -36.658 -10.849 -8.720 1.00 77.25 623 GLN A CA 1
ATOM 4414 C C . GLN A 1 623 ? -35.979 -9.768 -9.584 1.00 77.25 623 GLN A C 1
ATOM 4416 O O . GLN A 1 623 ? -36.619 -8.782 -9.980 1.00 77.25 623 GLN A O 1
ATOM 4421 N N . PRO A 1 624 ? -34.668 -9.912 -9.863 1.00 70.38 624 PRO A N 1
ATOM 4422 C CA . PRO A 1 624 ? -33.935 -9.016 -10.751 1.00 70.38 624 PRO A CA 1
ATOM 4423 C C . PRO A 1 624 ? -34.491 -9.049 -12.175 1.00 70.38 624 PRO A C 1
ATOM 4425 O O . PRO A 1 624 ? -34.676 -10.118 -12.747 1.00 70.38 624 PRO A O 1
ATOM 4428 N N . CYS A 1 625 ? -34.677 -7.874 -12.774 1.00 72.94 625 CYS A N 1
ATOM 4429 C CA . CYS A 1 625 ? -35.114 -7.729 -14.160 1.00 72.94 625 CYS A CA 1
ATOM 4430 C C . CYS A 1 625 ? -34.142 -6.857 -14.960 1.00 72.94 625 CYS A C 1
ATOM 4432 O O . CYS A 1 625 ? -33.516 -5.930 -14.430 1.00 72.94 625 CYS A O 1
ATOM 4434 N N . GLN A 1 626 ? -34.018 -7.139 -16.259 1.00 63.47 626 GLN A N 1
ATOM 4435 C CA . GLN A 1 626 ? -33.216 -6.341 -17.188 1.00 63.47 626 GLN A CA 1
ATOM 4436 C C . GLN A 1 626 ? -34.123 -5.598 -18.174 1.00 63.47 626 GLN A C 1
ATOM 4438 O O . GLN A 1 626 ? -34.643 -6.164 -19.127 1.00 63.47 626 GLN A O 1
ATOM 4443 N N . GLY A 1 627 ? -34.320 -4.298 -17.932 1.00 62.00 627 GLY A N 1
ATOM 4444 C CA . GLY A 1 627 ? -34.947 -3.367 -18.874 1.00 62.00 627 GLY A CA 1
ATOM 4445 C C . GLY A 1 627 ? -33.909 -2.418 -19.484 1.00 62.00 627 GLY A C 1
ATOM 4446 O O . GLY A 1 627 ? -32.798 -2.815 -19.818 1.00 62.00 627 GLY A O 1
ATOM 4447 N N . ALA A 1 628 ? -34.214 -1.116 -19.555 1.00 43.94 628 ALA A N 1
ATOM 4448 C CA . ALA A 1 628 ? -33.251 -0.054 -19.907 1.00 43.94 628 ALA A CA 1
ATOM 4449 C C . ALA A 1 628 ? -32.149 0.185 -18.831 1.00 43.94 628 ALA A C 1
ATOM 4451 O O . ALA A 1 628 ? -31.642 1.299 -18.699 1.00 43.94 628 ALA A O 1
ATOM 4452 N N . GLY A 1 629 ? -31.825 -0.845 -18.042 1.00 54.38 629 GLY A N 1
ATOM 4453 C CA . GLY A 1 629 ? -30.949 -0.877 -16.868 1.00 54.38 629 GLY A CA 1
ATOM 4454 C C . GLY A 1 629 ? -31.378 -1.988 -15.883 1.00 54.38 629 GLY A C 1
ATOM 4455 O O . GLY A 1 629 ? -32.496 -2.497 -16.016 1.00 54.38 629 GLY A O 1
ATOM 4456 N N . PRO A 1 630 ? -30.523 -2.377 -14.913 1.00 54.88 630 PRO A N 1
ATOM 4457 C CA . PRO A 1 630 ? -30.877 -3.352 -13.878 1.00 54.88 630 PRO A CA 1
ATOM 4458 C C . PRO A 1 630 ? -31.942 -2.789 -12.917 1.00 54.88 630 PRO A C 1
ATOM 4460 O O . PRO A 1 630 ? -31.781 -1.692 -12.373 1.00 54.88 630 PRO A O 1
ATOM 4463 N N . GLY A 1 631 ? -33.034 -3.533 -12.719 1.00 66.06 631 GLY A N 1
ATOM 4464 C CA . GLY A 1 631 ? -34.171 -3.176 -11.860 1.00 66.06 631 GLY A CA 1
ATOM 4465 C C . GLY A 1 631 ? -34.725 -4.372 -11.076 1.00 66.06 631 GLY A C 1
ATOM 4466 O O . GLY A 1 631 ? -34.178 -5.470 -11.152 1.00 66.06 631 GLY A O 1
ATOM 4467 N N . LEU A 1 632 ? -35.805 -4.156 -10.319 1.00 72.94 632 LEU A N 1
ATOM 4468 C CA . LEU A 1 632 ? -36.571 -5.217 -9.645 1.00 72.94 632 LEU A CA 1
ATOM 4469 C C . LEU A 1 632 ? -38.024 -5.208 -10.132 1.00 72.94 632 LEU A C 1
ATOM 4471 O O . LEU A 1 632 ? -38.593 -4.132 -10.353 1.00 72.94 632 LEU A O 1
ATOM 4475 N N . CYS A 1 633 ? -38.619 -6.393 -10.263 1.00 73.56 633 CYS A N 1
ATOM 4476 C CA . CYS A 1 633 ? -40.042 -6.533 -10.557 1.00 73.56 633 CYS A CA 1
ATOM 4477 C C . CYS A 1 633 ? -40.886 -6.095 -9.354 1.00 73.56 633 CYS A C 1
ATOM 4479 O O . CYS A 1 633 ? -40.703 -6.594 -8.239 1.00 73.56 633 CYS A O 1
ATOM 4481 N N . ASP A 1 634 ? -41.802 -5.152 -9.570 1.00 74.31 634 ASP A N 1
ATOM 4482 C CA . ASP A 1 634 ? -42.771 -4.738 -8.558 1.00 74.31 634 ASP A CA 1
ATOM 4483 C C . ASP A 1 634 ? -44.002 -5.661 -8.506 1.00 74.31 634 ASP A C 1
ATOM 4485 O O . ASP A 1 634 ? -44.205 -6.534 -9.347 1.00 74.31 634 ASP A O 1
ATOM 4489 N N . ASP A 1 635 ? -44.866 -5.446 -7.512 1.00 71.31 635 ASP A N 1
ATOM 4490 C CA . ASP A 1 635 ? -46.118 -6.188 -7.318 1.00 71.31 635 ASP A CA 1
ATOM 4491 C C . ASP A 1 635 ? -47.205 -5.869 -8.368 1.00 71.31 635 ASP A C 1
ATOM 4493 O O . ASP A 1 635 ? -48.331 -6.367 -8.281 1.00 71.31 635 ASP A O 1
ATOM 4497 N N . GLN A 1 636 ? -46.889 -5.026 -9.355 1.00 71.75 636 GLN A N 1
ATOM 4498 C CA . GLN A 1 636 ? -47.759 -4.613 -10.460 1.00 71.75 636 GLN A CA 1
ATOM 4499 C C . GLN A 1 636 ? -47.236 -5.092 -11.823 1.00 71.75 636 GLN A C 1
ATOM 4501 O O . GLN A 1 636 ? -47.858 -4.806 -12.851 1.00 71.75 636 GLN A O 1
ATOM 4506 N N . GLY A 1 637 ? -46.126 -5.829 -11.818 1.00 68.69 637 GLY A N 1
ATOM 4507 C CA . GLY A 1 637 ? -45.466 -6.419 -12.968 1.00 68.69 637 GLY A CA 1
ATOM 4508 C C . GLY A 1 637 ? -44.676 -5.456 -13.846 1.00 68.69 637 GLY A C 1
ATOM 4509 O O . GLY A 1 637 ? -44.521 -5.676 -15.048 1.00 68.69 637 GLY A O 1
ATOM 4510 N N . ALA A 1 638 ? -44.166 -4.375 -13.254 1.00 72.44 638 ALA A N 1
ATOM 4511 C CA . ALA A 1 638 ? -43.234 -3.456 -13.887 1.00 72.44 638 ALA A CA 1
ATOM 4512 C C . ALA A 1 638 ? -41.801 -3.671 -13.380 1.00 72.44 638 ALA A C 1
ATOM 4514 O O . ALA A 1 638 ? -41.557 -3.812 -12.184 1.00 72.44 638 ALA A O 1
ATOM 4515 N N . CYS A 1 639 ? -40.834 -3.605 -14.299 1.00 69.38 639 CYS A N 1
ATOM 4516 C CA . CYS A 1 639 ? -39.418 -3.527 -13.954 1.00 69.38 639 CYS A CA 1
ATOM 4517 C C . CYS A 1 639 ? -39.083 -2.085 -13.537 1.00 69.38 639 CYS A C 1
ATOM 4519 O O . CYS A 1 639 ? -38.972 -1.193 -14.388 1.00 69.38 639 CYS A O 1
ATOM 4521 N N . LEU A 1 640 ? -38.981 -1.830 -12.230 1.00 61.84 640 LEU A N 1
ATOM 4522 C CA . LEU A 1 640 ? -38.671 -0.505 -11.693 1.00 61.84 640 LEU A CA 1
ATOM 4523 C C . LEU A 1 640 ? -37.163 -0.358 -11.433 1.00 61.84 640 LEU A C 1
ATOM 4525 O O . LEU A 1 640 ? -36.532 -1.295 -10.936 1.00 61.84 640 LEU A O 1
ATOM 4529 N N . PRO A 1 641 ? -36.565 0.821 -11.708 1.00 57.31 641 PRO A N 1
ATOM 4530 C CA . PRO A 1 641 ? -35.209 1.109 -11.260 1.00 57.31 641 PRO A CA 1
ATOM 4531 C C . PRO A 1 641 ? -35.166 1.028 -9.732 1.00 57.31 641 PRO A C 1
ATOM 4533 O O . PRO A 1 641 ? -35.981 1.650 -9.045 1.00 57.31 641 PRO A O 1
ATOM 4536 N N . ASN A 1 642 ? -34.239 0.222 -9.218 1.00 50.62 642 ASN A N 1
ATOM 4537 C CA . ASN A 1 642 ? -34.161 -0.121 -7.805 1.00 50.62 642 ASN A CA 1
ATOM 4538 C C . ASN A 1 642 ? -34.055 1.155 -6.930 1.00 50.62 642 ASN A C 1
ATOM 4540 O O . ASN A 1 642 ? -33.125 1.942 -7.129 1.00 50.62 642 ASN A O 1
ATOM 4544 N N . PRO A 1 643 ? -34.959 1.381 -5.953 1.00 44.78 643 PRO A N 1
ATOM 4545 C CA . PRO A 1 643 ? -34.898 2.535 -5.050 1.00 44.78 643 PRO A CA 1
ATOM 4546 C C . PRO A 1 643 ? -33.688 2.538 -4.090 1.00 44.78 643 PRO A C 1
ATOM 4548 O O . PRO A 1 643 ? -33.565 3.469 -3.294 1.00 44.78 643 PRO A O 1
ATOM 4551 N N . LEU A 1 644 ? -32.801 1.536 -4.173 1.00 47.75 644 LEU A N 1
ATOM 4552 C CA . LEU A 1 644 ? -31.601 1.361 -3.346 1.00 47.75 644 LEU A CA 1
ATOM 4553 C C . LEU A 1 644 ? -30.264 1.723 -4.028 1.00 47.75 644 LEU A C 1
ATOM 4555 O O . LEU A 1 644 ? -29.236 1.508 -3.401 1.00 47.75 644 LEU A O 1
ATOM 4559 N N . ASN A 1 645 ? -30.227 2.301 -5.243 1.00 50.03 645 ASN A N 1
ATOM 4560 C CA . ASN A 1 645 ? -28.943 2.657 -5.881 1.00 50.03 645 ASN A CA 1
ATOM 4561 C C . ASN A 1 645 ? -28.677 4.155 -6.112 1.00 50.03 645 ASN A C 1
ATOM 4563 O O . ASN A 1 645 ? -29.504 4.928 -6.599 1.00 50.03 645 ASN A O 1
ATOM 4567 N N . CYS A 1 646 ? -27.434 4.500 -5.767 1.00 57.62 646 CYS A N 1
ATOM 4568 C CA . CYS A 1 646 ? -26.697 5.748 -5.934 1.00 57.62 646 CYS A CA 1
ATOM 4569 C C . CYS A 1 646 ? -26.794 6.372 -7.345 1.00 57.62 646 CYS A C 1
ATOM 4571 O O . CYS A 1 646 ? -26.753 5.677 -8.361 1.00 57.62 646 CYS A O 1
ATOM 4573 N N . SER A 1 647 ? -26.810 7.713 -7.422 1.00 52.19 647 SER A N 1
ATOM 4574 C CA . SER A 1 647 ? -26.409 8.474 -8.625 1.00 52.19 647 SER A CA 1
ATOM 4575 C C . SER A 1 647 ? -26.114 9.958 -8.332 1.00 52.19 647 SER A C 1
ATOM 4577 O O . SER A 1 647 ? -26.901 10.571 -7.604 1.00 52.19 647 SER A O 1
ATOM 4579 N N . PRO A 1 648 ? -25.088 10.592 -8.955 1.00 53.69 648 PRO A N 1
ATOM 4580 C CA . PRO A 1 648 ? -24.047 10.042 -9.840 1.00 53.69 648 PRO A CA 1
ATOM 4581 C C . PRO A 1 648 ? -22.718 9.743 -9.100 1.00 53.69 648 PRO A C 1
ATOM 4583 O O . PRO A 1 648 ? -22.610 9.981 -7.893 1.00 53.69 648 PRO A O 1
ATOM 4586 N N . GLU A 1 649 ? -21.732 9.199 -9.832 1.00 42.81 649 GLU A N 1
ATOM 4587 C CA . GLU A 1 649 ? -20.387 8.799 -9.364 1.00 42.81 649 GLU A CA 1
ATOM 4588 C C . GLU A 1 649 ? -19.733 9.849 -8.447 1.00 42.81 649 GLU A C 1
ATOM 4590 O O . GLU A 1 649 ? -19.697 11.038 -8.768 1.00 42.81 649 GLU A O 1
ATOM 4595 N N . GLY A 1 650 ? -19.240 9.402 -7.286 1.00 45.69 650 GLY A N 1
ATOM 4596 C CA . GLY A 1 650 ? -18.663 10.268 -6.247 1.00 45.69 650 GLY A CA 1
ATOM 4597 C C . GLY A 1 650 ? -19.633 10.715 -5.142 1.00 45.69 650 GLY A C 1
ATOM 4598 O O . GLY A 1 650 ? -19.265 11.528 -4.296 1.00 45.69 650 GLY A O 1
ATOM 4599 N N . SER A 1 651 ? -20.863 10.194 -5.113 1.00 52.72 651 SER A N 1
ATOM 4600 C CA . SER A 1 651 ? -21.785 10.382 -3.983 1.00 52.72 651 SER A CA 1
ATOM 4601 C C . SER A 1 651 ? -21.504 9.351 -2.882 1.00 52.72 651 SER A C 1
ATOM 4603 O O . SER A 1 651 ? -21.428 8.161 -3.171 1.00 52.72 651 SER A O 1
ATOM 4605 N N . SER A 1 652 ? -21.374 9.784 -1.622 1.00 50.78 652 SER A N 1
ATOM 4606 C CA . SER A 1 652 ? -21.223 8.868 -0.480 1.00 50.78 652 SER A CA 1
ATOM 4607 C C . SER A 1 652 ? -22.551 8.174 -0.161 1.00 50.78 652 SER A C 1
ATOM 4609 O O . SER A 1 652 ? -23.537 8.867 0.114 1.00 50.78 652 SER A O 1
ATOM 4611 N N . CYS A 1 653 ? -22.574 6.841 -0.119 1.00 56.03 653 CYS A N 1
ATOM 4612 C CA . CYS A 1 653 ? -23.716 6.062 0.385 1.00 56.03 653 CYS A CA 1
ATOM 4613 C C . CYS A 1 653 ? -23.847 6.107 1.922 1.00 56.03 653 CYS A C 1
ATOM 4615 O O . CYS A 1 653 ? -24.856 5.677 2.471 1.00 56.03 653 CYS A O 1
ATOM 4617 N N . GLY A 1 654 ? -22.873 6.695 2.621 1.00 62.59 654 GLY A N 1
ATOM 4618 C CA . GLY A 1 654 ? -22.813 6.756 4.078 1.00 62.59 654 GLY A CA 1
ATOM 4619 C C . GLY A 1 654 ? -21.369 6.909 4.553 1.00 62.59 654 GLY A C 1
ATOM 4620 O O . GLY A 1 654 ? -20.468 7.118 3.743 1.00 62.59 654 GLY A O 1
ATOM 4621 N N . VAL A 1 655 ? -21.148 6.835 5.867 1.00 66.88 655 VAL A N 1
ATOM 4622 C CA . VAL A 1 655 ? -19.804 6.598 6.425 1.00 66.88 655 VAL A CA 1
ATOM 4623 C C . VAL A 1 655 ? -19.487 5.118 6.193 1.00 66.88 655 VAL A C 1
ATOM 4625 O O . VAL A 1 655 ? -20.374 4.299 6.396 1.00 66.88 655 VAL A O 1
ATOM 4628 N N . GLY A 1 656 ? -18.280 4.795 5.729 1.00 69.19 656 GLY A N 1
ATOM 4629 C CA . GLY A 1 656 ? -17.810 3.417 5.530 1.00 69.19 656 GLY A CA 1
ATOM 4630 C C . GLY A 1 656 ? -18.244 2.697 4.248 1.00 69.19 656 GLY A C 1
ATOM 4631 O O . GLY A 1 656 ? -17.986 1.509 4.098 1.00 69.19 656 GLY A O 1
ATOM 4632 N N . CYS A 1 657 ? -18.833 3.402 3.277 1.00 72.81 657 CYS A N 1
ATOM 4633 C CA . CYS A 1 657 ? -19.136 2.835 1.960 1.00 72.81 657 CYS A CA 1
ATOM 4634 C C . CYS A 1 657 ? -18.896 3.849 0.821 1.00 72.81 657 CYS A C 1
ATOM 4636 O O . CYS A 1 657 ? -18.977 5.068 1.014 1.00 72.81 657 CYS A O 1
ATOM 4638 N N . THR A 1 658 ? -18.626 3.353 -0.388 1.00 75.81 658 THR A N 1
ATOM 4639 C CA . THR A 1 658 ? -18.468 4.143 -1.619 1.00 75.81 658 THR A CA 1
ATOM 4640 C C . THR A 1 658 ? -19.360 3.622 -2.743 1.00 75.81 658 THR A C 1
ATOM 4642 O O . THR A 1 658 ? -19.758 2.463 -2.744 1.00 75.81 658 THR A O 1
ATOM 4645 N N . CYS A 1 659 ? -19.678 4.472 -3.719 1.00 64.12 659 CYS A N 1
ATOM 4646 C CA . CYS A 1 659 ? -20.518 4.096 -4.855 1.00 64.12 659 CYS A CA 1
ATOM 4647 C C . CYS A 1 659 ? -19.680 3.875 -6.122 1.00 64.12 659 CYS A C 1
ATOM 4649 O O . CYS A 1 659 ? -19.099 4.827 -6.648 1.00 64.12 659 CYS A O 1
ATOM 4651 N N . VAL A 1 660 ? -19.664 2.638 -6.638 1.00 58.31 660 VAL A N 1
ATOM 4652 C CA . VAL A 1 660 ? -18.959 2.234 -7.872 1.00 58.31 660 VAL A CA 1
ATOM 4653 C C . VAL A 1 660 ? -19.955 1.584 -8.831 1.00 58.31 660 VAL A C 1
ATOM 4655 O O . VAL A 1 660 ? -20.620 0.614 -8.480 1.00 58.31 660 VAL A O 1
ATOM 4658 N N . TRP A 1 661 ? -20.102 2.145 -10.036 1.00 56.41 661 TRP A N 1
ATOM 4659 C CA . TRP A 1 661 ? -21.026 1.662 -11.082 1.00 56.41 661 TRP A CA 1
ATOM 4660 C C . TRP A 1 661 ? -22.464 1.408 -10.607 1.00 56.41 661 TRP A C 1
ATOM 4662 O O . TRP A 1 661 ? -23.151 0.492 -11.053 1.00 56.41 661 TRP A O 1
ATOM 4672 N N . GLY A 1 662 ? -22.926 2.256 -9.691 1.00 54.19 662 GLY A N 1
ATOM 4673 C CA . GLY A 1 662 ? -24.259 2.178 -9.113 1.00 54.19 662 GLY A CA 1
ATOM 4674 C C . GLY A 1 662 ? -24.338 1.333 -7.848 1.00 54.19 662 GLY A C 1
ATOM 4675 O O . GLY A 1 662 ? -25.238 1.606 -7.076 1.00 54.19 662 GLY A O 1
ATOM 4676 N N . ALA A 1 663 ? -23.409 0.412 -7.577 1.00 59.25 663 ALA A N 1
ATOM 4677 C CA . ALA A 1 663 ? -23.412 -0.415 -6.369 1.00 59.25 663 ALA A CA 1
ATOM 4678 C C . ALA A 1 663 ? -22.793 0.310 -5.161 1.00 59.25 663 ALA A C 1
ATOM 4680 O O . ALA A 1 663 ? -21.800 1.028 -5.304 1.00 59.25 663 ALA A O 1
ATOM 4681 N N . MET A 1 664 ? -23.373 0.099 -3.975 1.00 65.81 664 MET A N 1
ATOM 4682 C CA . MET A 1 664 ? -22.755 0.452 -2.695 1.00 65.81 664 MET A CA 1
ATOM 4683 C C . MET A 1 664 ? -21.696 -0.604 -2.370 1.00 65.81 664 MET A C 1
ATOM 4685 O O . MET A 1 664 ? -21.997 -1.792 -2.327 1.00 65.81 664 MET A O 1
ATOM 4689 N N . ILE A 1 665 ? -20.456 -0.167 -2.196 1.00 76.44 665 ILE A N 1
ATOM 4690 C CA . ILE A 1 665 ? -19.289 -0.995 -1.899 1.00 76.44 665 ILE A CA 1
ATOM 4691 C C . ILE A 1 665 ? -18.808 -0.614 -0.505 1.00 76.44 665 ILE A C 1
ATOM 4693 O O . ILE A 1 665 ? -18.645 0.571 -0.214 1.00 76.44 665 ILE A O 1
ATOM 4697 N N . GLU A 1 666 ? -18.597 -1.602 0.354 1.00 79.62 666 GLU A N 1
ATOM 4698 C CA . GLU A 1 666 ? -18.050 -1.377 1.692 1.00 79.62 666 GLU A CA 1
ATOM 4699 C C . GLU A 1 666 ? -16.571 -0.990 1.591 1.00 79.62 666 GLU A C 1
ATOM 4701 O O . GLU A 1 666 ? -15.830 -1.541 0.776 1.00 79.62 666 GLU A O 1
ATOM 4706 N N . VAL A 1 667 ? -16.158 0.026 2.351 1.00 80.88 667 VAL A N 1
ATOM 4707 C CA . VAL A 1 667 ? -14.764 0.510 2.368 1.00 80.88 667 VAL A CA 1
ATOM 4708 C C . VAL A 1 667 ? -14.216 0.741 3.770 1.00 80.88 667 VAL A C 1
ATOM 4710 O O . VAL A 1 667 ? -13.011 0.924 3.908 1.00 80.88 667 VAL A O 1
ATOM 4713 N N . ASP A 1 668 ? -15.070 0.768 4.792 1.00 83.12 668 ASP A N 1
ATOM 4714 C CA . ASP A 1 668 ? -14.631 0.653 6.181 1.00 83.12 668 ASP A CA 1
ATOM 4715 C C . ASP A 1 668 ? -14.839 -0.797 6.592 1.00 83.12 668 ASP A C 1
ATOM 4717 O O . ASP A 1 668 ? -15.959 -1.212 6.839 1.00 83.12 668 ASP A O 1
ATOM 4721 N N . CYS A 1 669 ? -13.757 -1.566 6.566 1.00 84.00 669 CYS A N 1
ATOM 4722 C CA . CYS A 1 669 ? -13.779 -3.006 6.800 1.00 84.00 669 CYS A CA 1
ATOM 4723 C C . CYS A 1 669 ? -13.484 -3.354 8.268 1.00 84.00 669 CYS A C 1
ATOM 4725 O O . CYS A 1 669 ? -12.919 -4.412 8.549 1.00 84.00 669 CYS A O 1
ATOM 4727 N N . THR A 1 670 ? -13.740 -2.420 9.193 1.00 81.44 670 THR A N 1
ATOM 4728 C CA . THR A 1 670 ? -13.256 -2.501 10.582 1.00 81.44 670 THR A CA 1
ATOM 4729 C C . THR A 1 670 ? -14.298 -2.155 11.651 1.00 81.44 670 THR A C 1
ATOM 4731 O O . THR A 1 670 ? -14.026 -2.314 12.855 1.00 81.44 670 THR A O 1
ATOM 4734 N N . ASP A 1 671 ? -15.457 -1.625 11.252 1.00 76.81 671 ASP A N 1
ATOM 4735 C CA . ASP A 1 671 ? -16.405 -0.964 12.152 1.00 76.81 671 ASP A CA 1
ATOM 4736 C C . ASP A 1 671 ? -17.535 -1.890 12.645 1.00 76.81 671 ASP A C 1
ATOM 4738 O O . ASP A 1 671 ? -18.261 -1.527 13.585 1.00 76.81 671 ASP A O 1
ATOM 4742 N N . GLY A 1 672 ? -17.621 -3.116 12.114 1.00 77.06 672 GLY A N 1
ATOM 4743 C CA . GLY A 1 672 ? -18.611 -4.122 12.499 1.00 77.06 672 GLY A CA 1
ATOM 4744 C C . GLY A 1 672 ? -20.012 -3.832 11.977 1.00 77.06 672 GLY A C 1
ATOM 4745 O O . GLY A 1 672 ? -20.983 -4.392 12.507 1.00 77.06 672 GLY A O 1
ATOM 4746 N N . ILE A 1 673 ? -20.147 -2.910 11.026 1.00 79.69 673 ILE A N 1
ATOM 4747 C CA . ILE A 1 673 ? -21.410 -2.478 10.444 1.00 79.69 673 ILE A CA 1
ATOM 4748 C C . ILE A 1 673 ? -21.458 -2.974 8.998 1.00 79.69 673 ILE A C 1
ATOM 4750 O O . ILE A 1 673 ? -20.458 -3.092 8.323 1.00 79.69 673 ILE A O 1
ATOM 4754 N N . ASP A 1 674 ? -22.650 -3.331 8.535 1.00 77.44 674 ASP A N 1
ATOM 4755 C CA . ASP A 1 674 ? -22.885 -3.620 7.123 1.00 77.44 674 ASP A CA 1
ATOM 4756 C C . ASP A 1 674 ? -23.202 -2.290 6.423 1.00 77.44 674 ASP A C 1
ATOM 4758 O O . ASP A 1 674 ? -24.351 -1.830 6.404 1.00 77.44 674 ASP A O 1
ATOM 4762 N N . ASN A 1 675 ? -22.163 -1.593 5.953 1.00 76.62 675 ASN A N 1
ATOM 4763 C CA . ASN A 1 675 ? -22.292 -0.217 5.451 1.00 76.62 675 ASN A CA 1
ATOM 4764 C C . ASN A 1 675 ? -22.892 -0.160 4.035 1.00 76.62 675 ASN A C 1
ATOM 4766 O O . ASN A 1 675 ? -23.213 0.934 3.560 1.00 76.62 675 ASN A O 1
ATOM 4770 N N . ASN A 1 676 ? -23.063 -1.307 3.365 1.00 73.75 676 ASN A N 1
ATOM 4771 C CA . ASN A 1 676 ? -23.702 -1.425 2.051 1.00 73.75 676 ASN A CA 1
ATOM 4772 C C . ASN A 1 676 ? -25.064 -2.169 2.081 1.00 73.75 676 ASN A C 1
ATOM 4774 O O . ASN A 1 676 ? -25.712 -2.272 1.036 1.00 73.75 676 ASN A O 1
ATOM 4778 N N . ASP A 1 677 ? -25.518 -2.590 3.268 1.00 71.81 677 ASP A N 1
ATOM 4779 C CA . ASP A 1 677 ? -26.788 -3.267 3.583 1.00 71.81 677 ASP A CA 1
ATOM 4780 C C . ASP A 1 677 ? -27.010 -4.573 2.788 1.00 71.81 677 ASP A C 1
ATOM 4782 O O . ASP A 1 677 ? -28.143 -4.917 2.430 1.00 71.81 677 ASP A O 1
ATOM 4786 N N . ASN A 1 678 ? -25.932 -5.299 2.461 1.00 73.31 678 ASN A N 1
ATOM 4787 C CA . ASN A 1 678 ? -25.996 -6.549 1.689 1.00 73.31 678 ASN A CA 1
ATOM 4788 C C . ASN A 1 678 ? -26.107 -7.823 2.557 1.00 73.31 678 ASN A C 1
ATOM 4790 O O . ASN A 1 678 ? -26.152 -8.944 2.038 1.00 73.31 678 ASN A O 1
ATOM 4794 N N . GLY A 1 679 ? -26.191 -7.652 3.874 1.00 76.44 679 GLY A N 1
ATOM 4795 C CA . GLY A 1 679 ? -26.248 -8.694 4.891 1.00 76.44 679 GLY A CA 1
ATOM 4796 C C . GLY A 1 679 ? -24.883 -9.157 5.407 1.00 76.44 679 GLY A C 1
ATOM 4797 O O . GLY A 1 679 ? -24.845 -10.136 6.162 1.00 76.44 679 GLY A O 1
ATOM 4798 N N . LYS A 1 680 ? -23.780 -8.517 5.004 1.00 79.69 680 LYS A N 1
ATOM 4799 C CA . LYS A 1 680 ? -22.400 -8.861 5.373 1.00 79.69 680 LYS A CA 1
ATOM 4800 C C . LYS A 1 680 ? -21.664 -7.592 5.806 1.00 79.69 680 LYS A C 1
ATOM 4802 O O . LYS A 1 680 ? -21.919 -6.530 5.271 1.00 79.69 680 LYS A O 1
ATOM 4807 N N . ALA A 1 681 ? -20.810 -7.717 6.814 1.00 82.75 681 ALA A N 1
ATOM 4808 C CA . ALA A 1 681 ? -20.055 -6.606 7.390 1.00 82.75 681 ALA A CA 1
ATOM 4809 C C . ALA A 1 681 ? -18.568 -6.963 7.422 1.00 82.75 681 ALA A C 1
ATOM 4811 O O . ALA A 1 681 ? -18.230 -8.133 7.659 1.00 82.75 681 ALA A O 1
ATOM 4812 N N . ASP A 1 682 ? -17.702 -5.969 7.251 1.00 84.19 682 ASP A N 1
ATOM 4813 C CA . ASP A 1 682 ? -16.245 -6.088 7.313 1.00 84.19 682 ASP A CA 1
ATOM 4814 C C . ASP A 1 682 ? -15.703 -7.244 6.438 1.00 84.19 682 ASP A C 1
ATOM 4816 O O . ASP A 1 682 ? -16.101 -7.426 5.290 1.00 84.19 682 ASP A O 1
ATOM 4820 N N . CYS A 1 683 ? -14.805 -8.088 6.969 1.00 84.75 683 CYS A N 1
ATOM 4821 C CA . CYS A 1 683 ? -14.217 -9.207 6.229 1.00 84.75 683 CYS A CA 1
ATOM 4822 C C . CYS A 1 683 ? -15.229 -10.229 5.719 1.00 84.75 683 CYS A C 1
ATOM 4824 O O . CYS A 1 683 ? -14.907 -10.951 4.780 1.00 84.75 683 CYS A O 1
ATOM 4826 N N . ALA A 1 684 ? -16.431 -10.311 6.302 1.00 83.12 684 ALA A N 1
ATOM 4827 C CA . ALA A 1 684 ? -17.472 -11.189 5.775 1.00 83.12 684 ALA A CA 1
ATOM 4828 C C . ALA A 1 684 ? -17.983 -10.705 4.404 1.00 83.12 684 ALA A C 1
ATOM 4830 O O . ALA A 1 684 ? -18.555 -11.505 3.650 1.00 83.12 684 ALA A O 1
ATOM 4831 N N . ASP A 1 685 ? -17.767 -9.431 4.068 1.00 83.12 685 ASP A N 1
ATOM 4832 C CA . ASP A 1 685 ? -18.048 -8.841 2.769 1.00 83.12 685 ASP A CA 1
ATOM 4833 C C . ASP A 1 685 ? -16.895 -9.071 1.777 1.00 83.12 685 ASP A C 1
ATOM 4835 O O . ASP A 1 685 ? -15.706 -8.927 2.064 1.00 83.12 685 ASP A O 1
ATOM 4839 N N . ARG A 1 686 ? -17.256 -9.419 0.540 1.00 82.25 686 ARG A N 1
ATOM 4840 C CA . ARG A 1 686 ? -16.292 -9.663 -0.540 1.00 82.25 686 ARG A CA 1
ATOM 4841 C C . ARG A 1 686 ? -15.609 -8.373 -1.007 1.00 82.25 686 ARG A C 1
ATOM 4843 O O . ARG A 1 686 ? -14.504 -8.449 -1.537 1.00 82.25 686 ARG A O 1
ATOM 4850 N N . ALA A 1 687 ? -16.244 -7.216 -0.832 1.00 79.94 687 ALA A N 1
ATOM 4851 C CA . ALA A 1 687 ? -15.662 -5.907 -1.113 1.00 79.94 687 ALA A CA 1
ATOM 4852 C C . ALA A 1 687 ? -14.441 -5.603 -0.229 1.00 79.94 687 ALA A C 1
ATOM 4854 O O . ALA A 1 687 ? -13.540 -4.887 -0.665 1.00 79.94 687 ALA A O 1
ATOM 4855 N N . CYS A 1 688 ? -14.394 -6.200 0.963 1.00 81.81 688 CYS A N 1
ATOM 4856 C CA . CYS A 1 688 ? -13.300 -6.083 1.917 1.00 81.81 688 CYS A CA 1
ATOM 4857 C C . CYS A 1 688 ? -12.195 -7.123 1.719 1.00 81.81 688 CYS A C 1
ATOM 4859 O O . CYS A 1 688 ? -11.229 -7.122 2.474 1.00 81.81 688 CYS A O 1
ATOM 4861 N N . PHE A 1 689 ? -12.282 -7.989 0.701 1.00 83.12 689 PHE A N 1
ATOM 4862 C CA . PHE A 1 689 ? -11.194 -8.912 0.383 1.00 83.12 689 PHE A CA 1
ATOM 4863 C C . PHE A 1 689 ? -9.895 -8.131 0.162 1.00 83.12 689 PHE A C 1
ATOM 4865 O O . PHE A 1 689 ? -9.862 -7.177 -0.620 1.00 83.12 689 PHE A O 1
ATOM 4872 N N . ASP A 1 690 ? -8.837 -8.555 0.848 1.00 77.44 690 ASP A N 1
ATOM 4873 C CA . ASP A 1 690 ? -7.514 -7.941 0.782 1.00 77.44 690 ASP A CA 1
ATOM 4874 C C . ASP A 1 690 ? -7.387 -6.540 1.398 1.00 77.44 690 ASP A C 1
ATOM 4876 O O . ASP A 1 690 ? -6.383 -5.855 1.201 1.00 77.44 690 ASP A O 1
ATOM 4880 N N . LYS A 1 691 ? -8.407 -6.091 2.136 1.00 79.75 691 LYS A N 1
ATOM 4881 C CA . LYS A 1 691 ? -8.405 -4.812 2.852 1.00 79.75 691 LYS A CA 1
ATOM 4882 C C . LYS A 1 691 ? -8.012 -4.994 4.317 1.00 79.75 691 LYS A C 1
ATOM 4884 O O . LYS A 1 691 ? -8.146 -6.080 4.884 1.00 79.75 691 LYS A O 1
ATOM 4889 N N . ASP A 1 692 ? -7.534 -3.903 4.912 1.00 71.88 692 ASP A N 1
ATOM 4890 C CA . ASP A 1 692 ? -7.220 -3.827 6.338 1.00 71.88 692 ASP A CA 1
ATOM 4891 C C . ASP A 1 692 ? -8.500 -4.023 7.175 1.00 71.88 692 ASP A C 1
ATOM 4893 O O . ASP A 1 692 ? -9.459 -3.267 7.013 1.00 71.88 692 ASP A O 1
ATOM 4897 N N . CYS A 1 693 ? -8.503 -4.996 8.096 1.00 72.25 693 CYS A N 1
ATOM 4898 C CA . CYS A 1 693 ? -9.598 -5.229 9.064 1.00 72.25 693 CYS A CA 1
ATOM 4899 C C . CYS A 1 693 ? -9.420 -4.513 10.410 1.00 72.25 693 CYS A C 1
ATOM 4901 O O . CYS A 1 693 ? -10.210 -4.678 11.343 1.00 72.25 693 CYS A O 1
ATOM 4903 N N . GLY A 1 694 ? -8.381 -3.692 10.530 1.00 65.56 694 GLY A N 1
ATOM 4904 C CA . GLY A 1 694 ? -7.981 -3.053 11.774 1.00 65.56 694 GLY A CA 1
ATOM 4905 C C . GLY A 1 694 ? -6.460 -2.981 11.875 1.00 65.56 694 GLY A C 1
ATOM 4906 O O . GLY A 1 694 ? -5.764 -3.266 10.901 1.00 65.56 694 GLY A O 1
ATOM 4907 N N . PRO A 1 695 ? -5.909 -2.567 13.028 1.00 57.06 695 PRO A N 1
ATOM 4908 C CA . PRO A 1 695 ? -4.466 -2.581 13.211 1.00 57.06 695 PRO A CA 1
ATOM 4909 C C . PRO A 1 695 ? -3.932 -4.014 13.066 1.00 57.06 695 PRO A C 1
ATOM 4911 O O . PRO A 1 695 ? -4.264 -4.867 13.877 1.00 57.06 695 PRO A O 1
ATOM 4914 N N . LEU A 1 696 ? -3.077 -4.221 12.057 1.00 67.44 696 LEU A N 1
ATOM 4915 C CA . LEU A 1 696 ? -2.262 -5.429 11.857 1.00 67.44 696 LEU A CA 1
ATOM 4916 C C . LEU A 1 696 ? -3.053 -6.714 11.518 1.00 67.44 696 LEU A C 1
ATOM 4918 O O . LEU A 1 696 ? -2.624 -7.816 11.853 1.00 67.44 696 LEU A O 1
ATOM 4922 N N . CYS A 1 697 ? -4.175 -6.559 10.810 1.00 71.06 697 CYS A N 1
ATOM 4923 C CA . CYS A 1 697 ? -5.065 -7.629 10.347 1.00 71.06 697 CYS A CA 1
ATOM 4924 C C . CYS A 1 697 ? -5.396 -7.451 8.856 1.00 71.06 697 CYS A C 1
ATOM 4926 O O . CYS A 1 697 ? -5.591 -6.315 8.411 1.00 71.06 697 CYS A O 1
ATOM 4928 N N . ARG A 1 698 ? -5.540 -8.548 8.097 1.00 82.25 698 ARG A N 1
ATOM 4929 C CA . ARG A 1 698 ? -6.004 -8.519 6.691 1.00 82.25 698 ARG A CA 1
ATOM 4930 C C . ARG A 1 698 ? -7.186 -9.457 6.459 1.00 82.25 698 ARG A C 1
ATOM 4932 O O . ARG A 1 698 ? -7.197 -10.579 6.951 1.00 82.25 698 ARG A O 1
ATOM 4939 N N . CYS A 1 699 ? -8.169 -9.015 5.676 1.00 80.19 699 CYS A N 1
ATOM 4940 C CA . CYS A 1 699 ? -9.313 -9.853 5.326 1.00 80.19 699 CYS A CA 1
ATOM 4941 C C . CYS A 1 699 ? -8.958 -10.846 4.212 1.00 80.19 699 CYS A C 1
ATOM 4943 O O . CYS A 1 699 ? -8.718 -10.447 3.067 1.00 80.19 699 CYS A O 1
ATOM 4945 N N . VAL A 1 700 ? -9.009 -12.145 4.505 1.00 79.06 700 VAL A N 1
ATOM 4946 C CA . VAL A 1 700 ? -8.744 -13.222 3.543 1.00 79.06 700 VAL A CA 1
ATOM 4947 C C . VAL A 1 700 ? -9.901 -14.221 3.577 1.00 79.06 700 VAL A C 1
ATOM 4949 O O . VAL A 1 700 ? -10.319 -14.684 4.627 1.00 79.06 700 VAL A O 1
ATOM 4952 N N . GLN A 1 701 ? -10.472 -14.540 2.411 1.00 78.06 701 GLN A N 1
ATOM 4953 C CA . GLN A 1 701 ? -11.543 -15.545 2.257 1.00 78.06 701 GLN A CA 1
ATOM 4954 C C . GLN A 1 701 ? -12.787 -15.384 3.160 1.00 78.06 701 GLN A C 1
ATOM 4956 O O . GLN A 1 701 ? -13.494 -16.357 3.417 1.00 78.06 701 GLN A O 1
ATOM 4961 N N . GLY A 1 702 ? -13.128 -14.165 3.578 1.00 72.62 702 GLY A N 1
ATOM 4962 C CA . GLY A 1 702 ? -14.322 -13.933 4.398 1.00 72.62 702 GLY A CA 1
ATOM 4963 C C . GLY A 1 702 ? -14.049 -13.814 5.901 1.00 72.62 702 GLY A C 1
ATOM 4964 O O . GLY A 1 702 ? -14.994 -13.627 6.667 1.00 72.62 702 GLY A O 1
ATOM 4965 N N . VAL A 1 703 ? -12.789 -13.964 6.320 1.00 79.69 703 VAL A N 1
ATOM 4966 C CA . VAL A 1 703 ? -12.347 -13.892 7.717 1.00 79.69 703 VAL A CA 1
ATOM 4967 C C . VAL A 1 703 ? -11.219 -12.875 7.873 1.00 79.69 703 VAL A C 1
ATOM 4969 O O . VAL A 1 703 ? -10.526 -12.542 6.912 1.00 79.69 703 VAL A O 1
ATOM 4972 N N . ALA A 1 704 ? -11.104 -12.334 9.078 1.00 78.19 704 ALA A N 1
ATOM 4973 C CA . ALA A 1 704 ? -9.981 -11.521 9.512 1.00 78.19 704 ALA A CA 1
ATOM 4974 C C . ALA A 1 704 ? -8.818 -12.464 9.852 1.00 78.19 704 ALA A C 1
ATOM 4976 O O . ALA A 1 704 ? -9.083 -13.485 10.471 1.00 78.19 704 ALA A O 1
ATOM 4977 N N . LEU A 1 705 ? -7.599 -12.151 9.404 1.00 76.12 705 LEU A N 1
ATOM 4978 C CA . LEU A 1 705 ? -6.388 -12.926 9.689 1.00 76.12 705 LEU A CA 1
ATOM 4979 C C . LEU A 1 705 ? -5.404 -12.070 10.493 1.00 76.12 705 LEU A C 1
ATOM 4981 O O . LEU A 1 705 ? -5.061 -10.958 10.060 1.00 76.12 705 LEU A O 1
ATOM 4985 N N . GLU A 1 706 ? -4.917 -12.597 11.612 1.00 75.69 706 GLU A N 1
ATOM 4986 C CA . GLU A 1 706 ? -3.835 -12.007 12.395 1.00 75.69 706 GLU A CA 1
ATOM 4987 C C . GLU A 1 706 ? -2.488 -12.055 11.647 1.00 75.69 706 GLU A C 1
ATOM 4989 O O . GLU A 1 706 ? -2.011 -13.104 11.227 1.00 75.69 706 GLU A O 1
ATOM 4994 N N . LEU A 1 707 ? -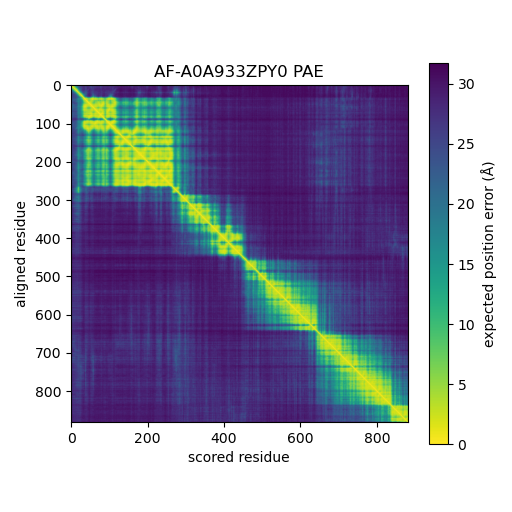1.837 -10.895 11.473 1.00 69.50 707 LEU A N 1
ATOM 4995 C CA . LEU A 1 707 ? -0.543 -10.801 10.775 1.00 69.50 707 LEU A CA 1
ATOM 4996 C C . LEU A 1 707 ? 0.644 -10.515 11.705 1.00 69.50 707 LEU A C 1
ATOM 4998 O O . LEU A 1 707 ? 1.793 -10.516 11.253 1.00 69.50 707 LEU A O 1
ATOM 5002 N N . HIS A 1 708 ? 0.396 -10.243 12.988 1.00 75.62 708 HIS A N 1
ATOM 5003 C CA . HIS A 1 708 ? 1.417 -9.767 13.918 1.00 75.62 708 HIS A CA 1
ATOM 5004 C C . HIS A 1 708 ? 1.507 -10.621 15.183 1.00 75.62 708 HIS A C 1
ATOM 5006 O O . HIS A 1 708 ? 1.076 -10.240 16.262 1.00 75.62 708 HIS A O 1
ATOM 5012 N N . CYS A 1 709 ? 2.179 -11.754 15.040 1.00 77.44 709 CYS A N 1
ATOM 5013 C CA . CYS A 1 709 ? 2.175 -12.867 15.987 1.00 77.44 709 CYS A CA 1
ATOM 5014 C C . CYS A 1 709 ? 3.096 -12.713 17.212 1.00 77.44 709 CYS A C 1
ATOM 5016 O O . CYS A 1 709 ? 3.651 -13.699 17.707 1.00 77.44 709 CYS A O 1
ATOM 5018 N N . THR A 1 710 ? 3.339 -11.473 17.649 1.00 76.62 710 THR A N 1
ATOM 5019 C CA . THR A 1 710 ? 4.306 -11.145 18.718 1.00 76.62 710 THR A CA 1
ATOM 5020 C C . THR A 1 710 ? 3.870 -10.042 19.682 1.00 76.62 710 THR A C 1
ATOM 5022 O O . THR A 1 710 ? 4.616 -9.725 20.617 1.00 76.62 710 THR A O 1
ATOM 5025 N N . ASP A 1 711 ? 2.729 -9.391 19.450 1.00 72.19 711 ASP A N 1
ATOM 5026 C CA . ASP A 1 711 ? 2.335 -8.193 20.199 1.00 72.19 711 ASP A CA 1
ATOM 5027 C C . ASP A 1 711 ? 1.434 -8.487 21.410 1.00 72.19 711 ASP A C 1
ATOM 5029 O O . ASP A 1 711 ? 1.170 -7.582 22.215 1.00 72.19 711 ASP A O 1
ATOM 5033 N N . GLY A 1 712 ? 1.042 -9.749 21.610 1.00 74.94 712 GLY A N 1
ATOM 5034 C CA . GLY A 1 712 ? 0.192 -10.172 22.719 1.00 74.94 712 GLY A CA 1
ATOM 5035 C C . GLY A 1 712 ? -1.260 -9.743 22.569 1.00 74.94 712 GLY A C 1
ATOM 5036 O O . GLY A 1 712 ? -1.978 -9.717 23.580 1.00 74.94 712 GLY A O 1
ATOM 5037 N N . LEU A 1 713 ? -1.669 -9.338 21.367 1.00 74.50 713 LEU A N 1
ATOM 5038 C CA . LEU A 1 713 ? -3.018 -8.915 21.031 1.00 74.50 713 LEU A CA 1
ATOM 5039 C C . LEU A 1 713 ? -3.696 -9.969 20.151 1.00 74.50 713 LEU A C 1
ATOM 5041 O O . LEU A 1 713 ? -3.057 -10.870 19.646 1.00 74.50 713 LEU A O 1
ATOM 5045 N N . ASP A 1 714 ? -5.017 -9.866 20.088 1.00 75.62 714 ASP A N 1
ATOM 5046 C CA . ASP A 1 714 ? -5.922 -10.682 19.277 1.00 75.62 714 ASP A CA 1
ATOM 5047 C C . ASP A 1 714 ? -6.405 -9.754 18.153 1.00 75.62 714 ASP A C 1
ATOM 5049 O O . ASP A 1 714 ? -7.361 -8.979 18.338 1.00 75.62 714 ASP A O 1
ATOM 5053 N N . ASN A 1 715 ? -5.615 -9.661 17.080 1.00 72.56 715 ASN A N 1
ATOM 5054 C CA . ASN A 1 715 ? -5.758 -8.609 16.070 1.00 72.56 715 ASN A CA 1
ATOM 5055 C C . ASN A 1 715 ? -6.896 -8.882 15.068 1.00 72.56 715 ASN A C 1
ATOM 5057 O O . ASN A 1 715 ? -7.440 -7.923 14.506 1.00 72.56 715 ASN A O 1
ATOM 5061 N N . ASP A 1 716 ? -7.320 -10.137 14.904 1.00 74.12 716 ASP A N 1
ATOM 5062 C CA . ASP A 1 716 ? -8.491 -10.550 14.111 1.00 74.12 716 ASP A CA 1
ATOM 5063 C C . ASP A 1 716 ? -9.772 -10.784 14.943 1.00 74.12 716 ASP A C 1
ATOM 5065 O O . ASP A 1 716 ? -10.876 -10.833 14.387 1.00 74.12 716 ASP A O 1
ATOM 5069 N N . ARG A 1 717 ? -9.657 -10.758 16.279 1.00 70.50 717 ARG A N 1
ATOM 5070 C CA . ARG A 1 717 ? -10.746 -10.822 17.272 1.00 70.50 717 ARG A CA 1
ATOM 5071 C C . ARG A 1 717 ? -11.399 -12.196 17.392 1.00 70.50 717 ARG A C 1
ATOM 5073 O O . ARG A 1 717 ? -12.583 -12.276 17.765 1.00 70.50 717 ARG A O 1
ATOM 5080 N N . ASP A 1 718 ? -10.665 -13.263 17.112 1.00 77.19 718 ASP A N 1
ATOM 5081 C CA . ASP A 1 718 ? -11.151 -14.634 17.227 1.00 77.19 718 ASP A CA 1
ATOM 5082 C C . ASP A 1 718 ? -11.077 -15.197 18.675 1.00 77.19 718 ASP A C 1
ATOM 5084 O O . ASP A 1 718 ? -11.760 -16.181 18.999 1.00 77.19 718 ASP A O 1
ATOM 5088 N N . GLN A 1 719 ? -10.422 -14.460 19.591 1.00 78.75 719 GLN A N 1
ATOM 5089 C CA . GLN A 1 719 ? -10.117 -14.758 21.007 1.00 78.75 719 GLN A CA 1
ATOM 5090 C C . GLN A 1 719 ? -8.825 -15.541 21.264 1.00 78.75 719 GLN A C 1
ATOM 5092 O O . GLN A 1 719 ? -8.558 -15.897 22.427 1.00 78.75 719 GLN A O 1
ATOM 5097 N N . LEU A 1 720 ? -8.033 -15.798 20.236 1.00 77.62 720 LEU A N 1
ATOM 5098 C CA . LEU A 1 720 ? -6.665 -16.276 20.324 1.00 77.62 720 LEU A CA 1
ATOM 5099 C C . LEU A 1 720 ? -5.716 -15.113 19.980 1.00 77.62 720 LEU A C 1
ATOM 5101 O O . LEU A 1 720 ? -6.156 -14.011 19.696 1.00 77.62 720 LEU A O 1
ATOM 5105 N N . ALA A 1 721 ? -4.435 -15.263 20.301 1.00 81.44 721 ALA A N 1
ATOM 5106 C CA . ALA A 1 721 ? -3.466 -14.170 20.208 1.00 81.44 721 ALA A CA 1
ATOM 5107 C C . ALA A 1 721 ? -2.067 -14.746 20.018 1.00 81.44 721 ALA A C 1
ATOM 5109 O O . ALA A 1 721 ? -1.688 -15.694 20.729 1.00 81.44 721 ALA A O 1
ATOM 5110 N N . ASP A 1 722 ? -1.282 -14.139 19.133 1.00 81.19 722 ASP A N 1
ATOM 5111 C CA . ASP A 1 722 ? 0.063 -14.577 18.771 1.00 81.19 722 ASP A CA 1
ATOM 5112 C C . ASP A 1 722 ? 0.080 -16.070 18.385 1.00 81.19 722 ASP A C 1
ATOM 5114 O O . ASP A 1 722 ? -0.846 -16.605 17.798 1.00 81.19 722 ASP A O 1
ATOM 5118 N N . CYS A 1 723 ? 1.103 -16.827 18.790 1.00 84.62 723 CYS A N 1
ATOM 5119 C CA . CYS A 1 723 ? 1.177 -18.258 18.502 1.00 84.62 723 CYS A CA 1
ATOM 5120 C C . CYS A 1 723 ? 0.074 -19.113 19.119 1.00 84.62 723 CYS A C 1
ATOM 5122 O O . CYS A 1 723 ? 0.058 -20.309 18.845 1.00 84.62 723 CYS A O 1
ATOM 5124 N N . ALA A 1 724 ? -0.751 -18.582 20.028 1.00 82.12 724 ALA A N 1
ATOM 5125 C CA . ALA A 1 724 ? -1.928 -19.317 20.482 1.00 82.12 724 ALA A CA 1
ATOM 5126 C C . ALA A 1 724 ? -3.038 -19.306 19.420 1.00 82.12 724 ALA A C 1
ATOM 5128 O O . ALA A 1 724 ? -3.927 -20.158 19.496 1.00 82.12 724 ALA A O 1
ATOM 5129 N N . ASP A 1 725 ? -2.957 -18.369 18.477 1.00 81.62 725 ASP A N 1
ATOM 5130 C CA . ASP A 1 725 ? -3.776 -18.261 17.283 1.00 81.62 725 ASP A CA 1
ATOM 5131 C C . ASP A 1 725 ? -3.268 -19.189 16.173 1.00 81.62 725 ASP A C 1
ATOM 5133 O O . ASP A 1 725 ? -2.060 -19.345 15.969 1.00 81.62 725 ASP A O 1
ATOM 5137 N N . SER A 1 726 ? -4.196 -19.839 15.469 1.00 80.69 726 SER A N 1
ATOM 5138 C CA . SER A 1 726 ? -3.862 -20.638 14.286 1.00 80.69 726 SER A CA 1
ATOM 5139 C C . SER A 1 726 ? -3.480 -19.780 13.090 1.00 80.69 726 SER A C 1
ATOM 5141 O O . SER A 1 726 ? -2.743 -20.250 12.226 1.00 80.69 726 SER A O 1
ATOM 5143 N N . ASP A 1 727 ? -3.942 -18.535 13.058 1.00 78.62 727 ASP A N 1
ATOM 5144 C CA . ASP A 1 727 ? -3.682 -17.589 11.977 1.00 78.62 727 ASP A CA 1
ATOM 5145 C C . ASP A 1 727 ? -2.209 -17.151 11.970 1.00 78.62 727 ASP A C 1
ATOM 5147 O O . ASP A 1 727 ? -1.660 -16.746 10.947 1.00 78.62 727 ASP A O 1
ATOM 5151 N N . CYS A 1 728 ? -1.530 -17.385 13.095 1.00 80.00 728 CYS A N 1
ATOM 5152 C CA . CYS A 1 728 ? -0.115 -17.154 13.295 1.00 80.00 728 CYS A CA 1
ATOM 5153 C C . CYS A 1 728 ? 0.806 -18.331 12.970 1.00 80.00 728 CYS A C 1
ATOM 5155 O O . CYS A 1 728 ? 2.026 -18.160 13.041 1.00 80.00 728 CYS A O 1
ATOM 5157 N N . ASP A 1 729 ? 0.290 -19.514 12.620 1.00 80.25 729 ASP A N 1
ATOM 5158 C CA . ASP A 1 729 ? 1.131 -20.680 12.322 1.00 80.25 729 ASP A CA 1
ATOM 5159 C C . ASP A 1 729 ? 2.148 -20.356 11.202 1.00 80.25 729 ASP A C 1
ATOM 5161 O O . ASP A 1 729 ? 1.805 -19.984 10.082 1.00 80.25 729 ASP A O 1
ATOM 5165 N N . GLY A 1 730 ? 3.437 -20.506 11.511 1.00 72.81 730 GLY A N 1
ATOM 5166 C CA . GLY A 1 730 ? 4.556 -20.207 10.618 1.00 72.81 730 GLY A CA 1
ATOM 5167 C C . GLY A 1 730 ? 5.160 -18.806 10.734 1.00 72.81 730 GLY A C 1
ATOM 5168 O O . GLY A 1 730 ? 6.228 -18.537 10.185 1.00 72.81 730 GLY A O 1
ATOM 5169 N N . HIS A 1 731 ? 4.519 -17.894 11.462 1.00 78.88 731 HIS A N 1
ATOM 5170 C CA . HIS A 1 731 ? 5.021 -16.534 11.630 1.00 78.88 731 HIS A CA 1
ATOM 5171 C C . HIS A 1 731 ? 6.038 -16.449 12.771 1.00 78.88 731 HIS A C 1
ATOM 5173 O O . HIS A 1 731 ? 5.973 -17.201 13.743 1.00 78.88 731 HIS A O 1
ATOM 5179 N N . ASP A 1 732 ? 7.006 -15.533 12.657 1.00 76.69 732 ASP A N 1
ATOM 5180 C CA . ASP A 1 732 ? 7.962 -15.277 13.736 1.00 76.69 732 ASP A CA 1
ATOM 5181 C C . ASP A 1 732 ? 7.241 -14.817 15.011 1.00 76.69 732 ASP A C 1
ATOM 5183 O O . ASP A 1 732 ? 6.342 -13.981 14.970 1.00 76.69 732 ASP A O 1
ATOM 5187 N N . CYS A 1 733 ? 7.664 -15.386 16.136 1.00 77.38 733 CYS A N 1
ATOM 5188 C CA . CYS A 1 733 ? 7.092 -15.188 17.457 1.00 77.38 733 CYS A CA 1
ATOM 5189 C C . CYS A 1 733 ? 7.962 -14.318 18.384 1.00 77.38 733 CYS A C 1
ATOM 5191 O O . CYS A 1 733 ? 7.662 -14.178 19.573 1.00 77.38 733 CYS A O 1
ATOM 5193 N N . GLY A 1 734 ? 9.040 -13.717 17.857 1.00 68.88 734 GLY A N 1
ATOM 5194 C CA . GLY A 1 734 ? 9.800 -12.648 18.520 1.00 68.88 734 GLY A CA 1
ATOM 5195 C C . GLY A 1 734 ? 10.591 -13.090 19.757 1.00 68.88 734 GLY A C 1
ATOM 5196 O O . GLY A 1 734 ? 11.026 -12.257 20.561 1.00 68.88 734 GLY A O 1
ATOM 5197 N N . ALA A 1 735 ? 10.777 -14.398 19.945 1.00 67.81 735 ALA A N 1
ATOM 5198 C CA . ALA A 1 735 ? 11.623 -14.929 21.002 1.00 67.81 735 ALA A CA 1
ATOM 5199 C C . ALA A 1 735 ? 13.115 -14.743 20.651 1.00 67.81 735 ALA A C 1
ATOM 5201 O O . ALA A 1 735 ? 13.486 -14.660 19.486 1.00 67.81 735 ALA A O 1
ATOM 5202 N N . PRO A 1 736 ? 14.017 -14.647 21.645 1.00 56.44 736 PRO A N 1
ATOM 5203 C CA . PRO A 1 736 ? 15.445 -14.512 21.375 1.00 56.44 736 PRO A CA 1
ATOM 5204 C C . PRO A 1 736 ? 16.011 -15.791 20.730 1.00 56.44 736 PRO A C 1
ATOM 5206 O O . PRO A 1 736 ? 16.336 -16.743 21.436 1.00 56.44 736 PRO A O 1
ATOM 5209 N N . GLY A 1 737 ? 16.162 -15.770 19.407 1.00 57.34 737 GLY A N 1
ATOM 5210 C CA . GLY A 1 737 ? 16.742 -16.822 18.567 1.00 57.34 737 GLY A CA 1
ATOM 5211 C C . GLY A 1 737 ? 16.487 -16.492 17.093 1.00 57.34 737 GLY A C 1
ATOM 5212 O O . GLY A 1 737 ? 15.450 -15.926 16.780 1.00 57.34 737 GLY A O 1
ATOM 5213 N N . ALA A 1 738 ? 17.428 -16.781 16.189 1.00 57.91 738 ALA A N 1
ATOM 5214 C CA . ALA A 1 738 ? 17.284 -16.437 14.765 1.00 57.91 738 ALA A CA 1
ATOM 5215 C C . ALA A 1 738 ? 16.222 -17.288 14.029 1.00 57.91 738 ALA A C 1
ATOM 5217 O O . ALA A 1 738 ? 15.809 -16.928 12.937 1.00 57.91 738 ALA A O 1
ATOM 5218 N N . GLY A 1 739 ? 15.754 -18.390 14.631 1.00 69.19 739 GLY A N 1
ATOM 5219 C CA . GLY A 1 739 ? 14.831 -19.345 14.011 1.00 69.19 739 GLY A CA 1
ATOM 5220 C C . GLY A 1 739 ? 13.519 -19.547 14.769 1.00 69.19 739 GLY A C 1
ATOM 5221 O O . GLY A 1 739 ? 13.031 -20.675 14.836 1.00 69.19 739 GLY A O 1
ATOM 5222 N N . THR A 1 740 ? 12.954 -18.503 15.383 1.00 79.94 740 THR A N 1
ATOM 5223 C CA . THR A 1 740 ? 11.715 -18.630 16.167 1.00 79.94 740 THR A CA 1
ATOM 5224 C C . THR A 1 740 ? 10.458 -18.503 15.310 1.00 79.94 740 THR A C 1
ATOM 5226 O O . THR A 1 740 ? 10.404 -17.685 14.395 1.00 79.94 740 THR A O 1
ATOM 5229 N N . PHE A 1 741 ? 9.447 -19.334 15.559 1.00 83.06 741 PHE A N 1
ATOM 5230 C CA . PHE A 1 741 ? 8.176 -19.329 14.826 1.00 83.06 741 PHE A CA 1
ATOM 5231 C C . PHE A 1 741 ? 7.030 -19.889 15.670 1.00 83.06 741 PHE A C 1
ATOM 5233 O O . PHE A 1 741 ? 7.241 -20.677 16.595 1.00 83.06 741 PHE A O 1
ATOM 5240 N N . CYS A 1 742 ? 5.804 -19.506 15.342 1.00 82.94 742 CYS A N 1
ATOM 5241 C CA . CYS A 1 742 ? 4.605 -20.102 15.900 1.00 82.94 742 CYS A CA 1
ATOM 5242 C C . CYS A 1 742 ? 4.314 -21.441 15.224 1.00 82.94 742 CYS A C 1
ATOM 5244 O O . CYS A 1 742 ? 4.180 -21.509 14.006 1.00 82.94 742 CYS A O 1
ATOM 5246 N N . ALA A 1 743 ? 4.200 -22.513 16.001 1.00 80.69 743 ALA A N 1
ATOM 5247 C CA . ALA A 1 743 ? 3.525 -23.716 15.533 1.00 80.69 743 ALA A CA 1
ATOM 5248 C C . ALA A 1 743 ? 2.889 -24.471 16.697 1.00 80.69 743 ALA A C 1
ATOM 5250 O O . ALA A 1 743 ? 3.432 -24.544 17.806 1.00 80.69 743 ALA A O 1
ATOM 5251 N N . ALA A 1 744 ? 1.736 -25.082 16.428 1.00 76.50 744 ALA A N 1
ATOM 5252 C CA . ALA A 1 744 ? 1.005 -25.901 17.393 1.00 76.50 744 ALA A CA 1
ATOM 5253 C C . ALA A 1 744 ? 0.645 -25.151 18.693 1.00 76.50 744 ALA A C 1
ATOM 5255 O O . ALA A 1 744 ? 0.701 -25.727 19.787 1.00 76.50 744 ALA A O 1
ATOM 5256 N N . GLY A 1 745 ? 0.257 -23.877 18.582 1.00 77.38 745 GLY A N 1
ATOM 5257 C CA . GLY A 1 745 ? -0.200 -23.094 19.730 1.00 77.38 745 GLY A CA 1
ATOM 5258 C C . GLY A 1 745 ? 0.928 -22.485 20.579 1.00 77.38 745 GLY A C 1
ATOM 5259 O O . GLY A 1 745 ? 0.678 -22.077 21.717 1.00 77.38 745 GLY A O 1
ATOM 5260 N N . ALA A 1 746 ? 2.185 -22.521 20.115 1.00 80.69 746 ALA A N 1
ATOM 5261 C CA . ALA A 1 746 ? 3.346 -22.084 20.887 1.00 80.69 746 ALA A CA 1
ATOM 5262 C C . ALA A 1 746 ? 4.466 -21.497 20.017 1.00 80.69 746 ALA A C 1
ATOM 5264 O O . ALA A 1 746 ? 4.659 -21.888 18.870 1.00 80.69 746 ALA A O 1
ATOM 5265 N N . CYS A 1 747 ? 5.250 -20.603 20.622 1.00 81.69 747 CYS A N 1
ATOM 5266 C CA . CYS A 1 747 ? 6.500 -20.106 20.058 1.00 81.69 747 CYS A CA 1
ATOM 5267 C C . CYS A 1 747 ? 7.593 -21.175 20.205 1.00 81.69 747 CYS A C 1
ATOM 5269 O O . CYS A 1 747 ? 7.962 -21.557 21.323 1.00 81.69 747 CYS A O 1
ATOM 5271 N N . LEU A 1 748 ? 8.068 -21.685 19.075 1.00 80.94 748 LEU A N 1
ATOM 5272 C CA . LEU A 1 748 ? 9.109 -22.698 18.939 1.00 80.94 748 LEU A CA 1
ATOM 5273 C C . LEU A 1 748 ? 10.377 -22.058 18.367 1.00 80.94 748 LEU A C 1
ATOM 5275 O O . LEU A 1 748 ? 10.330 -20.986 17.780 1.00 80.94 748 LEU A O 1
ATOM 5279 N N . ASP A 1 749 ? 11.514 -22.718 18.564 1.00 84.12 749 ASP A N 1
ATOM 5280 C CA . ASP A 1 749 ? 12.830 -22.281 18.088 1.00 84.12 749 ASP A CA 1
ATOM 5281 C C . ASP A 1 749 ? 13.464 -23.430 17.304 1.00 84.12 749 ASP A C 1
ATOM 5283 O O . ASP A 1 749 ? 13.582 -24.534 17.855 1.00 84.12 749 ASP A O 1
ATOM 5287 N N . CYS A 1 750 ? 13.883 -23.185 16.058 1.00 83.00 750 CYS A N 1
ATOM 5288 C CA . CYS A 1 750 ? 14.584 -24.170 15.233 1.00 83.00 750 CYS A CA 1
ATOM 5289 C C . CYS A 1 750 ? 15.830 -24.743 15.926 1.00 83.00 750 CYS A C 1
ATOM 5291 O O . CYS A 1 750 ? 16.121 -25.922 15.740 1.00 83.00 750 CYS A O 1
ATOM 5293 N N . ALA A 1 751 ? 16.481 -24.010 16.840 1.00 80.50 751 ALA A N 1
ATOM 5294 C CA . ALA A 1 751 ? 17.585 -24.534 17.654 1.00 80.50 751 ALA A CA 1
ATOM 5295 C C . ALA A 1 751 ? 17.178 -25.689 18.595 1.00 80.50 751 ALA A C 1
ATOM 5297 O O . ALA A 1 751 ? 18.027 -26.418 19.118 1.00 80.50 751 ALA A O 1
ATOM 5298 N N . THR A 1 752 ? 15.878 -25.851 18.856 1.00 81.50 752 THR A N 1
ATOM 5299 C CA . THR A 1 752 ? 15.312 -26.901 19.720 1.00 81.50 752 THR A CA 1
ATOM 5300 C C . THR A 1 752 ? 14.300 -27.806 19.017 1.00 81.50 752 THR A C 1
ATOM 5302 O O . THR A 1 752 ? 13.949 -28.859 19.562 1.00 81.50 752 THR A O 1
ATOM 5305 N N . ALA A 1 753 ? 13.838 -27.419 17.827 1.00 79.12 753 ALA A N 1
ATOM 5306 C CA . ALA A 1 753 ? 12.944 -28.207 16.993 1.00 79.12 753 ALA A CA 1
ATOM 5307 C C . ALA A 1 753 ? 13.706 -29.359 16.302 1.00 79.12 753 ALA A C 1
ATOM 5309 O O . ALA A 1 753 ? 14.913 -29.271 16.086 1.00 79.12 753 ALA A O 1
ATOM 5310 N N . PRO A 1 754 ? 13.039 -30.482 15.981 1.00 80.12 754 PRO A N 1
ATOM 5311 C CA . PRO A 1 754 ? 13.645 -31.527 15.162 1.00 80.12 754 PRO A CA 1
ATOM 5312 C C . PRO A 1 754 ? 13.852 -31.046 13.719 1.00 80.12 754 PRO A C 1
ATOM 5314 O O . PRO A 1 754 ? 13.018 -30.308 13.195 1.00 80.12 754 PRO A O 1
ATOM 5317 N N . ASP A 1 755 ? 14.907 -31.535 13.059 1.00 80.19 755 ASP A N 1
ATOM 5318 C CA . ASP A 1 755 ? 15.131 -31.288 11.629 1.00 80.19 755 ASP A CA 1
ATOM 5319 C C . ASP A 1 755 ? 13.873 -31.635 10.816 1.00 80.19 755 ASP A C 1
ATOM 5321 O O . ASP A 1 755 ? 13.247 -32.683 11.033 1.00 80.19 755 ASP A O 1
ATOM 5325 N N . ARG A 1 756 ? 13.527 -30.772 9.854 1.00 80.50 756 ARG A N 1
ATOM 5326 C CA . ARG A 1 756 ? 12.302 -30.822 9.032 1.00 80.50 756 ARG A CA 1
ATOM 5327 C C . ARG A 1 756 ? 10.997 -30.535 9.773 1.00 80.50 756 ARG A C 1
ATOM 5329 O O . ARG A 1 756 ? 9.923 -30.842 9.253 1.00 80.50 756 ARG A O 1
ATOM 5336 N N . ALA A 1 757 ? 11.052 -29.961 10.972 1.00 80.81 757 ALA A N 1
ATOM 5337 C CA . ALA A 1 757 ? 9.875 -29.311 11.535 1.00 80.81 757 ALA A CA 1
ATOM 5338 C C . ALA A 1 757 ? 9.448 -28.163 10.611 1.00 80.81 757 ALA A C 1
ATOM 5340 O O . ALA A 1 757 ? 10.283 -27.341 10.247 1.00 80.81 757 ALA A O 1
ATOM 5341 N N . SER A 1 758 ? 8.169 -28.126 10.230 1.00 81.81 758 SER A N 1
ATOM 5342 C CA . SER A 1 758 ? 7.600 -27.020 9.449 1.00 81.81 758 SER A CA 1
ATOM 5343 C C . SER A 1 758 ? 7.720 -25.736 10.269 1.00 81.81 758 SER A C 1
ATOM 5345 O O . SER A 1 758 ? 7.182 -25.701 11.376 1.00 81.81 758 SER A O 1
ATOM 5347 N N . CYS A 1 759 ? 8.411 -24.721 9.744 1.00 78.38 759 CYS A N 1
ATOM 5348 C CA . CYS A 1 759 ? 8.495 -23.386 10.353 1.00 78.38 759 CYS A CA 1
ATOM 5349 C C . CYS A 1 759 ? 7.543 -22.364 9.732 1.00 78.38 759 CYS A C 1
ATOM 5351 O O . CYS A 1 759 ? 7.559 -21.214 10.149 1.00 78.38 759 CYS A O 1
ATOM 5353 N N . GLY A 1 760 ? 6.706 -22.806 8.788 1.00 73.88 760 GLY A N 1
ATOM 5354 C CA . GLY A 1 760 ? 5.663 -22.048 8.101 1.00 73.88 760 GLY A CA 1
ATOM 5355 C C . GLY A 1 760 ? 5.332 -22.672 6.742 1.00 73.88 760 GLY A C 1
ATOM 5356 O O . GLY A 1 760 ? 5.839 -23.765 6.449 1.00 73.88 760 GLY A O 1
ATOM 5357 N N . PRO A 1 761 ? 4.475 -22.026 5.928 1.00 76.75 761 PRO A N 1
ATOM 5358 C CA . PRO A 1 761 ? 4.348 -22.343 4.508 1.00 76.75 761 PRO A CA 1
ATOM 5359 C C . PRO A 1 761 ? 5.735 -22.291 3.865 1.00 76.75 761 PRO A C 1
ATOM 5361 O O . PRO A 1 761 ? 6.487 -21.361 4.129 1.00 76.75 761 PRO A O 1
ATOM 5364 N N . SER A 1 762 ? 6.096 -23.319 3.098 1.00 82.25 762 SER A N 1
ATOM 5365 C CA . SER A 1 762 ? 7.359 -23.346 2.346 1.00 82.25 762 SER A CA 1
ATOM 5366 C C . SER A 1 762 ? 8.648 -23.130 3.175 1.00 82.25 762 SER A C 1
ATOM 5368 O O . SER A 1 762 ? 9.673 -22.761 2.619 1.00 82.25 762 SER A O 1
ATOM 5370 N N . CYS A 1 763 ? 8.630 -23.439 4.484 1.00 83.62 763 CYS A N 1
ATOM 5371 C CA . CYS A 1 763 ? 9.764 -23.294 5.419 1.00 83.62 763 CYS A CA 1
ATOM 5372 C C . CYS A 1 763 ? 9.956 -24.553 6.286 1.00 83.62 763 CYS A C 1
ATOM 5374 O O . CYS A 1 763 ? 8.980 -25.118 6.806 1.00 83.62 763 CYS A O 1
ATOM 5376 N N . TYR A 1 764 ? 11.203 -24.972 6.534 1.00 88.00 764 TYR A N 1
ATOM 5377 C CA . TYR A 1 764 ? 11.527 -26.008 7.532 1.00 88.00 764 TYR A CA 1
ATOM 5378 C C . TYR A 1 764 ? 12.772 -25.693 8.373 1.00 88.00 764 TYR A C 1
ATOM 5380 O O . TYR A 1 764 ? 13.638 -24.940 7.961 1.00 88.00 764 TYR A O 1
ATOM 5388 N N . CYS A 1 765 ? 12.888 -26.298 9.558 1.00 87.19 765 CYS A N 1
ATOM 5389 C CA . CYS A 1 765 ? 14.094 -26.171 10.381 1.00 87.19 765 CYS A CA 1
ATOM 5390 C C . CYS A 1 765 ? 15.208 -27.131 9.936 1.00 87.19 765 CYS A C 1
ATOM 5392 O O . CYS A 1 765 ? 14.962 -28.339 9.793 1.00 87.19 765 CYS A O 1
ATOM 5394 N N . PHE A 1 766 ? 16.442 -26.635 9.845 1.00 85.06 766 PHE A N 1
ATOM 5395 C CA . PHE A 1 766 ? 17.648 -27.431 9.608 1.00 85.06 766 PHE A CA 1
ATOM 5396 C C . PHE A 1 766 ? 18.862 -26.824 10.326 1.00 85.06 766 PHE A C 1
ATOM 5398 O O . PHE A 1 766 ? 19.051 -25.616 10.329 1.00 85.06 766 PHE A O 1
ATOM 5405 N N . ASP A 1 767 ? 19.651 -27.663 11.006 1.00 84.31 767 ASP A N 1
ATOM 5406 C CA . ASP A 1 767 ? 20.851 -27.269 11.779 1.00 84.31 767 ASP A CA 1
ATOM 5407 C C . ASP A 1 767 ? 20.650 -26.089 12.759 1.00 84.31 767 ASP A C 1
ATOM 5409 O O . ASP A 1 767 ? 21.579 -25.369 13.121 1.00 84.31 767 ASP A O 1
ATOM 5413 N N . GLY A 1 768 ? 19.421 -25.925 13.255 1.00 77.00 768 GLY A N 1
ATOM 5414 C CA . GLY A 1 768 ? 19.065 -24.889 14.222 1.00 77.00 768 GLY A CA 1
ATOM 5415 C C . GLY A 1 768 ? 18.580 -23.567 13.626 1.00 77.00 768 GLY A C 1
ATOM 5416 O O . GLY A 1 768 ? 18.226 -22.676 14.398 1.00 77.00 768 GLY A O 1
ATOM 5417 N N . GLU A 1 769 ? 18.505 -23.456 12.302 1.00 83.50 769 GLU A N 1
ATOM 5418 C CA . GLU A 1 769 ? 18.033 -22.275 11.571 1.00 83.50 769 GLU A CA 1
ATOM 5419 C C . GLU A 1 769 ? 16.795 -22.630 10.724 1.00 83.50 769 GLU A C 1
ATOM 5421 O O . GLU A 1 769 ? 16.436 -23.807 10.593 1.00 83.50 769 GLU A O 1
ATOM 5426 N N . LYS A 1 770 ? 16.069 -21.610 10.254 1.00 85.81 770 LYS A N 1
ATOM 5427 C CA . LYS A 1 770 ? 14.985 -21.786 9.275 1.00 85.81 770 LYS A CA 1
ATOM 5428 C C . LYS A 1 770 ? 15.622 -21.922 7.892 1.00 85.81 770 LYS A C 1
ATOM 5430 O O . LYS A 1 770 ? 16.684 -21.355 7.691 1.00 85.81 770 LYS A O 1
ATOM 5435 N N . HIS A 1 771 ? 15.008 -22.704 7.011 1.00 87.75 771 HIS A N 1
ATOM 5436 C CA . HIS A 1 771 ? 15.422 -22.882 5.622 1.00 87.75 771 HIS A CA 1
ATOM 5437 C C . HIS A 1 771 ? 14.216 -22.771 4.697 1.00 87.75 771 HIS A C 1
ATOM 5439 O O . HIS A 1 771 ? 13.148 -23.343 4.974 1.00 87.75 771 HIS A O 1
ATOM 5445 N N . GLU A 1 772 ? 14.432 -22.094 3.578 1.00 86.88 772 GLU A N 1
ATOM 5446 C CA . GLU A 1 772 ? 13.479 -21.942 2.486 1.00 86.88 772 GLU A CA 1
ATOM 5447 C C . GLU A 1 772 ? 13.242 -23.271 1.732 1.00 86.88 772 GLU A C 1
ATOM 5449 O O . GLU A 1 772 ? 14.120 -24.135 1.635 1.00 86.88 772 GLU A O 1
ATOM 5454 N N . MET A 1 773 ? 12.015 -23.493 1.241 1.00 83.38 773 MET A N 1
ATOM 5455 C CA . MET A 1 773 ? 11.653 -24.650 0.400 1.00 83.38 773 MET A CA 1
ATOM 5456 C C . MET A 1 773 ? 11.010 -24.283 -0.931 1.00 83.38 773 MET A C 1
ATOM 5458 O O . MET A 1 773 ? 11.047 -25.108 -1.848 1.00 83.38 773 MET A O 1
ATOM 5462 N N . ASP A 1 774 ? 10.357 -23.126 -1.017 1.00 86.19 774 ASP A N 1
ATOM 5463 C CA . ASP A 1 774 ? 9.813 -22.632 -2.275 1.00 86.19 774 ASP A CA 1
ATOM 5464 C C . ASP A 1 774 ? 10.754 -21.564 -2.795 1.00 86.19 774 ASP A C 1
ATOM 5466 O O . ASP A 1 774 ? 10.799 -20.462 -2.275 1.00 86.19 774 ASP A O 1
ATOM 5470 N N . CYS A 1 775 ? 11.555 -21.955 -3.777 1.00 89.06 775 CYS A N 1
ATOM 5471 C CA . CYS A 1 775 ? 12.601 -21.120 -4.345 1.00 89.06 775 CYS A CA 1
ATOM 5472 C C . CYS A 1 775 ? 12.109 -20.362 -5.588 1.00 89.06 775 CYS A C 1
ATOM 5474 O O . CYS A 1 775 ? 12.903 -20.077 -6.490 1.00 89.06 775 CYS A O 1
ATOM 5476 N N . THR A 1 776 ? 10.790 -20.168 -5.715 1.00 85.75 776 THR A N 1
ATOM 5477 C CA . THR A 1 776 ? 10.146 -19.645 -6.928 1.00 85.75 776 THR A CA 1
ATOM 5478 C C . THR A 1 776 ? 9.072 -18.585 -6.690 1.00 85.75 776 THR A C 1
ATOM 5480 O O . THR A 1 776 ? 8.621 -17.973 -7.663 1.00 85.75 776 THR A O 1
ATOM 5483 N N . ASP A 1 777 ? 8.615 -18.394 -5.451 1.00 83.62 777 ASP A N 1
ATOM 5484 C CA . ASP A 1 777 ? 7.413 -17.611 -5.149 1.00 83.62 777 ASP A CA 1
ATOM 5485 C C . ASP A 1 777 ? 7.702 -16.122 -4.890 1.00 83.62 777 ASP A C 1
ATOM 5487 O O . ASP A 1 777 ? 6.764 -15.322 -4.782 1.00 83.62 777 ASP A O 1
ATOM 5491 N N . GLY A 1 778 ? 8.981 -15.730 -4.863 1.00 84.12 778 GLY A N 1
ATOM 5492 C CA . GLY A 1 778 ? 9.425 -14.360 -4.625 1.00 84.12 778 GLY A CA 1
ATOM 5493 C C . GLY A 1 778 ? 9.248 -13.907 -3.177 1.00 84.12 778 GLY A C 1
ATOM 5494 O O . GLY A 1 778 ? 9.272 -12.699 -2.915 1.00 84.12 778 GLY A O 1
ATOM 5495 N N . VAL A 1 779 ? 9.016 -14.836 -2.247 1.00 84.88 779 VAL A N 1
ATOM 5496 C CA . VAL A 1 779 ? 8.795 -14.576 -0.823 1.00 84.88 779 VAL A CA 1
ATOM 5497 C C . VAL A 1 779 ? 9.998 -15.074 -0.032 1.00 84.88 779 VAL A C 1
ATOM 5499 O O . VAL A 1 779 ? 10.550 -16.111 -0.333 1.00 84.88 779 VAL A O 1
ATOM 5502 N N . ASP A 1 780 ? 10.398 -14.324 0.996 1.00 82.19 780 ASP A N 1
ATOM 5503 C CA . ASP A 1 780 ? 11.450 -14.716 1.942 1.00 82.19 780 ASP A CA 1
ATOM 5504 C C . ASP A 1 780 ? 10.812 -15.610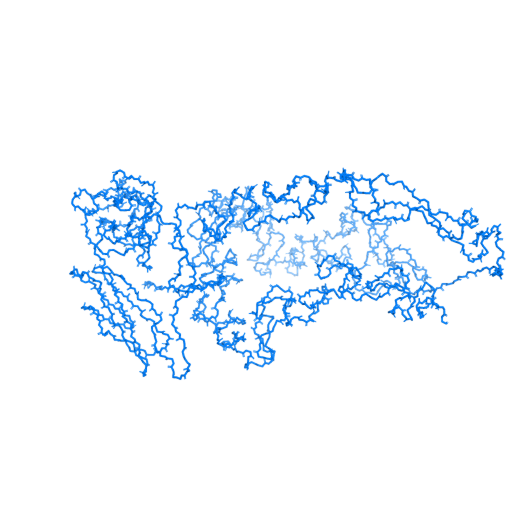 3.019 1.00 82.19 780 ASP A C 1
ATOM 5506 O O . ASP A 1 780 ? 10.294 -15.124 4.039 1.00 82.19 780 ASP A O 1
ATOM 5510 N N . ASN A 1 781 ? 10.719 -16.911 2.734 1.00 81.88 781 ASN A N 1
ATOM 5511 C CA . ASN A 1 781 ? 9.932 -17.847 3.537 1.00 81.88 781 ASN A CA 1
ATOM 5512 C C . ASN A 1 781 ? 10.617 -18.221 4.864 1.00 81.88 781 ASN A C 1
ATOM 5514 O O . ASN A 1 781 ? 9.938 -18.628 5.817 1.00 81.88 781 ASN A O 1
ATOM 5518 N N . ASP A 1 782 ? 11.935 -18.037 4.974 1.00 82.62 782 ASP A N 1
ATOM 5519 C CA . ASP A 1 782 ? 12.712 -18.262 6.196 1.00 82.62 782 ASP A CA 1
ATOM 5520 C C . ASP A 1 782 ? 12.994 -16.957 6.991 1.00 82.62 782 ASP A C 1
ATOM 5522 O O . ASP A 1 782 ? 13.271 -17.007 8.199 1.00 82.62 782 ASP A O 1
ATOM 5526 N N . ARG A 1 783 ? 12.761 -15.797 6.359 1.00 80.25 783 ARG A N 1
ATOM 5527 C CA . ARG A 1 783 ? 12.898 -14.419 6.861 1.00 80.25 783 ARG A CA 1
ATOM 5528 C C . ARG A 1 783 ? 14.335 -13.983 7.134 1.00 80.25 783 ARG A C 1
ATOM 5530 O O . ARG A 1 783 ? 14.564 -13.171 8.043 1.00 80.25 783 ARG A O 1
ATOM 5537 N N . ASN A 1 784 ? 15.304 -14.513 6.396 1.00 80.50 784 ASN A N 1
ATOM 5538 C CA . ASN A 1 784 ? 16.717 -14.166 6.545 1.00 80.50 784 ASN A CA 1
ATOM 5539 C C . ASN A 1 784 ? 17.129 -12.906 5.734 1.00 80.50 784 ASN A C 1
ATOM 5541 O O . ASN A 1 784 ? 18.233 -12.377 5.927 1.00 80.50 784 ASN A O 1
ATOM 5545 N N . GLY A 1 785 ? 16.226 -12.370 4.903 1.00 83.06 785 GLY A N 1
ATOM 5546 C CA . GLY A 1 785 ? 16.399 -11.168 4.088 1.00 83.06 785 GLY A CA 1
ATOM 5547 C C . GLY A 1 785 ? 16.785 -11.415 2.628 1.00 83.06 785 GLY A C 1
ATOM 5548 O O . GLY A 1 785 ? 17.053 -10.435 1.923 1.00 83.06 785 GLY A O 1
ATOM 5549 N N . VAL A 1 786 ? 16.841 -12.667 2.177 1.00 86.19 786 VAL A N 1
ATOM 5550 C CA . VAL A 1 786 ? 17.009 -13.050 0.770 1.00 86.19 786 VAL A CA 1
ATOM 5551 C C . VAL A 1 786 ? 15.832 -13.929 0.328 1.00 86.19 786 VAL A C 1
ATOM 5553 O O . VAL A 1 786 ? 15.058 -14.386 1.152 1.00 86.19 786 VAL A O 1
ATOM 5556 N N . THR A 1 787 ? 15.597 -14.022 -0.980 1.00 89.81 787 THR A N 1
ATOM 5557 C CA . THR A 1 787 ? 14.419 -14.699 -1.556 1.00 89.81 787 THR A CA 1
ATOM 5558 C C . THR A 1 787 ? 14.841 -15.605 -2.699 1.00 89.81 787 THR A C 1
ATOM 5560 O O . THR A 1 787 ? 15.669 -15.187 -3.524 1.00 89.81 787 THR A O 1
ATOM 5563 N N . ASP A 1 788 ? 14.186 -16.752 -2.846 1.00 88.25 788 ASP A N 1
ATOM 5564 C CA . ASP A 1 788 ? 14.325 -17.651 -3.993 1.00 88.25 788 ASP A CA 1
ATOM 5565 C C . ASP A 1 788 ? 15.798 -18.029 -4.258 1.00 88.25 788 ASP A C 1
ATOM 5567 O O . ASP A 1 788 ? 16.563 -18.305 -3.346 1.00 88.25 788 ASP A O 1
ATOM 5571 N N . CYS A 1 789 ? 16.262 -18.018 -5.513 1.00 90.50 789 CYS A N 1
ATOM 5572 C CA . CYS A 1 789 ? 17.642 -18.373 -5.846 1.00 90.50 789 CYS A CA 1
ATOM 5573 C C . CYS A 1 789 ? 18.702 -17.454 -5.244 1.00 90.50 789 CYS A C 1
ATOM 5575 O O . CYS A 1 789 ? 19.860 -17.859 -5.215 1.00 90.50 789 CYS A O 1
ATOM 5577 N N . VAL A 1 790 ? 18.344 -16.246 -4.794 1.00 91.19 790 VAL A N 1
ATOM 5578 C CA . VAL A 1 790 ? 19.278 -15.373 -4.064 1.00 91.19 790 VAL A CA 1
ATOM 5579 C C . VAL A 1 790 ? 19.538 -15.934 -2.660 1.00 91.19 790 VAL A C 1
ATOM 5581 O O . VAL A 1 790 ? 20.578 -15.631 -2.066 1.00 91.19 790 VAL A O 1
ATOM 5584 N N . ASP A 1 791 ? 18.626 -16.765 -2.149 1.00 90.31 791 ASP A N 1
ATOM 5585 C CA . ASP A 1 791 ? 18.756 -17.476 -0.888 1.00 90.31 791 ASP A CA 1
ATOM 5586 C C . ASP A 1 791 ? 19.765 -18.646 -0.986 1.00 90.31 791 ASP A C 1
ATOM 5588 O O . ASP A 1 791 ? 19.627 -19.536 -1.834 1.00 90.31 791 ASP A O 1
ATOM 5592 N N . PRO A 1 792 ? 20.803 -18.683 -0.123 1.00 89.38 792 PRO A N 1
ATOM 5593 C CA . PRO A 1 792 ? 21.746 -19.799 -0.043 1.00 89.38 792 PRO A CA 1
ATOM 5594 C C . PRO A 1 792 ? 21.112 -21.169 0.232 1.00 89.38 792 PRO A C 1
ATOM 5596 O O . PRO A 1 792 ? 21.691 -22.187 -0.158 1.00 89.38 792 PRO A O 1
ATOM 5599 N N . ASP A 1 793 ? 19.960 -21.216 0.897 1.00 88.56 793 ASP A N 1
ATOM 5600 C CA . ASP A 1 793 ? 19.236 -22.446 1.223 1.00 88.56 793 ASP A CA 1
ATOM 5601 C C . ASP A 1 793 ? 18.541 -23.044 -0.009 1.00 88.56 793 ASP A C 1
ATOM 5603 O O . ASP A 1 793 ? 18.293 -24.255 -0.065 1.00 88.56 793 ASP A O 1
ATOM 5607 N N . CYS A 1 794 ? 18.321 -22.220 -1.037 1.00 90.38 794 CYS A N 1
ATOM 5608 C CA . CYS A 1 794 ? 17.797 -22.608 -2.341 1.00 90.38 794 CYS A CA 1
ATOM 5609 C C . CYS A 1 794 ? 18.865 -23.103 -3.326 1.00 90.38 794 CYS A C 1
ATOM 5611 O O . CYS A 1 794 ? 18.531 -23.555 -4.426 1.00 90.38 794 CYS A O 1
ATOM 5613 N N . GLU A 1 795 ? 20.149 -23.078 -2.956 1.00 90.12 795 GLU A N 1
ATOM 5614 C CA . GLU A 1 795 ? 21.241 -23.508 -3.831 1.00 90.12 795 GLU A CA 1
ATOM 5615 C C . GLU A 1 795 ? 21.045 -24.963 -4.305 1.00 90.12 795 GLU A C 1
ATOM 5617 O O . GLU A 1 795 ? 20.978 -25.918 -3.524 1.00 90.12 795 GLU A O 1
ATOM 5622 N N . GLY A 1 796 ? 20.978 -25.150 -5.627 1.00 85.69 796 GLY A N 1
ATOM 5623 C CA . GLY A 1 796 ? 20.744 -26.453 -6.246 1.00 85.69 796 GLY A CA 1
ATOM 5624 C C . GLY A 1 796 ? 19.280 -26.895 -6.333 1.00 85.69 796 GLY A C 1
ATOM 5625 O O . GLY A 1 796 ? 19.040 -28.012 -6.804 1.00 85.69 796 GLY A O 1
ATOM 5626 N N . TYR A 1 797 ? 18.312 -26.056 -5.943 1.00 88.75 797 TYR A N 1
ATOM 5627 C CA . TYR A 1 797 ? 16.910 -26.243 -6.325 1.00 88.75 797 TYR A CA 1
ATOM 5628 C C . TYR A 1 797 ? 16.791 -26.315 -7.854 1.00 88.75 797 TYR A C 1
ATOM 5630 O O . TYR A 1 797 ? 17.448 -25.556 -8.562 1.00 88.75 797 TYR A O 1
ATOM 5638 N N . GLN A 1 798 ? 15.977 -27.238 -8.371 1.00 87.81 798 GLN A N 1
ATOM 5639 C CA . GLN A 1 798 ? 15.800 -27.454 -9.808 1.00 87.81 798 GLN A CA 1
ATOM 5640 C C . GLN A 1 798 ? 14.310 -27.568 -10.145 1.00 87.81 798 GLN A C 1
ATOM 5642 O O . GLN A 1 798 ? 13.643 -28.513 -9.709 1.00 87.81 798 GLN A O 1
ATOM 5647 N N . SER A 1 799 ? 13.809 -26.648 -10.970 1.00 84.56 799 SER A N 1
ATOM 5648 C CA . SER A 1 799 ? 12.464 -26.716 -11.538 1.00 84.56 799 SER A CA 1
ATOM 5649 C C . SER A 1 799 ? 12.505 -27.508 -12.842 1.00 84.56 799 SER A C 1
ATOM 5651 O O . SER A 1 799 ? 12.893 -27.008 -13.889 1.00 84.56 799 SER A O 1
ATOM 5653 N N . LEU A 1 800 ? 12.090 -28.776 -12.800 1.00 77.75 800 LEU A N 1
ATOM 5654 C CA . LEU A 1 800 ? 12.003 -29.609 -14.011 1.00 77.75 800 LEU A CA 1
ATOM 5655 C C . LEU A 1 800 ? 10.831 -29.225 -14.927 1.00 77.75 800 LEU A C 1
ATOM 5657 O O . LEU A 1 800 ? 10.774 -29.694 -16.059 1.00 77.75 800 LEU A O 1
ATOM 5661 N N . VAL A 1 801 ? 9.866 -28.454 -14.415 1.00 79.12 801 VAL A N 1
ATOM 5662 C CA . VAL A 1 801 ? 8.697 -27.993 -15.181 1.00 79.12 801 VAL A CA 1
ATOM 5663 C C . VAL A 1 801 ? 9.034 -26.731 -15.963 1.00 79.12 801 VAL A C 1
ATOM 5665 O O . VAL A 1 801 ? 8.591 -26.599 -17.096 1.00 79.12 801 VAL A O 1
ATOM 5668 N N . GLU A 1 802 ? 9.800 -25.830 -15.350 1.00 81.12 802 GLU A N 1
ATOM 5669 C CA . GLU A 1 802 ? 10.174 -24.543 -15.942 1.00 81.12 802 GLU A CA 1
ATOM 5670 C C . GLU A 1 802 ? 11.592 -24.530 -16.514 1.00 81.12 802 GLU A C 1
ATOM 5672 O O . GLU A 1 802 ? 11.956 -23.562 -17.149 1.00 81.12 802 GLU A O 1
ATOM 5677 N N . GLY A 1 803 ? 12.395 -25.574 -16.303 1.00 84.94 803 GLY A N 1
ATOM 5678 C CA . GLY A 1 803 ? 13.635 -25.780 -17.049 1.00 84.94 803 GLY A CA 1
ATOM 5679 C C . GLY A 1 803 ? 14.893 -25.093 -16.532 1.00 84.94 803 GLY A C 1
ATOM 5680 O O . GLY A 1 803 ? 15.879 -25.035 -17.259 1.00 84.94 803 GLY A O 1
ATOM 5681 N N . TRP A 1 804 ? 14.914 -24.657 -15.273 1.00 89.06 804 TRP A N 1
ATOM 5682 C CA . TRP A 1 804 ? 16.041 -23.936 -14.668 1.00 89.06 804 TRP A CA 1
ATOM 5683 C C . TRP A 1 804 ? 16.425 -24.490 -13.279 1.00 89.06 804 TRP A C 1
ATOM 5685 O O . TRP A 1 804 ? 15.688 -25.267 -12.654 1.00 89.06 804 TRP A O 1
ATOM 5695 N N . ARG A 1 805 ? 17.604 -24.109 -12.776 1.00 91.00 805 ARG A N 1
ATOM 5696 C CA . ARG A 1 805 ? 18.097 -24.400 -11.418 1.00 91.00 805 ARG A CA 1
ATOM 5697 C C . ARG A 1 805 ? 18.645 -23.153 -10.727 1.00 91.00 805 ARG A C 1
ATOM 5699 O O . ARG A 1 805 ? 19.153 -22.267 -11.396 1.00 91.00 805 ARG A O 1
ATOM 5706 N N . CYS A 1 806 ? 18.636 -23.112 -9.398 1.00 90.75 806 CYS A N 1
ATOM 5707 C CA . CYS A 1 806 ? 19.392 -22.098 -8.664 1.00 90.75 806 CYS A CA 1
ATOM 5708 C C . CYS A 1 806 ? 20.884 -22.464 -8.643 1.00 90.75 806 CYS A C 1
ATOM 5710 O O . CYS A 1 806 ? 21.252 -23.591 -8.275 1.00 90.75 806 CYS A O 1
ATOM 5712 N N . SER A 1 807 ? 21.728 -21.516 -9.045 1.00 88.50 807 SER A N 1
ATOM 5713 C CA . SER A 1 807 ? 23.186 -21.634 -9.081 1.00 88.50 807 SER A CA 1
ATOM 5714 C C . SER A 1 807 ? 23.814 -20.274 -8.777 1.00 88.50 807 SER A C 1
ATOM 5716 O O . SER A 1 807 ? 23.585 -19.307 -9.496 1.00 88.50 807 SER A O 1
ATOM 5718 N N . ASN A 1 808 ? 24.617 -20.177 -7.715 1.00 87.06 808 ASN A N 1
ATOM 5719 C CA . ASN A 1 808 ? 25.338 -18.950 -7.338 1.00 87.06 808 ASN A CA 1
ATOM 5720 C C . ASN A 1 808 ? 24.458 -17.692 -7.173 1.00 87.06 808 ASN A C 1
ATOM 5722 O O . ASN A 1 808 ? 24.896 -16.586 -7.504 1.00 87.06 808 ASN A O 1
ATOM 5726 N N . GLY A 1 809 ? 23.248 -17.823 -6.632 1.00 85.56 809 GLY A N 1
ATOM 5727 C CA . GLY A 1 809 ? 22.389 -16.660 -6.386 1.00 85.56 809 GLY A CA 1
ATOM 5728 C C . GLY A 1 809 ? 21.457 -16.281 -7.544 1.00 85.56 809 GLY A C 1
ATOM 5729 O O . GLY A 1 809 ? 20.711 -15.312 -7.418 1.00 85.56 809 GLY A O 1
ATOM 5730 N N . VAL A 1 810 ? 21.522 -16.987 -8.677 1.00 88.00 810 VAL A N 1
ATOM 5731 C CA . VAL A 1 810 ? 20.733 -16.715 -9.889 1.00 88.00 810 VAL A CA 1
ATOM 5732 C C . VAL A 1 810 ? 20.074 -17.991 -10.413 1.00 88.00 810 VAL A C 1
ATOM 5734 O O . VAL A 1 810 ? 20.425 -19.101 -9.999 1.00 88.00 810 VAL A O 1
ATOM 5737 N N . ARG A 1 811 ? 19.075 -17.829 -11.286 1.00 89.19 811 ARG A N 1
ATOM 5738 C CA . ARG A 1 811 ? 18.547 -18.935 -12.089 1.00 89.19 811 ARG A CA 1
ATOM 5739 C C . ARG A 1 811 ? 19.559 -19.225 -13.196 1.00 89.19 811 ARG A C 1
ATOM 5741 O O . ARG A 1 811 ? 20.160 -18.292 -13.702 1.00 89.19 811 ARG A O 1
ATOM 5748 N N . ALA A 1 812 ? 19.756 -20.502 -13.478 1.00 88.56 812 ALA A N 1
ATOM 5749 C CA . ALA A 1 812 ? 20.636 -21.018 -14.512 1.00 88.56 812 ALA A CA 1
ATOM 5750 C C . ALA A 1 812 ? 19.869 -22.083 -15.297 1.00 88.56 812 ALA A C 1
ATOM 5752 O O . ALA A 1 812 ? 19.250 -22.973 -14.690 1.00 88.56 812 ALA A O 1
ATOM 5753 N N . GLU A 1 813 ? 19.890 -22.010 -16.617 1.00 86.44 813 GLU A N 1
ATOM 5754 C CA . GLU A 1 813 ? 19.170 -22.932 -17.480 1.00 86.44 813 GLU A CA 1
ATOM 5755 C C . GLU A 1 813 ? 19.649 -24.396 -17.330 1.00 86.44 813 GLU A C 1
ATOM 5757 O O . GLU A 1 813 ? 20.822 -24.706 -17.115 1.00 86.44 813 GLU A O 1
ATOM 5762 N N . VAL A 1 814 ? 18.710 -25.352 -17.382 1.00 85.12 814 VAL A N 1
ATOM 5763 C CA . VAL A 1 814 ? 19.014 -26.801 -17.385 1.00 85.12 814 VAL A CA 1
ATOM 5764 C C . VAL A 1 814 ? 18.309 -27.579 -18.494 1.00 85.12 814 VAL A C 1
ATOM 5766 O O . VAL A 1 814 ? 18.639 -28.752 -18.703 1.00 85.12 814 VAL A O 1
ATOM 5769 N N . LEU A 1 815 ? 17.338 -26.978 -19.186 1.00 83.88 815 LEU A N 1
ATOM 5770 C CA . LEU A 1 815 ? 16.677 -27.551 -20.360 1.00 83.88 815 LEU A CA 1
ATOM 5771 C C . LEU A 1 815 ? 17.223 -26.926 -21.647 1.00 83.88 815 LEU A C 1
ATOM 5773 O O . LEU A 1 815 ? 16.527 -26.233 -22.364 1.00 83.88 815 LEU A O 1
ATOM 5777 N N . CYS A 1 816 ? 18.466 -27.268 -21.964 1.00 81.19 816 CYS A N 1
ATOM 5778 C CA . CYS A 1 816 ? 19.256 -26.674 -23.046 1.00 81.19 816 CYS A CA 1
ATOM 5779 C C . CYS A 1 816 ? 18.896 -27.151 -24.465 1.00 81.19 816 CYS A C 1
ATOM 5781 O O . CYS A 1 816 ? 19.771 -27.530 -25.244 1.00 81.19 816 CYS A O 1
ATOM 5783 N N . GLY A 1 817 ? 17.614 -27.256 -24.793 1.00 77.19 817 GLY A N 1
ATOM 5784 C CA . GLY A 1 817 ? 17.188 -27.668 -26.132 1.00 77.19 817 GLY A CA 1
ATOM 5785 C C . GLY A 1 817 ? 15.681 -27.632 -26.353 1.00 77.19 817 GLY A C 1
ATOM 5786 O O . GLY A 1 817 ? 15.172 -28.411 -27.168 1.00 77.19 817 GLY A O 1
ATOM 5787 N N . ASP A 1 818 ? 14.960 -26.808 -25.598 1.00 80.69 818 ASP A N 1
ATOM 5788 C CA . ASP A 1 818 ? 13.514 -26.642 -25.726 1.00 80.69 818 ASP A CA 1
ATOM 5789 C C . ASP A 1 818 ? 13.103 -25.343 -26.441 1.00 80.69 818 ASP A C 1
ATOM 5791 O O . ASP A 1 818 ? 11.924 -25.186 -26.786 1.00 80.69 818 ASP A O 1
ATOM 5795 N N . GLY A 1 819 ? 14.067 -24.487 -26.793 1.00 82.56 819 GLY A N 1
ATOM 5796 C CA . GLY A 1 819 ? 13.844 -23.253 -27.540 1.00 82.56 819 GLY A CA 1
ATOM 5797 C C . GLY A 1 819 ? 13.335 -22.099 -26.684 1.00 82.56 819 GLY A C 1
ATOM 5798 O O . GLY A 1 819 ? 12.788 -21.145 -27.251 1.00 82.56 819 GLY A O 1
ATOM 5799 N N . LEU A 1 820 ? 13.427 -22.206 -25.357 1.00 84.62 820 LEU A N 1
ATOM 5800 C CA . LEU A 1 820 ? 12.974 -21.203 -24.399 1.00 84.62 820 LEU A CA 1
ATOM 5801 C C . LEU A 1 820 ? 14.167 -20.604 -23.641 1.00 84.62 820 LEU A C 1
ATOM 5803 O O . LEU A 1 820 ? 15.264 -21.134 -23.664 1.00 84.62 820 LEU A O 1
ATOM 5807 N N . ASP A 1 821 ? 13.936 -19.439 -23.044 1.00 86.75 821 ASP A N 1
ATOM 5808 C CA . ASP A 1 821 ? 14.857 -18.760 -22.127 1.00 86.75 821 ASP A CA 1
ATOM 5809 C C . ASP A 1 821 ? 14.336 -19.067 -20.720 1.00 86.75 821 ASP A C 1
ATOM 5811 O O . ASP A 1 821 ? 13.412 -18.402 -20.227 1.00 86.75 821 ASP A O 1
ATOM 5815 N N . ASN A 1 822 ? 14.783 -20.187 -20.153 1.00 85.50 822 ASN A N 1
ATOM 5816 C CA . ASN A 1 822 ? 14.177 -20.729 -18.939 1.00 85.50 822 ASN A CA 1
ATOM 5817 C C . ASN A 1 822 ? 14.673 -20.046 -17.651 1.00 85.50 822 ASN A C 1
ATOM 5819 O O . ASN A 1 822 ? 14.006 -20.165 -16.618 1.00 85.50 822 ASN A O 1
ATOM 5823 N N . ASP A 1 823 ? 15.788 -19.311 -17.677 1.00 85.81 823 ASP A N 1
ATOM 5824 C CA . ASP A 1 823 ? 16.278 -18.525 -16.535 1.00 85.81 823 ASP A CA 1
ATOM 5825 C C . ASP A 1 823 ? 16.045 -17.005 -16.659 1.00 85.81 823 ASP A C 1
ATOM 5827 O O . ASP A 1 823 ? 16.045 -16.305 -15.637 1.00 85.81 823 ASP A O 1
ATOM 5831 N N . GLY A 1 824 ? 15.676 -16.525 -17.848 1.00 85.88 824 GLY A N 1
ATOM 5832 C CA . GLY A 1 824 ? 15.177 -15.180 -18.119 1.00 85.88 824 GLY A CA 1
ATOM 5833 C C . GLY A 1 824 ? 16.267 -14.140 -18.369 1.00 85.88 824 GLY A C 1
ATOM 5834 O O . GLY A 1 824 ? 15.997 -12.943 -18.190 1.00 85.88 824 GLY A O 1
ATOM 5835 N N . ASP A 1 825 ? 17.484 -14.558 -18.714 1.00 84.38 825 ASP A N 1
ATOM 5836 C CA . ASP A 1 825 ? 18.625 -13.663 -18.923 1.00 84.38 825 ASP A CA 1
ATOM 5837 C C . ASP A 1 825 ? 18.699 -13.083 -20.357 1.00 84.38 825 ASP A C 1
ATOM 5839 O O . ASP A 1 825 ? 19.388 -12.081 -20.608 1.00 84.38 825 ASP A O 1
ATOM 5843 N N . GLY A 1 826 ? 17.885 -13.627 -21.268 1.00 84.56 826 GLY A N 1
ATOM 5844 C CA . GLY A 1 826 ? 17.761 -13.226 -22.665 1.00 84.56 826 GLY A CA 1
ATOM 5845 C C . GLY A 1 826 ? 18.504 -14.118 -23.663 1.00 84.56 826 GLY A C 1
ATOM 5846 O O . GLY A 1 826 ? 18.367 -13.872 -24.871 1.00 84.56 826 GLY A O 1
ATOM 5847 N N . ALA A 1 827 ? 19.271 -15.107 -23.207 1.00 81.75 827 ALA A N 1
ATOM 5848 C CA . ALA A 1 827 ? 19.806 -16.187 -24.022 1.00 81.75 827 ALA A CA 1
ATOM 5849 C C . ALA A 1 827 ? 18.870 -17.414 -23.997 1.00 81.75 827 ALA A C 1
ATOM 5851 O O . ALA A 1 827 ? 17.884 -17.452 -23.276 1.00 81.75 827 ALA A O 1
ATOM 5852 N N . THR A 1 828 ? 19.062 -18.351 -24.926 1.00 84.06 828 THR A N 1
ATOM 5853 C CA . THR A 1 828 ? 18.189 -19.533 -25.057 1.00 84.06 828 THR A CA 1
ATOM 5854 C C . THR A 1 828 ? 19.023 -20.748 -25.416 1.00 84.06 828 THR A C 1
ATOM 5856 O O . THR A 1 828 ? 19.786 -20.683 -26.392 1.00 84.06 828 THR A O 1
ATOM 5859 N N . ASP A 1 829 ? 18.793 -21.868 -24.739 1.00 80.25 829 ASP A N 1
ATOM 5860 C CA . ASP A 1 829 ? 19.441 -23.151 -24.991 1.00 80.25 829 ASP A CA 1
ATOM 5861 C C . ASP A 1 829 ? 20.980 -23.016 -25.072 1.00 80.25 829 ASP A C 1
ATOM 5863 O O . ASP A 1 829 ? 21.629 -22.462 -24.202 1.00 80.25 829 ASP A O 1
ATOM 5867 N N . CYS A 1 830 ? 21.608 -23.490 -26.152 1.00 75.00 830 CYS A N 1
ATOM 5868 C CA . CYS A 1 830 ? 23.064 -23.447 -26.334 1.00 75.00 830 CYS A CA 1
ATOM 5869 C C . CYS A 1 830 ? 23.633 -22.063 -26.651 1.00 75.00 830 CYS A C 1
ATOM 5871 O O . CYS A 1 830 ? 24.839 -21.920 -26.806 1.00 75.00 830 CYS A O 1
ATOM 5873 N N . LEU A 1 831 ? 22.787 -21.043 -26.804 1.00 74.62 831 LEU A N 1
ATOM 5874 C CA . LEU A 1 831 ? 23.268 -19.662 -26.825 1.00 74.62 831 LEU A CA 1
ATOM 5875 C C . LEU A 1 831 ? 23.410 -19.098 -25.407 1.00 74.62 831 LEU A C 1
ATOM 5877 O O . LEU A 1 831 ? 23.935 -17.994 -25.255 1.00 74.62 831 LEU A O 1
ATOM 5881 N N . ASP A 1 832 ? 22.932 -19.840 -24.408 1.00 77.00 832 ASP A N 1
ATOM 5882 C CA . ASP A 1 832 ? 22.996 -19.516 -22.995 1.00 77.00 832 ASP A CA 1
ATOM 5883 C C . ASP A 1 832 ? 24.271 -20.075 -22.348 1.00 77.00 832 ASP A C 1
ATOM 5885 O O . ASP A 1 832 ? 24.647 -21.233 -22.535 1.00 77.00 832 ASP A O 1
ATOM 5889 N N . SER A 1 833 ? 24.952 -19.233 -21.570 1.00 79.44 833 SER A N 1
ATOM 5890 C CA . SER A 1 833 ? 26.195 -19.598 -20.884 1.00 79.44 833 SER A CA 1
ATOM 5891 C C . SER A 1 833 ? 25.992 -20.501 -19.666 1.00 79.44 833 SER A C 1
ATOM 5893 O O . SER A 1 833 ? 26.950 -21.124 -19.198 1.00 79.44 833 SER A O 1
ATOM 5895 N N . ASP A 1 834 ? 24.767 -20.575 -19.148 1.00 80.62 834 ASP A N 1
ATOM 5896 C CA . ASP A 1 834 ? 24.390 -21.452 -18.046 1.00 80.62 834 ASP A CA 1
ATOM 5897 C C . ASP A 1 834 ? 24.082 -22.884 -18.516 1.00 80.62 834 ASP A C 1
ATOM 5899 O O . ASP A 1 834 ? 24.052 -23.825 -17.709 1.00 80.62 834 ASP A O 1
ATOM 5903 N N . CYS A 1 835 ? 23.967 -23.076 -19.833 1.00 79.56 835 CYS A N 1
ATOM 5904 C CA . CYS A 1 835 ? 23.661 -24.346 -20.457 1.00 79.56 835 CYS A CA 1
ATOM 5905 C C . CYS A 1 835 ? 24.899 -25.204 -20.759 1.00 79.56 835 CYS A C 1
ATOM 5907 O O . CYS A 1 835 ? 25.723 -24.856 -21.602 1.00 79.56 835 CYS A O 1
ATOM 5909 N N . PRO A 1 836 ? 25.024 -26.405 -20.158 1.00 69.75 836 PRO A N 1
ATOM 5910 C CA . PRO A 1 836 ? 26.029 -27.376 -20.567 1.00 69.75 836 PRO A CA 1
ATOM 5911 C C . PRO A 1 836 ? 25.543 -28.095 -21.831 1.00 69.75 836 PRO A C 1
ATOM 5913 O O . PRO A 1 836 ? 25.034 -29.223 -21.761 1.00 69.75 836 PRO A O 1
ATOM 5916 N N . CYS A 1 837 ? 25.647 -27.435 -22.983 1.00 66.00 837 CYS A N 1
ATOM 5917 C CA . CYS A 1 837 ? 25.289 -28.055 -24.247 1.00 66.00 837 CYS A CA 1
ATOM 5918 C C . CYS A 1 837 ? 26.303 -29.134 -24.641 1.00 66.00 837 CYS A C 1
ATOM 5920 O O . CYS A 1 837 ? 27.507 -28.904 -24.609 1.00 66.00 837 CYS A O 1
ATOM 5922 N N . PRO A 1 838 ? 25.843 -30.347 -24.993 1.00 65.31 838 PRO A N 1
ATOM 5923 C CA . PRO A 1 838 ? 26.703 -31.319 -25.642 1.00 65.31 838 PRO A CA 1
ATOM 5924 C C . PRO A 1 838 ? 27.083 -30.798 -27.030 1.00 65.31 838 PRO A C 1
ATOM 5926 O O . PRO A 1 838 ? 26.192 -30.565 -27.848 1.00 65.31 838 PRO A O 1
ATOM 5929 N N . GLU A 1 839 ? 28.381 -30.693 -27.292 1.00 66.88 839 GLU A N 1
ATOM 5930 C CA . GLU A 1 839 ? 28.938 -30.291 -28.584 1.00 66.88 839 GLU A CA 1
ATOM 5931 C C . GLU A 1 839 ? 28.299 -31.042 -29.766 1.00 66.88 839 GLU A C 1
ATOM 5933 O O . GLU A 1 839 ? 28.228 -32.285 -29.806 1.00 66.88 839 GLU A O 1
ATOM 5938 N N . ILE A 1 840 ? 27.837 -30.286 -30.763 1.00 76.12 840 ILE A N 1
ATOM 5939 C CA . ILE A 1 840 ? 27.341 -30.833 -32.020 1.00 76.12 840 ILE A CA 1
ATOM 5940 C C . ILE A 1 840 ? 28.551 -30.967 -32.935 1.00 76.12 840 ILE A C 1
ATOM 5942 O O . ILE A 1 840 ? 28.835 -30.115 -33.760 1.00 76.12 840 ILE A O 1
ATOM 5946 N N . CYS A 1 841 ? 29.220 -32.116 -32.846 1.00 79.31 841 CYS A N 1
ATOM 5947 C CA . CYS A 1 841 ? 30.553 -32.384 -33.407 1.00 79.31 841 CYS A CA 1
ATOM 5948 C C . CYS A 1 841 ? 30.733 -32.336 -34.943 1.00 79.31 841 CYS A C 1
ATOM 5950 O O . CYS A 1 841 ? 31.672 -32.939 -35.481 1.00 79.31 841 CYS A O 1
ATOM 5952 N N . HIS A 1 842 ? 29.801 -31.721 -35.665 1.00 79.06 842 HIS A N 1
ATOM 5953 C CA . HIS A 1 842 ? 29.789 -31.557 -37.113 1.00 79.06 842 HIS A CA 1
ATOM 5954 C C . HIS A 1 842 ? 29.069 -30.276 -37.591 1.00 79.06 842 HIS A C 1
ATOM 5956 O O . HIS A 1 842 ? 28.686 -30.206 -38.766 1.00 79.06 842 HIS A O 1
ATOM 5962 N N . SER A 1 843 ? 28.729 -29.345 -36.700 1.00 73.25 843 SER A N 1
ATOM 5963 C CA . SER A 1 843 ? 28.003 -28.106 -37.016 1.00 73.25 843 SER A CA 1
ATOM 5964 C C . SER A 1 843 ? 28.935 -26.998 -37.526 1.00 73.25 843 SER A C 1
ATOM 5966 O O . SER A 1 843 ? 28.503 -26.168 -38.331 1.00 73.25 843 SER A O 1
ATOM 5968 N N . GLY A 1 844 ? 30.211 -27.020 -37.127 1.00 74.94 844 GLY A N 1
ATOM 5969 C CA . GLY A 1 844 ? 31.163 -25.930 -37.327 1.00 74.94 844 GLY A CA 1
ATOM 5970 C C . GLY A 1 844 ? 30.950 -24.730 -36.399 1.00 74.94 844 GLY A C 1
ATOM 5971 O O . GLY A 1 844 ? 31.546 -23.679 -36.656 1.00 74.94 844 GLY A O 1
ATOM 5972 N N . GLU A 1 845 ? 30.103 -24.866 -35.380 1.00 77.25 845 GLU A N 1
ATOM 5973 C CA . GLU A 1 845 ? 29.862 -23.871 -34.332 1.00 77.25 845 GLU A CA 1
ATOM 5974 C C . GLU A 1 845 ? 30.547 -24.317 -33.023 1.00 77.25 845 GLU A C 1
ATOM 5976 O O . GLU A 1 845 ? 31.007 -25.451 -32.917 1.00 77.25 845 GLU A O 1
ATOM 5981 N N . ASP A 1 846 ? 30.755 -23.368 -32.111 1.00 70.06 846 ASP A N 1
ATOM 5982 C CA . ASP A 1 846 ? 31.392 -23.544 -30.792 1.00 70.06 846 ASP A CA 1
ATOM 5983 C C . ASP A 1 846 ? 30.245 -23.519 -29.780 1.00 70.06 846 ASP A C 1
ATOM 5985 O O . ASP A 1 846 ? 29.825 -22.435 -29.362 1.00 70.06 846 ASP A O 1
ATOM 5989 N N . GLU A 1 847 ? 29.605 -24.673 -29.559 1.00 75.88 847 GLU A N 1
ATOM 5990 C CA . GLU A 1 847 ? 28.315 -24.735 -28.863 1.00 75.88 847 GLU A CA 1
ATOM 5991 C C . GLU A 1 847 ? 28.426 -24.467 -27.363 1.00 75.88 847 GLU A C 1
ATOM 5993 O O . GLU A 1 847 ? 27.470 -23.951 -26.785 1.00 75.88 847 GLU A O 1
ATOM 5998 N N . ASP A 1 848 ? 29.561 -24.778 -26.737 1.00 65.69 848 ASP A N 1
ATOM 5999 C CA . ASP A 1 848 ? 29.828 -24.473 -25.328 1.00 65.69 848 ASP A CA 1
ATOM 6000 C C . ASP A 1 848 ? 30.687 -23.206 -25.106 1.00 65.69 848 ASP A C 1
ATOM 6002 O O . ASP A 1 848 ? 30.930 -22.791 -23.966 1.00 65.69 848 ASP A O 1
ATOM 6006 N N . SER A 1 849 ? 31.075 -22.529 -26.195 1.00 69.31 849 SER A N 1
ATOM 6007 C CA . SER A 1 849 ? 31.840 -21.275 -26.203 1.00 69.31 849 SER A CA 1
ATOM 6008 C C . SER A 1 849 ? 33.210 -21.356 -25.513 1.00 69.31 849 SER A C 1
ATOM 6010 O O . SER A 1 849 ? 33.733 -20.333 -25.036 1.00 69.31 849 SER A O 1
ATOM 6012 N N . ASP A 1 850 ? 33.834 -22.536 -25.461 1.00 73.38 850 ASP A N 1
ATOM 6013 C CA . ASP A 1 850 ? 35.176 -22.714 -24.901 1.00 73.38 850 ASP A CA 1
ATOM 6014 C C . ASP A 1 850 ? 36.309 -22.280 -25.864 1.00 73.38 850 ASP A C 1
ATOM 6016 O O . ASP A 1 850 ? 37.475 -22.109 -25.456 1.00 73.38 850 ASP A O 1
ATOM 6020 N N . GLY A 1 851 ? 35.959 -21.985 -27.122 1.00 74.06 851 GLY A N 1
ATOM 6021 C CA . GLY A 1 851 ? 36.863 -21.543 -28.180 1.00 74.06 851 GLY A CA 1
ATOM 6022 C C . GLY A 1 851 ? 37.304 -22.652 -29.137 1.00 74.06 851 GLY A C 1
ATOM 6023 O O . GLY A 1 851 ? 38.206 -22.410 -29.960 1.00 74.06 851 GLY A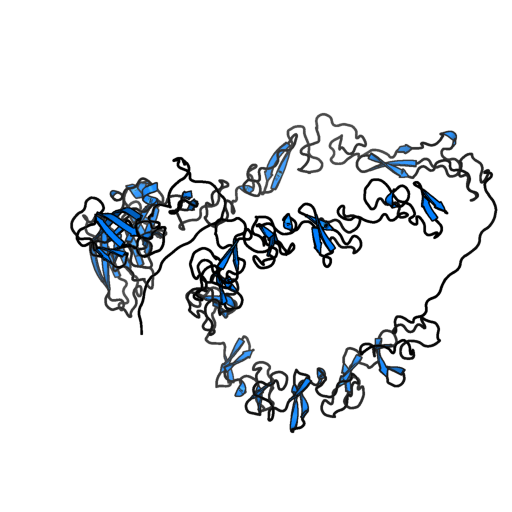 O 1
ATOM 6024 N N . LEU A 1 852 ? 36.741 -23.854 -29.023 1.00 76.19 852 LEU A N 1
ATOM 6025 C CA . LEU A 1 852 ? 36.986 -25.010 -29.878 1.00 76.19 852 LEU A CA 1
ATOM 6026 C C . LEU A 1 852 ? 35.681 -25.402 -30.598 1.00 76.19 852 LEU A C 1
ATOM 6028 O O . LEU A 1 852 ? 34.615 -24.911 -30.296 1.00 76.19 852 LEU A O 1
ATOM 6032 N N . THR A 1 853 ? 35.785 -26.137 -31.706 1.00 82.50 853 THR A N 1
ATOM 6033 C CA . THR A 1 853 ? 34.619 -26.456 -32.558 1.00 82.50 853 THR A CA 1
ATOM 6034 C C . THR A 1 853 ? 34.748 -27.870 -33.097 1.00 82.50 853 THR A C 1
ATOM 6036 O O . THR A 1 853 ? 35.854 -28.307 -33.459 1.00 82.50 853 THR A O 1
ATOM 6039 N N . ASP A 1 854 ? 33.627 -28.575 -33.223 1.00 82.50 854 ASP A N 1
ATOM 6040 C CA . ASP A 1 854 ? 33.544 -29.925 -33.780 1.00 82.50 854 ASP A CA 1
ATOM 6041 C C . ASP A 1 854 ? 34.590 -30.892 -33.175 1.00 82.50 854 ASP A C 1
ATOM 6043 O O . ASP A 1 854 ? 34.874 -30.914 -31.990 1.00 82.50 854 ASP A O 1
ATOM 6047 N N . CYS A 1 855 ? 35.263 -31.702 -33.996 1.00 87.88 855 CYS A N 1
ATOM 6048 C CA . CYS A 1 855 ? 36.297 -32.614 -33.521 1.00 87.88 855 CYS A CA 1
ATOM 6049 C C . CYS A 1 855 ? 37.541 -31.949 -32.947 1.00 87.88 855 CYS A C 1
ATOM 6051 O O . CYS A 1 855 ? 38.369 -32.681 -32.405 1.00 87.88 855 CYS A O 1
ATOM 6053 N N . ALA A 1 856 ? 37.736 -30.639 -33.136 1.00 84.00 856 ALA A N 1
ATOM 6054 C CA . ALA A 1 856 ? 38.801 -29.931 -32.435 1.00 84.00 856 ALA A CA 1
ATOM 6055 C C . ALA A 1 856 ? 38.460 -29.754 -30.949 1.00 84.00 856 ALA A C 1
ATOM 6057 O O . ALA A 1 856 ? 39.388 -29.567 -30.154 1.00 84.00 856 ALA A O 1
ATOM 6058 N N . ASP A 1 857 ? 37.178 -29.880 -30.608 1.00 79.31 857 ASP A N 1
ATOM 6059 C CA . ASP A 1 857 ? 36.665 -29.902 -29.255 1.00 79.31 857 ASP A CA 1
ATOM 6060 C C . ASP A 1 857 ? 36.953 -31.250 -28.543 1.00 79.31 857 ASP A C 1
ATOM 6062 O O . ASP A 1 857 ? 36.738 -32.331 -29.118 1.00 79.31 857 ASP A O 1
ATOM 6066 N N . PRO A 1 858 ? 37.498 -31.244 -27.309 1.00 81.50 858 PRO A N 1
ATOM 6067 C CA . PRO A 1 858 ? 37.749 -32.452 -26.525 1.00 81.50 858 PRO A CA 1
ATOM 6068 C C . PRO A 1 858 ? 36.498 -33.265 -26.164 1.00 81.50 858 PRO A C 1
ATOM 6070 O O . PRO A 1 858 ? 36.614 -34.490 -26.017 1.00 81.50 858 PRO A O 1
ATOM 6073 N N . ASP A 1 859 ? 35.339 -32.628 -26.017 1.00 78.31 859 ASP A N 1
ATOM 6074 C CA . ASP A 1 859 ? 34.073 -33.258 -25.636 1.00 78.31 859 ASP A CA 1
ATOM 6075 C C . ASP A 1 859 ? 33.434 -34.022 -26.805 1.00 78.31 859 ASP A C 1
ATOM 6077 O O . ASP A 1 859 ? 32.658 -34.964 -26.604 1.00 78.31 859 ASP A O 1
ATOM 6081 N N . CYS A 1 860 ? 33.898 -33.753 -28.026 1.00 83.12 860 CYS A N 1
ATOM 6082 C CA . CYS A 1 860 ? 33.531 -34.486 -29.229 1.00 83.12 860 CYS A CA 1
ATOM 6083 C C . CYS A 1 860 ? 34.227 -35.839 -29.418 1.00 83.12 860 CYS A C 1
ATOM 6085 O O . CYS A 1 860 ? 33.867 -36.601 -30.320 1.00 83.12 860 CYS A O 1
ATOM 6087 N N . GLU A 1 861 ? 35.210 -36.198 -28.591 1.00 85.62 861 GLU A N 1
ATOM 6088 C CA . GLU A 1 861 ? 35.996 -37.423 -28.763 1.00 85.62 861 GLU A CA 1
ATOM 6089 C C . GLU A 1 861 ? 35.115 -38.698 -28.765 1.00 85.62 861 GLU A C 1
ATOM 6091 O O . GLU A 1 861 ? 34.494 -39.089 -27.776 1.00 85.62 861 GLU A O 1
ATOM 6096 N N . GLY A 1 862 ? 35.102 -39.412 -29.894 1.00 78.38 862 GLY A N 1
ATOM 6097 C CA . GLY A 1 862 ? 34.299 -40.618 -30.116 1.00 78.38 862 GLY A CA 1
ATOM 6098 C C . GLY A 1 862 ? 32.845 -40.366 -30.536 1.00 78.38 862 GLY A C 1
ATOM 6099 O O . GLY A 1 862 ? 32.118 -41.338 -30.772 1.00 78.38 862 GLY A O 1
ATOM 6100 N N . VAL A 1 863 ? 32.429 -39.105 -30.666 1.00 81.25 863 VAL A N 1
ATOM 6101 C CA . VAL A 1 863 ? 31.116 -38.683 -31.174 1.00 81.25 863 VAL A CA 1
ATOM 6102 C C . VAL A 1 863 ? 31.160 -38.577 -32.701 1.00 81.25 863 VAL A C 1
ATOM 6104 O O . VAL A 1 863 ? 32.219 -38.391 -33.303 1.00 81.25 863 VAL A O 1
ATOM 6107 N N . ARG A 1 864 ? 30.013 -38.779 -33.359 1.00 80.25 864 ARG A N 1
ATOM 6108 C CA . ARG A 1 864 ? 29.922 -38.714 -34.822 1.00 80.25 864 ARG A CA 1
ATOM 6109 C C . ARG A 1 864 ? 30.150 -37.297 -35.309 1.00 80.25 864 ARG A C 1
ATOM 6111 O O . ARG A 1 864 ? 29.514 -36.371 -34.832 1.00 80.25 864 ARG A O 1
ATOM 6118 N N . CYS A 1 865 ? 30.983 -37.188 -36.325 1.00 78.00 865 CYS A N 1
ATOM 6119 C CA . CYS A 1 865 ? 31.431 -35.915 -36.873 1.00 78.00 865 CYS A CA 1
ATOM 6120 C C . CYS A 1 865 ? 31.036 -35.702 -38.330 1.00 78.00 865 CYS A C 1
ATOM 6122 O O . CYS A 1 865 ? 31.454 -34.746 -38.979 1.00 78.00 865 CYS A O 1
ATOM 6124 N N . SER A 1 866 ? 30.232 -36.615 -38.870 1.00 77.62 866 SER A N 1
ATOM 6125 C CA . SER A 1 866 ? 29.624 -36.470 -40.180 1.00 77.62 866 SER A CA 1
ATOM 6126 C C . SER A 1 866 ? 28.345 -37.304 -40.268 1.00 77.62 866 SER A C 1
ATOM 6128 O O . SER A 1 866 ? 27.992 -38.076 -39.370 1.00 77.62 866 SER A O 1
ATOM 6130 N N . GLN A 1 867 ? 27.634 -37.156 -41.387 1.00 70.50 867 GLN A N 1
ATOM 6131 C CA . GLN A 1 867 ? 26.484 -38.000 -41.717 1.00 70.50 867 GLN A CA 1
ATOM 6132 C C . GLN A 1 867 ? 26.897 -39.449 -42.047 1.00 70.50 867 GLN A C 1
ATOM 6134 O O . GLN A 1 867 ? 26.025 -40.315 -42.163 1.00 70.50 867 GLN A O 1
ATOM 6139 N N . ASP A 1 868 ? 28.200 -39.733 -42.198 1.00 73.88 868 ASP A N 1
ATOM 6140 C CA . ASP A 1 868 ? 28.705 -41.094 -42.349 1.00 73.88 868 ASP A CA 1
ATOM 6141 C C . ASP A 1 868 ? 28.737 -41.793 -40.974 1.00 73.88 868 ASP A C 1
ATOM 6143 O O . ASP A 1 868 ? 29.475 -41.391 -40.074 1.00 73.88 868 ASP A O 1
ATOM 6147 N N . PRO A 1 869 ? 27.964 -42.876 -40.775 1.00 68.38 869 PRO A N 1
ATOM 6148 C CA . PRO A 1 869 ? 27.918 -43.593 -39.504 1.00 68.38 869 PRO A CA 1
ATOM 6149 C C . PRO A 1 869 ? 29.243 -44.252 -39.083 1.00 68.38 869 PRO A C 1
ATOM 6151 O O . PRO A 1 869 ? 29.292 -44.805 -37.979 1.00 68.38 869 PRO A O 1
ATOM 6154 N N . LEU A 1 870 ? 30.266 -44.258 -39.946 1.00 76.31 870 LEU A N 1
ATOM 6155 C CA . LEU A 1 870 ? 31.596 -44.815 -39.689 1.00 76.31 870 LEU A CA 1
ATOM 6156 C C . LEU A 1 870 ? 32.626 -43.775 -39.222 1.00 76.31 870 LEU A C 1
ATOM 6158 O O . LEU A 1 870 ? 33.718 -44.173 -38.813 1.00 76.31 870 LEU A O 1
ATOM 6162 N N . GLU A 1 871 ? 32.302 -42.482 -39.279 1.00 79.88 871 GLU A N 1
ATOM 6163 C CA . GLU A 1 871 ? 33.204 -41.396 -38.897 1.00 79.88 871 GLU A CA 1
ATOM 6164 C C . GLU A 1 871 ? 32.881 -40.864 -37.497 1.00 79.88 871 GLU A C 1
ATOM 6166 O O . GLU A 1 871 ? 31.736 -40.540 -37.173 1.00 79.88 871 GLU A O 1
ATOM 6171 N N . ALA A 1 872 ? 33.912 -40.785 -36.657 1.00 84.62 872 ALA A N 1
ATOM 6172 C CA . ALA A 1 872 ? 33.844 -40.197 -35.327 1.00 84.62 872 ALA A CA 1
ATOM 6173 C C . ALA A 1 872 ? 35.082 -39.331 -35.064 1.00 84.62 872 ALA A C 1
ATOM 6175 O O . ALA A 1 872 ? 36.141 -39.543 -35.669 1.00 84.62 872 ALA A O 1
ATOM 6176 N N . CYS A 1 873 ? 34.966 -38.355 -34.169 1.00 85.56 873 CYS A N 1
ATOM 6177 C CA . CYS A 1 873 ? 36.115 -37.551 -33.784 1.00 85.56 873 CYS A CA 1
ATOM 6178 C C . CYS A 1 873 ? 37.127 -38.413 -33.036 1.00 85.56 873 CYS A C 1
ATOM 6180 O O . CYS A 1 873 ? 36.786 -39.129 -32.094 1.00 85.56 873 CYS A O 1
ATOM 6182 N N . HIS A 1 874 ? 38.382 -38.347 -33.462 1.00 85.94 874 HIS A N 1
ATOM 6183 C CA . HIS A 1 874 ? 39.487 -38.964 -32.755 1.00 85.94 874 HIS A CA 1
ATOM 6184 C C . HIS A 1 874 ? 40.718 -38.071 -32.844 1.00 85.94 874 HIS A C 1
ATOM 6186 O O . HIS A 1 874 ? 41.228 -37.812 -33.935 1.00 85.94 874 HIS A O 1
ATOM 6192 N N . ALA A 1 875 ? 41.230 -37.644 -31.692 1.00 84.06 875 ALA A N 1
ATOM 6193 C CA . ALA A 1 875 ? 42.432 -36.825 -31.578 1.00 84.06 875 ALA A CA 1
ATOM 6194 C C . ALA A 1 875 ? 42.373 -35.511 -32.384 1.00 84.06 875 ALA A C 1
ATOM 6196 O O . ALA A 1 875 ? 43.332 -35.170 -33.085 1.00 84.06 875 ALA A O 1
ATOM 6197 N N . GLY A 1 876 ? 41.273 -34.764 -32.268 1.00 80.38 876 GLY A N 1
ATOM 6198 C CA . GLY A 1 876 ? 41.167 -33.432 -32.871 1.00 80.38 876 GLY A CA 1
ATOM 6199 C C . GLY A 1 876 ? 40.587 -33.409 -34.292 1.00 80.38 876 GLY A C 1
ATOM 6200 O O . GLY A 1 876 ? 40.553 -32.354 -34.919 1.00 80.38 876 GLY A O 1
ATOM 6201 N N . VAL A 1 877 ? 40.242 -34.570 -34.865 1.00 85.00 877 VAL A N 1
ATOM 6202 C CA . VAL A 1 877 ? 39.853 -34.700 -36.279 1.00 85.00 877 VAL A CA 1
ATOM 6203 C C . VAL A 1 877 ? 38.780 -35.764 -36.492 1.00 85.00 877 VAL A C 1
ATOM 6205 O O . VAL A 1 877 ? 38.776 -36.804 -35.836 1.00 85.00 877 VAL A O 1
ATOM 6208 N N . CYS A 1 878 ? 37.900 -35.527 -37.463 1.00 83.31 878 CYS A N 1
ATOM 6209 C CA . CYS A 1 878 ? 36.900 -36.495 -37.900 1.00 83.31 878 CYS A CA 1
ATOM 6210 C C . CYS A 1 878 ? 37.574 -37.627 -38.684 1.00 83.31 878 CYS A C 1
ATOM 6212 O O . CYS A 1 878 ? 38.209 -37.378 -39.712 1.00 83.31 878 CYS A O 1
ATOM 6214 N N . THR A 1 879 ? 37.505 -38.866 -38.190 1.00 84.94 879 THR A N 1
ATOM 6215 C CA . THR A 1 879 ? 38.172 -40.008 -38.833 1.00 84.94 879 THR A CA 1
ATOM 6216 C C . THR A 1 879 ? 37.303 -41.257 -38.835 1.00 84.94 879 THR A C 1
ATOM 6218 O O . THR A 1 879 ? 36.520 -41.502 -37.921 1.00 84.94 879 THR A O 1
ATOM 6221 N N . THR A 1 880 ? 37.466 -42.091 -39.861 1.00 80.00 880 THR A N 1
ATOM 6222 C CA . THR A 1 880 ? 36.889 -43.439 -39.888 1.00 80.00 880 THR A CA 1
ATOM 6223 C C . THR A 1 880 ? 37.668 -44.365 -38.953 1.00 80.00 880 THR A C 1
ATOM 6225 O O . THR A 1 880 ? 38.877 -44.542 -39.153 1.00 80.00 880 THR A O 1
ATOM 6228 N N . GLY A 1 881 ? 36.984 -44.967 -37.977 1.00 58.47 881 GLY A N 1
ATOM 6229 C CA . GLY A 1 881 ? 37.546 -45.979 -37.068 1.00 58.47 881 GLY A CA 1
ATOM 6230 C C . GLY A 1 881 ? 37.815 -47.333 -37.719 1.00 58.47 881 GLY A C 1
ATOM 6231 O O . GLY A 1 881 ? 36.920 -47.837 -38.437 1.00 58.47 881 GLY A O 1
#